Protein 9LUM (pdb70)

Nearest PDB structures (foldseek):
  6kpb-assembly1_C-2  TM=9.045E-01  e=3.341E-33  Arabidopsis thaliana
  6kpd-assembly1_C-2  TM=9.188E-01  e=3.804E-31  Arabidopsis thaliana
  5hyz-assembly1_A-2  TM=9.069E-01  e=1.230E-26  Oryza sativa Japonica Group
  5b3h-assembly2_E  TM=8.720E-01  e=4.475E-26  Arabidopsis thaliana
  5b3h-assembly1_B  TM=8.671E-01  e=2.476E-26  Arabidopsis thaliana

Foldseek 3Di:
DFDPVLVVVQAGHRPVCPVVLVVLVVVLVVLCVPQDCVLVVCCVPVDWAFDVRYSVVRSVSSVVSSCVPADFDDDDADVLLVVLVVLLLVLVVCVQVVVLPVNVVSLVVSLVSLVPGDALSSLLSVLSSVLSVLQSVVVCLVLVLVVLCVQQPCQVVLQLLLLLVVVLVLCPPHAAEEEEEAPPRLPPRPLVSLVVQLVDPPHHHAYEYEEEEEQDPVRDDSQVVSQVVSVVSCVVSDHHYHYYYYYDNALQVDAPVVVPDDDCVRYAYEYEEEAHLLLQVLPPCRNLSNLVRVVVNQHSKYKYKFWAFQQADPRLSVNVVRVSSQVSQVSNLSRPTDDDPSSVSNSVVVSVLSSLSNRDDGSSRRSRGHHPVVVVVVNVVSAKDFDADIVVSVVVSVVVCCPSPVPFQWDWDGDPRKIFIDGNPGTTMIMTMIHGHD/DLQPVQDDPVVVVVLVVVLVVVVVQDDPVLDGDVVVQVVPFAFDDFAQFDDPQKGKDKDQLDDVVRKIKMKIAGFDPVDPDGDDPVGPLAADDAQDAAEEEEEEDDLQAHDFCGGPLNVVVLNVLCVQQVHMYMYIGWDGWDVDAPP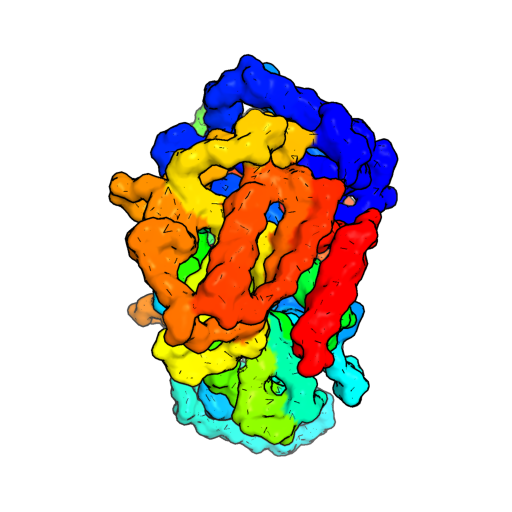RRLVSSLSVVVVQFPRQSQAHPNPSGHAYEYEYEACSLLSSQSNQQVCLVDVHDHAEYEYENYAADADDADPLLVVLAPPFSHHPVVNVSSVCGHDDPPDHQLPCSHQCPHPPHDQCAPTDGHEYEYEAEQNESCSVSSVVVQVSCVVSPHHYHYHYHNSDGPPPCSDPPDPVNVVVSVVVSVVSVD

Sequence (772 aa):
MDDELLAVLGYKVRSSEMAEVALKLEQLETMMSNVQEDGLSHLATDTVHYNPSELYSWLDNMLSELNSTRSVILVDSQENGVRLVHALMACAEAIQQNNLTLAEALVKQIGCLAVSQAGAMRKVATYFAEALARRIYRLSLSDTLQMHFYETCPYLKFAHFTANQAILEAFEGKKRVHVIDFSMNQGLQWPALMQALALREGGPPTFRLTGIGPPAPDNSDHLHEVGCKLAQLAEAIHVEFEYRGFVANSLADLDASMLELRPSDTEAVAVNSVFELHKLLGRPGGIEKVLGVVKQIKPVIFTVVEQESNHNGPVFLDRFTESLHYYSTLFDSLEGVPNSQDKVMSEVYLGKQICNLVACEGPDRVERHETLSQWGNRFGSSGLAPAHLGSNAFKQASMLLSVFNSGQGYRVEESNGCLMLGWHTRPLITTSAWKLSTIESRTVVPLNTWVLISNFKVAYNILRRPDGTFNRHLAEYLDRKVTANANPVDGVFSFDVLIDRRINLLSRVYRPAYADQEQPPSILDLEKPVDGDIVPVILFFHGGSFAHSSANSAIYDTLCRRLVGLCKCVVVSVNYRRAPENPYPCAYDDGWIALNWVNSRSWLKSKKDSKVHIFLAGDSSGGNIAHNVALRAGESGIDVLGNILLNPMFGGNERTESEKSLDGKYFVTVRDRDWYWKAFLPEGEDREHPACNPFSPRGKSLEGVSFPKSLVVVAGLDLIRDWQLAYAEGLKKAGQEVKLMHLEKATVGFYLLPNNNHFHNVMDEISAFVNA

B-factor: mean 26.76, std 17.23, range [0.35, 97.67]

Secondary structure (DSSP, 8-state):
-B-HHHHHTT-B-BGGGHHHHHHHHHHHHHHHHHHHHHHHHHHHHT---B-TTBHHHHHHHHHHHT------EE----HHHHHHHHHHHHHHHHHHTT--SHHHHHHHHHHHHHHT--SHHHHHHHHHHHHHHHHHHHH--HHHHHHHHHHH-SHHHHHHHHHHHHHHHHTTT-SEEEEEES--TT--SHHHHHHHHHT-SS---EEEEEEEE---TT---HHHHHHHHHHHHHHHTT--EEEEEEE-S-GGG--TTTT----TTT-EEEEEEES-GGGGGSSTTHHHHHHHHHHHH--SEEEEEEEBS----SSHHHHHHHHHHHHHHHHHHHTTSPP-HHHHHHHHHHHHHHHHHHH--GGG-----B-HHHHHHHHHHHTEEE---BHHHHHHHHHHHHHHTTTS-EEEEEETTEEEEEETTEEEEEEEEEEE--/--GGGSS-HHHHHHHHHHHHHHHHHEETTTEE-HHHHHHH--B-----S-BTTEEEEEEEEETTTTEEEEEEEEPPSS--SPP-TTTTTPPP-SS--EEEEEE--STTTS--TTBHHHHHHHHHHHHHHTSEEEEEE---TTTS-TTHHHHHHHHHHHHHHT-STT--TTTS--EEEEEEETHHHHHHHHHHHHHHHTT----EEEEES-----SSPPHHHHHSTTTSS--HHHHHHHHHHHSPTT--TTSTTT-TTSTTSPP-TT----EEEEEEETT-TTHHHHHHHHHHHHHTT--EEEEEETT--TTTTSSS-SHHHHHHHHHHHHHHT-

Organism: Arabidopsis thaliana (NCBI:txid3702)

InterPro domains:
  IPR005202 Transcription factor GRAS [PF03514] (221-581)
  IPR005202 Transcription factor GRAS [PS50985] (212-581)
  IPR005202 Transcription factor GRAS [PTHR31636] (173-576)
  IPR021914 Transcriptional factor DELLA, N-terminal [PF12041] (44-111)
  IPR038088 DELLA, N-terminal domain superfamily [G3DSA:1.10.10.1290] (42-107)

Solvent-accessible surface area: 32504 Å² total; per-residue (Å²): 198,46,21,126,50,0,46,84,2,23,17,79,4,79,65,98,46,20,64,79,0,1,94,32,0,73,90,0,50,85,40,22,84,117,50,141,35,116,6,18,42,63,0,12,106,92,16,46,3,81,26,6,8,39,4,67,72,9,0,56,57,0,25,75,76,14,155,128,86,32,16,8,14,29,38,125,66,123,144,34,3,65,148,0,19,94,6,0,49,41,0,0,85,4,6,67,106,124,77,53,110,97,0,70,53,20,18,144,89,0,30,97,18,6,125,77,35,86,40,9,36,100,52,0,0,49,52,1,14,94,0,0,26,125,21,3,142,107,84,107,157,78,73,75,7,32,63,42,21,29,104,22,7,14,10,13,42,2,0,27,81,2,0,16,27,8,0,56,73,29,0,133,63,83,161,81,0,0,0,0,2,8,14,4,70,36,7,68,9,1,44,62,2,0,65,40,2,20,137,55,174,92,32,58,7,30,2,11,0,3,0,4,8,94,48,24,138,109,126,56,90,56,13,112,97,8,3,61,118,4,32,134,58,0,111,69,42,162,9,118,32,75,50,62,30,56,81,13,124,20,18,10,68,4,48,26,96,64,3,99,60,91,80,70,140,59,5,8,13,0,0,0,1,10,33,27,1,4,86,6,23,11,111,142,48,2,8,112,93,2,10,30,8,1,78,113,6,115,13,53,11,3,1,4,1,11,26,32,10,55,1,43,21,138,68,24,40,75,16,3,24,37,1,8,14,6,2,26,11,16,5,27,3,6,71,50,24,103,131,51,115,41,25,54,46,0,19,58,64,7,6,110,24,1,24,37,4,3,5,36,67,30,96,105,14,48,19,30,2,5,32,28,83,66,10,22,110,74,2,45,100,29,23,16,24,68,17,80,10,2,13,36,3,6,86,61,2,17,76,32,15,73,105,126,20,87,59,46,4,10,113,16,48,7,29,95,3,9,0,15,0,6,8,22,28,22,22,0,3,6,2,7,5,17,102,58,59,180,173,88,14,60,113,45,27,54,63,24,8,16,0,3,18,1,12,39,51,0,10,52,43,0,4,37,28,94,115,42,64,19,41,47,57,13,9,34,1,19,32,21,49,62,50,2,20,0,33,49,78,147,36,7,0,1,0,4,9,8,29,14,100,218,54,52,2,8,0,2,1,0,6,57,37,31,94,135,56,144,147,59,2,40,49,69,39,1,70,48,87,17,123,29,96,98,22,6,1,1,0,4,1,1,1,16,13,6,1,9,9,11,3,21,1,8,15,16,12,17,5,1,49,48,10,4,48,81,0,134,2,4,0,1,1,0,44,10,71,44,2,38,91,52,53,70,62,25,4,25,56,1,0,39,53,0,0,58,34,0,55,66,67,86,25,2,63,0,129,136,72,76,108,11,24,1,12,0,7,1,0,28,0,0,0,1,0,0,7,30,3,1,45,104,0,28,130,51,79,25,98,18,77,0,0,2,0,14,12,0,5,6,4,3,66,113,86,16,123,2,12,122,68,21,70,37,100,24,21,21,39,26,188,16,41,47,40,5,12,163,14,4,10,45,167,86,67,68,46,43,18,51,6,0,23,20,78,9,126,125,23,140,91,12,118,81,64,82,26,15,61,2,1,0,0,0,0,3,17,6,5,18,66,42,27,1,54,56,3,7,100,15,0,138,168,12,67,29,129,35,105,82,27,66,20,114,132,2,6,37,9,13,21,18,3,41,55,29,113,49,8,93,72,3,11,100,50,5,23,71,24,9,76,114

Structure (mmCIF, N/CA/C/O backbone):
data_9LUM
#
_entry.id   9LUM
#
_cell.length_a   1.00
_cell.length_b   1.00
_cell.length_c   1.00
_cell.angle_alpha   90.00
_cell.angle_beta   90.00
_cell.angle_gamma   90.00
#
_symmetry.space_group_name_H-M   'P 1'
#
loop_
_entity.id
_entity.type
_entity.pdbx_description
1 polymer 'DELLA protein RGA'
2 polymer 'Gibberellin receptor GID1A'
3 non-polymer 'GIBBERELLIN A3'
4 water water
#
loop_
_atom_site.group_PDB
_atom_site.id
_atom_site.type_symbol
_atom_site.label_atom_id
_atom_site.label_alt_id
_atom_site.label_comp_id
_atom_site.label_asym_id
_atom_site.label_entity_id
_atom_site.label_seq_id
_atom_site.pdbx_PDB_ins_code
_atom_site.Cartn_x
_atom_site.Cartn_y
_atom_site.Cartn_z
_atom_site.occupancy
_atom_site.B_iso_or_equiv
_atom_site.auth_seq_id
_atom_site.auth_comp_id
_atom_site.auth_asym_id
_atom_site.auth_atom_id
_atom_site.pdbx_PDB_model_num
ATOM 1 N N . MET A 1 43 ? 124.922 161.996 146.422 1.00 46.51 42 MET A N 1
ATOM 2 C CA . MET A 1 43 ? 125.146 160.945 145.437 1.00 42.97 42 MET A CA 1
ATOM 3 C C . MET A 1 43 ? 126.386 161.231 144.597 1.00 36.31 42 MET A C 1
ATOM 4 O O . MET A 1 43 ? 126.522 162.308 144.021 1.00 36.23 42 MET A O 1
ATOM 9 N N . ASP A 1 44 ? 127.286 160.254 144.532 1.00 30.41 43 ASP A N 1
ATOM 10 C CA . ASP A 1 44 ? 128.521 160.387 143.779 1.00 29.44 43 ASP A CA 1
ATOM 11 C C . ASP A 1 44 ? 128.338 159.846 142.362 1.00 38.91 43 ASP A C 1
ATOM 12 O O . ASP A 1 44 ? 127.258 159.401 141.970 1.00 44.11 43 ASP A O 1
ATOM 17 N N . ASP A 1 45 ? 129.414 159.891 141.580 1.00 35.51 44 ASP A N 1
ATOM 18 C CA . ASP A 1 45 ? 129.439 159.288 140.252 1.00 31.42 44 ASP A CA 1
ATOM 19 C C . ASP A 1 45 ? 129.930 157.853 140.397 1.00 26.12 44 ASP A C 1
ATOM 20 O O . ASP A 1 45 ? 131.087 157.620 140.759 1.00 30.96 44 ASP A O 1
ATOM 25 N N . GLU A 1 46 ? 129.049 156.892 140.109 1.00 23.09 45 GLU A N 1
ATOM 26 C CA . GLU A 1 46 ? 129.376 155.487 140.335 1.00 29.23 45 GLU A CA 1
ATOM 27 C C . GLU A 1 46 ? 130.557 155.046 139.479 1.00 31.22 45 GLU A C 1
ATOM 28 O O . GLU A 1 46 ? 131.463 154.355 139.964 1.00 32.33 45 GLU A O 1
ATOM 34 N N . LEU A 1 47 ? 130.568 155.445 138.206 1.00 26.18 46 LEU A N 1
ATOM 35 C CA . LEU A 1 47 ? 131.656 155.058 137.315 1.00 22.19 46 LEU A CA 1
ATOM 36 C C . LEU A 1 47 ? 132.986 155.634 137.785 1.00 23.57 46 LEU A C 1
ATOM 37 O O . LEU A 1 47 ? 134.022 154.964 137.711 1.00 22.19 46 LEU A O 1
ATOM 42 N N . LEU A 1 48 ? 132.979 156.879 138.267 1.00 21.74 47 LEU A N 1
ATOM 43 C CA . LEU A 1 48 ? 134.192 157.465 138.822 1.00 17.59 47 LEU A CA 1
ATOM 44 C C . LEU A 1 48 ? 134.498 156.936 140.218 1.00 14.05 47 LEU A C 1
ATOM 45 O O . LEU A 1 48 ? 135.672 156.823 140.586 1.00 18.52 47 LEU A O 1
ATOM 50 N N . ALA A 1 49 ? 133.466 156.613 141.003 1.00 18.92 48 ALA A N 1
ATOM 51 C CA . ALA A 1 49 ? 133.692 156.079 142.343 1.00 10.83 48 ALA A CA 1
ATOM 52 C C . ALA A 1 49 ? 134.385 154.725 142.290 1.00 10.70 48 ALA A C 1
ATOM 53 O O . ALA A 1 49 ? 135.217 154.414 143.150 1.00 18.59 48 ALA A O 1
ATOM 55 N N . VAL A 1 50 ? 134.048 153.902 141.294 1.00 18.73 49 VAL A N 1
ATOM 56 C CA . VAL A 1 50 ? 134.732 152.622 141.130 1.00 14.06 49 VAL A CA 1
ATOM 57 C C . VAL A 1 50 ? 136.214 152.834 140.847 1.00 16.50 49 VAL A C 1
ATOM 58 O O . VAL A 1 50 ? 137.057 152.028 141.261 1.00 12.80 49 VAL A O 1
ATOM 62 N N . LEU A 1 51 ? 136.561 153.926 140.166 1.00 16.45 50 LEU A N 1
ATOM 63 C CA . LEU A 1 51 ? 137.946 154.199 139.805 1.00 5.95 50 LEU A CA 1
ATOM 64 C C . LEU A 1 51 ? 138.750 154.838 140.931 1.00 18.12 50 LEU A C 1
ATOM 65 O O . LEU A 1 51 ? 139.960 155.025 140.772 1.00 16.83 50 LEU A O 1
ATOM 70 N N . GLY A 1 52 ? 138.122 155.176 142.047 1.00 17.74 51 GLY A N 1
ATOM 71 C CA . GLY A 1 52 ? 138.814 155.725 143.188 1.00 7.44 51 GLY A CA 1
ATOM 72 C C . GLY A 1 52 ? 138.683 157.223 143.407 1.00 16.82 51 GLY A C 1
ATOM 73 O O . GLY A 1 52 ? 139.469 157.782 144.180 1.00 20.49 51 GLY A O 1
ATOM 74 N N . TYR A 1 53 ? 137.727 157.883 142.759 1.00 11.39 52 TYR A N 1
ATOM 75 C CA . TYR A 1 53 ? 137.550 159.322 142.873 1.00 10.39 52 TYR A CA 1
ATOM 76 C C . TYR A 1 53 ? 136.132 159.632 143.330 1.00 15.33 52 TYR A C 1
ATOM 77 O O . TYR A 1 53 ? 135.168 159.031 142.848 1.00 19.62 52 TYR A O 1
ATOM 86 N N . LYS A 1 54 ? 136.013 160.574 144.263 1.00 22.32 53 LYS A N 1
ATOM 87 C CA . LYS A 1 54 ? 134.737 160.938 144.869 1.00 19.37 53 LYS A CA 1
ATOM 88 C C . LYS A 1 54 ? 134.305 162.293 144.322 1.00 17.37 53 LYS A C 1
ATOM 89 O O . LYS A 1 54 ? 134.852 163.330 144.712 1.00 24.21 53 LYS A O 1
ATOM 95 N N . VAL A 1 55 ? 133.327 162.280 143.420 1.00 17.69 54 VAL A N 1
ATOM 96 C CA . VAL A 1 55 ? 132.782 163.490 142.817 1.00 21.29 54 VAL A CA 1
ATOM 97 C C . VAL A 1 55 ? 131.266 163.439 142.929 1.00 14.14 54 VAL A C 1
ATOM 98 O O . VAL A 1 55 ? 130.643 162.455 142.517 1.00 25.06 54 VAL A O 1
ATOM 102 N N . ARG A 1 56 ? 130.676 164.495 143.482 1.00 26.27 55 ARG A N 1
ATOM 103 C CA . ARG A 1 56 ? 129.226 164.599 143.531 1.00 27.52 55 ARG A CA 1
ATOM 104 C C . ARG A 1 56 ? 128.657 164.737 142.123 1.00 27.79 55 ARG A C 1
ATOM 105 O O . ARG A 1 56 ? 129.279 165.320 141.231 1.00 31.58 55 ARG A O 1
ATOM 113 N N . SER A 1 57 ? 127.459 164.183 141.927 1.00 26.86 56 SER A N 1
ATOM 114 C CA . SER A 1 57 ? 126.835 164.222 140.607 1.00 33.72 56 SER A CA 1
ATOM 115 C C . SER A 1 57 ? 126.518 165.651 140.185 1.00 34.63 56 SER A C 1
ATOM 116 O O . SER A 1 57 ? 126.647 166.001 139.006 1.00 31.48 56 SER A O 1
ATOM 119 N N . SER A 1 58 ? 126.102 166.491 141.132 1.00 34.01 57 SER A N 1
ATOM 120 C CA . SER A 1 58 ? 125.744 167.870 140.827 1.00 29.49 57 SER A CA 1
ATOM 121 C C . SER A 1 58 ? 126.952 168.787 140.691 1.00 32.79 57 SER A C 1
ATOM 122 O O . SER A 1 58 ? 126.802 169.908 140.193 1.00 37.69 57 SER A O 1
ATOM 125 N N . GLU A 1 59 ? 128.137 168.348 141.112 1.00 33.28 58 GLU A N 1
ATOM 126 C CA . GLU A 1 59 ? 129.347 169.153 141.025 1.00 28.15 58 GLU A CA 1
ATOM 127 C C . GLU A 1 59 ? 130.242 168.738 139.864 1.00 27.07 58 GLU A C 1
ATOM 128 O O . GLU A 1 59 ? 131.440 169.036 139.879 1.00 35.40 58 GLU A O 1
ATOM 134 N N . MET A 1 60 ? 129.689 168.051 138.864 1.00 31.07 59 MET A N 1
ATOM 135 C CA . MET A 1 60 ? 130.494 167.617 137.728 1.00 29.06 59 MET A CA 1
ATOM 136 C C . MET A 1 60 ? 131.009 168.811 136.935 1.00 28.00 59 MET A C 1
ATOM 137 O O . MET A 1 60 ? 132.220 169.056 136.867 1.00 28.10 59 MET A O 1
ATOM 142 N N . ALA A 1 61 ? 130.089 169.590 136.358 1.00 27.90 60 ALA A N 1
ATOM 143 C CA . ALA A 1 61 ? 130.479 170.704 135.499 1.00 26.34 60 ALA A CA 1
ATOM 144 C C . ALA A 1 61 ? 131.384 171.676 136.241 1.00 34.01 60 ALA A C 1
ATOM 145 O O . ALA A 1 61 ? 132.421 172.100 135.714 1.00 35.36 60 ALA A O 1
ATOM 147 N N . GLU A 1 62 ? 131.023 172.014 137.483 1.00 29.65 61 GLU A N 1
ATOM 148 C CA . GLU A 1 62 ? 131.869 172.876 138.300 1.00 24.89 61 GLU A CA 1
ATOM 149 C C . GLU A 1 62 ? 133.297 172.350 138.339 1.00 21.82 61 GLU A C 1
ATOM 150 O O . GLU A 1 62 ? 134.248 173.081 138.036 1.00 28.47 61 GLU A O 1
ATOM 156 N N . VAL A 1 63 ? 133.457 171.062 138.653 1.00 17.49 62 VAL A N 1
ATOM 157 C CA . VAL A 1 63 ? 134.792 170.471 138.689 1.00 15.85 62 VAL A CA 1
ATOM 158 C C . VAL A 1 63 ? 135.477 170.659 137.345 1.00 15.61 62 VAL A C 1
ATOM 159 O O . VAL A 1 63 ? 136.624 171.121 137.270 1.00 18.29 62 VAL A O 1
ATOM 163 N N . ALA A 1 64 ? 134.754 170.368 136.259 1.00 19.26 63 ALA A N 1
ATOM 164 C CA . ALA A 1 64 ? 135.309 170.552 134.925 1.00 17.13 63 ALA A CA 1
ATOM 165 C C . ALA A 1 64 ? 135.808 171.977 134.749 1.00 16.27 63 ALA A C 1
ATOM 166 O O . ALA A 1 64 ? 136.942 172.201 134.305 1.00 22.34 63 ALA A O 1
ATOM 168 N N . LEU A 1 65 ? 134.994 172.952 135.161 1.00 15.59 64 LEU A N 1
ATOM 169 C CA . LEU A 1 65 ? 135.389 174.347 135.021 1.00 12.19 64 LEU A CA 1
ATOM 170 C C . LEU A 1 65 ? 136.707 174.597 135.738 1.00 19.02 64 LEU A C 1
ATOM 171 O O . LEU A 1 65 ? 137.631 175.197 135.173 1.00 28.50 64 LEU A O 1
ATOM 176 N N . LYS A 1 66 ? 136.835 174.078 136.964 1.00 24.52 65 LYS A N 1
ATOM 177 C CA . LYS A 1 66 ? 138.073 174.266 137.710 1.00 11.67 65 LYS A CA 1
ATOM 178 C C . LYS A 1 66 ? 139.259 173.730 136.927 1.00 16.93 65 LYS A C 1
ATOM 179 O O . LYS A 1 66 ? 140.293 174.402 136.816 1.00 16.05 65 LYS A O 1
ATOM 185 N N . LEU A 1 67 ? 139.104 172.548 136.322 1.00 23.73 66 LEU A N 1
ATOM 186 C CA . LEU A 1 67 ? 140.197 171.981 135.543 1.00 13.50 66 LEU A CA 1
ATOM 187 C C . LEU A 1 67 ? 140.607 172.932 134.430 1.00 15.82 66 LEU A C 1
ATOM 188 O O . LEU A 1 67 ? 141.802 173.186 134.230 1.00 23.55 66 LEU A O 1
ATOM 193 N N . GLU A 1 68 ? 139.623 173.520 133.741 1.00 19.12 67 GLU A N 1
ATOM 194 C CA . GLU A 1 68 ? 139.930 174.527 132.732 1.00 21.25 67 GLU A CA 1
ATOM 195 C C . GLU A 1 68 ? 140.804 175.619 133.326 1.00 25.16 67 GLU A C 1
ATOM 196 O O . GLU A 1 68 ? 141.906 175.894 132.832 1.00 23.56 67 GLU A O 1
ATOM 202 N N . GLN A 1 69 ? 140.356 176.195 134.447 1.00 22.36 68 GLN A N 1
ATOM 203 C CA . GLN A 1 69 ? 141.081 177.307 135.044 1.00 12.79 68 GLN A CA 1
ATOM 204 C C . GLN A 1 69 ? 142.481 176.896 135.465 1.00 17.90 68 GLN A C 1
ATOM 205 O O . GLN A 1 69 ? 143.377 177.744 135.544 1.00 21.61 68 GLN A O 1
ATOM 211 N N . LEU A 1 70 ? 142.696 175.607 135.735 1.00 22.79 69 LEU A N 1
ATOM 212 C CA . LEU A 1 70 ? 144.041 175.169 136.079 1.00 15.39 69 LEU A CA 1
ATOM 213 C C . LEU A 1 70 ? 144.940 175.186 134.852 1.00 22.53 69 LEU A C 1
ATOM 214 O O . LEU A 1 70 ? 146.050 175.732 134.891 1.00 27.47 69 LEU A O 1
ATOM 219 N N . GLU A 1 71 ? 144.452 174.639 133.733 1.00 31.13 70 GLU A N 1
ATOM 220 C CA . GLU A 1 71 ? 145.298 174.505 132.551 1.00 24.82 70 GLU A CA 1
ATOM 221 C C . GLU A 1 71 ? 145.798 175.865 132.086 1.00 29.41 70 GLU A C 1
ATOM 222 O O . GLU A 1 71 ? 147.008 176.081 131.947 1.00 33.82 70 GLU A O 1
ATOM 228 N N . THR A 1 72 ? 144.875 176.811 131.894 1.00 23.34 71 THR A N 1
ATOM 229 C CA . THR A 1 72 ? 145.253 178.176 131.547 1.00 22.68 71 THR A CA 1
ATOM 230 C C . THR A 1 72 ? 146.288 178.715 132.523 1.00 27.39 71 THR A C 1
ATOM 231 O O . THR A 1 72 ? 147.302 179.296 132.116 1.00 34.55 71 THR A O 1
ATOM 235 N N . MET A 1 73 ? 146.065 178.496 133.822 1.00 33.49 72 MET A N 1
ATOM 236 C CA . MET A 1 73 ? 147.023 178.956 134.819 1.00 31.56 72 MET A CA 1
ATOM 237 C C . MET A 1 73 ? 148.397 178.358 134.557 1.00 31.35 72 MET A C 1
ATOM 238 O O . MET A 1 73 ? 149.400 179.079 134.485 1.00 40.15 72 MET A O 1
ATOM 243 N N . MET A 1 74 ? 148.453 177.040 134.353 1.00 33.53 73 MET A N 1
ATOM 244 C CA . MET A 1 74 ? 149.735 176.391 134.124 1.00 35.48 73 MET A CA 1
ATOM 245 C C . MET A 1 74 ? 150.355 176.808 132.800 1.00 38.11 73 MET A C 1
ATOM 246 O O . MET A 1 74 ? 151.546 176.559 132.583 1.00 43.10 73 MET A O 1
ATOM 251 N N . SER A 1 75 ? 149.580 177.439 131.915 1.00 34.43 74 SER A N 1
ATOM 252 C CA . SER A 1 75 ? 150.141 177.922 130.661 1.00 35.57 74 SER A CA 1
ATOM 253 C C . SER A 1 75 ? 150.718 179.325 130.795 1.00 34.88 74 SER A C 1
ATOM 254 O O . SER A 1 75 ? 151.450 179.774 129.907 1.00 38.96 74 SER A O 1
ATOM 257 N N . ASN A 1 76 ? 150.411 180.029 131.885 1.00 40.74 75 ASN A N 1
ATOM 258 C CA . ASN A 1 76 ? 150.869 181.399 132.076 1.00 38.27 75 ASN A CA 1
ATOM 259 C C . ASN A 1 76 ? 151.826 181.548 133.250 1.00 38.21 75 ASN A C 1
ATOM 260 O O . ASN A 1 76 ? 152.175 182.676 133.610 1.00 42.12 75 ASN A O 1
ATOM 265 N N . VAL A 1 77 ? 152.261 180.443 133.852 1.00 49.60 76 VAL A N 1
ATOM 266 C CA . VAL A 1 77 ? 153.085 180.498 135.054 1.00 52.16 76 VAL A CA 1
ATOM 267 C C . VAL A 1 77 ? 154.410 179.798 134.770 1.00 50.81 76 VAL A C 1
ATOM 268 O O . VAL A 1 77 ? 155.421 180.061 135.433 1.00 51.90 76 VAL A O 1
ATOM 272 N N . GLN A 1 78 ? 154.411 178.923 133.762 1.00 50.47 77 GLN A N 1
ATOM 273 C CA . GLN A 1 78 ? 155.598 178.201 133.306 1.00 55.24 77 GLN A CA 1
ATOM 274 C C . GLN A 1 78 ? 156.060 177.220 134.382 1.00 55.58 77 GLN A C 1
ATOM 275 O O . GLN A 1 78 ? 155.237 176.503 134.959 1.00 55.39 77 GLN A O 1
ATOM 281 N N . GLU A 1 79 ? 157.363 177.175 134.664 1.00 54.33 78 GLU A N 1
ATOM 282 C CA . GLU A 1 79 ? 157.928 176.155 135.538 1.00 54.41 78 GLU A CA 1
ATOM 283 C C . GLU A 1 79 ? 158.116 176.612 136.979 1.00 53.78 78 GLU A C 1
ATOM 284 O O . GLU A 1 79 ? 158.330 175.764 137.850 1.00 51.24 78 GLU A O 1
ATOM 290 N N . ASP A 1 80 ? 158.050 177.915 137.255 1.00 51.39 79 ASP A N 1
ATOM 291 C CA . ASP A 1 80 ? 158.169 178.378 138.635 1.00 50.43 79 ASP A CA 1
ATOM 292 C C . ASP A 1 80 ? 157.025 177.842 139.488 1.00 51.26 79 ASP A C 1
ATOM 293 O O . ASP A 1 80 ? 157.248 177.250 140.552 1.00 51.32 79 ASP A O 1
ATOM 298 N N . GLY A 1 81 ? 155.789 178.023 139.022 1.00 47.57 80 GLY A N 1
ATOM 299 C CA . GLY A 1 81 ? 154.648 177.507 139.759 1.00 48.42 80 GLY A CA 1
ATOM 300 C C . GLY A 1 81 ? 154.600 175.993 139.790 1.00 48.49 80 GLY A C 1
ATOM 301 O O . GLY A 1 81 ? 154.174 175.400 140.783 1.00 48.80 80 GLY A O 1
ATOM 302 N N . LEU A 1 82 ? 155.022 175.345 138.702 1.00 43.88 81 LEU A N 1
ATOM 303 C CA . LEU A 1 82 ? 155.060 173.886 138.686 1.00 46.63 81 LEU A CA 1
ATOM 304 C C . LEU A 1 82 ? 156.041 173.351 139.723 1.00 47.84 81 LEU A C 1
ATOM 305 O O . LEU A 1 82 ? 155.732 172.399 140.450 1.00 47.26 81 LEU A O 1
ATOM 310 N N . SER A 1 83 ? 157.226 173.960 139.815 1.00 44.52 82 SER A N 1
ATOM 311 C CA . SER A 1 83 ? 158.196 173.549 140.824 1.00 42.11 82 SER A CA 1
ATOM 312 C C . SER A 1 83 ? 157.694 173.858 142.229 1.00 45.32 82 SER A C 1
ATOM 313 O O . SER A 1 83 ? 157.927 173.079 143.160 1.00 50.31 82 SER A O 1
ATOM 316 N N . HIS A 1 84 ? 157.007 174.990 142.402 1.00 40.78 83 HIS A N 1
ATOM 317 C CA . HIS A 1 84 ? 156.422 175.304 143.701 1.00 40.80 83 HIS A CA 1
ATOM 318 C C . HIS A 1 84 ? 155.391 174.258 144.110 1.00 43.23 83 HIS A C 1
ATOM 319 O O . HIS A 1 84 ? 155.362 173.821 145.266 1.00 39.31 83 HIS A O 1
ATOM 326 N N . LEU A 1 85 ? 154.538 173.843 143.171 1.00 40.39 84 LEU A N 1
ATOM 327 C CA . LEU A 1 85 ? 153.529 172.831 143.467 1.00 38.76 84 LEU A CA 1
ATOM 328 C C . LEU A 1 85 ? 154.157 171.470 143.733 1.00 36.78 84 LEU A C 1
ATOM 329 O O . LEU A 1 85 ? 153.652 170.708 144.566 1.00 34.30 84 LEU A O 1
ATOM 334 N N . ALA A 1 86 ? 155.244 171.141 143.036 1.00 39.62 85 ALA A N 1
ATOM 335 C CA . ALA A 1 86 ? 155.888 169.849 143.223 1.00 37.67 85 ALA A CA 1
ATOM 336 C C . ALA A 1 86 ? 156.801 169.803 144.442 1.00 40.49 85 ALA A C 1
ATOM 337 O O . ALA A 1 86 ? 157.159 168.706 144.884 1.00 45.18 85 ALA A O 1
ATOM 339 N N . THR A 1 87 ? 157.187 170.952 144.995 1.00 48.51 86 THR A N 1
ATOM 340 C CA . THR A 1 87 ? 158.142 170.984 146.097 1.00 46.13 86 THR A CA 1
ATOM 341 C C . THR A 1 87 ? 157.567 171.566 147.379 1.00 47.67 86 THR A C 1
ATOM 342 O O . THR A 1 87 ? 157.641 170.921 148.432 1.00 47.28 86 THR A O 1
ATOM 346 N N . ASP A 1 88 ? 156.991 172.766 147.327 1.00 44.82 87 ASP A N 1
ATOM 347 C CA . ASP A 1 88 ? 156.623 173.481 148.544 1.00 45.04 87 ASP A CA 1
ATOM 348 C C . ASP A 1 88 ? 155.192 173.220 148.994 1.00 47.41 87 ASP A C 1
ATOM 349 O O . ASP A 1 88 ? 154.902 173.327 150.191 1.00 48.80 87 ASP A O 1
ATOM 354 N N . THR A 1 89 ? 154.293 172.888 148.074 1.00 39.89 88 THR A N 1
ATOM 355 C CA . THR A 1 89 ? 152.898 172.664 148.423 1.00 33.43 88 THR A CA 1
ATOM 356 C C . THR A 1 89 ? 152.717 171.314 149.109 1.00 32.73 88 THR A C 1
ATOM 357 O O . THR A 1 89 ? 153.416 170.341 148.812 1.00 41.29 88 THR A O 1
ATOM 361 N N . VAL A 1 90 ? 151.769 171.267 150.044 1.00 26.07 89 VAL A N 1
ATOM 362 C CA . VAL A 1 90 ? 151.378 170.040 150.730 1.00 28.27 89 VAL A CA 1
ATOM 363 C C . VAL A 1 90 ? 149.967 169.680 150.286 1.00 18.05 89 VAL A C 1
ATOM 364 O O . VAL A 1 90 ? 149.062 170.522 150.330 1.00 19.85 89 VAL A O 1
ATOM 368 N N . HIS A 1 91 ? 149.782 168.434 149.861 1.00 16.99 90 HIS A N 1
ATOM 369 C CA . HIS A 1 91 ? 148.517 167.957 149.322 1.00 13.02 90 HIS A CA 1
ATOM 370 C C . HIS A 1 91 ? 147.808 167.072 150.340 1.00 19.58 90 HIS A C 1
ATOM 371 O O . HIS A 1 91 ? 148.445 166.356 151.116 1.00 21.03 90 HIS A O 1
ATOM 378 N N . TYR A 1 92 ? 146.477 167.129 150.328 1.00 17.64 91 TYR A N 1
ATOM 379 C CA . TYR A 1 92 ? 145.652 166.350 151.240 1.00 16.02 91 TYR A CA 1
ATOM 380 C C . TYR A 1 92 ? 144.502 165.708 150.479 1.00 18.38 91 TYR A C 1
ATOM 381 O O . TYR A 1 92 ? 143.890 166.345 149.617 1.00 20.25 91 TYR A O 1
ATOM 390 N N . ASN A 1 93 ? 144.212 164.445 150.813 1.00 18.19 92 ASN A N 1
ATOM 391 C CA . ASN A 1 93 ? 143.031 163.720 150.349 1.00 13.40 92 ASN A CA 1
ATOM 392 C C . ASN A 1 93 ? 142.882 163.766 148.831 1.00 28.14 92 ASN A C 1
ATOM 393 O O . ASN A 1 93 ? 142.004 164.471 148.316 1.00 21.08 92 ASN A O 1
ATOM 398 N N . PRO A 1 94 ? 143.717 163.038 148.083 1.00 24.96 93 PRO A N 1
ATOM 399 C CA . PRO A 1 94 ? 143.628 163.098 146.613 1.00 16.47 93 PRO A CA 1
ATOM 400 C C . PRO A 1 94 ? 142.324 162.556 146.048 1.00 13.39 93 PRO A C 1
ATOM 401 O O . PRO A 1 94 ? 141.998 162.870 144.897 1.00 10.88 93 PRO A O 1
ATOM 405 N N . SER A 1 95 ? 141.576 161.754 146.809 1.00 19.95 94 SER A N 1
ATOM 406 C CA . SER A 1 95 ? 140.357 161.149 146.280 1.00 9.93 94 SER A CA 1
ATOM 407 C C . SER A 1 95 ? 139.304 162.200 145.950 1.00 17.79 94 SER A C 1
ATOM 408 O O . SER A 1 95 ? 138.606 162.087 144.935 1.00 12.67 94 SER A O 1
ATOM 411 N N . GLU A 1 96 ? 139.168 163.223 146.791 1.00 23.15 95 GLU A N 1
ATOM 412 C CA . GLU A 1 96 ? 138.183 164.284 146.580 1.00 23.42 95 GLU A CA 1
ATOM 413 C C . GLU A 1 96 ? 138.804 165.340 145.672 1.00 26.72 95 GLU A C 1
ATOM 414 O O . GLU A 1 96 ? 139.657 166.121 146.098 1.00 26.38 95 GLU A O 1
ATOM 420 N N . LEU A 1 97 ? 138.364 165.366 144.411 1.00 19.34 96 LEU A N 1
ATOM 421 C CA . LEU A 1 97 ? 138.994 166.231 143.419 1.00 15.18 96 LEU A CA 1
ATOM 422 C C . LEU A 1 97 ? 138.615 167.696 143.602 1.00 15.82 96 LEU A C 1
ATOM 423 O O . LEU A 1 97 ? 139.393 168.580 143.235 1.00 24.22 96 LEU A O 1
ATOM 428 N N . TYR A 1 98 ? 137.433 167.972 144.153 1.00 15.39 97 TYR A N 1
ATOM 429 C CA . TYR A 1 98 ? 136.963 169.350 144.276 1.00 13.71 97 TYR A CA 1
ATOM 430 C C . TYR A 1 98 ? 137.886 170.173 145.173 1.00 19.65 97 TYR A C 1
ATOM 431 O O . TYR A 1 98 ? 138.388 171.234 144.771 1.00 20.50 97 TYR A O 1
ATOM 440 N N . SER A 1 99 ? 138.143 169.681 146.387 1.00 28.02 98 SER A N 1
ATOM 441 C CA . SER A 1 99 ? 138.993 170.408 147.323 1.00 21.26 98 SER A CA 1
ATOM 442 C C . SER A 1 99 ? 140.436 170.446 146.842 1.00 20.29 98 SER A C 1
ATOM 443 O O . SER A 1 99 ? 141.138 171.443 147.043 1.00 34.55 98 SER A O 1
ATOM 446 N N . TRP A 1 100 ? 140.897 169.366 146.210 1.00 8.78 99 TRP A N 1
ATOM 447 C CA . TRP A 1 100 ? 142.257 169.333 145.684 1.00 16.49 99 TRP A CA 1
ATOM 448 C C . TRP A 1 100 ? 142.453 170.382 144.594 1.00 20.08 99 TRP A C 1
ATOM 449 O O . TRP A 1 100 ? 143.474 171.082 144.567 1.00 20.70 99 TRP A O 1
ATOM 460 N N . LEU A 1 101 ? 141.478 170.513 143.691 1.00 18.20 100 LEU A N 1
ATOM 461 C CA . LEU A 1 101 ? 141.555 171.531 142.650 1.00 16.45 100 LEU A CA 1
ATOM 462 C C . LEU A 1 101 ? 141.483 172.932 143.241 1.00 13.44 100 LEU A C 1
ATOM 463 O O . LEU A 1 101 ? 142.190 173.841 142.786 1.00 25.36 100 LEU A O 1
ATOM 468 N N . ASP A 1 102 ? 140.633 173.130 144.255 1.00 16.73 101 ASP A N 1
ATOM 469 C CA . ASP A 1 102 ? 140.598 174.422 144.935 1.00 19.31 101 ASP A CA 1
ATOM 470 C C . ASP A 1 102 ? 141.957 174.763 145.535 1.00 21.68 101 ASP A C 1
ATOM 471 O O . ASP A 1 102 ? 142.431 175.901 145.417 1.00 26.26 101 ASP A O 1
ATOM 476 N N . ASN A 1 103 ? 142.597 173.784 146.176 1.00 19.67 102 ASN A N 1
ATOM 477 C CA . ASN A 1 103 ? 143.909 174.007 146.773 1.00 16.33 102 ASN A CA 1
ATOM 478 C C . ASN A 1 103 ? 144.950 174.354 145.717 1.00 24.18 102 ASN A C 1
ATOM 479 O O . ASN A 1 103 ? 145.759 175.269 145.911 1.00 26.65 102 ASN A O 1
ATOM 484 N N . MET A 1 104 ? 144.952 173.628 144.596 1.00 32.77 103 MET A N 1
ATOM 485 C CA . MET A 1 104 ? 145.917 173.920 143.539 1.00 25.17 103 MET A CA 1
ATOM 486 C C . MET A 1 104 ? 145.712 175.320 142.974 1.00 23.54 103 MET A C 1
ATOM 487 O O . MET A 1 104 ? 146.681 176.060 142.760 1.00 31.86 103 MET A O 1
ATOM 492 N N . LEU A 1 105 ? 144.454 175.704 142.737 1.00 23.59 104 LEU A N 1
ATOM 493 C CA . LEU A 1 105 ? 144.179 177.041 142.222 1.00 27.15 104 LEU A CA 1
ATOM 494 C C . LEU A 1 105 ? 144.626 178.113 143.207 1.00 30.73 104 LEU A C 1
ATOM 495 O O . LEU A 1 105 ? 145.194 179.136 142.805 1.00 32.50 104 LEU A O 1
ATOM 500 N N . SER A 1 106 ? 144.376 177.901 144.502 1.00 36.28 105 SER A N 1
ATOM 501 C CA . SER A 1 106 ? 144.800 178.878 145.500 1.00 26.13 105 SER A CA 1
ATOM 502 C C . SER A 1 106 ? 146.319 178.998 145.556 1.00 30.23 105 SER A C 1
ATOM 503 O O . SER A 1 106 ? 146.854 180.110 145.639 1.00 34.25 105 SER A O 1
ATOM 506 N N . GLU A 1 107 ? 147.033 177.872 145.509 1.00 39.09 106 GLU A N 1
ATOM 507 C CA . GLU A 1 107 ? 148.484 177.915 145.658 1.00 32.67 106 GLU A CA 1
ATOM 508 C C . GLU A 1 107 ? 149.215 178.337 144.390 1.00 40.70 106 GLU A C 1
ATOM 509 O O . GLU A 1 107 ? 150.382 178.734 144.475 1.00 42.33 106 GLU A O 1
ATOM 515 N N . LEU A 1 108 ? 148.576 178.266 143.225 1.00 49.47 107 LEU A N 1
ATOM 516 C CA . LEU A 1 108 ? 149.223 178.707 141.995 1.00 38.56 107 LEU A CA 1
ATOM 517 C C . LEU A 1 108 ? 149.017 180.190 141.711 1.00 37.49 107 LEU A C 1
ATOM 518 O O . LEU A 1 108 ? 149.574 180.701 140.734 1.00 41.30 107 LEU A O 1
ATOM 523 N N . ASN A 1 109 ? 148.249 180.892 142.536 1.00 49.10 108 ASN A N 1
ATOM 524 C CA . ASN A 1 109 ? 147.983 182.308 142.309 1.00 52.38 108 ASN A CA 1
ATOM 525 C C . ASN A 1 109 ? 148.875 183.189 143.177 1.00 49.92 108 ASN A C 1
ATOM 526 O O . ASN A 1 109 ? 149.850 182.719 143.763 1.00 53.04 108 ASN A O 1
ATOM 531 N N . SER A 1 206 ? 133.811 142.758 154.289 1.00 38.55 205 SER A N 1
ATOM 532 C CA . SER A 1 206 ? 134.892 141.858 154.669 1.00 44.04 205 SER A CA 1
ATOM 533 C C . SER A 1 206 ? 135.814 141.575 153.488 1.00 42.07 205 SER A C 1
ATOM 534 O O . SER A 1 206 ? 135.458 140.835 152.572 1.00 38.43 205 SER A O 1
ATOM 537 N N . THR A 1 207 ? 137.003 142.170 153.517 1.00 37.33 206 THR A N 1
ATOM 538 C CA . THR A 1 207 ? 138.002 142.003 152.471 1.00 33.22 206 THR A CA 1
ATOM 539 C C . THR A 1 207 ? 139.113 141.096 152.980 1.00 34.36 206 THR A C 1
ATOM 540 O O . THR A 1 207 ? 139.656 141.323 154.066 1.00 40.12 206 THR A O 1
ATOM 544 N N . ARG A 1 208 ? 139.445 140.073 152.197 1.00 25.27 207 ARG A N 1
ATOM 545 C CA . ARG A 1 208 ? 140.481 139.109 152.548 1.00 24.43 207 ARG A CA 1
ATOM 546 C C . ARG A 1 208 ? 141.646 139.285 151.582 1.00 27.66 207 ARG A C 1
ATOM 547 O O . ARG A 1 208 ? 141.540 138.933 150.403 1.00 35.30 207 ARG A O 1
ATOM 555 N N . SER A 1 209 ? 142.753 139.824 152.084 1.00 22.47 208 SER A N 1
ATOM 556 C CA . SER A 1 209 ? 143.945 140.067 151.283 1.00 22.42 208 SER A CA 1
ATOM 557 C C . SER A 1 209 ? 144.980 138.987 151.568 1.00 19.69 208 SER A C 1
ATOM 558 O O . SER A 1 209 ? 145.354 138.770 152.725 1.00 31.88 208 SER A O 1
ATOM 561 N N . VAL A 1 210 ? 145.433 138.312 150.514 1.00 23.17 209 VAL A N 1
ATOM 562 C CA . VAL A 1 210 ? 146.397 137.223 150.621 1.00 24.29 209 VAL A CA 1
ATOM 563 C C . VAL A 1 210 ? 147.491 137.433 149.585 1.00 12.92 209 VAL A C 1
ATOM 564 O O . VAL A 1 210 ? 147.210 137.788 148.435 1.00 21.60 209 VAL A O 1
ATOM 568 N N . ILE A 1 211 ? 148.739 137.223 149.994 1.00 14.32 210 ILE A N 1
ATOM 569 C CA . ILE A 1 211 ? 149.877 137.173 149.084 1.00 15.18 210 ILE A CA 1
ATOM 570 C C . ILE A 1 211 ? 150.569 135.831 149.274 1.00 17.50 210 ILE A C 1
ATOM 571 O O . ILE A 1 211 ? 150.869 135.436 150.407 1.00 21.90 210 ILE A O 1
ATOM 576 N N . LEU A 1 212 ? 150.809 135.128 148.172 1.00 15.21 211 LEU A N 1
ATOM 577 C CA . LEU A 1 212 ? 151.386 133.792 148.204 1.00 19.17 211 LEU A CA 1
ATOM 578 C C . LEU A 1 212 ? 152.866 133.850 147.856 1.00 21.95 211 LEU A C 1
ATOM 579 O O . LEU A 1 212 ? 153.256 134.490 146.874 1.00 28.04 211 LEU A O 1
ATOM 584 N N . VAL A 1 213 ? 153.682 133.183 148.663 1.00 36.19 212 VAL A N 1
ATOM 585 C CA . VAL A 1 213 ? 155.106 133.026 148.403 1.00 36.55 212 VAL A CA 1
ATOM 586 C C . VAL A 1 213 ? 155.360 131.561 148.079 1.00 42.41 212 VAL A C 1
ATOM 587 O O . VAL A 1 213 ? 154.636 130.671 148.539 1.00 46.27 212 VAL A O 1
ATOM 591 N N . ASP A 1 214 ? 156.387 131.313 147.269 1.00 55.29 213 ASP A N 1
ATOM 592 C CA . ASP A 1 214 ? 156.674 129.959 146.813 1.00 58.95 213 ASP A CA 1
ATOM 593 C C . ASP A 1 214 ? 157.028 129.056 147.988 1.00 61.96 213 ASP A C 1
ATOM 594 O O . ASP A 1 214 ? 158.001 129.304 148.707 1.00 60.23 213 ASP A O 1
ATOM 599 N N . SER A 1 215 ? 156.235 128.009 148.176 1.00 68.49 214 SER A N 1
ATOM 600 C CA . SER A 1 215 ? 156.464 126.993 149.194 1.00 68.93 214 SER A CA 1
ATOM 601 C C . SER A 1 215 ? 156.577 125.629 148.514 1.00 71.50 214 SER A C 1
ATOM 602 O O . SER A 1 215 ? 156.609 125.523 147.285 1.00 72.42 214 SER A O 1
ATOM 605 N N . GLN A 1 216 ? 156.637 124.580 149.324 1.00 75.35 215 GLN A N 1
ATOM 606 C CA . GLN A 1 216 ? 156.738 123.212 148.838 1.00 76.51 215 GLN A CA 1
ATOM 607 C C . GLN A 1 216 ? 155.498 122.426 149.256 1.00 75.48 215 GLN A C 1
ATOM 608 O O . GLN A 1 216 ? 154.568 122.962 149.865 1.00 74.43 215 GLN A O 1
ATOM 614 N N . GLU A 1 217 ? 155.493 121.135 148.914 1.00 70.07 216 GLU A N 1
ATOM 615 C CA . GLU A 1 217 ? 154.397 120.255 149.301 1.00 71.79 216 GLU A CA 1
ATOM 616 C C . GLU A 1 217 ? 154.273 120.119 150.813 1.00 74.16 216 GLU A C 1
ATOM 617 O O . GLU A 1 217 ? 153.158 119.943 151.323 1.00 71.79 216 GLU A O 1
ATOM 623 N N . ASN A 1 218 ? 155.392 120.202 151.537 1.00 72.38 217 ASN A N 1
ATOM 624 C CA . ASN A 1 218 ? 155.339 120.125 152.992 1.00 71.51 217 ASN A CA 1
ATOM 625 C C . ASN A 1 218 ? 154.547 121.289 153.574 1.00 68.43 217 ASN A C 1
ATOM 626 O O . ASN A 1 218 ? 153.822 121.116 154.556 1.00 67.51 217 ASN A O 1
ATOM 631 N N . GLY A 1 219 ? 154.669 122.478 152.981 1.00 63.93 218 GLY A N 1
ATOM 632 C CA . GLY A 1 219 ? 153.861 123.601 153.432 1.00 67.07 218 GLY A CA 1
ATOM 633 C C . GLY A 1 219 ? 152.378 123.387 153.194 1.00 66.76 218 GLY A C 1
ATOM 634 O O . GLY A 1 219 ? 151.544 123.742 154.034 1.00 66.02 218 GLY A O 1
ATOM 635 N N . VAL A 1 220 ? 152.028 122.805 152.044 1.00 60.33 219 VAL A N 1
ATOM 636 C CA . VAL A 1 220 ? 150.630 122.496 151.754 1.00 62.19 219 VAL A CA 1
ATOM 637 C C . VAL A 1 220 ? 150.081 121.520 152.787 1.00 62.63 219 VAL A C 1
ATOM 638 O O . VAL A 1 220 ? 148.986 121.711 153.332 1.00 60.60 219 VAL A O 1
ATOM 642 N N . ARG A 1 221 ? 150.845 120.466 153.083 1.00 62.48 220 ARG A N 1
ATOM 643 C CA . ARG A 1 221 ? 150.400 119.495 154.079 1.00 59.79 220 ARG A CA 1
ATOM 644 C C . ARG A 1 221 ? 150.333 120.118 155.470 1.00 62.63 220 ARG A C 1
ATOM 645 O O . ARG A 1 221 ? 149.454 119.771 156.268 1.00 64.94 220 ARG A O 1
ATOM 653 N N . LEU A 1 222 ? 151.250 121.037 155.777 1.00 54.66 221 LEU A N 1
ATOM 654 C CA . LEU A 1 222 ? 151.240 121.701 157.075 1.00 53.00 221 LEU A CA 1
ATOM 655 C C . LEU A 1 222 ? 149.988 122.550 157.245 1.00 55.66 221 LEU A C 1
ATOM 656 O O . LEU A 1 222 ? 149.353 122.534 158.305 1.00 56.71 221 LEU A O 1
ATOM 661 N N . VAL A 1 223 ? 149.624 123.309 156.209 1.00 54.99 222 VAL A N 1
ATOM 662 C CA . VAL A 1 223 ? 148.395 124.098 156.270 1.00 52.05 222 VAL A CA 1
ATOM 663 C C . VAL A 1 223 ? 147.185 123.180 156.388 1.00 51.42 222 VAL A C 1
ATOM 664 O O . VAL A 1 223 ? 146.257 123.445 157.167 1.00 54.64 222 VAL A O 1
ATOM 668 N N . HIS A 1 224 ? 147.177 122.088 155.616 1.00 53.35 223 HIS A N 1
ATOM 669 C CA . HIS A 1 224 ? 146.102 121.104 155.714 1.00 53.93 223 HIS A CA 1
ATOM 670 C C . HIS A 1 224 ? 145.925 120.624 157.149 1.00 55.84 223 HIS A C 1
ATOM 671 O O . HIS A 1 224 ? 144.816 120.643 157.693 1.00 50.47 223 HIS A O 1
ATOM 678 N N . ALA A 1 225 ? 147.022 120.201 157.781 1.00 48.49 224 ALA A N 1
ATOM 679 C CA . ALA A 1 225 ? 146.966 119.680 159.141 1.00 46.38 224 ALA A CA 1
ATOM 680 C C . ALA A 1 225 ? 146.580 120.747 160.158 1.00 50.21 224 ALA A C 1
ATOM 681 O O . ALA A 1 225 ? 145.837 120.453 161.100 1.00 51.69 224 ALA A O 1
ATOM 683 N N . LEU A 1 226 ? 147.074 121.977 159.996 1.00 48.43 225 LEU A N 1
ATOM 684 C CA . LEU A 1 226 ? 146.725 123.043 160.930 1.00 41.20 225 LEU A CA 1
ATOM 685 C C . LEU A 1 226 ? 145.231 123.340 160.887 1.00 41.73 225 LEU A C 1
ATOM 686 O O . LEU A 1 226 ? 144.570 123.427 161.931 1.00 45.18 225 LEU A O 1
ATOM 691 N N . MET A 1 227 ? 144.674 123.482 159.680 1.00 46.91 226 MET A N 1
ATOM 692 C CA . MET A 1 227 ? 143.238 123.723 159.575 1.00 45.86 226 MET A CA 1
ATOM 693 C C . MET A 1 227 ? 142.427 122.514 160.025 1.00 48.74 226 MET A C 1
ATOM 694 O O . MET A 1 227 ? 141.343 122.679 160.596 1.00 45.65 226 MET A O 1
ATOM 699 N N . ALA A 1 228 ? 142.930 121.298 159.791 1.00 56.26 227 ALA A N 1
ATOM 700 C CA . ALA A 1 228 ? 142.238 120.109 160.274 1.00 48.88 227 ALA A CA 1
ATOM 701 C C . ALA A 1 228 ? 142.179 120.085 161.795 1.00 44.96 227 ALA A C 1
ATOM 702 O O . ALA A 1 228 ? 141.140 119.754 162.378 1.00 46.62 227 ALA A O 1
ATOM 704 N N . CYS A 1 229 ? 143.285 120.432 162.456 1.00 45.29 228 CYS A N 1
ATOM 705 C CA . CYS A 1 229 ? 143.288 120.489 1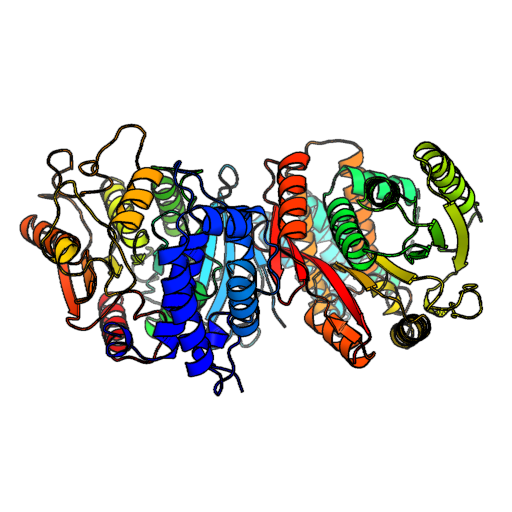63.915 1.00 45.58 228 CYS A CA 1
ATOM 706 C C . CYS A 1 229 ? 142.353 121.577 164.426 1.00 48.25 228 CYS A C 1
ATOM 707 O O . CYS A 1 229 ? 141.640 121.378 165.417 1.00 47.74 228 CYS A O 1
ATOM 710 N N . ALA A 1 230 ? 142.345 122.738 163.765 1.00 51.53 229 ALA A N 1
ATOM 711 C CA . ALA A 1 230 ? 141.431 123.802 164.170 1.00 46.94 229 ALA A CA 1
ATOM 712 C C . ALA A 1 230 ? 139.977 123.357 164.049 1.00 51.69 229 ALA A C 1
ATOM 713 O O . ALA A 1 230 ? 139.163 123.603 164.951 1.00 52.77 229 ALA A O 1
ATOM 715 N N . GLU A 1 231 ? 139.633 122.691 162.944 1.00 53.75 230 GLU A N 1
ATOM 716 C CA . GLU A 1 231 ? 138.272 122.194 162.772 1.00 50.55 230 GLU A CA 1
ATOM 717 C C . GLU A 1 231 ? 137.937 121.127 163.807 1.00 53.28 230 GLU A C 1
ATOM 718 O O . GLU A 1 231 ? 136.818 121.094 164.328 1.00 54.56 230 GLU A O 1
ATOM 724 N N . ALA A 1 232 ? 138.891 120.248 164.119 1.00 52.74 231 ALA A N 1
ATOM 725 C CA . ALA A 1 232 ? 138.650 119.230 165.137 1.00 51.08 231 ALA A CA 1
ATOM 726 C C . ALA A 1 232 ? 138.378 119.864 166.494 1.00 51.36 231 ALA A C 1
ATOM 727 O O . ALA A 1 232 ? 137.506 119.403 167.239 1.00 50.00 231 ALA A O 1
ATOM 729 N N . ILE A 1 233 ? 139.119 120.920 166.835 1.00 56.02 232 ILE A N 1
ATOM 730 C CA . ILE A 1 233 ? 138.857 121.638 168.080 1.00 52.58 232 ILE A CA 1
ATOM 731 C C . ILE A 1 233 ? 137.470 122.269 168.053 1.00 54.18 232 ILE A C 1
ATOM 732 O O . ILE A 1 233 ? 136.730 122.217 169.042 1.00 47.44 232 ILE A O 1
ATOM 737 N N . GLN A 1 234 ? 137.100 122.883 166.924 1.00 54.59 233 GLN A N 1
ATOM 738 C CA . GLN A 1 234 ? 135.798 123.542 166.842 1.00 51.68 233 GLN A CA 1
ATOM 739 C C . GLN A 1 234 ? 134.653 122.544 166.987 1.00 55.62 233 GLN A C 1
ATOM 740 O O . GLN A 1 234 ? 133.661 122.825 167.669 1.00 54.36 233 GLN A O 1
ATOM 746 N N . GLN A 1 235 ? 134.769 121.378 166.353 1.00 59.00 234 GLN A N 1
ATOM 747 C CA . GLN A 1 235 ? 133.754 120.333 166.439 1.00 57.10 234 GLN A CA 1
ATOM 748 C C . GLN A 1 235 ? 133.792 119.558 167.755 1.00 54.81 234 GLN A C 1
ATOM 749 O O . GLN A 1 235 ? 133.110 118.534 167.867 1.00 55.74 234 GLN A O 1
ATOM 755 N N . ASN A 1 236 ? 134.566 120.021 168.738 1.00 56.25 235 ASN A N 1
ATOM 756 C CA . ASN A 1 236 ? 134.605 119.431 170.078 1.00 59.94 235 ASN A CA 1
ATOM 757 C C . ASN A 1 236 ? 134.991 117.954 170.050 1.00 61.14 235 ASN A C 1
ATOM 758 O O . ASN A 1 236 ? 134.449 117.148 170.810 1.00 62.78 235 ASN A O 1
ATOM 763 N N . ASN A 1 237 ? 135.929 117.584 169.178 1.00 60.80 236 ASN A N 1
ATOM 764 C CA . ASN A 1 237 ? 136.423 116.210 169.167 1.00 55.25 236 ASN A CA 1
ATOM 765 C C . ASN A 1 237 ? 137.289 115.937 170.390 1.00 55.94 236 ASN A C 1
ATOM 766 O O . ASN A 1 237 ? 136.979 115.059 171.204 1.00 58.21 236 ASN A O 1
ATOM 771 N N . LEU A 1 238 ? 138.392 116.674 170.525 1.00 60.77 237 LEU A N 1
ATOM 772 C CA . LEU A 1 238 ? 139.324 116.651 171.650 1.00 62.96 237 LEU A CA 1
ATOM 773 C C . LEU A 1 238 ? 140.102 115.344 171.755 1.00 61.87 237 LEU A C 1
ATOM 774 O O . LEU A 1 238 ? 140.981 115.232 172.618 1.00 59.08 237 LEU A O 1
ATOM 779 N N . THR A 1 239 ? 139.819 114.358 170.909 1.00 62.04 238 THR A N 1
ATOM 780 C CA . THR A 1 239 ? 140.602 113.133 170.820 1.00 64.27 238 THR A CA 1
ATOM 781 C C . THR A 1 239 ? 141.383 113.039 169.523 1.00 63.29 238 THR A C 1
ATOM 782 O O . THR A 1 239 ? 142.532 112.592 169.525 1.00 65.65 238 THR A O 1
ATOM 786 N N . LEU A 1 240 ? 140.777 113.457 168.411 1.00 56.98 239 LEU A N 1
ATOM 787 C CA . LEU A 1 240 ? 141.513 113.633 167.169 1.00 55.01 239 LEU A CA 1
ATOM 788 C C . LEU A 1 240 ? 142.455 114.828 167.237 1.00 61.35 239 LEU A C 1
ATOM 789 O O . LEU A 1 240 ? 143.436 114.875 166.487 1.00 61.90 239 LEU A O 1
ATOM 794 N N . ALA A 1 241 ? 142.182 115.785 168.129 1.00 60.89 240 ALA A N 1
ATOM 795 C CA . ALA A 1 241 ? 142.987 117.000 168.202 1.00 55.69 240 ALA A CA 1
ATOM 796 C C . ALA A 1 241 ? 144.408 116.711 168.674 1.00 57.14 240 ALA A C 1
ATOM 797 O O . ALA A 1 241 ? 145.366 117.293 168.154 1.00 56.33 240 ALA A O 1
ATOM 799 N N . GLU A 1 242 ? 144.567 115.831 169.665 1.00 56.69 241 GLU A N 1
ATOM 800 C CA . GLU A 1 242 ? 145.902 115.523 170.175 1.00 55.61 241 GLU A CA 1
ATOM 801 C C . GLU A 1 242 ? 146.753 114.836 169.112 1.00 54.06 241 GLU A C 1
ATOM 802 O O . GLU A 1 242 ? 147.916 115.206 168.890 1.00 56.37 241 GLU A O 1
ATOM 808 N N . ALA A 1 243 ? 146.184 113.833 168.440 1.00 54.21 242 ALA A N 1
ATOM 809 C CA . ALA A 1 243 ? 146.900 113.170 167.357 1.00 57.37 242 ALA A CA 1
ATOM 810 C C . ALA A 1 243 ? 147.213 114.148 166.234 1.00 55.50 242 ALA A C 1
ATOM 811 O O . ALA A 1 243 ? 148.301 114.105 165.648 1.00 54.28 242 ALA A O 1
ATOM 813 N N . LEU A 1 244 ? 146.274 115.045 165.929 1.00 55.34 243 LEU A N 1
ATOM 814 C CA . LEU A 1 244 ? 146.500 116.022 164.869 1.00 57.60 243 LEU A CA 1
ATOM 815 C C . LEU A 1 244 ? 147.628 116.983 165.227 1.00 56.63 243 LEU A C 1
ATOM 816 O O . LEU A 1 244 ? 148.434 117.345 164.366 1.00 55.14 243 LEU A O 1
ATOM 821 N N . VAL A 1 245 ? 147.706 117.410 166.489 1.00 55.18 244 VAL A N 1
ATOM 822 C CA . VAL A 1 245 ? 148.764 118.337 166.883 1.00 52.75 244 VAL A CA 1
ATOM 823 C C . VAL A 1 245 ? 150.122 117.635 166.887 1.00 52.41 244 VAL A C 1
ATOM 824 O O . VAL A 1 245 ? 151.143 118.225 166.501 1.00 55.45 244 VAL A O 1
ATOM 828 N N . LYS A 1 246 ? 150.158 116.361 167.294 1.00 55.78 245 LYS A N 1
ATOM 829 C CA . LYS A 1 246 ? 151.409 115.610 167.204 1.00 53.62 245 LYS A CA 1
ATOM 830 C C . LYS A 1 246 ? 151.835 115.432 165.749 1.00 57.75 245 LYS A C 1
ATOM 831 O O . LYS A 1 246 ? 153.025 115.534 165.421 1.00 53.41 245 LYS A O 1
ATOM 837 N N . GLN A 1 247 ? 150.870 115.184 164.861 1.00 59.58 246 GLN A N 1
ATOM 838 C CA . GLN A 1 247 ? 151.165 115.100 163.434 1.00 56.68 246 GLN A CA 1
ATOM 839 C C . GLN A 1 247 ? 151.661 116.436 162.893 1.00 57.69 246 GLN A C 1
ATOM 840 O O . GLN A 1 247 ? 152.537 116.476 162.022 1.00 59.77 246 GLN A O 1
ATOM 846 N N . ILE A 1 248 ? 151.099 117.541 163.389 1.00 51.87 247 ILE A N 1
ATOM 847 C CA . ILE A 1 248 ? 151.551 118.869 162.981 1.00 53.69 247 ILE A CA 1
ATOM 848 C C . ILE A 1 248 ? 153.012 119.068 163.359 1.00 55.42 247 ILE A C 1
ATOM 849 O O . ILE A 1 248 ? 153.817 119.565 162.564 1.00 54.26 247 ILE A O 1
ATOM 854 N N . GLY A 1 249 ? 153.372 118.690 164.588 1.00 58.36 248 GLY A N 1
ATOM 855 C CA . GLY A 1 249 ? 154.767 118.778 164.992 1.00 55.51 248 GLY A CA 1
ATOM 856 C C . GLY A 1 249 ? 155.676 117.912 164.138 1.00 56.48 248 GLY A C 1
ATOM 857 O O . GLY A 1 249 ? 156.756 118.346 163.717 1.00 57.71 248 GLY A O 1
ATOM 858 N N . CYS A 1 250 ? 155.240 116.681 163.854 1.00 62.68 249 CYS A N 1
ATOM 859 C CA . CYS A 1 250 ? 156.036 115.782 163.023 1.00 61.74 249 CYS A CA 1
ATOM 860 C C . CYS A 1 250 ? 156.253 116.361 161.629 1.00 62.97 249 CYS A C 1
ATOM 861 O O . CYS A 1 250 ? 157.358 116.279 161.080 1.00 60.68 249 CYS A O 1
ATOM 864 N N . LEU A 1 251 ? 155.207 116.942 161.038 1.00 64.07 250 LEU A N 1
ATOM 865 C CA . LEU A 1 251 ? 155.341 117.557 159.721 1.00 59.67 250 LEU A CA 1
ATOM 866 C C . LEU A 1 251 ? 156.254 118.775 159.765 1.00 60.96 250 LEU A C 1
ATOM 867 O O . LEU A 1 251 ? 157.114 118.946 158.892 1.00 63.40 250 LEU A O 1
ATOM 872 N N . ALA A 1 252 ? 156.085 119.635 160.774 1.00 63.25 251 ALA A N 1
ATOM 873 C CA . ALA A 1 252 ? 156.884 120.850 160.871 1.00 61.99 251 ALA A CA 1
ATOM 874 C C . ALA A 1 252 ? 158.350 120.561 161.155 1.00 64.10 251 ALA A C 1
ATOM 875 O O . ALA A 1 252 ? 159.193 121.435 160.923 1.00 63.04 251 ALA A O 1
ATOM 877 N N . VAL A 1 253 ? 158.668 119.368 161.661 1.00 68.49 252 VAL A N 1
ATOM 878 C CA . VAL A 1 253 ? 160.070 119.012 161.882 1.00 67.53 252 VAL A CA 1
ATOM 879 C C . VAL A 1 253 ? 160.866 119.100 160.582 1.00 67.24 252 VAL A C 1
ATOM 880 O O . VAL A 1 253 ? 162.005 119.584 160.567 1.00 69.00 252 VAL A O 1
ATOM 884 N N . SER A 1 254 ? 160.279 118.658 159.471 1.00 64.93 253 SER A N 1
ATOM 885 C CA . SER A 1 254 ? 160.994 118.508 158.203 1.00 65.96 253 SER A CA 1
ATOM 886 C C . SER A 1 254 ? 160.748 119.665 157.240 1.00 64.98 253 SER A C 1
ATOM 887 O O . SER A 1 254 ? 160.653 119.454 156.027 1.00 65.20 253 SER A O 1
ATOM 890 N N . GLN A 1 255 ? 160.644 120.895 157.735 1.00 65.28 254 GLN A N 1
ATOM 891 C CA . GLN A 1 255 ? 160.401 122.055 156.888 1.00 67.28 254 GLN A CA 1
ATOM 892 C C . GLN A 1 255 ? 161.518 123.078 157.055 1.00 65.18 254 GLN A C 1
ATOM 893 O O . GLN A 1 255 ? 162.431 122.916 157.868 1.00 66.42 254 GLN A O 1
ATOM 899 N N . ALA A 1 256 ? 161.434 124.147 156.263 1.00 59.07 255 ALA A N 1
ATOM 900 C CA . ALA A 1 256 ? 162.421 125.216 156.298 1.00 61.41 255 ALA A CA 1
ATOM 901 C C . ALA A 1 256 ? 161.765 126.525 155.882 1.00 61.57 255 ALA A C 1
ATOM 902 O O . ALA A 1 256 ? 160.921 126.546 154.983 1.00 58.14 255 ALA A O 1
ATOM 904 N N . GLY A 1 257 ? 162.163 127.608 156.535 1.00 55.23 256 GLY A N 1
ATOM 905 C CA . GLY A 1 257 ? 161.648 128.928 156.249 1.00 54.53 256 GLY A CA 1
ATOM 906 C C . GLY A 1 257 ? 160.816 129.486 157.388 1.00 56.61 256 GLY A C 1
ATOM 907 O O . GLY A 1 257 ? 160.962 129.111 158.554 1.00 53.61 256 GLY A O 1
ATOM 908 N N . ALA A 1 258 ? 159.923 130.414 157.031 1.00 49.74 257 ALA A N 1
ATOM 909 C CA . ALA A 1 258 ? 159.016 130.981 158.023 1.00 45.85 257 ALA A CA 1
ATOM 910 C C . ALA A 1 258 ? 157.912 130.005 158.396 1.00 47.75 257 ALA A C 1
ATOM 911 O O . ALA A 1 258 ? 157.343 130.105 159.490 1.00 58.60 257 ALA A O 1
ATOM 913 N N . MET A 1 259 ? 157.590 129.069 157.500 1.00 43.83 258 MET A N 1
ATOM 914 C CA . MET A 1 259 ? 156.525 128.113 157.778 1.00 46.44 258 MET A CA 1
ATOM 915 C C . MET A 1 259 ? 156.859 127.243 158.980 1.00 43.23 258 MET A C 1
ATOM 916 O O . MET A 1 259 ? 155.966 126.898 159.758 1.00 41.88 258 MET A O 1
ATOM 921 N N . ARG A 1 260 ? 158.135 126.894 159.156 1.00 40.74 259 ARG A N 1
ATOM 922 C CA . ARG A 1 260 ? 158.546 126.109 160.317 1.00 41.66 259 ARG A CA 1
ATOM 923 C C . ARG A 1 260 ? 158.196 126.822 161.619 1.00 39.65 259 ARG A C 1
ATOM 924 O O . ARG A 1 260 ? 157.537 126.252 162.497 1.00 42.22 259 ARG A O 1
ATOM 932 N N . LYS A 1 261 ? 158.615 128.083 161.751 1.00 43.13 260 LYS A N 1
ATOM 933 C CA . LYS A 1 261 ? 158.358 128.835 162.977 1.00 39.90 260 LYS A CA 1
ATOM 934 C C . LYS A 1 261 ? 156.870 129.103 163.167 1.00 32.70 260 LYS A C 1
ATOM 935 O O . LYS A 1 261 ? 156.354 129.010 164.290 1.00 36.42 260 LYS A O 1
ATOM 941 N N . VAL A 1 262 ? 156.166 129.441 162.084 1.00 23.38 261 VAL A N 1
ATOM 942 C CA . VAL A 1 262 ? 154.733 129.707 162.176 1.00 32.81 261 VAL A CA 1
ATOM 943 C C . VAL A 1 262 ? 153.995 128.465 162.662 1.00 32.66 261 VAL A C 1
ATOM 944 O O . VAL A 1 262 ? 153.170 128.529 163.583 1.00 29.17 261 VAL A O 1
ATOM 948 N N . ALA A 1 263 ? 154.294 127.313 162.056 1.00 36.52 262 ALA A N 1
ATOM 949 C CA . ALA A 1 263 ? 153.652 126.069 162.456 1.00 29.22 262 ALA A CA 1
ATOM 950 C C . ALA A 1 263 ? 153.997 125.709 163.891 1.00 28.61 262 ALA A C 1
ATOM 951 O O . ALA A 1 263 ? 153.134 125.246 164.641 1.00 38.52 262 ALA A O 1
ATOM 953 N N . THR A 1 264 ? 155.252 125.921 164.296 1.00 32.38 263 THR A N 1
ATOM 954 C CA . THR A 1 264 ? 155.643 125.622 165.669 1.00 27.56 263 THR A CA 1
ATOM 955 C C . THR A 1 264 ? 154.830 126.442 166.665 1.00 30.38 263 THR A C 1
ATOM 956 O O . THR A 1 264 ? 154.245 125.894 167.609 1.00 29.44 263 THR A O 1
ATOM 960 N N . TYR A 1 265 ? 154.771 127.761 166.460 1.00 26.10 264 TYR A N 1
ATOM 961 C CA . TYR A 1 265 ? 154.057 128.618 167.404 1.00 23.38 264 TYR A CA 1
ATOM 962 C C . TYR A 1 265 ? 152.564 128.306 167.423 1.00 26.59 264 TYR A C 1
ATOM 963 O O . TYR A 1 265 ? 151.954 128.218 168.499 1.00 30.88 264 TYR A O 1
ATOM 972 N N . PHE A 1 266 ? 151.959 128.118 166.246 1.00 25.74 265 PHE A N 1
ATOM 973 C CA . PHE A 1 266 ? 150.539 127.791 166.209 1.00 20.00 265 PHE A CA 1
ATOM 974 C C . PHE A 1 266 ? 150.259 126.429 166.832 1.00 29.46 265 PHE A C 1
ATOM 975 O O . PHE A 1 266 ? 149.201 126.237 167.438 1.00 28.61 265 PHE A O 1
ATOM 983 N N . ALA A 1 267 ? 151.198 125.484 166.724 1.00 27.76 266 ALA A N 1
ATOM 984 C CA . ALA A 1 267 ? 151.008 124.177 167.342 1.00 22.12 266 ALA A CA 1
ATOM 985 C C . ALA A 1 267 ? 151.074 124.266 168.861 1.00 33.80 266 ALA A C 1
ATOM 986 O O . ALA A 1 267 ? 150.282 123.618 169.557 1.00 30.20 266 ALA A O 1
ATOM 988 N N . GLU A 1 268 ? 152.013 125.053 169.399 1.00 37.65 267 GLU A N 1
ATOM 989 C CA . GLU A 1 268 ? 152.024 125.262 170.847 1.00 27.69 267 GLU A CA 1
ATOM 990 C C . GLU A 1 268 ? 150.728 125.914 171.312 1.00 34.59 267 GLU A C 1
ATOM 991 O O . GLU A 1 268 ? 150.165 125.530 172.346 1.00 43.87 267 GLU A O 1
ATOM 997 N N . ALA A 1 269 ? 150.234 126.896 170.554 1.00 32.05 268 ALA A N 1
ATOM 998 C CA . ALA A 1 269 ? 148.978 127.542 170.923 1.00 28.94 268 ALA A CA 1
ATOM 999 C C . ALA A 1 269 ? 147.812 126.556 170.900 1.00 34.25 268 ALA A C 1
ATOM 1000 O O . ALA A 1 269 ? 146.967 126.557 171.806 1.00 35.79 268 ALA A O 1
ATOM 1002 N N . LEU A 1 270 ? 147.749 125.704 169.871 1.00 38.58 269 LEU A N 1
ATOM 1003 C CA . LEU A 1 270 ? 146.671 124.723 169.779 1.00 34.31 269 LEU A CA 1
ATOM 1004 C C . LEU A 1 270 ? 146.740 123.716 170.920 1.00 35.08 269 LEU A C 1
ATOM 1005 O O . LEU A 1 270 ? 145.708 123.345 171.495 1.00 38.57 269 LEU A O 1
ATOM 1010 N N . ALA A 1 271 ? 147.947 123.252 171.253 1.00 39.82 270 ALA A N 1
ATOM 1011 C CA . ALA A 1 271 ? 148.098 122.330 172.373 1.00 37.07 270 ALA A CA 1
ATOM 1012 C C . ALA A 1 271 ? 147.646 122.976 173.674 1.00 37.54 270 ALA A C 1
ATOM 1013 O O . ALA A 1 271 ? 146.961 122.341 174.487 1.00 38.49 270 ALA A O 1
ATOM 1015 N N . ARG A 1 272 ? 148.010 124.244 173.884 1.00 40.29 271 ARG A N 1
ATOM 1016 C CA . ARG A 1 272 ? 147.560 124.955 175.076 1.00 37.54 271 ARG A CA 1
ATOM 1017 C C . ARG A 1 272 ? 146.040 125.037 175.126 1.00 40.60 271 ARG A C 1
ATOM 1018 O O . ARG A 1 272 ? 145.432 124.815 176.180 1.00 40.85 271 ARG A O 1
ATOM 1026 N N . ARG A 1 273 ? 145.406 125.342 173.991 1.00 43.78 272 ARG A N 1
ATOM 1027 C CA . ARG A 1 273 ? 143.950 125.450 173.971 1.00 38.61 272 ARG A CA 1
ATOM 1028 C C . ARG A 1 273 ? 143.286 124.117 174.298 1.00 46.09 272 ARG A C 1
ATOM 1029 O O . ARG A 1 273 ? 142.362 124.057 175.118 1.00 46.17 272 ARG A O 1
ATOM 1037 N N . ILE A 1 274 ? 143.740 123.030 173.665 1.00 48.66 273 ILE A N 1
ATOM 1038 C CA . ILE A 1 274 ? 143.089 121.743 173.913 1.00 45.27 273 ILE A CA 1
ATOM 1039 C C . ILE A 1 274 ? 143.345 121.259 175.336 1.00 49.65 273 ILE A C 1
ATOM 1040 O O . ILE A 1 274 ? 142.468 120.637 175.947 1.00 51.00 273 ILE A O 1
ATOM 1045 N N . TYR A 1 275 ? 144.526 121.527 175.897 1.00 54.93 274 TYR A N 1
ATOM 1046 C CA . TYR A 1 275 ? 144.787 121.088 177.261 1.00 56.80 274 TYR A CA 1
ATOM 1047 C C . TYR A 1 275 ? 144.165 122.003 178.306 1.00 57.32 274 TYR A C 1
ATOM 1048 O O . TYR A 1 275 ? 144.080 121.610 179.474 1.00 59.91 274 TYR A O 1
ATOM 1057 N N . ARG A 1 276 ? 143.734 123.205 177.924 1.00 54.18 275 ARG A N 1
ATOM 1058 C CA . ARG A 1 276 ? 142.905 124.008 178.813 1.00 53.01 275 ARG A CA 1
ATOM 1059 C C . ARG A 1 276 ? 141.427 123.655 178.701 1.00 56.28 275 ARG A C 1
ATOM 1060 O O . ARG A 1 276 ? 140.684 123.823 179.675 1.00 56.18 275 ARG A O 1
ATOM 1068 N N . LEU A 1 277 ? 140.983 123.171 177.536 1.00 57.27 276 LEU A N 1
ATOM 1069 C CA . LEU A 1 277 ? 139.589 122.759 177.392 1.00 57.31 276 LEU A CA 1
ATOM 1070 C C . LEU A 1 277 ? 139.283 121.533 178.243 1.00 58.61 276 LEU A C 1
ATOM 1071 O O . LEU A 1 277 ? 138.216 121.451 178.862 1.00 60.42 276 LEU A O 1
ATOM 1076 N N . SER A 1 278 ? 140.201 120.573 178.285 1.00 61.70 277 SER A N 1
ATOM 1077 C CA . SER A 1 278 ? 140.001 119.356 179.062 1.00 62.49 277 SER A CA 1
ATOM 1078 C C . SER A 1 278 ? 140.428 119.556 180.512 1.00 60.84 277 SER A C 1
ATOM 1079 O O . SER A 1 278 ? 140.053 118.780 181.391 1.00 61.59 277 SER A O 1
ATOM 1082 N N . LEU A 1 288 ? 161.486 141.895 181.412 1.00 65.67 287 LEU A N 1
ATOM 1083 C CA . LEU A 1 288 ? 161.504 140.910 180.337 1.00 65.30 287 LEU A CA 1
ATOM 1084 C C . LEU A 1 288 ? 160.750 141.418 179.113 1.00 65.30 287 LEU A C 1
ATOM 1085 O O . LEU A 1 288 ? 161.255 141.358 177.992 1.00 63.30 287 LEU A O 1
ATOM 1090 N N . SER A 1 289 ? 159.532 141.917 179.339 1.00 68.18 288 SER A N 1
ATOM 1091 C CA . SER A 1 289 ? 158.733 142.449 178.240 1.00 64.23 288 SER A CA 1
ATOM 1092 C C . SER A 1 289 ? 159.379 143.689 177.635 1.00 62.97 288 SER A C 1
ATOM 1093 O O . SER A 1 289 ? 159.312 143.903 176.419 1.00 61.85 288 SER A O 1
ATOM 1096 N N . ASP A 1 290 ? 160.000 144.524 178.473 1.00 61.69 289 ASP A N 1
ATOM 1097 C CA . ASP A 1 290 ? 160.636 145.740 177.974 1.00 63.55 289 ASP A CA 1
ATOM 1098 C C . ASP A 1 290 ? 161.772 145.417 177.012 1.00 63.81 289 ASP A C 1
ATOM 1099 O O . ASP A 1 290 ? 161.911 146.061 175.967 1.00 64.59 289 ASP A O 1
ATOM 1104 N N . THR A 1 291 ? 162.593 144.419 177.346 1.00 57.12 290 THR A N 1
ATOM 1105 C CA . THR A 1 291 ? 163.685 144.030 176.459 1.00 55.01 290 THR A CA 1
ATOM 1106 C C . THR A 1 291 ? 163.158 143.440 175.155 1.00 52.95 290 THR A C 1
ATOM 1107 O O . THR A 1 291 ? 163.715 143.697 174.080 1.00 56.67 290 THR A O 1
ATOM 1111 N N . LEU A 1 292 ? 162.091 142.641 175.232 1.00 46.92 291 LEU A N 1
ATOM 1112 C CA . LEU A 1 292 ? 161.488 142.093 174.021 1.00 47.00 291 LEU A CA 1
ATOM 1113 C C . LEU A 1 292 ? 160.965 143.202 173.117 1.00 47.75 291 LEU A C 1
ATOM 1114 O O . LEU A 1 292 ? 161.158 143.164 171.895 1.00 45.44 291 LEU A O 1
ATOM 1119 N N . GLN A 1 293 ? 160.304 144.203 173.702 1.00 43.29 292 GLN A N 1
ATOM 1120 C CA . GLN A 1 293 ? 159.812 145.324 172.910 1.00 44.15 292 GLN A CA 1
ATOM 1121 C C . GLN A 1 293 ? 160.957 146.153 172.342 1.00 43.95 292 GLN A C 1
ATOM 1122 O O . GLN A 1 293 ? 160.849 146.667 171.224 1.00 44.04 292 GLN A O 1
ATOM 1128 N N . MET A 1 294 ? 162.056 146.293 173.088 1.00 36.56 293 MET A N 1
ATOM 1129 C CA . MET A 1 294 ? 163.227 146.985 172.558 1.00 34.95 293 MET A CA 1
ATOM 1130 C C . MET A 1 294 ? 163.796 146.254 171.348 1.00 38.90 293 MET A C 1
ATOM 1131 O O . MET A 1 294 ? 164.149 146.880 170.340 1.00 42.09 293 MET A O 1
ATOM 1136 N N . HIS A 1 295 ? 163.894 144.926 171.433 1.00 41.63 294 HIS A N 1
ATOM 1137 C CA . HIS A 1 295 ? 164.380 144.144 170.300 1.00 37.15 294 HIS A CA 1
ATOM 1138 C C . HIS A 1 295 ? 163.440 144.257 169.105 1.00 36.95 294 HIS A C 1
ATOM 1139 O O . HIS A 1 295 ? 163.891 144.363 167.958 1.00 38.20 294 HIS A O 1
ATOM 1146 N N . PHE A 1 296 ? 162.128 144.231 169.355 1.00 37.62 295 PHE A N 1
ATOM 1147 C CA . PHE A 1 296 ? 161.163 144.402 168.272 1.00 26.81 295 PHE A CA 1
ATOM 1148 C C . PHE A 1 296 ? 161.304 145.772 167.620 1.00 30.59 295 PHE A C 1
ATOM 1149 O O . PHE A 1 296 ? 161.221 145.897 166.393 1.00 32.05 295 PHE A O 1
ATOM 1157 N N . TYR A 1 297 ? 161.513 146.812 168.431 1.00 36.84 296 TYR A N 1
ATOM 1158 C CA . TYR A 1 297 ? 161.757 148.150 167.903 1.00 29.66 296 TYR A CA 1
ATOM 1159 C C . TYR A 1 297 ? 163.014 148.181 167.045 1.00 29.50 296 TYR A C 1
ATOM 1160 O O . TYR A 1 297 ? 163.047 148.835 165.996 1.00 32.59 296 TYR A O 1
ATOM 1169 N N . GLU A 1 298 ? 164.063 147.480 167.478 1.00 34.05 297 GLU A N 1
ATOM 1170 C CA . GLU A 1 298 ? 165.316 147.483 166.731 1.00 35.71 297 GLU A CA 1
ATOM 1171 C C . GLU A 1 298 ? 165.209 146.719 165.415 1.00 37.40 297 GLU A C 1
ATOM 1172 O O . GLU A 1 298 ? 165.822 147.121 164.420 1.00 40.88 297 GLU A O 1
ATOM 1178 N N . THR A 1 299 ? 164.448 145.625 165.383 1.00 38.95 298 THR A N 1
ATOM 1179 C CA . THR A 1 299 ? 164.429 144.741 164.222 1.00 35.73 298 THR A CA 1
ATOM 1180 C C . THR A 1 299 ? 163.337 145.075 163.213 1.00 36.52 298 THR A C 1
ATOM 1181 O O . THR A 1 299 ? 163.582 145.014 162.005 1.00 28.22 298 THR A O 1
ATOM 1185 N N . CYS A 1 300 ? 162.139 145.429 163.671 1.00 36.02 299 CYS A N 1
ATOM 1186 C CA . CYS A 1 300 ? 161.032 145.634 162.751 1.00 25.82 299 CYS A CA 1
ATOM 1187 C C . CYS A 1 300 ? 160.709 147.120 162.599 1.00 32.24 299 CYS A C 1
ATOM 1188 O O . CYS A 1 300 ? 160.909 147.904 163.532 1.00 34.46 299 CYS A O 1
ATOM 1191 N N . PRO A 1 301 ? 160.209 147.537 161.437 1.00 26.86 300 PRO A N 1
ATOM 1192 C CA . PRO A 1 301 ? 160.001 148.969 161.167 1.00 25.79 300 PRO A CA 1
ATOM 1193 C C . PRO A 1 301 ? 158.660 149.539 161.608 1.00 17.16 300 PRO A C 1
ATOM 1194 O O . PRO A 1 301 ? 158.379 150.697 161.287 1.00 16.51 300 PRO A O 1
ATOM 1198 N N . TYR A 1 302 ? 157.827 148.781 162.323 1.00 16.68 301 TYR A N 1
ATOM 1199 C CA . TYR A 1 302 ? 156.471 149.240 162.607 1.00 18.05 301 TYR A CA 1
ATOM 1200 C C . TYR A 1 302 ? 156.438 150.334 163.673 1.00 21.58 301 TYR A C 1
ATOM 1201 O O . TYR A 1 302 ? 155.714 151.327 163.524 1.00 26.34 301 TYR A O 1
ATOM 1210 N N . LEU A 1 303 ? 157.212 150.173 164.749 1.00 22.32 302 LEU A N 1
ATOM 1211 C CA . LEU A 1 303 ? 157.185 151.150 165.834 1.00 18.30 302 LEU A CA 1
ATOM 1212 C C . LEU A 1 303 ? 157.742 152.498 165.389 1.00 12.61 302 LEU A C 1
ATOM 1213 O O . LEU A 1 303 ? 157.197 153.549 165.746 1.00 18.36 302 LEU A O 1
ATOM 1218 N N . LYS A 1 304 ? 158.830 152.487 164.614 1.00 18.45 303 LYS A N 1
ATOM 1219 C CA . LYS A 1 304 ? 159.390 153.735 164.103 1.00 18.35 303 LYS A CA 1
ATOM 1220 C C . LYS A 1 304 ? 158.405 154.444 163.182 1.00 17.15 303 LYS A C 1
ATOM 1221 O O . LYS A 1 304 ? 158.254 155.670 163.248 1.00 24.94 303 LYS A O 1
ATOM 1227 N N . PHE A 1 305 ? 157.730 153.688 162.315 1.00 13.25 304 PHE A N 1
ATOM 1228 C CA . PHE A 1 305 ? 156.721 154.266 161.433 1.00 18.22 304 PHE A CA 1
ATOM 1229 C C . PHE A 1 305 ? 155.599 154.909 162.239 1.00 14.41 304 PHE A C 1
ATOM 1230 O O . PHE A 1 305 ? 155.178 156.040 161.955 1.00 14.64 304 PHE A O 1
ATOM 1238 N N . ALA A 1 306 ? 155.113 154.199 163.260 1.00 12.01 305 ALA A N 1
ATOM 1239 C CA . ALA A 1 306 ? 154.051 154.733 164.106 1.00 9.47 305 ALA A CA 1
ATOM 1240 C C . ALA A 1 306 ? 154.482 156.031 164.775 1.00 14.01 305 ALA A C 1
ATOM 1241 O O . ALA A 1 306 ? 153.762 157.039 164.731 1.00 21.83 305 ALA A O 1
ATOM 1243 N N . HIS A 1 307 ? 155.666 156.022 165.395 1.00 23.40 306 HIS A N 1
ATOM 1244 C CA . HIS A 1 307 ? 156.147 157.206 166.098 1.00 15.47 306 HIS A CA 1
ATOM 1245 C C . HIS A 1 307 ? 156.317 158.382 165.148 1.00 14.99 306 HIS A C 1
ATOM 1246 O O . HIS A 1 307 ? 155.902 159.503 165.460 1.00 20.21 306 HIS A O 1
ATOM 1253 N N . PHE A 1 308 ? 156.902 158.141 163.972 1.00 17.78 307 PHE A N 1
ATOM 1254 C CA . PHE A 1 308 ? 157.149 159.227 163.030 1.00 11.80 307 PHE A CA 1
ATOM 1255 C C . PHE A 1 308 ? 155.846 159.844 162.538 1.00 14.25 307 PHE A C 1
ATOM 1256 O O . PHE A 1 308 ? 155.692 161.073 162.527 1.00 19.12 307 PHE A O 1
ATOM 1264 N N . THR A 1 309 ? 154.889 159.006 162.126 1.00 16.39 308 THR A N 1
ATOM 1265 C CA . THR A 1 309 ? 153.633 159.539 161.604 1.00 17.92 308 THR A CA 1
ATOM 1266 C C . THR A 1 309 ? 152.850 160.282 162.683 1.00 10.97 308 THR A C 1
ATOM 1267 O O . THR A 1 309 ? 152.324 161.381 162.437 1.00 19.19 308 THR A O 1
ATOM 1271 N N . ALA A 1 310 ? 152.776 159.710 163.890 1.00 9.81 309 ALA A N 1
ATOM 1272 C CA . ALA A 1 310 ? 152.065 160.378 164.974 1.00 19.95 309 ALA A CA 1
ATOM 1273 C C . ALA A 1 310 ? 152.722 161.705 165.332 1.00 21.06 309 ALA A C 1
ATOM 1274 O O . ALA A 1 310 ? 152.031 162.705 165.564 1.00 25.12 309 ALA A O 1
ATOM 1276 N N . ASN A 1 311 ? 154.058 161.738 165.374 1.00 21.54 310 ASN A N 1
ATOM 1277 C CA . ASN A 1 311 ? 154.764 162.969 165.707 1.00 17.75 310 ASN A CA 1
ATOM 1278 C C . ASN A 1 311 ? 154.551 164.038 164.645 1.00 21.17 310 ASN A C 1
ATOM 1279 O O . ASN A 1 311 ? 154.404 165.220 164.973 1.00 30.63 310 ASN A O 1
ATOM 1284 N N . GLN A 1 312 ? 154.540 163.651 163.367 1.00 28.64 311 GLN A N 1
ATOM 1285 C CA . GLN A 1 312 ? 154.274 164.626 162.313 1.00 19.35 311 GLN A CA 1
ATOM 1286 C C . GLN A 1 312 ? 152.873 165.213 162.449 1.00 20.21 311 GLN A C 1
ATOM 1287 O O . GLN A 1 312 ? 152.681 166.433 162.330 1.00 35.21 311 GLN A O 1
ATOM 1293 N N . ALA A 1 313 ? 151.878 164.358 162.709 1.00 22.03 312 ALA A N 1
ATOM 1294 C CA . ALA A 1 313 ? 150.518 164.863 162.886 1.00 22.47 312 ALA A CA 1
ATOM 1295 C C . ALA A 1 313 ? 150.428 165.806 164.083 1.00 25.08 312 ALA A C 1
ATOM 1296 O O . ALA A 1 313 ? 149.797 166.869 164.003 1.00 17.17 312 ALA A O 1
ATOM 1298 N N . ILE A 1 314 ? 151.068 165.439 165.197 1.00 23.05 313 ILE A N 1
ATOM 1299 C CA . ILE A 1 314 ? 151.036 166.282 166.390 1.00 20.85 313 ILE A CA 1
ATOM 1300 C C . ILE A 1 314 ? 151.706 167.622 166.117 1.00 29.98 313 ILE A C 1
ATOM 1301 O O . ILE A 1 314 ? 151.201 168.678 166.519 1.00 25.71 313 ILE A O 1
ATOM 1306 N N . LEU A 1 315 ? 152.849 167.604 165.426 1.00 36.32 314 LEU A N 1
ATOM 1307 C CA . LEU A 1 315 ? 153.544 168.846 165.103 1.00 24.95 314 LEU A CA 1
ATOM 1308 C C . LEU A 1 315 ? 152.680 169.752 164.239 1.00 27.58 314 LEU A C 1
ATOM 1309 O O . LEU A 1 315 ? 152.639 170.969 164.453 1.00 31.31 314 LEU A O 1
ATOM 1314 N N . GLU A 1 316 ? 151.983 169.181 163.253 1.00 35.25 315 GLU A N 1
ATOM 1315 C CA . GLU A 1 316 ? 151.085 170.002 162.444 1.00 28.57 315 GLU A CA 1
ATOM 1316 C C . GLU A 1 316 ? 149.945 170.575 163.281 1.00 23.69 315 GLU A C 1
ATOM 1317 O O . GLU A 1 316 ? 149.541 171.726 163.080 1.00 28.08 315 GLU A O 1
ATOM 1323 N N . ALA A 1 317 ? 149.412 169.794 164.224 1.00 28.86 316 ALA A N 1
ATOM 1324 C CA . ALA A 1 317 ? 148.296 170.275 165.032 1.00 28.13 316 ALA A CA 1
ATOM 1325 C C . ALA A 1 317 ? 148.706 171.301 166.085 1.00 34.53 316 ALA A C 1
ATOM 1326 O O . ALA A 1 317 ? 147.844 172.039 166.575 1.00 27.11 316 ALA A O 1
ATOM 1328 N N . PHE A 1 318 ? 149.989 171.370 166.441 1.00 33.63 317 PHE A N 1
ATOM 1329 C CA . PHE A 1 318 ? 150.469 172.257 167.493 1.00 25.43 317 PHE A CA 1
ATOM 1330 C C . PHE A 1 318 ? 151.043 173.563 166.957 1.00 34.54 317 PHE A C 1
ATOM 1331 O O . PHE A 1 318 ? 151.640 174.325 167.724 1.00 35.64 317 PHE A O 1
ATOM 1339 N N . GLU A 1 319 ? 150.881 173.838 165.665 1.00 44.29 318 GLU A N 1
ATOM 1340 C CA . GLU A 1 319 ? 151.465 175.032 165.070 1.00 45.86 318 GLU A CA 1
ATOM 1341 C C . GLU A 1 319 ? 150.810 176.295 165.621 1.00 48.08 318 GLU A C 1
ATOM 1342 O O . GLU A 1 319 ? 149.591 176.356 165.799 1.00 46.86 318 GLU A O 1
ATOM 1348 N N . GLY A 1 320 ? 151.632 177.306 165.882 1.00 42.77 319 GLY A N 1
ATOM 1349 C CA . GLY A 1 320 ? 151.146 178.576 166.396 1.00 40.40 319 GLY A CA 1
ATOM 1350 C C . GLY A 1 320 ? 150.576 178.522 167.797 1.00 44.63 319 GLY A C 1
ATOM 1351 O O . GLY A 1 320 ? 149.563 179.175 168.075 1.00 47.46 319 GLY A O 1
ATOM 1352 N N . LYS A 1 321 ? 151.205 177.762 168.691 1.00 41.83 320 LYS A N 1
ATOM 1353 C CA . LYS A 1 321 ? 150.755 177.633 170.068 1.00 37.98 320 LYS A CA 1
ATOM 1354 C C . LYS A 1 321 ? 151.911 177.930 171.011 1.00 38.89 320 LYS A C 1
ATOM 1355 O O . LYS A 1 321 ? 153.084 177.814 170.647 1.00 44.46 320 LYS A O 1
ATOM 1361 N N . LYS A 1 322 ? 151.564 178.321 172.238 1.00 40.07 321 LYS A N 1
ATOM 1362 C CA . LYS A 1 322 ? 152.551 178.675 173.246 1.00 40.33 321 LYS A CA 1
ATOM 1363 C C . LYS A 1 322 ? 152.555 177.765 174.464 1.00 38.93 321 LYS A C 1
ATOM 1364 O O . LYS A 1 322 ? 153.553 177.754 175.192 1.00 38.68 321 LYS A O 1
ATOM 1370 N N . ARG A 1 323 ? 151.485 177.012 174.710 1.00 46.37 322 ARG A N 1
ATOM 1371 C CA . ARG A 1 323 ? 151.426 176.077 175.830 1.00 42.97 322 ARG A CA 1
ATOM 1372 C C . ARG A 1 323 ? 150.715 174.815 175.367 1.00 35.76 322 ARG A C 1
ATOM 1373 O O . ARG A 1 323 ? 149.545 174.868 174.974 1.00 38.50 322 ARG A O 1
ATOM 1381 N N . VAL A 1 324 ? 151.422 173.684 175.413 1.00 33.44 323 VAL A N 1
ATOM 1382 C CA . VAL A 1 324 ? 150.921 172.421 174.891 1.00 28.86 323 VAL A CA 1
ATOM 1383 C C . VAL A 1 324 ? 151.060 171.335 175.951 1.00 25.80 323 VAL A C 1
ATOM 1384 O O . VAL A 1 324 ? 151.851 171.441 176.891 1.00 32.85 323 VAL A O 1
ATOM 1388 N N . HIS A 1 325 ? 150.265 170.281 175.780 1.00 20.90 324 HIS A N 1
ATOM 1389 C CA . HIS A 1 325 ? 150.209 169.153 176.695 1.00 22.91 324 HIS A CA 1
ATOM 1390 C C . HIS A 1 325 ? 149.969 167.892 175.877 1.00 24.43 324 HIS A C 1
ATOM 1391 O O . HIS A 1 325 ? 149.164 167.896 174.942 1.00 22.76 324 HIS A O 1
ATOM 1398 N N . VAL A 1 326 ? 150.683 166.824 176.220 1.00 23.71 325 VAL A N 1
ATOM 1399 C CA . VAL A 1 326 ? 150.586 165.549 175.522 1.00 22.26 325 VAL A CA 1
ATOM 1400 C C . VAL A 1 326 ? 150.160 164.485 176.522 1.00 25.19 325 VAL A C 1
ATOM 1401 O O . VAL A 1 326 ? 150.781 164.339 177.581 1.00 29.97 325 VAL A O 1
ATOM 1405 N N . ILE A 1 327 ? 149.102 163.750 176.190 1.00 24.68 326 ILE A N 1
ATOM 1406 C CA . ILE A 1 327 ? 148.625 162.637 177.002 1.00 18.73 326 ILE A CA 1
ATOM 1407 C C . ILE A 1 327 ? 148.856 161.352 176.218 1.00 25.71 326 ILE A C 1
ATOM 1408 O O . ILE A 1 327 ? 148.261 161.148 175.150 1.00 32.37 326 ILE A O 1
ATOM 1413 N N . ASP A 1 328 ? 149.710 160.485 176.755 1.00 17.51 327 ASP A N 1
ATOM 1414 C CA . ASP A 1 328 ? 150.111 159.246 176.102 1.00 15.90 327 ASP A CA 1
ATOM 1415 C C . ASP A 1 328 ? 149.491 158.063 176.832 1.00 22.77 327 ASP A C 1
ATOM 1416 O O . ASP A 1 328 ? 149.677 157.910 178.044 1.00 23.54 327 ASP A O 1
ATOM 1421 N N . PHE A 1 329 ? 148.759 157.232 176.093 1.00 28.59 328 PHE A N 1
ATOM 1422 C CA . PHE A 1 329 ? 148.224 155.985 176.620 1.00 19.36 328 PHE A CA 1
ATOM 1423 C C . PHE A 1 329 ? 149.212 154.831 176.510 1.00 18.49 328 PHE A C 1
ATOM 1424 O O . PHE A 1 329 ? 148.981 153.776 177.109 1.00 28.53 328 PHE A O 1
ATOM 1432 N N . SER A 1 330 ? 150.301 155.012 175.769 1.00 23.51 329 SER A N 1
ATOM 1433 C CA . SER A 1 330 ? 151.290 153.978 175.482 1.00 23.93 329 SER A CA 1
ATOM 1434 C C . SER A 1 330 ? 152.686 154.468 175.836 1.00 26.78 329 SER A C 1
ATOM 1435 O O . SER A 1 330 ? 153.617 154.401 175.032 1.00 39.04 329 SER A O 1
ATOM 1438 N N . MET A 1 331 ? 152.835 154.990 177.057 1.00 30.41 330 MET A N 1
ATOM 1439 C CA . MET A 1 331 ? 154.078 155.643 177.459 1.00 29.24 330 MET A CA 1
ATOM 1440 C C . MET A 1 331 ? 155.288 154.739 177.241 1.00 36.32 330 MET A C 1
ATOM 1441 O O . MET A 1 331 ? 156.262 155.135 176.590 1.00 28.07 330 MET A O 1
ATOM 1446 N N . ASN A 1 332 ? 155.234 153.517 177.768 1.00 40.14 331 ASN A N 1
ATOM 1447 C CA . ASN A 1 332 ? 156.287 152.502 177.595 1.00 32.61 331 ASN A CA 1
ATOM 1448 C C . ASN A 1 332 ? 157.609 153.102 178.072 1.00 37.16 331 ASN A C 1
ATOM 1449 O O . ASN A 1 332 ? 157.685 153.561 179.223 1.00 38.60 331 ASN A O 1
ATOM 1454 N N . GLN A 1 333 ? 158.657 153.120 177.249 1.00 47.78 332 GLN A N 1
ATOM 1455 C CA . GLN A 1 333 ? 159.967 153.619 177.641 1.00 44.76 332 GLN A CA 1
ATOM 1456 C C . GLN A 1 333 ? 160.231 155.041 177.158 1.00 43.96 332 GLN A C 1
ATOM 1457 O O . GLN A 1 333 ? 161.352 155.537 177.313 1.00 42.83 332 GLN A O 1
ATOM 1463 N N . GLY A 1 334 ? 159.233 155.707 176.589 1.00 40.96 333 GLY A N 1
ATOM 1464 C CA . GLY A 1 334 ? 159.411 157.070 176.115 1.00 37.66 333 GLY A CA 1
ATOM 1465 C C . GLY A 1 334 ? 160.353 157.224 174.941 1.00 42.17 333 GLY A C 1
ATOM 1466 O O . GLY A 1 334 ? 161.197 158.129 174.944 1.00 49.00 333 GLY A O 1
ATOM 1467 N N . LEU A 1 335 ? 160.230 156.363 173.934 1.00 33.85 334 LEU A N 1
ATOM 1468 C CA . LEU A 1 335 ? 161.095 156.391 172.762 1.00 27.87 334 LEU A CA 1
ATOM 1469 C C . LEU A 1 335 ? 160.584 157.310 171.661 1.00 30.79 334 LEU A C 1
ATOM 1470 O O . LEU A 1 335 ? 161.244 157.440 170.626 1.00 36.92 334 LEU A O 1
ATOM 1475 N N . GLN A 1 336 ? 159.431 157.947 171.857 1.00 25.65 335 GLN A N 1
ATOM 1476 C CA . GLN A 1 336 ? 158.772 158.723 170.814 1.00 18.79 335 GLN A CA 1
ATOM 1477 C C . GLN A 1 336 ? 159.002 160.223 170.930 1.00 26.06 335 GLN A C 1
ATOM 1478 O O . GLN A 1 336 ? 159.055 160.915 169.908 1.00 24.60 335 GLN A O 1
ATOM 1484 N N . TRP A 1 337 ? 159.152 160.731 172.144 1.00 30.97 336 TRP A N 1
ATOM 1485 C CA . TRP A 1 337 ? 159.068 162.152 172.463 1.00 26.99 336 TRP A CA 1
ATOM 1486 C C . TRP A 1 337 ? 160.296 163.008 172.150 1.00 29.50 336 TRP A C 1
ATOM 1487 O O . TRP A 1 337 ? 160.122 164.186 171.814 1.00 31.13 336 TRP A O 1
ATOM 1498 N N . PRO A 1 338 ? 161.535 162.508 172.284 1.00 35.79 337 PRO A N 1
ATOM 1499 C CA . PRO A 1 338 ? 162.689 163.382 171.994 1.00 34.94 337 PRO A CA 1
ATOM 1500 C C . PRO A 1 338 ? 162.669 164.011 170.608 1.00 34.46 337 PRO A C 1
ATOM 1501 O O . PRO A 1 338 ? 163.029 165.187 170.467 1.00 40.42 337 PRO A O 1
ATOM 1505 N N . ALA A 1 339 ? 162.247 163.271 169.580 1.00 30.00 338 ALA A N 1
ATOM 1506 C CA . ALA A 1 339 ? 162.233 163.827 168.229 1.00 34.65 338 ALA A CA 1
ATOM 1507 C C . ALA A 1 339 ? 161.191 164.932 168.091 1.00 36.84 338 ALA A C 1
ATOM 1508 O O . ALA A 1 339 ? 161.466 165.984 167.497 1.00 43.30 338 ALA A O 1
ATOM 1510 N N . LEU A 1 340 ? 159.991 164.713 168.633 1.00 32.06 339 LEU A N 1
ATOM 1511 C CA . LEU A 1 340 ? 158.968 165.752 168.614 1.00 33.41 339 LEU A CA 1
ATOM 1512 C C . LEU A 1 340 ? 159.429 166.987 169.376 1.00 38.24 339 LEU A C 1
ATOM 1513 O O . LEU A 1 340 ? 159.176 168.120 168.953 1.00 37.47 339 LEU A O 1
ATOM 1518 N N . MET A 1 341 ? 160.097 166.782 170.511 1.00 42.02 340 MET A N 1
ATOM 1519 C CA . MET A 1 341 ? 160.573 167.902 171.314 1.00 42.60 340 MET A CA 1
ATOM 1520 C C . MET A 1 341 ? 161.639 168.700 170.572 1.00 42.55 340 MET A C 1
ATOM 1521 O O . MET A 1 341 ? 161.640 169.937 170.607 1.00 42.83 340 MET A O 1
ATOM 1526 N N . GLN A 1 342 ? 162.552 168.006 169.887 1.00 42.70 341 GLN A N 1
ATOM 1527 C CA . GLN A 1 342 ? 163.538 168.693 169.059 1.00 40.87 341 GLN A CA 1
ATOM 1528 C C . GLN A 1 342 ? 162.864 169.485 167.944 1.00 40.61 341 GLN A C 1
ATOM 1529 O O . GLN A 1 342 ? 163.242 170.632 167.669 1.00 46.48 341 GLN A O 1
ATOM 1535 N N . ALA A 1 343 ? 161.858 168.890 167.297 1.00 42.75 342 ALA A N 1
ATOM 1536 C CA . ALA A 1 343 ? 161.145 169.593 166.234 1.00 43.28 342 ALA A CA 1
ATOM 1537 C C . ALA A 1 343 ? 160.449 170.840 166.766 1.00 40.48 342 ALA A C 1
ATOM 1538 O O . ALA A 1 343 ? 160.430 171.882 166.101 1.00 33.40 342 ALA A O 1
ATOM 1540 N N . LEU A 1 344 ? 159.861 170.747 167.961 1.00 47.94 343 LEU A N 1
ATOM 1541 C CA . LEU A 1 344 ? 159.252 171.918 168.586 1.00 42.41 343 LEU A CA 1
ATOM 1542 C C . LEU A 1 344 ? 160.294 172.991 168.873 1.00 45.02 343 LEU A C 1
ATOM 1543 O O . LEU A 1 344 ? 160.048 174.182 168.649 1.00 42.27 343 LEU A O 1
ATOM 1548 N N . ALA A 1 345 ? 161.464 172.587 169.376 1.00 49.18 344 ALA A N 1
ATOM 1549 C CA . ALA A 1 345 ? 162.526 173.544 169.662 1.00 39.42 344 ALA A CA 1
ATOM 1550 C C . ALA A 1 345 ? 163.092 174.183 168.400 1.00 41.23 344 ALA A C 1
ATOM 1551 O O . ALA A 1 345 ? 163.656 175.280 168.478 1.00 42.85 344 ALA A O 1
ATOM 1553 N N . LEU A 1 346 ? 162.956 173.531 167.248 1.00 48.13 345 LEU A N 1
ATOM 1554 C CA . LEU A 1 346 ? 163.464 174.057 165.980 1.00 47.25 345 LEU A CA 1
ATOM 1555 C C . LEU A 1 346 ? 162.356 174.658 165.123 1.00 54.04 345 LEU A C 1
ATOM 1556 O O . LEU A 1 346 ? 162.365 174.521 163.897 1.00 55.47 345 LEU A O 1
ATOM 1561 N N . ARG A 1 347 ? 161.392 175.329 165.742 1.00 52.91 346 ARG A N 1
ATOM 1562 C CA . ARG A 1 347 ? 160.245 175.891 165.044 1.00 49.10 346 ARG A CA 1
ATOM 1563 C C . ARG A 1 347 ? 160.463 177.370 164.738 1.00 54.76 346 ARG A C 1
ATOM 1564 O O . ARG A 1 347 ? 161.277 178.050 165.369 1.00 53.09 346 ARG A O 1
ATOM 1572 N N . GLU A 1 348 ? 159.718 177.862 163.750 1.00 62.47 347 GLU A N 1
ATOM 1573 C CA . GLU A 1 348 ? 159.736 179.279 163.412 1.00 62.13 347 GLU A CA 1
ATOM 1574 C C . GLU A 1 348 ? 158.745 180.033 164.290 1.00 62.56 347 GLU A C 1
ATOM 1575 O O . GLU A 1 348 ? 157.566 179.672 164.364 1.00 62.10 347 GLU A O 1
ATOM 1581 N N . GLY A 1 349 ? 159.224 181.086 164.950 1.00 62.10 348 GLY A N 1
ATOM 1582 C CA . GLY A 1 349 ? 158.409 181.902 165.819 1.00 58.28 348 GLY A CA 1
ATOM 1583 C C . GLY A 1 349 ? 158.603 181.643 167.299 1.00 57.93 348 GLY A C 1
ATOM 1584 O O . GLY A 1 349 ? 158.204 182.481 168.115 1.00 56.88 348 GLY A O 1
ATOM 1585 N N . GLY A 1 350 ? 159.203 180.514 167.666 1.00 55.11 349 GLY A N 1
ATOM 1586 C CA . GLY A 1 350 ? 159.462 180.208 169.052 1.00 56.38 349 GLY A CA 1
ATOM 1587 C C . GLY A 1 350 ? 158.789 178.931 169.512 1.00 59.14 349 GLY A C 1
ATOM 1588 O O . GLY A 1 350 ? 157.608 178.690 169.242 1.00 57.58 349 GLY A O 1
ATOM 1589 N N . PRO A 1 351 ? 159.540 178.080 170.215 1.00 57.35 350 PRO A N 1
ATOM 1590 C CA . PRO A 1 351 ? 158.953 176.846 170.732 1.00 50.92 350 PRO A CA 1
ATOM 1591 C C . PRO A 1 351 ? 157.927 177.140 171.810 1.00 49.63 350 PRO A C 1
ATOM 1592 O O . PRO A 1 351 ? 158.016 178.162 172.511 1.00 52.63 350 PRO A O 1
ATOM 1596 N N . PRO A 1 352 ? 156.922 176.274 171.973 1.00 44.43 351 PRO A N 1
ATOM 1597 C CA . PRO A 1 352 ? 155.968 176.442 173.078 1.00 46.60 351 PRO A CA 1
ATOM 1598 C C . PRO A 1 352 ? 156.456 175.828 174.383 1.00 41.06 351 PRO A C 1
ATOM 1599 O O . PRO A 1 352 ? 157.597 175.368 174.476 1.00 39.36 351 PRO A O 1
ATOM 1603 N N . THR A 1 353 ? 155.593 175.825 175.395 1.00 38.25 352 THR A N 1
ATOM 1604 C CA . THR A 1 353 ? 155.870 175.196 176.680 1.00 35.74 352 THR A CA 1
ATOM 1605 C C . THR A 1 353 ? 155.266 173.797 176.706 1.00 39.38 352 THR A C 1
ATOM 1606 O O . THR A 1 353 ? 154.115 173.601 176.306 1.00 42.40 352 THR A O 1
ATOM 1610 N N . PHE A 1 354 ? 156.043 172.830 177.189 1.00 37.80 353 PHE A N 1
ATOM 1611 C CA . PHE A 1 354 ? 155.739 171.412 177.035 1.00 34.70 353 PHE A CA 1
ATOM 1612 C C . PHE A 1 354 ? 155.323 170.791 178.364 1.00 35.97 353 PHE A C 1
ATOM 1613 O O . PHE A 1 354 ? 156.019 170.946 179.374 1.00 40.44 353 PHE A O 1
ATOM 1621 N N . ARG A 1 355 ? 154.195 170.081 178.354 1.00 28.26 354 ARG A N 1
ATOM 1622 C CA . ARG A 1 355 ? 153.752 169.265 179.477 1.00 24.65 354 ARG A CA 1
ATOM 1623 C C . ARG A 1 355 ? 153.459 167.858 178.971 1.00 34.15 354 ARG A C 1
ATOM 1624 O O . ARG A 1 355 ? 152.912 167.685 177.879 1.00 36.09 354 ARG A O 1
ATOM 1632 N N . LEU A 1 356 ? 153.832 166.853 179.764 1.00 30.11 355 LEU A N 1
ATOM 1633 C CA . LEU A 1 356 ? 153.749 165.463 179.340 1.00 23.58 355 LEU A CA 1
ATOM 1634 C C . LEU A 1 356 ? 153.083 164.616 180.414 1.00 27.59 355 LEU A C 1
ATOM 1635 O O . LEU A 1 356 ? 153.415 164.719 181.599 1.00 31.10 355 LEU A O 1
ATOM 1640 N N . THR A 1 357 ? 152.150 163.769 179.982 1.00 35.13 356 THR A N 1
ATOM 1641 C CA . THR A 1 357 ? 151.437 162.844 180.852 1.00 34.22 356 THR A CA 1
ATOM 1642 C C . THR A 1 357 ? 151.654 161.428 180.341 1.00 36.70 356 THR A C 1
ATOM 1643 O O . THR A 1 357 ? 151.426 161.151 179.159 1.00 38.61 356 THR A O 1
ATOM 1647 N N . GLY A 1 358 ? 152.095 160.538 181.226 1.00 36.06 357 GLY A N 1
ATOM 1648 C CA . GLY A 1 358 ? 152.361 159.165 180.827 1.00 31.49 357 GLY A CA 1
ATOM 1649 C C . GLY A 1 358 ? 151.669 158.111 181.670 1.00 36.21 357 GLY A C 1
ATOM 1650 O O . GLY A 1 358 ? 151.921 158.024 182.871 1.00 46.08 357 GLY A O 1
ATOM 1651 N N . ILE A 1 359 ? 150.812 157.291 181.059 1.00 32.02 358 ILE A N 1
ATOM 1652 C CA . ILE A 1 359 ? 150.011 156.296 181.769 1.00 37.72 358 ILE A CA 1
ATOM 1653 C C . ILE A 1 359 ? 150.579 154.909 181.493 1.00 40.12 358 ILE A C 1
ATOM 1654 O O . ILE A 1 359 ? 150.823 154.554 180.333 1.00 35.29 358 ILE A O 1
ATOM 1659 N N . GLY A 1 360 ? 150.804 154.123 182.550 1.00 55.48 359 GLY A N 1
ATOM 1660 C CA . GLY A 1 360 ? 151.311 152.779 182.383 1.00 48.71 359 GLY A CA 1
ATOM 1661 C C . GLY A 1 360 ? 150.613 151.727 183.227 1.00 51.08 359 GLY A C 1
ATOM 1662 O O . GLY A 1 360 ? 150.033 152.012 184.282 1.00 49.13 359 GLY A O 1
ATOM 1663 N N . PRO A 1 361 ? 150.656 150.485 182.769 1.00 63.23 360 PRO A N 1
ATOM 1664 C CA . PRO A 1 361 ? 150.129 149.371 183.523 1.00 62.44 360 PRO A CA 1
ATOM 1665 C C . PRO A 1 361 ? 150.785 149.256 184.889 1.00 64.26 360 PRO A C 1
ATOM 1666 O O . PRO A 1 361 ? 151.876 149.797 185.107 1.00 67.11 360 PRO A O 1
ATOM 1670 N N . PRO A 1 362 ? 150.149 148.569 185.847 1.00 72.92 361 PRO A N 1
ATOM 1671 C CA . PRO A 1 362 ? 150.795 148.239 187.154 1.00 71.04 361 PRO A CA 1
ATOM 1672 C C . PRO A 1 362 ? 151.722 147.027 187.087 1.00 73.17 361 PRO A C 1
ATOM 1673 O O . PRO A 1 362 ? 151.296 145.894 186.831 1.00 72.77 361 PRO A O 1
ATOM 1677 N N . ALA A 1 363 ? 153.011 147.277 187.286 1.00 82.38 362 ALA A N 1
ATOM 1678 C CA . ALA A 1 363 ? 153.996 146.208 187.213 1.00 85.49 362 ALA A CA 1
ATOM 1679 C C . ALA A 1 363 ? 153.858 145.260 188.406 1.00 88.97 362 ALA A C 1
ATOM 1680 O O . ALA A 1 363 ? 153.518 145.696 189.511 1.00 86.73 362 ALA A O 1
ATOM 1682 N N . PRO A 1 364 ? 154.104 143.959 188.213 1.00 97.67 363 PRO A N 1
ATOM 1683 C CA . PRO A 1 364 ? 154.037 143.023 189.349 1.00 97.41 363 PRO A CA 1
ATOM 1684 C C . PRO A 1 364 ? 155.034 143.340 190.450 1.00 95.59 363 PRO A C 1
ATOM 1685 O O . PRO A 1 364 ? 154.740 143.101 191.628 1.00 95.25 363 PRO A O 1
ATOM 1689 N N . ASP A 1 365 ? 156.205 143.867 190.103 1.00 93.49 364 ASP A N 1
ATOM 1690 C CA . ASP A 1 365 ? 157.187 144.298 191.086 1.00 94.95 364 ASP A CA 1
ATOM 1691 C C . ASP A 1 365 ? 157.017 145.759 191.483 1.00 95.88 364 ASP A C 1
ATOM 1692 O O . ASP A 1 365 ? 157.750 146.237 192.355 1.00 94.33 364 ASP A O 1
ATOM 1697 N N . ASN A 1 366 ? 156.066 146.466 190.866 1.00 96.32 365 ASN A N 1
ATOM 1698 C CA . ASN A 1 366 ? 155.771 147.865 191.180 1.00 96.13 365 ASN A CA 1
ATOM 1699 C C . ASN A 1 366 ? 157.011 148.747 191.027 1.00 95.12 365 ASN A C 1
ATOM 1700 O O . ASN A 1 366 ? 157.337 149.561 191.894 1.00 95.89 365 ASN A O 1
ATOM 1705 N N . SER A 1 367 ? 157.709 148.575 189.908 1.00 88.76 366 SER A N 1
ATOM 1706 C CA . SER A 1 367 ? 158.882 149.385 189.615 1.00 89.06 366 SER A CA 1
ATOM 1707 C C . SER A 1 367 ? 158.473 150.767 189.119 1.00 88.23 366 SER A C 1
ATOM 1708 O O . SER A 1 367 ? 157.444 150.938 188.459 1.00 86.64 366 SER A O 1
ATOM 1711 N N . ASP A 1 368 ? 159.296 151.760 189.445 1.00 81.31 367 ASP A N 1
ATOM 1712 C CA . ASP A 1 368 ? 159.026 153.152 189.080 1.00 83.35 367 ASP A CA 1
ATOM 1713 C C . ASP A 1 368 ? 159.794 153.543 187.818 1.00 82.05 367 ASP A C 1
ATOM 1714 O O . ASP A 1 368 ? 160.669 154.409 187.829 1.00 79.33 367 ASP A O 1
ATOM 1719 N N . HIS A 1 369 ? 159.442 152.891 186.707 1.00 78.62 368 HIS A N 1
ATOM 1720 C CA . HIS A 1 369 ? 160.097 153.186 185.436 1.00 78.55 368 HIS A CA 1
ATOM 1721 C C . HIS A 1 369 ? 159.662 154.534 184.872 1.00 78.52 368 HIS A C 1
ATOM 1722 O O . HIS A 1 369 ? 160.440 155.194 184.167 1.00 79.84 368 HIS A O 1
ATOM 1729 N N . LEU A 1 370 ? 158.433 154.958 185.175 1.00 70.91 369 LEU A N 1
ATOM 1730 C CA . LEU A 1 370 ? 157.919 156.210 184.631 1.00 72.90 369 LEU A CA 1
ATOM 1731 C C . LEU A 1 370 ? 158.743 157.401 185.104 1.00 72.45 369 LEU A C 1
ATOM 1732 O O . LEU A 1 370 ? 159.005 158.330 184.332 1.00 71.36 369 LEU A O 1
ATOM 1737 N N . HIS A 1 371 ? 159.159 157.393 186.373 1.00 70.48 370 HIS A N 1
ATOM 1738 C CA . HIS A 1 371 ? 159.985 158.478 186.893 1.00 69.53 370 HIS A CA 1
ATOM 1739 C C . HIS A 1 371 ? 161.323 158.554 186.167 1.00 70.15 370 HIS A C 1
ATOM 1740 O O . HIS A 1 371 ? 161.798 159.649 185.833 1.00 71.83 370 HIS A O 1
ATOM 1747 N N . GLU A 1 372 ? 161.951 157.400 185.922 1.00 68.39 371 GLU A N 1
ATOM 1748 C CA . GLU A 1 372 ? 163.215 157.383 185.192 1.00 69.11 371 GLU A CA 1
ATOM 1749 C C . GLU A 1 372 ? 163.037 157.921 183.779 1.00 69.10 371 GLU A C 1
ATOM 1750 O O . GLU A 1 372 ? 163.849 158.729 183.305 1.00 67.11 371 GLU A O 1
ATOM 1756 N N . VAL A 1 373 ? 161.973 157.493 183.094 1.00 65.87 372 VAL A N 1
ATOM 1757 C CA . VAL A 1 373 ? 161.715 157.993 181.746 1.00 64.87 372 VAL A CA 1
ATOM 1758 C C . VAL A 1 373 ? 161.515 159.503 181.769 1.00 65.42 372 VAL A C 1
ATOM 1759 O O . VAL A 1 373 ? 162.044 160.229 180.917 1.00 63.99 372 VAL A O 1
ATOM 1763 N N . GLY A 1 374 ? 160.761 160.000 182.751 1.00 60.91 373 GLY A N 1
ATOM 1764 C CA . GLY A 1 374 ? 160.496 161.427 182.819 1.00 59.06 373 GLY A CA 1
ATOM 1765 C C . GLY A 1 374 ? 161.741 162.254 183.070 1.00 62.15 373 GLY A C 1
ATOM 1766 O O . GLY A 1 374 ? 161.940 163.296 182.441 1.00 64.92 373 GLY A O 1
ATOM 1767 N N . CYS A 1 375 ? 162.596 161.810 183.996 1.00 63.86 374 CYS A N 1
ATOM 1768 C CA . CYS A 1 375 ? 163.828 162.552 184.259 1.00 63.72 374 CYS A CA 1
ATOM 1769 C C . CYS A 1 375 ? 164.762 162.518 183.053 1.00 62.14 374 CYS A C 1
ATOM 1770 O O . CYS A 1 375 ? 165.394 163.533 182.714 1.00 59.84 374 CYS A O 1
ATOM 1773 N N . LYS A 1 376 ? 164.860 161.361 182.390 1.00 58.20 375 LYS A N 1
ATOM 1774 C CA . LYS A 1 376 ? 165.691 161.264 181.195 1.00 61.66 375 LYS A CA 1
ATOM 1775 C C . LYS A 1 376 ? 165.179 162.189 180.097 1.00 63.16 375 LYS A C 1
ATOM 1776 O O . LYS A 1 376 ? 165.972 162.796 179.366 1.00 60.55 375 LYS A O 1
ATOM 1782 N N . LEU A 1 377 ? 163.856 162.313 179.968 1.00 55.71 376 LEU A N 1
ATOM 1783 C CA . LEU A 1 377 ? 163.292 163.268 179.018 1.00 54.38 376 LEU A CA 1
ATOM 1784 C C . LEU A 1 377 ? 163.592 164.704 179.430 1.00 53.30 376 LEU A C 1
ATOM 1785 O O . LEU A 1 377 ? 163.879 165.554 178.577 1.00 51.61 376 LEU A O 1
ATOM 1790 N N . ALA A 1 378 ? 163.523 164.993 180.732 1.00 62.41 377 ALA A N 1
ATOM 1791 C CA . ALA A 1 378 ? 163.730 166.356 181.212 1.00 63.02 377 ALA A CA 1
ATOM 1792 C C . ALA A 1 378 ? 165.151 166.831 180.945 1.00 60.87 377 ALA A C 1
ATOM 1793 O O . ALA A 1 378 ? 165.380 168.023 180.698 1.00 61.69 377 ALA A O 1
ATOM 1795 N N . GLN A 1 379 ? 166.124 165.919 181.012 1.00 61.12 378 GLN A N 1
ATOM 1796 C CA . GLN A 1 379 ? 167.499 166.306 180.698 1.00 59.86 378 GLN A CA 1
ATOM 1797 C C . GLN A 1 379 ? 167.598 166.892 179.290 1.00 59.04 378 GLN A C 1
ATOM 1798 O O . GLN A 1 379 ? 168.073 168.021 179.101 1.00 58.96 378 GLN A O 1
ATOM 1804 N N . LEU A 1 380 ? 167.119 166.148 178.289 1.00 57.09 379 LEU A N 1
ATOM 1805 C CA . LEU A 1 380 ? 167.150 166.646 176.918 1.00 59.63 379 LEU A CA 1
ATOM 1806 C C . LEU A 1 380 ? 166.250 167.861 176.748 1.00 57.98 379 LEU A C 1
ATOM 1807 O O . LEU A 1 380 ? 166.534 168.732 175.917 1.00 55.76 379 LEU A O 1
ATOM 1812 N N . ALA A 1 381 ? 165.167 167.937 177.524 1.00 60.97 380 ALA A N 1
ATOM 1813 C CA . ALA A 1 381 ? 164.288 169.099 177.468 1.00 58.45 380 ALA A CA 1
ATOM 1814 C C . ALA A 1 381 ? 165.038 170.372 177.825 1.00 58.71 380 ALA A C 1
ATOM 1815 O O . ALA A 1 381 ? 164.979 171.370 177.098 1.00 60.80 380 ALA A O 1
ATOM 1817 N N . GLU A 1 382 ? 165.753 170.352 178.948 1.00 63.83 381 GLU A N 1
ATOM 1818 C CA . GLU A 1 382 ? 166.546 171.509 179.340 1.00 64.42 381 GLU A CA 1
ATOM 1819 C C . GLU A 1 382 ? 167.771 171.693 178.456 1.00 63.23 381 GLU A C 1
ATOM 1820 O O . GLU A 1 382 ? 168.345 172.788 178.436 1.00 64.12 381 GLU A O 1
ATOM 1826 N N . ALA A 1 383 ? 168.184 170.653 177.725 1.00 66.14 382 ALA A N 1
ATOM 1827 C CA . ALA A 1 383 ? 169.339 170.787 176.842 1.00 63.49 382 ALA A CA 1
ATOM 1828 C C . ALA A 1 383 ? 169.085 171.792 175.721 1.00 64.08 382 ALA A C 1
ATOM 1829 O O . ALA A 1 383 ? 169.979 172.567 175.362 1.00 62.11 382 ALA A O 1
ATOM 1831 N N . ILE A 1 384 ? 167.881 171.795 175.153 1.00 64.55 383 ILE A N 1
ATOM 1832 C CA . ILE A 1 384 ? 167.580 172.603 173.975 1.00 60.96 383 ILE A CA 1
ATOM 1833 C C . ILE A 1 384 ? 166.646 173.768 174.309 1.00 59.62 383 ILE A C 1
ATOM 1834 O O . ILE A 1 384 ? 165.961 174.280 173.425 1.00 57.19 383 ILE A O 1
ATOM 1839 N N . HIS A 1 385 ? 166.615 174.196 175.573 1.00 64.12 384 HIS A N 1
ATOM 1840 C CA . HIS A 1 385 ? 165.861 175.374 176.010 1.00 61.86 384 HIS A CA 1
ATOM 1841 C C . HIS A 1 385 ? 164.368 175.234 175.704 1.00 63.26 384 HIS A C 1
ATOM 1842 O O . HIS A 1 385 ? 163.787 175.995 174.927 1.00 65.25 384 HIS A O 1
ATOM 1849 N N . VAL A 1 386 ? 163.750 174.238 176.333 1.00 54.22 385 VAL A N 1
ATOM 1850 C CA . VAL A 1 386 ? 162.307 174.037 176.271 1.00 56.42 385 VAL A CA 1
ATOM 1851 C C . VAL A 1 386 ? 161.786 173.902 177.694 1.00 57.96 385 VAL A C 1
ATOM 1852 O O . VAL A 1 386 ? 162.331 173.126 178.487 1.00 59.36 385 VAL A O 1
ATOM 1856 N N . GLU A 1 387 ? 160.739 174.658 178.020 1.00 49.09 386 GLU A N 1
ATOM 1857 C CA . GLU A 1 387 ? 160.129 174.585 179.342 1.00 52.72 386 GLU A CA 1
ATOM 1858 C C . GLU A 1 387 ? 159.325 173.295 179.449 1.00 50.96 386 GLU A C 1
ATOM 1859 O O . GLU A 1 387 ? 158.331 173.115 178.736 1.00 46.56 386 GLU A O 1
ATOM 1865 N N . PHE A 1 388 ? 159.749 172.403 180.341 1.00 48.12 387 PHE A N 1
ATOM 1866 C CA . PHE A 1 388 ? 159.266 171.029 180.379 1.00 44.14 387 PHE A CA 1
ATOM 1867 C C . PHE A 1 388 ? 158.663 170.700 181.736 1.00 41.02 387 PHE A C 1
ATOM 1868 O O . PHE A 1 388 ? 159.233 171.044 182.776 1.00 45.80 387 PHE A O 1
ATOM 1876 N N . GLU A 1 389 ? 157.512 170.032 181.712 1.00 41.55 388 GLU A N 1
ATOM 1877 C CA . GLU A 1 389 ? 156.887 169.462 182.896 1.00 43.95 388 GLU A CA 1
ATOM 1878 C C . GLU A 1 389 ? 156.439 168.044 182.566 1.00 41.10 388 GLU A C 1
ATOM 1879 O O . GLU A 1 389 ? 155.906 167.800 181.483 1.00 39.73 388 GLU A O 1
ATOM 1885 N N . TYR A 1 390 ? 156.668 167.108 183.487 1.00 38.18 389 TYR A N 1
ATOM 1886 C CA . TYR A 1 390 ? 156.348 165.704 183.262 1.00 39.85 389 TYR A CA 1
ATOM 1887 C C . TYR A 1 390 ? 155.550 165.153 184.436 1.00 34.66 389 TYR A C 1
ATOM 1888 O O . TYR A 1 390 ? 155.693 165.620 185.569 1.00 37.77 389 TYR A O 1
ATOM 1897 N N . ARG A 1 391 ? 154.710 164.148 184.161 1.00 44.41 390 ARG A N 1
ATOM 1898 C CA . ARG A 1 391 ? 153.850 163.603 185.202 1.00 43.28 390 ARG A CA 1
ATOM 1899 C C . ARG A 1 391 ? 153.341 162.236 184.740 1.00 42.43 390 ARG A C 1
ATOM 1900 O O . ARG A 1 391 ? 153.034 162.055 183.558 1.00 40.42 390 ARG A O 1
ATOM 1908 N N . GLY A 1 392 ? 153.266 161.270 185.661 1.00 39.06 391 GLY A N 1
ATOM 1909 C CA . GLY A 1 392 ? 152.874 159.920 185.280 1.00 42.68 391 GLY A CA 1
ATOM 1910 C C . GLY A 1 392 ? 151.848 159.231 186.165 1.00 43.32 391 GLY A C 1
ATOM 1911 O O . GLY A 1 392 ? 151.702 159.574 187.340 1.00 47.92 391 GLY A O 1
ATOM 1912 N N . PHE A 1 393 ? 151.145 158.242 185.609 1.00 45.36 392 PHE A N 1
ATOM 1913 C CA . PHE A 1 393 ? 150.168 157.436 186.335 1.00 49.58 392 PHE A CA 1
ATOM 1914 C C . PHE A 1 393 ? 150.383 155.949 186.093 1.00 53.54 392 PHE A C 1
ATOM 1915 O O . PHE A 1 393 ? 150.974 155.537 185.090 1.00 52.79 392 PHE A O 1
ATOM 1923 N N . VAL A 1 394 ? 149.851 155.148 187.016 1.00 56.35 393 VAL A N 1
ATOM 1924 C CA . VAL A 1 394 ? 149.743 153.703 186.861 1.00 57.63 393 VAL A CA 1
ATOM 1925 C C . VAL A 1 394 ? 148.265 153.332 186.906 1.00 57.43 393 VAL A C 1
ATOM 1926 O O . VAL A 1 394 ? 147.553 153.713 187.840 1.00 54.90 393 VAL A O 1
ATOM 1930 N N . ALA A 1 395 ? 147.804 152.604 185.890 1.00 59.80 394 ALA A N 1
ATOM 1931 C CA . ALA A 1 395 ? 146.421 152.154 185.833 1.00 57.56 394 ALA A CA 1
ATOM 1932 C C . ALA A 1 395 ? 146.378 150.779 185.185 1.00 57.02 394 ALA A C 1
ATOM 1933 O O . ALA A 1 395 ? 147.117 150.513 184.234 1.00 60.03 394 ALA A O 1
ATOM 1935 N N . ASN A 1 396 ? 145.511 149.910 185.707 1.00 56.68 395 ASN A N 1
ATOM 1936 C CA . ASN A 1 396 ? 145.385 148.562 185.169 1.00 58.77 395 ASN A CA 1
ATOM 1937 C C . ASN A 1 396 ? 144.611 148.521 183.860 1.00 58.40 395 ASN A C 1
ATOM 1938 O O . ASN A 1 396 ? 144.723 147.539 183.119 1.00 55.62 395 ASN A O 1
ATOM 1943 N N . SER A 1 397 ? 143.832 149.557 183.562 1.00 51.01 396 SER A N 1
ATOM 1944 C CA . SER A 1 397 ? 143.063 149.612 182.329 1.00 47.66 396 SER A CA 1
ATOM 1945 C C . SER A 1 397 ? 142.759 151.066 182.010 1.00 45.60 396 SER A C 1
ATOM 1946 O O . SER A 1 397 ? 142.560 151.884 182.912 1.00 50.96 396 SER A O 1
ATOM 1949 N N . LEU A 1 398 ? 142.725 151.380 180.714 1.00 33.44 397 LEU A N 1
ATOM 1950 C CA . LEU A 1 398 ? 142.374 152.726 180.282 1.00 32.78 397 LEU A CA 1
ATOM 1951 C C . LEU A 1 398 ? 140.920 153.070 180.572 1.00 37.47 397 LEU A C 1
ATOM 1952 O O . LEU A 1 398 ? 140.550 154.245 180.479 1.00 44.75 397 LEU A O 1
ATOM 1957 N N . ALA A 1 399 ? 140.095 152.083 180.920 1.00 36.23 398 ALA A N 1
ATOM 1958 C CA . ALA A 1 399 ? 138.719 152.330 181.329 1.00 42.09 398 ALA A CA 1
ATOM 1959 C C . ALA A 1 399 ? 138.605 152.739 182.792 1.00 44.70 398 ALA A C 1
ATOM 1960 O O . ALA A 1 399 ? 137.499 153.046 183.249 1.00 42.39 398 ALA A O 1
ATOM 1962 N N . ASP A 1 400 ? 139.710 152.741 183.532 1.00 44.96 399 ASP A N 1
ATOM 1963 C CA . ASP A 1 400 ? 139.738 153.232 184.902 1.00 38.69 399 ASP A CA 1
ATOM 1964 C C . ASP A 1 400 ? 140.109 154.705 184.986 1.00 42.60 399 ASP A C 1
ATOM 1965 O O . ASP A 1 400 ? 140.220 155.241 186.093 1.00 44.59 399 ASP A O 1
ATOM 1970 N N . LEU A 1 401 ? 140.303 155.364 183.850 1.00 42.79 400 LEU A N 1
ATOM 1971 C CA . LEU A 1 401 ? 140.723 156.755 183.803 1.00 38.89 400 LEU A CA 1
ATOM 1972 C C . LEU A 1 401 ? 139.519 157.689 183.760 1.00 35.61 400 LEU A C 1
ATOM 1973 O O . LEU A 1 401 ? 138.428 157.325 183.316 1.00 37.76 400 LEU A O 1
ATOM 1978 N N . ASP A 1 402 ? 139.737 158.912 184.236 1.00 36.68 401 ASP A N 1
ATOM 1979 C CA . ASP A 1 402 ? 138.767 159.986 184.092 1.00 37.71 401 ASP A CA 1
ATOM 1980 C C . ASP A 1 402 ? 139.522 161.300 183.970 1.00 38.96 401 ASP A C 1
ATOM 1981 O O . ASP A 1 402 ? 140.687 161.407 184.360 1.00 39.93 401 ASP A O 1
ATOM 1986 N N . ALA A 1 403 ? 138.844 162.304 183.412 1.00 40.27 402 ALA A N 1
ATOM 1987 C CA . ALA A 1 403 ? 139.474 163.599 183.190 1.00 42.96 402 ALA A CA 1
ATOM 1988 C C . ALA A 1 403 ? 139.706 164.376 184.478 1.00 45.63 402 ALA A C 1
ATOM 1989 O O . ALA A 1 403 ? 140.423 165.382 184.451 1.00 45.39 402 ALA A O 1
ATOM 1991 N N . SER A 1 404 ? 139.121 163.943 185.597 1.00 43.79 403 SER A N 1
ATOM 1992 C CA . SER A 1 404 ? 139.317 164.656 186.855 1.00 39.79 403 SER A CA 1
ATOM 1993 C C . SER A 1 404 ? 140.720 164.435 187.407 1.00 42.80 403 SER A C 1
ATOM 1994 O O . SER A 1 404 ? 141.318 165.354 187.979 1.00 43.17 403 SER A O 1
ATOM 1997 N N . MET A 1 405 ? 141.263 163.229 187.251 1.00 45.03 404 MET A N 1
ATOM 1998 C CA . MET A 1 405 ? 142.596 162.919 187.749 1.00 46.17 404 MET A CA 1
ATOM 1999 C C . MET A 1 405 ? 143.699 163.290 186.768 1.00 50.14 404 MET A C 1
ATOM 2000 O O . MET A 1 405 ? 144.878 163.102 187.085 1.00 50.03 404 MET A O 1
ATOM 2005 N N . LEU A 1 406 ? 143.351 163.806 185.590 1.00 46.31 405 LEU A N 1
ATOM 2006 C CA . LEU A 1 406 ? 144.355 164.203 184.612 1.00 39.21 405 LEU A CA 1
ATOM 2007 C C . LEU A 1 406 ? 144.932 165.586 184.886 1.00 41.22 405 LEU A C 1
ATOM 2008 O O . LEU A 1 406 ? 145.935 165.951 184.262 1.00 41.09 405 LEU A O 1
ATOM 2013 N N . GLU A 1 407 ? 144.329 166.346 185.799 1.00 46.31 406 GLU A N 1
ATOM 2014 C CA . GLU A 1 407 ? 144.781 167.685 186.181 1.00 41.26 406 GLU A CA 1
ATOM 2015 C C . GLU A 1 407 ? 144.952 168.579 184.953 1.00 41.88 406 GLU A C 1
ATOM 2016 O O . GLU A 1 407 ? 146.052 169.014 184.606 1.00 43.91 406 GLU A O 1
ATOM 2022 N N . LEU A 1 408 ? 143.831 168.841 184.293 1.00 36.68 407 LEU A N 1
ATOM 2023 C CA . LEU A 1 408 ? 143.818 169.631 183.074 1.00 38.96 407 LEU A CA 1
ATOM 2024 C C . LEU A 1 408 ? 143.681 171.118 183.387 1.00 42.07 407 LEU A C 1
ATOM 2025 O O . LEU A 1 408 ? 143.203 171.519 184.450 1.00 41.54 407 LEU A O 1
ATOM 2030 N N . ARG A 1 409 ? 144.114 171.931 182.437 1.00 45.84 408 ARG A N 1
ATOM 2031 C CA . ARG A 1 409 ? 144.036 173.379 182.472 1.00 44.03 408 ARG A CA 1
ATOM 2032 C C . ARG A 1 409 ? 143.072 173.876 181.399 1.00 43.56 408 ARG A C 1
ATOM 2033 O O . ARG A 1 409 ? 142.634 173.105 180.538 1.00 44.30 408 ARG A O 1
ATOM 2041 N N . PRO A 1 410 ? 142.692 175.157 181.434 1.00 46.92 409 PRO A N 1
ATOM 2042 C CA . PRO A 1 410 ? 141.747 175.665 180.430 1.00 45.24 409 PRO A CA 1
ATOM 2043 C C . PRO A 1 410 ? 142.250 175.454 179.008 1.00 42.05 409 PRO A C 1
ATOM 2044 O O . PRO A 1 410 ? 143.444 175.575 178.724 1.00 45.92 409 PRO A O 1
ATOM 2048 N N . SER A 1 411 ? 141.314 175.125 178.113 1.00 39.63 410 SER A N 1
ATOM 2049 C CA . SER A 1 411 ? 141.671 174.849 176.724 1.00 42.41 410 SER A CA 1
ATOM 2050 C C . SER A 1 411 ? 142.232 176.087 176.038 1.00 46.08 410 SER A C 1
ATOM 2051 O O . SER A 1 411 ? 143.176 175.991 175.244 1.00 50.34 410 SER A O 1
ATOM 2054 N N . ASP A 1 412 ? 141.660 177.259 176.323 1.00 51.78 411 ASP A N 1
ATOM 2055 C CA . ASP A 1 412 ? 142.188 178.499 175.767 1.00 49.69 411 ASP A CA 1
ATOM 2056 C C . ASP A 1 412 ? 143.599 178.792 176.257 1.00 50.07 411 ASP A C 1
ATOM 2057 O O . ASP A 1 412 ? 144.315 179.575 175.624 1.00 50.30 411 ASP A O 1
ATOM 2062 N N . THR A 1 413 ? 144.014 178.179 177.365 1.00 43.95 412 THR A N 1
ATOM 2063 C CA . THR A 1 413 ? 145.351 178.372 177.911 1.00 45.08 412 THR A CA 1
ATOM 2064 C C . THR A 1 413 ? 146.337 177.326 177.401 1.00 45.00 412 THR A C 1
ATOM 2065 O O . THR A 1 413 ? 147.470 177.666 177.043 1.00 49.09 412 THR A O 1
ATOM 2069 N N . GLU A 1 414 ? 145.925 176.061 177.344 1.00 37.47 413 GLU A N 1
ATOM 2070 C CA . GLU A 1 414 ? 146.806 174.962 176.971 1.00 31.81 413 GLU A CA 1
ATOM 2071 C C . GLU A 1 414 ? 146.126 174.081 175.935 1.00 33.09 413 GLU A C 1
ATOM 2072 O O . GLU A 1 414 ? 144.969 173.687 176.115 1.00 41.61 413 GLU A O 1
ATOM 2078 N N . ALA A 1 415 ? 146.841 173.775 174.855 1.00 26.51 414 ALA A N 1
ATOM 2079 C CA . ALA A 1 415 ? 146.372 172.793 173.888 1.00 25.98 414 ALA A CA 1
ATOM 2080 C C . ALA A 1 415 ? 146.717 171.389 174.370 1.00 18.95 414 ALA A C 1
ATOM 2081 O O . ALA A 1 415 ? 147.654 171.196 175.143 1.00 33.23 414 ALA A O 1
ATOM 2083 N N . VAL A 1 416 ? 145.942 170.403 173.920 1.00 9.77 415 VAL A N 1
ATOM 2084 C CA . VAL A 1 416 ? 146.102 169.021 174.361 1.00 13.58 415 VAL A CA 1
ATOM 2085 C C . VAL A 1 416 ? 146.089 168.099 173.150 1.00 15.61 415 VAL A C 1
ATOM 2086 O O . VAL A 1 416 ? 145.253 168.248 172.252 1.00 18.05 415 VAL A O 1
ATOM 2090 N N . ALA A 1 417 ? 147.019 167.144 173.125 1.00 22.65 416 ALA A N 1
ATOM 2091 C CA . ALA A 1 417 ? 147.081 166.122 172.087 1.00 12.62 416 ALA A CA 1
ATOM 2092 C C . ALA A 1 417 ? 147.111 164.747 172.736 1.00 18.11 416 ALA A C 1
ATOM 2093 O O . ALA A 1 417 ? 147.894 164.517 173.663 1.00 22.23 416 ALA A O 1
ATOM 2095 N N . VAL A 1 418 ? 146.280 163.831 172.237 1.00 19.90 417 VAL A N 1
ATOM 2096 C CA . VAL A 1 418 ? 146.177 162.480 172.779 1.00 15.46 417 VAL A CA 1
ATOM 2097 C C . VAL A 1 418 ? 146.824 161.505 171.804 1.00 6.90 417 VAL A C 1
ATOM 2098 O O . VAL A 1 418 ? 146.620 161.601 170.588 1.00 10.75 417 VAL A O 1
ATOM 2102 N N . ASN A 1 419 ? 147.612 160.571 172.338 1.00 11.22 418 ASN A N 1
ATOM 2103 C CA . ASN A 1 419 ? 148.358 159.618 171.525 1.00 17.32 418 ASN A CA 1
ATOM 2104 C C . ASN A 1 419 ? 148.035 158.190 171.946 1.00 14.87 418 ASN A C 1
ATOM 2105 O O . ASN A 1 419 ? 147.814 157.911 173.127 1.00 11.42 418 ASN A O 1
ATOM 2110 N N . SER A 1 420 ? 148.015 157.283 170.967 1.00 12.69 419 SER A N 1
ATOM 2111 C CA . SER A 1 420 ? 147.779 155.867 171.242 1.00 11.92 419 SER A CA 1
ATOM 2112 C C . SER A 1 420 ? 148.417 155.024 170.147 1.00 13.83 419 SER A C 1
ATOM 2113 O O . SER A 1 420 ? 148.070 155.164 168.969 1.00 22.83 419 SER A O 1
ATOM 2116 N N . VAL A 1 421 ? 149.339 154.146 170.538 1.00 13.55 420 VAL A N 1
ATOM 2117 C CA . VAL A 1 421 ? 150.038 153.256 169.616 1.00 15.86 420 VAL A CA 1
ATOM 2118 C C . VAL A 1 421 ? 149.869 151.829 170.125 1.00 15.86 420 VAL A C 1
ATOM 2119 O O . VAL A 1 421 ? 150.456 151.459 171.149 1.00 18.15 420 VAL A O 1
ATOM 2123 N N . PHE A 1 422 ? 149.074 151.030 169.408 1.00 22.36 421 PHE A N 1
ATOM 2124 C CA . PHE A 1 422 ? 148.854 149.614 169.719 1.00 18.85 421 PHE A CA 1
ATOM 2125 C C . PHE A 1 422 ? 148.325 149.421 171.142 1.00 25.80 421 PHE A C 1
ATOM 2126 O O . PHE A 1 422 ? 148.830 148.599 171.909 1.00 27.73 421 PHE A O 1
ATOM 2134 N N . GLU A 1 423 ? 147.292 150.185 171.495 1.00 18.71 422 GLU A N 1
ATOM 2135 C CA . GLU A 1 423 ? 146.731 150.125 172.840 1.00 19.83 422 GLU A CA 1
ATOM 2136 C C . GLU A 1 423 ? 145.213 150.038 172.901 1.00 28.20 422 GLU A C 1
ATOM 2137 O O . GLU A 1 423 ? 144.690 149.562 173.916 1.00 28.09 422 GLU A O 1
ATOM 2143 N N . LEU A 1 424 ? 144.488 150.475 171.871 1.00 25.90 423 LEU A N 1
ATOM 2144 C CA . LEU A 1 424 ? 143.032 150.502 171.954 1.00 16.11 423 LEU A CA 1
ATOM 2145 C C . LEU A 1 424 ? 142.416 149.114 171.835 1.00 18.72 423 LEU A C 1
ATOM 2146 O O . LEU A 1 424 ? 141.398 148.838 172.480 1.00 27.53 423 LEU A O 1
ATOM 2151 N N . HIS A 1 425 ? 143.013 148.230 171.032 1.00 27.22 424 HIS A N 1
ATOM 2152 C CA . HIS A 1 425 ? 142.435 146.908 170.815 1.00 21.89 424 HIS A CA 1
ATOM 2153 C C . HIS A 1 425 ? 142.414 146.062 172.082 1.00 25.98 424 HIS A C 1
ATOM 2154 O O . HIS A 1 425 ? 141.676 145.074 172.137 1.00 31.21 424 HIS A O 1
ATOM 2161 N N . LYS A 1 426 ? 143.204 146.421 173.094 1.00 19.39 425 LYS A N 1
ATOM 2162 C CA . LYS A 1 426 ? 143.165 145.720 174.369 1.00 18.63 425 LYS A CA 1
ATOM 2163 C C . LYS A 1 426 ? 141.941 146.076 175.202 1.00 27.41 425 LYS A C 1
ATOM 2164 O O . LYS A 1 426 ? 141.670 145.394 176.195 1.00 25.37 425 LYS A O 1
ATOM 2170 N N . LEU A 1 427 ? 141.204 147.118 174.827 1.00 27.58 426 LEU A N 1
ATOM 2171 C CA . LEU A 1 427 ? 139.982 147.496 175.522 1.00 24.24 426 LEU A CA 1
ATOM 2172 C C . LEU A 1 427 ? 138.759 146.746 175.012 1.00 30.17 426 LEU A C 1
ATOM 2173 O O . LEU A 1 427 ? 137.673 146.900 175.580 1.00 28.04 426 LEU A O 1
ATOM 2178 N N . LEU A 1 428 ? 138.908 145.942 173.960 1.00 29.15 427 LEU A N 1
ATOM 2179 C CA . LEU A 1 428 ? 137.790 145.191 173.408 1.00 29.88 427 LEU A CA 1
ATOM 2180 C C . LEU A 1 428 ? 137.455 143.945 174.218 1.00 32.08 427 LEU A C 1
ATOM 2181 O O . LEU A 1 428 ? 136.372 143.380 174.032 1.00 25.31 427 LEU A O 1
ATOM 2186 N N . GLY A 1 429 ? 138.354 143.501 175.098 1.00 37.26 428 GLY A N 1
ATOM 2187 C CA . GLY A 1 429 ? 138.014 142.412 175.998 1.00 29.96 428 GLY A CA 1
ATOM 2188 C C . GLY A 1 429 ? 136.951 142.804 177.006 1.00 34.28 428 GLY A C 1
ATOM 2189 O O . GLY A 1 429 ? 136.045 142.021 177.304 1.00 35.23 428 GLY A O 1
ATOM 2190 N N . ARG A 1 430 ? 137.049 144.015 177.548 1.00 42.85 429 ARG A N 1
ATOM 2191 C CA . ARG A 1 430 ? 136.036 144.501 178.471 1.00 42.28 429 ARG A CA 1
ATOM 2192 C C . ARG A 1 430 ? 134.742 144.796 177.715 1.00 43.65 429 ARG A C 1
ATOM 2193 O O . ARG A 1 430 ? 134.776 145.394 176.636 1.00 46.61 429 ARG A O 1
ATOM 2201 N N . PRO A 1 431 ? 133.590 144.379 178.248 1.00 45.94 430 PRO A N 1
ATOM 2202 C CA . PRO A 1 431 ? 132.331 144.555 177.504 1.00 45.00 430 PRO A CA 1
ATOM 2203 C C . PRO A 1 431 ? 131.990 146.003 177.187 1.00 48.58 430 PRO A C 1
ATOM 2204 O O . PRO A 1 431 ? 131.412 146.271 176.126 1.00 48.27 430 PRO A O 1
ATOM 2208 N N . GLY A 1 432 ? 132.322 146.943 178.068 1.00 47.71 431 GLY A N 1
ATOM 2209 C CA . GLY A 1 432 ? 131.974 148.334 177.843 1.00 42.44 431 GLY A CA 1
ATOM 2210 C C . GLY A 1 432 ? 133.125 149.299 178.039 1.00 42.06 431 GLY A C 1
ATOM 2211 O O . GLY A 1 432 ? 132.934 150.397 178.568 1.00 45.56 431 GLY A O 1
ATOM 2212 N N . GLY A 1 433 ? 134.323 148.903 177.617 1.00 33.39 432 GLY A N 1
ATOM 2213 C CA . GLY A 1 433 ? 135.511 149.692 177.876 1.00 32.64 432 GLY A CA 1
ATOM 2214 C C . GLY A 1 433 ? 135.808 150.778 176.862 1.00 33.56 432 GLY A C 1
ATOM 2215 O O . GLY A 1 433 ? 136.208 151.883 177.238 1.00 40.39 432 GLY A O 1
ATOM 2216 N N . ILE A 1 434 ? 135.623 150.480 175.574 1.00 31.54 433 ILE A N 1
ATOM 2217 C CA . ILE A 1 434 ? 136.002 151.432 174.533 1.00 26.93 433 ILE A CA 1
ATOM 2218 C C . ILE A 1 434 ? 135.119 152.675 174.585 1.00 29.06 433 ILE A C 1
ATOM 2219 O O . ILE A 1 434 ? 135.588 153.796 174.350 1.00 31.32 433 ILE A O 1
ATOM 2224 N N . GLU A 1 435 ? 133.833 152.502 174.900 1.00 34.04 434 GLU A N 1
ATOM 2225 C CA . GLU A 1 435 ? 132.928 153.645 174.975 1.00 31.91 434 GLU A CA 1
ATOM 2226 C C . GLU A 1 435 ? 133.337 154.604 176.086 1.00 38.26 434 GLU A C 1
ATOM 2227 O O . GLU A 1 435 ? 133.322 155.825 175.898 1.00 39.55 434 GLU A O 1
ATOM 2233 N N . LYS A 1 436 ? 133.707 154.069 177.252 1.00 25.94 435 LYS A N 1
ATOM 2234 C CA . LYS A 1 436 ? 134.131 154.916 178.362 1.00 29.96 435 LYS A CA 1
ATOM 2235 C C . LYS A 1 436 ? 135.402 155.688 178.020 1.00 30.50 435 LYS A C 1
ATOM 2236 O O . LYS A 1 436 ? 135.512 156.886 178.314 1.00 34.16 435 LYS A O 1
ATOM 2242 N N . VAL A 1 437 ? 136.371 155.018 177.394 1.00 24.51 436 VAL A N 1
ATOM 2243 C CA . VAL A 1 437 ? 137.624 155.675 177.036 1.00 29.42 436 VAL A CA 1
ATOM 2244 C C . VAL A 1 437 ? 137.384 156.761 175.995 1.00 29.30 436 VAL A C 1
ATOM 2245 O O . VAL A 1 437 ? 137.958 157.854 176.074 1.00 28.58 436 VAL A O 1
ATOM 2249 N N . LEU A 1 438 ? 136.537 156.482 175.001 1.00 23.83 437 LEU A N 1
ATOM 2250 C CA . LEU A 1 438 ? 136.237 157.493 173.994 1.00 20.39 437 LEU A CA 1
ATOM 2251 C C . LEU A 1 438 ? 135.459 158.663 174.587 1.00 19.93 437 LEU A C 1
ATOM 2252 O O . LEU A 1 438 ? 135.655 159.810 174.170 1.00 25.06 437 LEU A O 1
ATOM 2257 N N . GLY A 1 439 ? 134.589 158.401 175.564 1.00 22.48 438 GLY A N 1
ATOM 2258 C CA . GLY A 1 439 ? 133.924 159.491 176.257 1.00 20.84 438 GLY A CA 1
ATOM 2259 C C . GLY A 1 439 ? 134.894 160.361 177.032 1.00 28.59 438 GLY A C 1
ATOM 2260 O O . GLY A 1 439 ? 134.769 161.587 177.047 1.00 35.75 438 GLY A O 1
ATOM 2261 N N . VAL A 1 440 ? 135.878 159.738 177.684 1.00 33.56 439 VAL A N 1
ATOM 2262 C CA . VAL A 1 440 ? 136.915 160.506 178.373 1.00 29.63 439 VAL A CA 1
ATOM 2263 C C . VAL A 1 440 ? 137.706 161.346 177.376 1.00 25.23 439 VAL A C 1
ATOM 2264 O O . VAL A 1 440 ? 138.005 162.523 177.628 1.00 31.10 439 VAL A O 1
ATOM 2268 N N . VAL A 1 441 ? 138.050 160.758 176.228 1.00 22.98 440 VAL A N 1
ATOM 2269 C CA . VAL A 1 441 ? 138.778 161.489 175.192 1.00 21.98 440 VAL A CA 1
ATOM 2270 C C . VAL A 1 441 ? 137.972 162.695 174.724 1.00 24.96 440 VAL A C 1
ATOM 2271 O O . VAL A 1 441 ? 138.516 163.791 174.539 1.00 27.99 440 VAL A O 1
ATOM 2275 N N . LYS A 1 442 ? 136.665 162.514 174.527 1.00 23.06 441 LYS A N 1
ATOM 2276 C CA . LYS A 1 442 ? 135.811 163.632 174.137 1.00 20.01 441 LYS A CA 1
ATOM 2277 C C . LYS A 1 442 ? 135.755 164.696 175.228 1.00 22.69 441 LYS A C 1
ATOM 2278 O O . LYS A 1 442 ? 135.747 165.897 174.933 1.00 26.39 441 LYS A O 1
ATOM 2284 N N . GLN A 1 443 ? 135.705 164.274 176.495 1.00 30.03 442 GLN A N 1
ATOM 2285 C CA . GLN A 1 443 ? 135.687 165.231 177.599 1.00 24.94 442 GLN A CA 1
ATOM 2286 C C . GLN A 1 443 ? 136.975 166.039 177.670 1.00 28.06 442 GLN A C 1
ATOM 2287 O O . GLN A 1 443 ? 136.951 167.203 178.085 1.00 31.57 442 GLN A O 1
ATOM 2293 N N . ILE A 1 444 ? 138.105 165.440 177.289 1.00 29.65 443 ILE A N 1
ATOM 2294 C CA . ILE A 1 444 ? 139.373 166.167 177.307 1.00 20.44 443 ILE A CA 1
ATOM 2295 C C . ILE A 1 444 ? 139.333 167.338 176.331 1.00 25.81 443 ILE A C 1
ATOM 2296 O O . ILE A 1 444 ? 139.900 168.406 176.595 1.00 27.68 443 ILE A O 1
ATOM 2301 N N . LYS A 1 445 ? 138.649 167.161 175.197 1.00 31.48 444 LYS A N 1
ATOM 2302 C CA . LYS A 1 445 ? 138.575 168.127 174.104 1.00 26.24 444 LYS A CA 1
ATOM 2303 C C . LYS A 1 445 ? 139.965 168.442 173.564 1.00 25.71 444 LYS A C 1
ATOM 2304 O O . LYS A 1 445 ? 140.416 169.591 173.654 1.00 25.32 444 LYS A O 1
ATOM 2310 N N . PRO A 1 446 ? 140.669 167.470 172.995 1.00 26.52 445 PRO A N 1
ATOM 2311 C CA . PRO A 1 446 ? 142.008 167.737 172.468 1.00 21.04 445 PRO A CA 1
ATOM 2312 C C . PRO A 1 446 ? 141.935 168.400 171.099 1.00 27.27 445 PRO A C 1
ATOM 2313 O O . PRO A 1 446 ? 140.871 168.539 170.494 1.00 27.37 445 PRO A O 1
ATOM 2317 N N . VAL A 1 447 ? 143.105 168.820 170.616 1.00 19.09 446 VAL A N 1
ATOM 2318 C CA . VAL A 1 447 ? 143.201 169.320 169.250 1.00 15.99 446 VAL A CA 1
ATOM 2319 C C . VAL A 1 447 ? 143.483 168.203 168.252 1.00 12.96 446 VAL A C 1
ATOM 2320 O O . VAL A 1 447 ? 143.152 168.348 167.067 1.00 15.38 446 VAL A O 1
ATOM 2324 N N . ILE A 1 448 ? 144.076 167.095 168.692 1.00 15.16 447 ILE A N 1
ATOM 2325 C CA . ILE A 1 448 ? 144.345 165.964 167.812 1.00 10.14 447 ILE A CA 1
ATOM 2326 C C . ILE A 1 448 ? 144.395 164.689 168.645 1.00 14.71 447 ILE A C 1
ATOM 2327 O O . ILE A 1 448 ? 144.847 164.692 169.797 1.00 18.96 447 ILE A O 1
ATOM 2332 N N . PHE A 1 449 ? 143.899 163.602 168.054 1.00 15.60 448 PHE A N 1
ATOM 2333 C CA . PHE A 1 449 ? 143.926 162.270 168.649 1.00 9.13 448 PHE A CA 1
ATOM 2334 C C . PHE A 1 449 ? 144.556 161.340 167.621 1.00 6.33 448 PHE A C 1
ATOM 2335 O O . PHE A 1 449 ? 143.969 161.096 166.563 1.00 15.12 448 PHE A O 1
ATOM 2343 N N . THR A 1 450 ? 145.747 160.832 167.921 1.00 8.13 449 THR A N 1
ATOM 2344 C CA . THR A 1 450 ? 146.518 160.022 166.986 1.00 15.12 449 THR A CA 1
ATOM 2345 C C . THR A 1 450 ? 146.437 158.557 167.389 1.00 14.80 449 THR A C 1
ATOM 2346 O O . THR A 1 450 ? 146.673 158.216 168.554 1.00 13.97 449 THR A O 1
ATOM 2350 N N . VAL A 1 451 ? 146.092 157.696 166.430 1.00 13.91 450 VAL A N 1
ATOM 2351 C CA . VAL A 1 451 ? 145.888 156.273 166.677 1.00 7.08 450 VAL A CA 1
ATOM 2352 C C . VAL A 1 451 ? 146.699 155.473 165.667 1.00 10.34 450 VAL A C 1
ATOM 2353 O O . VAL A 1 451 ? 146.609 155.715 164.457 1.00 24.42 450 VAL A O 1
ATOM 2357 N N . VAL A 1 452 ? 147.481 154.516 166.161 1.00 10.42 451 VAL A N 1
ATOM 2358 C CA . VAL A 1 452 ? 148.170 153.545 165.317 1.00 14.20 451 VAL A CA 1
ATOM 2359 C C . VAL A 1 452 ? 147.677 152.155 165.692 1.00 10.10 451 VAL A C 1
ATOM 2360 O O . VAL A 1 452 ? 147.671 151.794 166.874 1.00 19.05 451 VAL A O 1
ATOM 2364 N N . GLU A 1 453 ? 147.267 151.378 164.690 1.00 15.02 452 GLU A N 1
ATOM 2365 C CA . GLU A 1 453 ? 146.685 150.065 164.931 1.00 7.83 452 GLU A CA 1
ATOM 2366 C C . GLU A 1 453 ? 147.163 149.072 163.881 1.00 6.58 452 GLU A C 1
ATOM 2367 O O . GLU A 1 453 ? 147.818 149.430 162.900 1.00 15.11 452 GLU A O 1
ATOM 2373 N N . GLN A 1 454 ? 146.820 147.805 164.105 1.00 21.96 453 GLN A N 1
ATOM 2374 C CA . GLN A 1 454 ? 147.102 146.722 163.175 1.00 16.83 453 GLN A CA 1
ATOM 2375 C C . GLN A 1 454 ? 145.876 146.463 162.309 1.00 24.62 453 GLN A C 1
ATOM 2376 O O . GLN A 1 454 ? 144.748 146.433 162.809 1.00 24.47 453 GLN A O 1
ATOM 2382 N N . GLU A 1 455 ? 146.102 146.274 161.011 1.00 20.52 454 GLU A N 1
ATOM 2383 C CA . GLU A 1 455 ? 145.020 146.144 160.034 1.00 18.70 454 GLU A CA 1
ATOM 2384 C C . GLU A 1 455 ? 144.793 144.661 159.750 1.00 21.39 454 GLU A C 1
ATOM 2385 O O . GLU A 1 455 ? 145.438 144.068 158.884 1.00 31.93 454 GLU A O 1
ATOM 2391 N N . SER A 1 456 ? 143.862 144.063 160.492 1.00 20.79 455 SER A N 1
ATOM 2392 C CA . SER A 1 456 ? 143.485 142.666 160.323 1.00 20.58 455 SER A CA 1
ATOM 2393 C C . SER A 1 456 ? 142.248 142.388 161.163 1.00 19.88 455 SER A C 1
ATOM 2394 O O . SER A 1 456 ? 142.133 142.894 162.281 1.00 27.26 455 SER A O 1
ATOM 2397 N N . ASN A 1 457 ? 141.338 141.577 160.626 1.00 18.72 456 ASN A N 1
ATOM 2398 C CA . ASN A 1 457 ? 140.095 141.226 161.315 1.00 21.28 456 ASN A CA 1
ATOM 2399 C C . ASN A 1 457 ? 140.347 139.986 162.162 1.00 26.86 456 ASN A C 1
ATOM 2400 O O . ASN A 1 457 ? 140.266 138.853 161.686 1.00 29.72 456 ASN A O 1
ATOM 2405 N N . HIS A 1 458 ? 140.653 140.203 163.440 1.00 28.10 457 HIS A N 1
ATOM 2406 C CA . HIS A 1 458 ? 140.945 139.125 164.378 1.00 20.99 457 HIS A CA 1
ATOM 2407 C C . HIS A 1 458 ? 139.988 139.142 165.565 1.00 18.20 457 HIS A C 1
ATOM 2408 O O . HIS A 1 458 ? 140.326 138.665 166.650 1.00 19.80 457 HIS A O 1
ATOM 2415 N N . ASN A 1 459 ? 138.790 139.686 165.375 1.00 27.52 458 ASN A N 1
ATOM 2416 C CA . ASN A 1 459 ? 137.803 139.821 166.440 1.00 29.64 458 ASN A CA 1
ATOM 2417 C C . ASN A 1 459 ? 136.444 139.306 165.980 1.00 37.99 458 ASN A C 1
ATOM 2418 O O . ASN A 1 459 ? 135.401 139.894 166.279 1.00 40.53 458 ASN A O 1
ATOM 2423 N N . GLY A 1 460 ? 136.4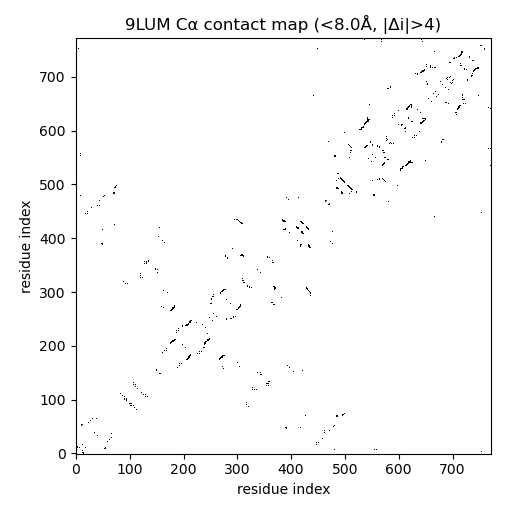38 138.201 165.242 1.00 34.34 459 GLY A N 1
ATOM 2424 C CA . GLY A 1 460 ? 135.206 137.610 164.770 1.00 27.42 459 GLY A CA 1
ATOM 2425 C C . GLY A 1 460 ? 134.528 136.778 165.834 1.00 35.58 459 GLY A C 1
ATOM 2426 O O . GLY A 1 460 ? 135.104 136.429 166.875 1.00 38.05 459 GLY A O 1
ATOM 2427 N N . PRO A 1 461 ? 133.257 136.446 165.584 1.00 44.49 460 PRO A N 1
ATOM 2428 C CA . PRO A 1 461 ? 132.506 135.624 166.544 1.00 37.73 460 PRO A CA 1
ATOM 2429 C C . PRO A 1 461 ? 132.752 134.128 166.420 1.00 39.64 460 PRO A C 1
ATOM 2430 O O . PRO A 1 461 ? 132.369 133.383 167.332 1.00 42.39 460 PRO A O 1
ATOM 2434 N N . VAL A 1 462 ? 133.374 133.665 165.338 1.00 41.93 461 VAL A N 1
ATOM 2435 C CA . VAL A 1 462 ? 133.627 132.246 165.107 1.00 41.94 461 VAL A CA 1
ATOM 2436 C C . VAL A 1 462 ? 135.123 131.996 165.243 1.00 43.29 461 VAL A C 1
ATOM 2437 O O . VAL A 1 462 ? 135.936 132.721 164.657 1.00 35.01 461 VAL A O 1
ATOM 2441 N N . PHE A 1 463 ? 135.483 130.970 166.019 1.00 41.91 462 PHE A N 1
ATOM 2442 C CA . PHE A 1 463 ? 136.889 130.707 166.316 1.00 33.77 462 PHE A CA 1
ATOM 2443 C C . PHE A 1 463 ? 137.670 130.316 165.065 1.00 36.61 462 PHE A C 1
ATOM 2444 O O . PHE A 1 463 ? 138.823 130.728 164.894 1.00 42.21 462 PHE A O 1
ATOM 2452 N N . LEU A 1 464 ? 137.068 129.511 164.186 1.00 33.26 463 LEU A N 1
ATOM 2453 C CA . LEU A 1 464 ? 137.786 129.020 163.011 1.00 35.78 463 LEU A CA 1
ATOM 2454 C C . LEU A 1 464 ? 138.153 130.154 162.058 1.00 39.98 463 LEU A C 1
ATOM 2455 O O . LEU A 1 464 ? 139.252 130.164 161.486 1.00 40.58 463 LEU A O 1
ATOM 2460 N N . ASP A 1 465 ? 137.238 131.107 161.859 1.00 39.06 464 ASP A N 1
ATOM 2461 C CA . ASP A 1 465 ? 137.522 132.238 160.983 1.00 36.69 464 ASP A CA 1
ATOM 2462 C C . ASP A 1 465 ? 138.650 133.099 161.541 1.00 36.83 464 ASP A C 1
ATOM 2463 O O . ASP A 1 465 ? 139.541 133.529 160.795 1.00 35.96 464 ASP A O 1
ATOM 2468 N N . ARG A 1 466 ? 138.633 133.350 162.852 1.00 29.75 465 ARG A N 1
ATOM 2469 C CA . ARG A 1 466 ? 139.742 134.057 163.481 1.00 30.08 465 ARG A CA 1
ATOM 2470 C C . ARG A 1 466 ? 141.044 133.294 163.297 1.00 34.98 465 ARG A C 1
ATOM 2471 O O . ARG A 1 466 ? 142.090 133.892 163.019 1.00 30.93 465 ARG A O 1
ATOM 2479 N N . PHE A 1 467 ? 140.994 131.967 163.441 1.00 34.56 466 PHE A N 1
ATOM 2480 C CA . PHE A 1 467 ? 142.191 131.148 163.292 1.00 28.39 466 PHE A CA 1
ATOM 2481 C C . PHE A 1 467 ? 142.789 131.296 161.900 1.00 26.22 466 PHE A C 1
ATOM 2482 O O . PHE A 1 467 ? 143.994 131.532 161.753 1.00 26.30 466 PHE A O 1
ATOM 2490 N N . THR A 1 468 ? 141.959 131.177 160.860 1.00 24.81 467 THR A N 1
ATOM 2491 C CA . THR A 1 468 ? 142.501 131.236 159.503 1.00 26.84 467 THR A CA 1
ATOM 2492 C C . THR A 1 468 ? 142.977 132.644 159.149 1.00 26.52 467 THR A C 1
ATOM 2493 O O . THR A 1 468 ? 144.022 132.807 158.501 1.00 25.39 467 THR A O 1
ATOM 2497 N N . GLU A 1 469 ? 142.246 133.678 159.583 1.00 30.91 468 GLU A N 1
ATOM 2498 C CA . GLU A 1 469 ? 142.683 135.046 159.313 1.00 27.18 468 GLU A CA 1
ATOM 2499 C C . GLU A 1 469 ? 144.015 135.342 159.995 1.00 21.25 468 GLU A C 1
ATOM 2500 O O . GLU A 1 469 ? 144.925 135.925 159.388 1.00 28.64 468 GLU A O 1
ATOM 2506 N N . SER A 1 470 ? 144.153 134.937 161.261 1.00 17.26 469 SER A N 1
ATOM 2507 C CA . SER A 1 470 ? 145.400 135.165 161.981 1.00 14.96 469 SER A CA 1
ATOM 2508 C C . SER A 1 470 ? 146.540 134.354 161.383 1.00 19.79 469 SER A C 1
ATOM 2509 O O . SER A 1 470 ? 147.687 134.813 161.361 1.00 21.44 469 SER A O 1
ATOM 2512 N N . LEU A 1 471 ? 146.248 133.143 160.899 1.00 25.59 470 LEU A N 1
ATOM 2513 C CA . LEU A 1 471 ? 147.273 132.360 160.221 1.00 19.56 470 LEU A CA 1
ATOM 2514 C C . LEU A 1 471 ? 147.786 133.089 158.988 1.00 18.78 470 LEU A C 1
ATOM 2515 O O . LEU A 1 471 ? 149.001 133.189 158.779 1.00 21.44 470 LEU A O 1
ATOM 2520 N N . HIS A 1 472 ? 146.873 133.632 158.177 1.00 21.53 471 HIS A N 1
ATOM 2521 C CA . HIS A 1 472 ? 147.284 134.426 157.020 1.00 22.72 471 HIS A CA 1
ATOM 2522 C C . HIS A 1 472 ? 148.169 135.593 157.446 1.00 28.60 471 HIS A C 1
ATOM 2523 O O . HIS A 1 472 ? 149.266 135.800 156.903 1.00 24.46 471 HIS A O 1
ATOM 2530 N N . TYR A 1 473 ? 147.701 136.363 158.433 1.00 23.61 472 TYR A N 1
ATOM 2531 C CA . TYR A 1 473 ? 148.397 137.581 158.840 1.00 11.29 472 TYR A CA 1
ATOM 2532 C C . TYR A 1 473 ? 149.798 137.280 159.364 1.00 12.72 472 TYR A C 1
ATOM 2533 O O . TYR A 1 473 ? 150.776 137.933 158.977 1.00 13.33 472 TYR A O 1
ATOM 2542 N N . TYR A 1 474 ? 149.920 136.285 160.241 1.00 16.06 473 TYR A N 1
ATOM 2543 C CA . TYR A 1 474 ? 151.219 136.008 160.840 1.00 14.89 473 TYR A CA 1
ATOM 2544 C C . TYR A 1 474 ? 152.149 135.272 159.885 1.00 18.91 473 TYR A C 1
ATOM 2545 O O . TYR A 1 474 ? 153.372 135.421 159.991 1.00 11.34 473 TYR A O 1
ATOM 2554 N N . SER A 1 475 ? 151.608 134.506 158.932 1.00 17.45 474 SER A N 1
ATOM 2555 C CA . SER A 1 475 ? 152.450 133.987 157.862 1.00 10.17 474 SER A CA 1
ATOM 2556 C C . SER A 1 475 ? 153.047 135.126 157.049 1.00 23.12 474 SER A C 1
ATOM 2557 O O . SER A 1 475 ? 154.236 135.097 156.706 1.00 13.96 474 SER A O 1
ATOM 2560 N N . THR A 1 476 ? 152.241 136.149 156.745 1.00 22.07 475 THR A N 1
ATOM 2561 C CA . THR A 1 476 ? 152.777 137.321 156.056 1.00 17.59 475 THR A CA 1
ATOM 2562 C C . THR A 1 476 ? 153.846 138.016 156.892 1.00 22.87 475 THR A C 1
ATOM 2563 O O . THR A 1 476 ? 154.888 138.431 156.366 1.00 28.66 475 THR A O 1
ATOM 2567 N N . LEU A 1 477 ? 153.604 138.153 158.199 1.00 24.63 476 LEU A N 1
ATOM 2568 C CA . LEU A 1 477 ? 154.573 138.810 159.074 1.00 11.23 476 LEU A CA 1
ATOM 2569 C C . LEU A 1 477 ? 155.908 138.070 159.084 1.00 25.31 476 LEU A C 1
ATOM 2570 O O . LEU A 1 477 ? 156.974 138.684 158.959 1.00 31.31 476 LEU A O 1
ATOM 2575 N N . PHE A 1 478 ? 155.870 136.744 159.229 1.00 24.48 477 PHE A N 1
ATOM 2576 C CA . PHE A 1 478 ? 157.114 135.979 159.258 1.00 16.85 477 PHE A CA 1
ATOM 2577 C C . PHE A 1 478 ? 157.796 135.953 157.893 1.00 25.55 477 PHE A C 1
ATOM 2578 O O . PHE A 1 478 ? 159.033 135.957 157.818 1.00 25.34 477 PHE A O 1
ATOM 2586 N N . ASP A 1 479 ? 157.020 135.948 156.805 1.00 31.68 478 ASP A N 1
ATOM 2587 C CA . ASP A 1 479 ? 157.619 136.051 155.478 1.00 28.97 478 ASP A CA 1
ATOM 2588 C C . ASP A 1 479 ? 158.357 137.372 155.313 1.00 33.37 478 ASP A C 1
ATOM 2589 O O . ASP A 1 479 ? 159.456 137.412 154.748 1.00 30.73 478 ASP A O 1
ATOM 2594 N N . SER A 1 480 ? 157.765 138.466 155.798 1.00 18.97 479 SER A N 1
ATOM 2595 C CA . SER A 1 480 ? 158.453 139.752 155.760 1.00 13.53 479 SER A CA 1
ATOM 2596 C C . SER A 1 480 ? 159.701 139.736 156.635 1.00 23.30 479 SER A C 1
ATOM 2597 O O . SER A 1 480 ? 160.734 140.308 156.267 1.00 29.49 479 SER A O 1
ATOM 2600 N N . LEU A 1 481 ? 159.625 139.087 157.799 1.00 37.65 480 LEU A N 1
ATOM 2601 C CA . LEU A 1 481 ? 160.767 139.038 158.708 1.00 38.77 480 LEU A CA 1
ATOM 2602 C C . LEU A 1 481 ? 161.884 138.130 158.204 1.00 33.69 480 LEU A C 1
ATOM 2603 O O . LEU A 1 481 ? 163.002 138.201 158.727 1.00 28.09 480 LEU A O 1
ATOM 2608 N N . GLU A 1 482 ? 161.604 137.272 157.218 1.00 41.76 481 GLU A N 1
ATOM 2609 C CA . GLU A 1 482 ? 162.648 136.412 156.655 1.00 40.65 481 GLU A CA 1
ATOM 2610 C C . GLU A 1 482 ? 163.891 137.193 156.235 1.00 48.44 481 GLU A C 1
ATOM 2611 O O . GLU A 1 482 ? 165.019 136.727 156.434 1.00 50.35 481 GLU A O 1
ATOM 2617 N N . GLY A 1 483 ? 163.709 138.373 155.645 1.00 51.79 482 GLY A N 1
ATOM 2618 C CA . GLY A 1 483 ? 164.821 139.076 155.027 1.00 48.01 482 GLY A CA 1
ATOM 2619 C C . GLY A 1 483 ? 165.826 139.701 155.973 1.00 51.18 482 GLY A C 1
ATOM 2620 O O . GLY A 1 483 ? 166.901 140.109 155.523 1.00 48.91 482 GLY A O 1
ATOM 2621 N N . VAL A 1 484 ? 165.512 139.788 157.259 1.00 48.13 483 VAL A N 1
ATOM 2622 C CA . VAL A 1 484 ? 166.408 140.467 158.204 1.00 46.50 483 VAL A CA 1
ATOM 2623 C C . VAL A 1 484 ? 167.612 139.578 158.494 1.00 46.32 483 VAL A C 1
ATOM 2624 O O . VAL A 1 484 ? 167.450 138.354 158.647 1.00 48.05 483 VAL A O 1
ATOM 2628 N N . PRO A 1 485 ? 168.825 140.131 158.563 1.00 51.53 484 PRO A N 1
ATOM 2629 C CA . PRO A 1 485 ? 169.987 139.321 158.950 1.00 50.09 484 PRO A CA 1
ATOM 2630 C C . PRO A 1 485 ? 169.845 138.772 160.363 1.00 48.59 484 PRO A C 1
ATOM 2631 O O . PRO A 1 485 ? 169.172 139.353 161.217 1.00 47.23 484 PRO A O 1
ATOM 2635 N N . ASN A 1 486 ? 170.494 137.634 160.599 1.00 56.88 485 ASN A N 1
ATOM 2636 C CA . ASN A 1 486 ? 170.389 136.949 161.881 1.00 56.93 485 ASN A CA 1
ATOM 2637 C C . ASN A 1 486 ? 171.053 137.750 162.996 1.00 56.58 485 ASN A C 1
ATOM 2638 O O . ASN A 1 486 ? 172.151 138.288 162.829 1.00 58.45 485 ASN A O 1
ATOM 2643 N N . SER A 1 487 ? 170.379 137.813 164.143 1.00 51.63 486 SER A N 1
ATOM 2644 C CA . SER A 1 487 ? 170.887 138.486 165.333 1.00 52.87 486 SER A CA 1
ATOM 2645 C C . SER A 1 487 ? 170.015 138.081 166.515 1.00 51.17 486 SER A C 1
ATOM 2646 O O . SER A 1 487 ? 168.977 137.435 166.353 1.00 50.85 486 SER A O 1
ATOM 2649 N N . GLN A 1 488 ? 170.457 138.468 167.715 1.00 50.00 487 GLN A N 1
ATOM 2650 C CA . GLN A 1 488 ? 169.689 138.180 168.924 1.00 48.60 487 GLN A CA 1
ATOM 2651 C C . GLN A 1 488 ? 168.362 138.932 168.931 1.00 48.85 487 GLN A C 1
ATOM 2652 O O . GLN A 1 488 ? 167.336 138.397 169.374 1.00 54.01 487 GLN A O 1
ATOM 2658 N N . ASP A 1 489 ? 168.368 140.178 168.450 1.00 41.01 488 ASP A N 1
ATOM 2659 C CA . ASP A 1 489 ? 167.138 140.958 168.394 1.00 36.74 488 ASP A CA 1
ATOM 2660 C C . ASP A 1 489 ? 166.087 140.280 167.526 1.00 45.02 488 ASP A C 1
ATOM 2661 O O . ASP A 1 489 ? 164.891 140.350 167.831 1.00 40.89 488 ASP A O 1
ATOM 2666 N N . LYS A 1 490 ? 166.513 139.610 166.453 1.00 44.72 489 LYS A N 1
ATOM 2667 C CA . LYS A 1 490 ? 165.571 138.916 165.579 1.00 40.38 489 LYS A CA 1
ATOM 2668 C C . LYS A 1 490 ? 164.873 137.773 166.311 1.00 39.21 489 LYS A C 1
ATOM 2669 O O . LYS A 1 490 ? 163.650 137.615 166.216 1.00 38.35 489 LYS A O 1
ATOM 2675 N N . VAL A 1 491 ? 165.635 136.967 167.056 1.00 36.12 490 VAL A N 1
ATOM 2676 C CA . VAL A 1 491 ? 165.024 135.855 167.778 1.00 35.58 490 VAL A CA 1
ATOM 2677 C C . VAL A 1 491 ? 164.136 136.369 168.906 1.00 35.05 490 VAL A C 1
ATOM 2678 O O . VAL A 1 491 ? 163.092 135.772 169.205 1.00 37.76 490 VAL A O 1
ATOM 2682 N N . MET A 1 492 ? 164.508 137.486 169.536 1.00 33.79 491 MET A N 1
ATOM 2683 C CA . MET A 1 492 ? 163.645 138.052 170.568 1.00 36.64 491 MET A CA 1
ATOM 2684 C C . MET A 1 492 ? 162.342 138.579 169.972 1.00 36.00 491 MET A C 1
ATOM 2685 O O . MET A 1 492 ? 161.270 138.428 170.574 1.00 33.85 491 MET A O 1
ATOM 2690 N N . SER A 1 493 ? 162.410 139.187 168.785 1.00 37.69 492 SER A N 1
ATOM 2691 C CA . SER A 1 493 ? 161.195 139.611 168.095 1.00 33.12 492 SER A CA 1
ATOM 2692 C C . SER A 1 493 ? 160.324 138.415 167.730 1.00 32.25 492 SER A C 1
ATOM 2693 O O . SER A 1 493 ? 159.090 138.484 167.810 1.00 35.16 492 SER A O 1
ATOM 2696 N N . GLU A 1 494 ? 160.951 137.312 167.314 1.00 33.01 493 GLU A N 1
ATOM 2697 C CA . GLU A 1 494 ? 160.195 136.097 167.025 1.00 28.91 493 GLU A CA 1
ATOM 2698 C C . GLU A 1 494 ? 159.488 135.578 168.272 1.00 22.86 493 GLU A C 1
ATOM 2699 O O . GLU A 1 494 ? 158.335 135.141 168.203 1.00 29.16 493 GLU A O 1
ATOM 2705 N N . VAL A 1 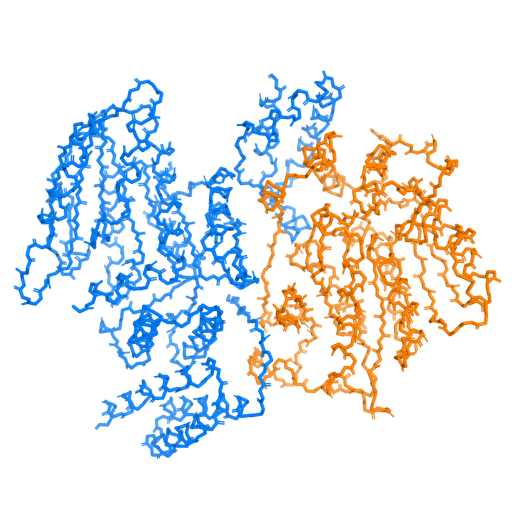495 ? 160.167 135.616 169.421 1.00 24.70 494 VAL A N 1
ATOM 2706 C CA . VAL A 1 495 ? 159.540 135.199 170.676 1.00 24.12 494 VAL A CA 1
ATOM 2707 C C . VAL A 1 495 ? 158.359 136.104 171.012 1.00 22.00 494 VAL A C 1
ATOM 2708 O O . VAL A 1 495 ? 157.303 135.638 171.464 1.00 29.20 494 VAL A O 1
ATOM 2712 N N . TYR A 1 496 ? 158.523 137.412 170.805 1.00 19.84 495 TYR A N 1
ATOM 2713 C CA . TYR A 1 496 ? 157.441 138.367 171.040 1.00 18.97 495 TYR A CA 1
ATOM 2714 C C . TYR A 1 496 ? 156.218 138.043 170.181 1.00 25.91 495 TYR A C 1
ATOM 2715 O O . TYR A 1 496 ? 155.080 137.985 170.675 1.00 29.86 495 TYR A O 1
ATOM 2724 N N . LEU A 1 497 ? 156.444 137.798 168.888 1.00 29.96 496 LEU A N 1
ATOM 2725 C CA . LEU A 1 497 ? 155.342 137.459 167.991 1.00 21.68 496 LEU A CA 1
ATOM 2726 C C . LEU A 1 497 ? 154.703 136.127 168.373 1.00 22.95 496 LEU A C 1
ATOM 2727 O O . LEU A 1 497 ? 153.482 135.960 168.262 1.00 23.57 496 LEU A O 1
ATOM 2732 N N . GLY A 1 498 ? 155.515 135.162 168.811 1.00 13.13 497 GLY A N 1
ATOM 2733 C CA . GLY A 1 498 ? 154.967 133.893 169.259 1.00 10.39 497 GLY A CA 1
ATOM 2734 C C . GLY A 1 498 ? 154.079 134.037 170.479 1.00 18.66 497 GLY A C 1
ATOM 2735 O O . GLY A 1 498 ? 153.050 133.367 170.592 1.00 30.44 497 GLY A O 1
ATOM 2736 N N . LYS A 1 499 ? 154.468 134.908 171.413 1.00 23.02 498 LYS A N 1
ATOM 2737 C CA . LYS A 1 499 ? 153.604 135.195 172.556 1.00 18.26 498 LYS A CA 1
ATOM 2738 C C . LYS A 1 499 ? 152.288 135.814 172.102 1.00 18.26 498 LYS A C 1
ATOM 2739 O O . LYS A 1 499 ? 151.214 135.472 172.623 1.00 20.69 498 LYS A O 1
ATOM 2745 N N . GLN A 1 500 ? 152.353 136.729 171.130 1.00 22.82 499 GLN A N 1
ATOM 2746 C CA . GLN A 1 500 ? 151.126 137.305 170.580 1.00 18.52 499 GLN A CA 1
ATOM 2747 C C . GLN A 1 500 ? 150.219 136.222 169.999 1.00 21.85 499 GLN A C 1
ATOM 2748 O O . GLN A 1 500 ? 149.006 136.211 170.243 1.00 18.66 499 GLN A O 1
ATOM 2754 N N . ILE A 1 501 ? 150.801 135.300 169.228 1.00 22.00 500 ILE A N 1
ATOM 2755 C CA . ILE A 1 501 ? 150.023 134.224 168.614 1.00 13.63 500 ILE A CA 1
ATOM 2756 C C . ILE A 1 501 ? 149.400 133.334 169.683 1.00 17.25 500 ILE A C 1
ATOM 2757 O O . ILE A 1 501 ? 148.236 132.921 169.573 1.00 23.74 500 ILE A O 1
ATOM 2762 N N . CYS A 1 502 ? 150.173 133.004 170.720 1.00 9.76 501 CYS A N 1
ATOM 2763 C CA . CYS A 1 502 ? 149.664 132.149 171.787 1.00 14.24 501 CYS A CA 1
ATOM 2764 C C . CYS A 1 502 ? 148.467 132.790 172.477 1.00 2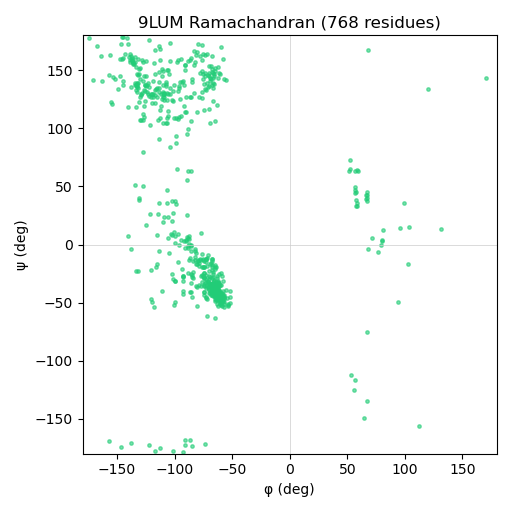3.95 501 CYS A C 1
ATOM 2765 O O . CYS A 1 502 ? 147.449 132.130 172.720 1.00 26.33 501 CYS A O 1
ATOM 2768 N N . ASN A 1 503 ? 148.568 134.086 172.790 1.00 28.32 502 ASN A N 1
ATOM 2769 C CA . ASN A 1 503 ? 147.432 134.770 173.400 1.00 15.19 502 ASN A CA 1
ATOM 2770 C C . ASN A 1 503 ? 146.233 134.803 172.460 1.00 17.76 502 ASN A C 1
ATOM 2771 O O . ASN A 1 503 ? 145.091 134.619 172.894 1.00 15.00 502 ASN A O 1
ATOM 2776 N N . LEU A 1 504 ? 146.472 135.040 171.166 1.00 25.99 503 LEU A N 1
ATOM 2777 C CA . LEU A 1 504 ? 145.365 135.115 170.217 1.00 20.24 503 LEU A CA 1
ATOM 2778 C C . LEU A 1 504 ? 144.614 133.791 170.127 1.00 35.72 503 LEU A C 1
ATOM 2779 O O . LEU A 1 504 ? 143.378 133.773 170.089 1.00 29.66 503 LEU A O 1
ATOM 2784 N N . VAL A 1 505 ? 145.341 132.674 170.096 1.00 37.39 504 VAL A N 1
ATOM 2785 C CA . VAL A 1 505 ? 144.699 131.390 169.823 1.00 28.60 504 VAL A CA 1
ATOM 2786 C C . VAL A 1 505 ? 144.127 130.772 171.095 1.00 29.84 504 VAL A C 1
ATOM 2787 O O . VAL A 1 505 ? 142.990 130.285 171.105 1.00 28.67 504 VAL A O 1
ATOM 2791 N N . ALA A 1 506 ? 144.892 130.783 172.190 1.00 37.34 505 ALA A N 1
ATOM 2792 C CA . ALA A 1 506 ? 144.515 130.000 173.364 1.00 29.90 505 ALA A CA 1
ATOM 2793 C C . ALA A 1 506 ? 143.451 130.691 174.214 1.00 35.27 505 ALA A C 1
ATOM 2794 O O . ALA A 1 506 ? 142.415 130.097 174.529 1.00 37.30 505 ALA A O 1
ATOM 2796 N N . CYS A 1 507 ? 143.688 131.941 174.598 1.00 43.48 506 CYS A N 1
ATOM 2797 C CA . CYS A 1 507 ? 142.880 132.562 175.639 1.00 38.91 506 CYS A CA 1
ATOM 2798 C C . CYS A 1 507 ? 141.485 132.917 175.124 1.00 38.31 506 CYS A C 1
ATOM 2799 O O . CYS A 1 507 ? 141.229 132.962 173.919 1.00 28.86 506 CYS A O 1
ATOM 2802 N N . GLU A 1 508 ? 140.574 133.165 176.062 1.00 41.80 507 GLU A N 1
ATOM 2803 C CA . GLU A 1 508 ? 139.203 133.535 175.743 1.00 40.87 507 GLU A CA 1
ATOM 2804 C C . GLU A 1 508 ? 138.699 134.555 176.749 1.00 44.65 507 GLU A C 1
ATOM 2805 O O . GLU A 1 508 ? 139.277 134.730 177.820 1.00 46.69 507 GLU A O 1
ATOM 2811 N N . GLY A 1 509 ? 137.604 135.228 176.397 1.00 36.04 508 GLY A N 1
ATOM 2812 C CA . GLY A 1 509 ? 137.013 136.220 177.268 1.00 35.78 508 GLY A CA 1
ATOM 2813 C C . GLY A 1 509 ? 137.911 137.417 177.501 1.00 41.72 508 GLY A C 1
ATOM 2814 O O . GLY A 1 509 ? 138.677 137.831 176.622 1.00 43.53 508 GLY A O 1
ATOM 2815 N N . PRO A 1 510 ? 137.795 138.027 178.691 1.00 47.54 509 PRO A N 1
ATOM 2816 C CA . PRO A 1 510 ? 138.658 139.188 179.027 1.00 45.92 509 PRO A CA 1
ATOM 2817 C C . PRO A 1 510 ? 140.145 138.905 179.014 1.00 43.47 509 PRO A C 1
ATOM 2818 O O . PRO A 1 510 ? 140.953 139.819 178.847 1.00 42.93 509 PRO A O 1
ATOM 2822 N N . ASP A 1 511 ? 140.508 137.628 179.206 1.00 44.06 510 ASP A N 1
ATOM 2823 C CA . ASP A 1 511 ? 141.905 137.215 179.157 1.00 44.23 510 ASP A CA 1
ATOM 2824 C C . ASP A 1 511 ? 142.490 137.341 177.762 1.00 41.85 510 ASP A C 1
ATOM 2825 O O . ASP A 1 511 ? 143.716 137.340 177.615 1.00 37.68 510 ASP A O 1
ATOM 2830 N N . ARG A 1 512 ? 141.649 137.438 176.736 1.00 33.80 511 ARG A N 1
ATOM 2831 C CA . ARG A 1 512 ? 142.117 137.643 175.370 1.00 33.53 511 ARG A CA 1
ATOM 2832 C C . ARG A 1 512 ? 142.152 139.138 175.083 1.00 35.09 511 ARG A C 1
ATOM 2833 O O . ARG A 1 512 ? 141.117 139.812 175.139 1.00 30.26 511 ARG A O 1
ATOM 2841 N N . VAL A 1 513 ? 143.340 139.652 174.774 1.00 30.29 512 VAL A N 1
ATOM 2842 C CA . VAL A 1 513 ? 143.525 141.077 174.539 1.00 22.04 512 VAL A CA 1
ATOM 2843 C C . VAL A 1 513 ? 143.945 141.395 173.109 1.00 22.05 512 VAL A C 1
ATOM 2844 O O . VAL A 1 513 ? 143.830 142.559 172.697 1.00 21.31 512 VAL A O 1
ATOM 2848 N N . GLU A 1 514 ? 144.418 140.415 172.342 1.00 27.48 513 GLU A N 1
ATOM 2849 C CA . GLU A 1 514 ? 144.871 140.654 170.970 1.00 26.44 513 GLU A CA 1
ATOM 2850 C C . GLU A 1 514 ? 143.693 140.594 169.995 1.00 23.86 513 GLU A C 1
ATOM 2851 O O . GLU A 1 514 ? 143.621 139.755 169.099 1.00 23.75 513 GLU A O 1
ATOM 2857 N N . ARG A 1 515 ? 142.756 141.524 170.186 1.00 21.62 514 ARG A N 1
ATOM 2858 C CA . ARG A 1 515 ? 141.539 141.590 169.379 1.00 16.17 514 ARG A CA 1
ATOM 2859 C C . ARG A 1 515 ? 141.680 142.729 168.372 1.00 16.70 514 ARG A C 1
ATOM 2860 O O . ARG A 1 515 ? 141.213 143.847 168.581 1.00 35.00 514 ARG A O 1
ATOM 2868 N N . HIS A 1 516 ? 142.332 142.424 167.255 1.00 14.63 515 HIS A N 1
ATOM 2869 C CA . HIS A 1 516 ? 142.592 143.425 166.232 1.00 12.84 515 HIS A CA 1
ATOM 2870 C C . HIS A 1 516 ? 141.366 143.626 165.344 1.00 15.11 515 HIS A C 1
ATOM 2871 O O . HIS A 1 516 ? 140.448 142.803 165.306 1.00 20.86 515 HIS A O 1
ATOM 2878 N N . GLU A 1 517 ? 141.363 144.746 164.624 1.00 24.53 516 GLU A N 1
ATOM 2879 C CA . GLU A 1 517 ? 140.258 145.104 163.746 1.00 23.35 516 GLU A CA 1
ATOM 2880 C C . GLU A 1 517 ? 140.818 145.804 162.515 1.00 16.40 516 GLU A C 1
ATOM 2881 O O . GLU A 1 517 ? 142.027 146.011 162.389 1.00 23.32 516 GLU A O 1
ATOM 2887 N N . THR A 1 518 ? 139.925 146.169 161.601 1.00 21.97 517 THR A N 1
ATOM 2888 C CA . THR A 1 518 ? 140.289 146.859 160.373 1.00 29.55 517 THR A CA 1
ATOM 2889 C C . THR A 1 518 ? 139.922 148.335 160.470 1.00 28.75 517 THR A C 1
ATOM 2890 O O . THR A 1 518 ? 139.291 148.785 161.430 1.00 24.25 517 THR A O 1
ATOM 2894 N N . LEU A 1 519 ? 140.334 149.091 159.449 1.00 28.34 518 LEU A N 1
ATOM 2895 C CA . LEU A 1 519 ? 140.115 150.533 159.454 1.00 22.40 518 LEU A CA 1
ATOM 2896 C C . LEU A 1 519 ? 138.636 150.889 159.388 1.00 27.58 518 LEU A C 1
ATOM 2897 O O . LEU A 1 519 ? 138.219 151.892 159.974 1.00 29.68 518 LEU A O 1
ATOM 2902 N N . SER A 1 520 ? 137.830 150.092 158.681 1.00 29.57 519 SER A N 1
ATOM 2903 C CA . SER A 1 520 ? 136.404 150.390 158.580 1.00 23.16 519 SER A CA 1
ATOM 2904 C C . SER A 1 520 ? 135.715 150.287 159.936 1.00 25.60 519 SER A C 1
ATOM 2905 O O . SER A 1 520 ? 134.913 151.155 160.301 1.00 30.04 519 SER A O 1
ATOM 2908 N N . GLN A 1 521 ? 136.025 149.240 160.703 1.00 26.51 520 GLN A N 1
ATOM 2909 C CA . GLN A 1 521 ? 135.387 149.055 162.003 1.00 28.91 520 GLN A CA 1
ATOM 2910 C C . GLN A 1 521 ? 135.839 150.117 163.002 1.00 26.02 520 GLN A C 1
ATOM 2911 O O . GLN A 1 521 ? 135.022 150.656 163.762 1.00 31.58 520 GLN A O 1
ATOM 2917 N N . TRP A 1 522 ? 137.137 150.435 163.006 1.00 19.94 521 TRP A N 1
ATOM 2918 C CA . TRP A 1 522 ? 137.637 151.499 163.870 1.00 22.76 521 TRP A CA 1
ATOM 2919 C C . TRP A 1 522 ? 137.013 152.838 163.503 1.00 22.62 521 TRP A C 1
ATOM 2920 O O . TRP A 1 522 ? 136.652 153.627 164.384 1.00 23.77 521 TRP A O 1
ATOM 2931 N N . GLY A 1 523 ? 136.884 153.113 162.204 1.00 18.27 522 GLY A N 1
ATOM 2932 C CA . GLY A 1 523 ? 136.241 154.343 161.774 1.00 15.96 522 GLY A CA 1
ATOM 2933 C C . GLY A 1 523 ? 134.782 154.410 162.176 1.00 20.53 522 GLY A C 1
ATOM 2934 O O . GLY A 1 523 ? 134.285 155.470 162.556 1.00 30.97 522 GLY A O 1
ATOM 2935 N N . ASN A 1 524 ? 134.074 153.281 162.091 1.00 20.62 523 ASN A N 1
ATOM 2936 C CA . ASN A 1 524 ? 132.688 153.243 162.548 1.00 18.66 523 ASN A CA 1
ATOM 2937 C C . ASN A 1 524 ? 132.596 153.553 164.037 1.00 22.80 523 ASN A C 1
ATOM 2938 O O . ASN A 1 524 ? 131.748 154.346 164.467 1.00 29.06 523 ASN A O 1
ATOM 2943 N N . ARG A 1 525 ? 133.473 152.943 164.839 1.00 27.28 524 ARG A N 1
ATOM 2944 C CA . ARG A 1 525 ? 133.473 153.212 166.275 1.00 23.77 524 ARG A CA 1
ATOM 2945 C C . ARG A 1 525 ? 133.757 154.684 166.560 1.00 27.33 524 ARG A C 1
ATOM 2946 O O . ARG A 1 525 ? 133.064 155.322 167.364 1.00 23.17 524 ARG A O 1
ATOM 2954 N N . PHE A 1 526 ? 134.775 155.242 165.899 1.00 26.47 525 PHE A N 1
ATOM 2955 C CA . PHE A 1 526 ? 135.148 156.633 166.140 1.00 22.62 525 PHE A CA 1
ATOM 2956 C C . PHE A 1 526 ? 134.041 157.588 165.712 1.00 23.73 525 PHE A C 1
ATOM 2957 O O . PHE A 1 526 ? 133.751 158.565 166.413 1.00 26.61 525 PHE A O 1
ATOM 2965 N N . GLY A 1 527 ? 133.411 157.326 164.565 1.00 25.08 526 GLY A N 1
ATOM 2966 C CA . GLY A 1 527 ? 132.306 158.163 164.131 1.00 25.99 526 GLY A CA 1
ATOM 2967 C C . GLY A 1 527 ? 131.115 158.082 165.065 1.00 28.88 526 GLY A C 1
ATOM 2968 O O . GLY A 1 527 ? 130.430 159.081 165.300 1.00 27.96 526 GLY A O 1
ATOM 2969 N N . SER A 1 528 ? 130.846 156.892 165.607 1.00 29.49 527 SER A N 1
ATOM 2970 C CA . SER A 1 528 ? 129.789 156.769 166.603 1.00 27.57 527 SER A CA 1
ATOM 2971 C C . SER A 1 528 ? 130.145 157.503 167.890 1.00 29.19 527 SER A C 1
ATOM 2972 O O . SER A 1 528 ? 129.249 157.956 168.611 1.00 24.09 527 SER A O 1
ATOM 2975 N N . SER A 1 529 ? 131.437 157.629 168.195 1.00 35.92 528 SER A N 1
ATOM 2976 C CA . SER A 1 529 ? 131.863 158.349 169.389 1.00 28.92 528 SER A CA 1
ATOM 2977 C C . SER A 1 529 ? 131.745 159.862 169.253 1.00 32.16 528 SER A C 1
ATOM 2978 O O . SER A 1 529 ? 131.817 160.563 170.267 1.00 31.22 528 SER A O 1
ATOM 2981 N N . GLY A 1 530 ? 131.572 160.380 168.043 1.00 37.91 529 GLY A N 1
ATOM 2982 C CA . GLY A 1 530 ? 131.460 161.802 167.823 1.00 30.11 529 GLY A CA 1
ATOM 2983 C C . GLY A 1 530 ? 132.719 162.496 167.355 1.00 31.85 529 GLY A C 1
ATOM 2984 O O . GLY A 1 530 ? 132.949 163.647 167.743 1.00 37.06 529 GLY A O 1
ATOM 2985 N N . LEU A 1 531 ? 133.537 161.844 166.536 1.00 22.46 530 LEU A N 1
ATOM 2986 C CA . LEU A 1 531 ? 134.786 162.407 166.046 1.00 27.40 530 LEU A CA 1
ATOM 2987 C C . LEU A 1 531 ? 134.732 162.556 164.531 1.00 30.41 530 LEU A C 1
ATOM 2988 O O . LEU A 1 531 ? 133.844 162.025 163.858 1.00 28.76 530 LEU A O 1
ATOM 2993 N N . ALA A 1 532 ? 135.700 163.293 163.997 1.00 31.79 531 ALA A N 1
ATOM 2994 C CA . ALA A 1 532 ? 135.823 163.539 162.572 1.00 21.92 531 ALA A CA 1
ATOM 2995 C C . ALA A 1 532 ? 137.256 163.294 162.126 1.00 18.52 531 ALA A C 1
ATOM 2996 O O . ALA A 1 532 ? 138.200 163.555 162.879 1.00 21.34 531 ALA A O 1
ATOM 2998 N N . PRO A 1 533 ? 137.447 162.787 160.911 1.00 17.94 532 PRO A N 1
ATOM 2999 C CA . PRO A 1 533 ? 138.807 162.514 160.435 1.00 15.98 532 PRO A CA 1
ATOM 3000 C C . PRO A 1 533 ? 139.607 163.790 160.227 1.00 24.15 532 PRO A C 1
ATOM 3001 O O . PRO A 1 533 ? 139.070 164.847 159.886 1.00 31.34 532 PRO A O 1
ATOM 3005 N N . ALA A 1 534 ? 140.915 163.674 160.439 1.00 22.59 533 ALA A N 1
ATOM 3006 C CA . ALA A 1 534 ? 141.876 164.735 160.151 1.00 10.27 533 ALA A CA 1
ATOM 3007 C C . ALA A 1 534 ? 142.876 164.158 159.154 1.00 23.33 533 ALA A C 1
ATOM 3008 O O . ALA A 1 534 ? 143.762 163.385 159.530 1.00 25.49 533 ALA A O 1
ATOM 3010 N N . HIS A 1 535 ? 142.730 164.535 157.887 1.00 20.21 534 HIS A N 1
ATOM 3011 C CA . HIS A 1 535 ? 143.493 163.905 156.818 1.00 17.30 534 HIS A CA 1
ATOM 3012 C C . HIS A 1 535 ? 144.975 164.248 156.920 1.00 15.04 534 HIS A C 1
ATOM 3013 O O . HIS A 1 535 ? 145.350 165.367 157.277 1.00 16.02 534 HIS A O 1
ATOM 3020 N N . LEU A 1 536 ? 145.817 163.270 156.601 1.00 12.81 535 LEU A N 1
ATOM 3021 C CA . LEU A 1 536 ? 147.260 163.450 156.596 1.00 16.03 535 LEU A CA 1
ATOM 3022 C C . LEU A 1 536 ? 147.730 163.894 155.216 1.00 20.50 535 LEU A C 1
ATOM 3023 O O . LEU A 1 536 ? 147.082 163.627 154.201 1.00 28.73 535 LEU A O 1
ATOM 3028 N N . GLY A 1 537 ? 148.874 164.581 155.188 1.00 13.24 536 GLY A N 1
ATOM 3029 C CA . GLY A 1 537 ? 149.375 165.193 153.980 1.00 11.47 536 GLY A CA 1
ATOM 3030 C C . GLY A 1 537 ? 150.491 164.401 153.315 1.00 10.95 536 GLY A C 1
ATOM 3031 O O . GLY A 1 537 ? 150.893 163.326 153.752 1.00 17.36 536 GLY A O 1
ATOM 3032 N N . SER A 1 538 ? 150.993 164.973 152.220 1.00 9.37 537 SER A N 1
ATOM 3033 C CA . SER A 1 538 ? 152.057 164.345 151.449 1.00 9.52 537 SER A CA 1
ATOM 3034 C C . SER A 1 538 ? 153.414 164.430 152.135 1.00 16.07 537 SER A C 1
ATOM 3035 O O . SER A 1 538 ? 154.286 163.599 151.856 1.00 25.92 537 SER A O 1
ATOM 3038 N N . ASN A 1 539 ? 153.615 165.412 153.019 1.00 12.54 538 ASN A N 1
ATOM 3039 C CA . ASN A 1 539 ? 154.889 165.521 153.722 1.00 14.47 538 ASN A CA 1
ATOM 3040 C C . ASN A 1 539 ? 155.113 164.340 154.660 1.00 20.52 538 ASN A C 1
ATOM 3041 O O . ASN A 1 539 ? 156.218 163.791 154.721 1.00 17.59 538 ASN A O 1
ATOM 3046 N N . ALA A 1 540 ? 154.079 163.930 155.398 1.00 16.65 539 ALA A N 1
ATOM 3047 C CA . ALA A 1 540 ? 154.208 162.759 156.260 1.00 10.95 539 ALA A CA 1
ATOM 3048 C C . ALA A 1 540 ? 154.499 161.510 155.437 1.00 16.61 539 ALA A C 1
ATOM 3049 O O . ALA A 1 540 ? 155.312 160.662 155.828 1.00 23.02 539 ALA A O 1
ATOM 3051 N N . PHE A 1 541 ? 153.837 161.388 154.285 1.00 13.63 540 PHE A N 1
ATOM 3052 C CA . PHE A 1 541 ? 154.078 160.271 153.379 1.00 11.01 540 PHE A CA 1
ATOM 3053 C C . PHE A 1 541 ? 155.532 160.241 152.923 1.00 11.30 540 PHE A C 1
ATOM 3054 O O . PHE A 1 541 ? 156.175 159.182 152.933 1.00 6.24 540 PHE A O 1
ATOM 3062 N N . LYS A 1 542 ? 156.071 161.399 152.532 1.00 15.55 541 LYS A N 1
ATOM 3063 C CA . LYS A 1 542 ? 157.454 161.464 152.068 1.00 13.34 541 LYS A CA 1
ATOM 3064 C C . LYS A 1 542 ? 158.436 161.138 153.188 1.00 21.35 541 LYS A C 1
ATOM 3065 O O . LYS A 1 542 ? 159.415 160.413 152.970 1.00 19.48 541 LYS A O 1
ATOM 3071 N N . GLN A 1 543 ? 158.192 161.663 154.393 1.00 19.99 542 GLN A N 1
ATOM 3072 C CA . GLN A 1 543 ? 159.046 161.337 155.534 1.00 20.28 542 GLN A CA 1
ATOM 3073 C C . GLN A 1 543 ? 159.047 159.841 155.831 1.00 20.37 542 GLN A C 1
ATOM 3074 O O . GLN A 1 543 ? 160.113 159.248 156.045 1.00 27.74 542 GLN A O 1
ATOM 3080 N N . ALA A 1 544 ? 157.869 159.211 155.842 1.00 14.52 543 ALA A N 1
ATOM 3081 C CA . ALA A 1 544 ? 157.807 157.777 156.110 1.00 13.14 543 ALA A CA 1
ATOM 3082 C C . ALA A 1 544 ? 158.515 156.976 155.022 1.00 15.98 543 ALA A C 1
ATOM 3083 O O . ALA A 1 544 ? 159.231 156.008 155.319 1.00 15.02 543 ALA A O 1
ATOM 3085 N N . SER A 1 545 ? 158.329 157.365 153.757 1.00 20.91 544 SER A N 1
ATOM 3086 C CA . SER A 1 545 ? 158.985 156.657 152.663 1.00 15.04 544 SER A CA 1
ATOM 3087 C C . SER A 1 545 ? 160.501 156.770 152.757 1.00 23.45 544 SER A C 1
ATOM 3088 O O . SER A 1 545 ? 161.220 155.789 152.527 1.00 25.29 544 SER A O 1
ATOM 3091 N N . MET A 1 546 ? 161.010 157.959 153.093 1.00 25.32 545 MET A N 1
ATOM 3092 C CA . MET A 1 546 ? 162.455 158.122 153.219 1.00 20.35 545 MET A CA 1
ATOM 3093 C C . MET A 1 546 ? 163.000 157.362 154.422 1.00 25.99 545 MET A C 1
ATOM 3094 O O . MET A 1 546 ? 164.127 156.858 154.381 1.00 27.75 545 MET A O 1
ATOM 3099 N N . LEU A 1 547 ? 162.222 157.274 155.504 1.00 31.63 546 LEU A N 1
ATOM 3100 C CA . LEU A 1 547 ? 162.639 156.451 156.637 1.00 22.41 546 LEU A CA 1
ATOM 3101 C C . LEU A 1 547 ? 162.753 154.984 156.236 1.00 28.14 546 LEU A C 1
ATOM 3102 O O . LEU A 1 547 ? 163.736 154.307 156.578 1.00 29.63 546 LEU A O 1
ATOM 3107 N N . LEU A 1 548 ? 161.756 154.478 155.504 1.00 35.01 547 LEU A N 1
ATOM 3108 C CA . LEU A 1 548 ? 161.800 153.093 155.043 1.00 25.93 547 LEU A CA 1
ATOM 3109 C C . LEU A 1 548 ? 162.969 152.843 154.102 1.00 24.59 547 LEU A C 1
ATOM 3110 O O . LEU A 1 548 ? 163.654 151.822 154.227 1.00 28.02 547 LEU A O 1
ATOM 3115 N N . SER A 1 549 ? 163.214 153.753 153.162 1.00 37.67 548 SER A N 1
ATOM 3116 C CA . SER A 1 549 ? 164.286 153.583 152.189 1.00 37.19 548 SER A CA 1
ATOM 3117 C C . SER A 1 549 ? 165.672 153.654 152.817 1.00 32.45 548 SER A C 1
ATOM 3118 O O . SER A 1 549 ? 166.654 153.301 152.156 1.00 36.61 548 SER A O 1
ATOM 3121 N N . VAL A 1 550 ? 165.775 154.097 154.071 1.00 37.03 549 VAL A N 1
ATOM 3122 C CA . VAL A 1 550 ? 167.044 154.169 154.778 1.00 41.25 549 VAL A CA 1
ATOM 3123 C C . VAL A 1 550 ? 167.238 152.988 155.720 1.00 43.50 549 VAL A C 1
ATOM 3124 O O . VAL A 1 550 ? 168.290 152.340 155.697 1.00 42.99 549 VAL A O 1
ATOM 3128 N N . PHE A 1 551 ? 166.240 152.681 156.552 1.00 40.74 550 PHE A N 1
ATOM 3129 C CA . PHE A 1 551 ? 166.421 151.655 157.573 1.00 37.91 550 PHE A CA 1
ATOM 3130 C C . PHE A 1 551 ? 166.184 150.230 157.081 1.00 38.60 550 PHE A C 1
ATOM 3131 O O . PHE A 1 551 ? 166.569 149.286 157.779 1.00 35.34 550 PHE A O 1
ATOM 3139 N N . ASN A 1 552 ? 165.568 150.041 155.913 1.00 38.93 551 ASN A N 1
ATOM 3140 C CA . ASN A 1 552 ? 165.323 148.701 155.388 1.00 35.90 551 ASN A CA 1
ATOM 3141 C C . ASN A 1 552 ? 165.975 148.482 154.029 1.00 36.34 551 ASN A C 1
ATOM 3142 O O . ASN A 1 552 ? 166.597 147.436 153.815 1.00 46.40 551 ASN A O 1
ATOM 3147 N N . SER A 1 553 ? 165.825 149.425 153.097 1.00 39.34 552 SER A N 1
ATOM 3148 C CA . SER A 1 553 ? 166.502 149.412 151.801 1.00 39.60 552 SER A CA 1
ATOM 3149 C C . SER A 1 553 ? 166.036 148.271 150.902 1.00 40.64 552 SER A C 1
ATOM 3150 O O . SER A 1 553 ? 165.280 148.496 149.951 1.00 38.05 552 SER A O 1
ATOM 3153 N N . GLY A 1 554 ? 166.482 147.050 151.184 1.00 35.85 553 GLY A N 1
ATOM 3154 C CA . GLY A 1 554 ? 166.204 145.928 150.306 1.00 35.05 553 GLY A CA 1
ATOM 3155 C C . GLY A 1 554 ? 164.840 145.297 150.494 1.00 41.00 553 GLY A C 1
ATOM 3156 O O . GLY A 1 554 ? 164.213 144.858 149.525 1.00 41.68 553 GLY A O 1
ATOM 3157 N N . GLN A 1 555 ? 164.374 145.244 151.739 1.00 41.29 554 GLN A N 1
ATOM 3158 C CA . GLN A 1 555 ? 163.091 144.626 152.042 1.00 31.72 554 GLN A CA 1
ATOM 3159 C C . GLN A 1 555 ? 161.951 145.425 151.421 1.00 34.94 554 GLN A C 1
ATOM 3160 O O . GLN A 1 555 ? 162.000 146.655 151.334 1.00 45.36 554 GLN A O 1
ATOM 3166 N N . GLY A 1 556 ? 160.916 144.712 150.982 1.00 13.03 555 GLY A N 1
ATOM 3167 C CA . GLY A 1 556 ? 159.849 145.323 150.212 1.00 8.44 555 GLY A CA 1
ATOM 3168 C C . GLY A 1 556 ? 158.705 145.906 151.016 1.00 13.41 555 GLY A C 1
ATOM 3169 O O . GLY A 1 556 ? 157.564 145.452 150.894 1.00 18.42 555 GLY A O 1
ATOM 3170 N N . TYR A 1 557 ? 158.991 146.916 151.831 1.00 24.72 556 TYR A N 1
ATOM 3171 C CA . TYR A 1 557 ? 157.961 147.617 152.587 1.00 17.07 556 TYR A CA 1
ATOM 3172 C C . TYR A 1 557 ? 157.466 148.825 151.801 1.00 16.46 556 TYR A C 1
ATOM 3173 O O . TYR A 1 557 ? 158.252 149.527 151.160 1.00 14.32 556 TYR A O 1
ATOM 3182 N N . ARG A 1 558 ? 156.156 149.060 151.854 1.00 11.59 557 ARG A N 1
ATOM 3183 C CA . ARG A 1 558 ? 155.516 150.112 151.078 1.00 12.46 557 ARG A CA 1
ATOM 3184 C C . ARG A 1 558 ? 154.566 150.923 151.949 1.00 23.06 557 ARG A C 1
ATOM 3185 O O . ARG A 1 558 ? 154.017 150.427 152.941 1.00 31.35 557 ARG A O 1
ATOM 3193 N N . VAL A 1 559 ? 154.376 152.182 151.551 1.00 23.89 558 VAL A N 1
ATOM 3194 C CA . VAL A 1 559 ? 153.464 153.116 152.201 1.00 15.50 558 VAL A CA 1
ATOM 3195 C C . VAL A 1 559 ? 152.329 153.428 151.236 1.00 14.82 558 VAL A C 1
ATOM 3196 O O . VAL A 1 559 ? 152.551 153.586 150.030 1.00 22.65 558 VAL A O 1
ATOM 3200 N N . GLU A 1 560 ? 151.113 153.512 151.768 1.00 19.85 559 GLU A N 1
ATOM 3201 C CA . GLU A 1 560 ? 149.929 153.779 150.968 1.00 14.56 559 GLU A CA 1
ATOM 3202 C C . GLU A 1 560 ? 149.062 154.807 151.682 1.00 16.06 559 GLU A C 1
ATOM 3203 O O . GLU A 1 560 ? 149.129 154.961 152.902 1.00 27.18 559 GLU A O 1
ATOM 3209 N N . GLU A 1 561 ? 148.250 155.519 150.906 1.00 17.11 560 GLU A N 1
ATOM 3210 C CA . GLU A 1 561 ? 147.313 156.501 151.436 1.00 19.76 560 GLU A CA 1
ATOM 3211 C C . GLU A 1 561 ? 145.893 156.063 151.115 1.00 17.69 560 GLU A C 1
ATOM 3212 O O . GLU A 1 561 ? 145.599 155.694 149.974 1.00 26.42 560 GLU A O 1
ATOM 3218 N N . SER A 1 562 ? 145.014 156.107 152.115 1.00 23.40 561 SER A N 1
ATOM 3219 C CA . SER A 1 562 ? 143.633 155.675 151.911 1.00 22.32 561 SER A CA 1
ATOM 3220 C C . SER A 1 562 ? 142.737 156.367 152.924 1.00 19.71 561 SER A C 1
ATOM 3221 O O . SER A 1 562 ? 142.959 156.237 154.132 1.00 29.59 561 SER A O 1
ATOM 3224 N N . ASN A 1 563 ? 141.731 157.093 152.433 1.00 18.40 562 ASN A N 1
ATOM 3225 C CA . ASN A 1 563 ? 140.712 157.729 153.271 1.00 20.19 562 ASN A CA 1
ATOM 3226 C C . ASN A 1 563 ? 141.317 158.702 154.278 1.00 25.34 562 ASN A C 1
ATOM 3227 O O . ASN A 1 563 ? 140.807 158.857 155.390 1.00 32.59 562 ASN A O 1
ATOM 3232 N N . GLY A 1 564 ? 142.405 159.369 153.900 1.00 23.73 563 GLY A N 1
ATOM 3233 C CA . GLY A 1 564 ? 143.079 160.284 154.794 1.00 17.85 563 GLY A CA 1
ATOM 3234 C C . GLY A 1 564 ? 143.997 159.634 155.803 1.00 16.81 563 GLY A C 1
ATOM 3235 O O . GLY A 1 564 ? 144.568 160.342 156.642 1.00 21.02 563 GLY A O 1
ATOM 3236 N N . CYS A 1 565 ? 144.158 158.316 155.753 1.00 17.17 564 CYS A N 1
ATOM 3237 C CA . CYS A 1 565 ? 144.998 157.574 156.678 1.00 15.67 564 CYS A CA 1
ATOM 3238 C C . CYS A 1 565 ? 146.194 156.993 155.937 1.00 19.85 564 CYS A C 1
ATOM 3239 O O . CYS A 1 565 ? 146.174 156.827 154.713 1.00 23.45 564 CYS A O 1
ATOM 3242 N N . LEU A 1 566 ? 147.244 156.681 156.694 1.00 16.96 565 LEU A N 1
ATOM 3243 C CA . LEU A 1 566 ? 148.463 156.119 156.130 1.00 10.16 565 LEU A CA 1
ATOM 3244 C C . LEU A 1 566 ? 148.564 154.645 156.493 1.00 15.13 565 LEU A C 1
ATOM 3245 O O . LEU A 1 566 ? 148.227 154.247 157.610 1.00 23.70 565 LEU A O 1
ATOM 3250 N N . MET A 1 567 ? 149.011 153.832 155.542 1.00 16.93 566 MET A N 1
ATOM 3251 C CA . MET A 1 567 ? 149.137 152.396 155.732 1.00 13.37 566 MET A CA 1
ATOM 3252 C C . MET A 1 567 ? 150.559 151.953 155.431 1.00 12.48 566 MET A C 1
ATOM 3253 O O . MET A 1 567 ? 151.156 152.379 154.438 1.00 18.79 566 MET A O 1
ATOM 3258 N N . LEU A 1 568 ? 151.092 151.093 156.291 1.00 2.32 567 LEU A N 1
ATOM 3259 C CA . LEU A 1 568 ? 152.367 150.430 156.070 1.00 9.71 567 LEU A CA 1
ATOM 3260 C C . LEU A 1 568 ? 152.111 148.957 155.789 1.00 18.57 567 LEU A C 1
ATOM 3261 O O . LEU A 1 568 ? 151.383 148.297 156.541 1.00 16.49 567 LEU A O 1
ATOM 3266 N N . GLY A 1 569 ? 152.710 148.446 154.711 1.00 24.88 568 GLY A N 1
ATOM 3267 C CA . GLY A 1 569 ? 152.499 147.064 154.333 1.00 19.34 568 GLY A CA 1
ATOM 3268 C C . GLY A 1 569 ? 153.734 146.458 153.707 1.00 9.55 568 GLY A C 1
ATOM 3269 O O . GLY A 1 569 ? 154.726 147.139 153.445 1.00 13.11 568 GLY A O 1
ATOM 3270 N N . TRP A 1 570 ? 153.664 145.150 153.479 1.00 13.85 569 TRP A N 1
ATOM 3271 C CA . TRP A 1 570 ? 154.719 144.402 152.807 1.00 12.99 569 TRP A CA 1
ATOM 3272 C C . TRP A 1 570 ? 154.246 144.078 151.397 1.00 11.76 569 TRP A C 1
ATOM 3273 O O . TRP A 1 570 ? 153.276 143.332 151.223 1.00 22.17 569 TRP A O 1
ATOM 3284 N N . HIS A 1 571 ? 154.932 144.638 150.399 1.00 4.49 570 HIS A N 1
ATOM 3285 C CA . HIS A 1 571 ? 154.523 144.572 148.992 1.00 16.41 570 HIS A CA 1
ATOM 3286 C C . HIS A 1 571 ? 153.116 145.151 148.898 1.00 18.15 570 HIS A C 1
ATOM 3287 O O . HIS A 1 571 ? 152.943 146.347 149.190 1.00 13.56 570 HIS A O 1
ATOM 3294 N N . THR A 1 572 ? 152.101 144.379 148.515 1.00 26.75 571 THR A N 1
ATOM 3295 C CA . THR A 1 572 ? 150.747 144.887 148.351 1.00 22.15 571 THR A CA 1
ATOM 3296 C C . THR A 1 572 ? 149.827 144.518 149.509 1.00 17.57 571 THR A C 1
ATOM 3297 O O . THR A 1 572 ? 148.616 144.741 149.419 1.00 29.89 571 THR A O 1
ATOM 3301 N N . ARG A 1 573 ? 150.368 143.963 150.590 1.00 17.75 572 ARG A N 1
ATOM 3302 C CA . ARG A 1 573 ? 149.556 143.531 151.723 1.00 24.71 572 ARG A CA 1
ATOM 3303 C C . ARG A 1 573 ? 149.720 144.501 152.884 1.00 24.10 572 ARG A C 1
ATOM 3304 O O . ARG A 1 573 ? 150.799 144.549 153.494 1.00 14.47 572 ARG A O 1
ATOM 3312 N N . PRO A 1 574 ? 148.698 145.283 153.229 1.00 28.35 573 PRO A N 1
ATOM 3313 C CA . PRO A 1 574 ? 148.832 146.225 154.347 1.00 24.64 573 PRO A CA 1
ATOM 3314 C C . PRO A 1 574 ? 148.983 145.506 155.678 1.00 23.30 573 PRO A C 1
ATOM 3315 O O . PRO A 1 574 ? 148.426 144.428 155.899 1.00 24.40 573 PRO A O 1
ATOM 3319 N N . LEU A 1 575 ? 149.747 146.125 156.577 1.00 24.50 574 LEU A N 1
ATOM 3320 C CA . LEU A 1 575 ? 149.999 145.557 157.896 1.00 15.20 574 LEU A CA 1
ATOM 3321 C C . LEU A 1 575 ? 149.526 146.450 159.031 1.00 17.80 574 LEU A C 1
ATOM 3322 O O . LEU A 1 575 ? 148.824 145.974 159.931 1.00 23.22 574 LEU A O 1
ATOM 3327 N N . ILE A 1 576 ? 149.885 147.736 159.024 1.00 12.24 575 ILE A N 1
ATOM 3328 C CA . ILE A 1 576 ? 149.498 148.643 160.099 1.00 13.41 575 ILE A CA 1
ATOM 3329 C C . ILE A 1 576 ? 148.981 149.948 159.508 1.00 11.83 575 ILE A C 1
ATOM 3330 O O . ILE A 1 576 ? 149.231 150.276 158.348 1.00 24.76 575 ILE A O 1
ATOM 3335 N N . THR A 1 577 ? 148.250 150.698 160.334 1.00 17.07 576 THR A N 1
ATOM 3336 C CA . THR A 1 577 ? 147.568 151.909 159.893 1.00 14.97 576 THR A CA 1
ATOM 3337 C C . THR A 1 577 ? 147.715 153.012 160.933 1.00 15.16 576 THR A C 1
ATOM 3338 O O . THR A 1 577 ? 147.542 152.771 162.132 1.00 16.12 576 THR A O 1
ATOM 3342 N N . THR A 1 578 ? 148.023 154.220 160.462 1.00 14.31 577 THR A N 1
ATOM 3343 C CA . THR A 1 578 ? 148.072 155.425 161.279 1.00 11.84 577 THR A CA 1
ATOM 3344 C C . THR A 1 578 ? 146.963 156.373 160.842 1.00 6.78 577 THR A C 1
ATOM 3345 O O . THR A 1 578 ? 146.757 156.585 159.638 1.00 18.89 577 THR A O 1
ATOM 3349 N N . SER A 1 579 ? 146.254 156.940 161.819 1.00 7.23 578 SER A N 1
ATOM 3350 C CA . SER A 1 579 ? 145.173 157.876 161.552 1.00 10.65 578 SER A CA 1
ATOM 3351 C C . SER A 1 579 ? 145.134 158.940 162.642 1.00 13.09 578 SER A C 1
ATOM 3352 O O . SER A 1 579 ? 145.663 158.758 163.743 1.00 14.84 578 SER A O 1
ATOM 3355 N N . ALA A 1 580 ? 144.504 160.067 162.313 1.00 18.17 579 ALA A N 1
ATOM 3356 C CA . ALA A 1 580 ? 144.340 161.183 163.230 1.00 11.83 579 ALA A CA 1
ATOM 3357 C C . ALA A 1 580 ? 142.892 161.651 163.203 1.00 10.98 579 ALA A C 1
ATOM 3358 O O . ALA A 1 580 ? 142.224 161.591 162.168 1.00 7.91 579 ALA A O 1
ATOM 3360 N N . TRP A 1 581 ? 142.413 162.117 164.355 1.00 8.61 580 TRP A N 1
ATOM 3361 C CA . TRP A 1 581 ? 141.014 162.481 164.519 1.00 12.33 580 TRP A CA 1
ATOM 3362 C C . TRP A 1 581 ? 140.908 163.769 165.324 1.00 12.65 580 TRP A C 1
ATOM 3363 O O . TRP A 1 581 ? 141.813 164.133 166.080 1.00 21.93 580 TRP A O 1
ATOM 3374 N N . LYS A 1 582 ? 139.779 164.457 165.149 1.00 15.53 581 LYS A N 1
ATOM 3375 C CA . LYS A 1 582 ? 139.490 165.695 165.859 1.00 17.28 581 LYS A CA 1
ATOM 3376 C C . LYS A 1 582 ? 138.014 165.707 166.234 1.00 18.01 581 LYS A C 1
ATOM 3377 O O . LYS A 1 582 ? 137.261 164.785 165.910 1.00 17.45 581 LYS A O 1
ATOM 3383 N N . LEU A 1 583 ? 137.598 166.759 166.934 1.00 27.16 582 LEU A N 1
ATOM 3384 C CA . LEU A 1 583 ? 136.214 166.858 167.379 1.00 27.03 582 LEU A CA 1
ATOM 3385 C C . LEU A 1 583 ? 135.297 167.176 166.205 1.00 33.21 582 LEU A C 1
ATOM 3386 O O . LEU A 1 583 ? 135.587 168.063 165.397 1.00 39.03 582 LEU A O 1
ATOM 3391 N N . SER A 1 584 ? 134.187 166.449 166.114 1.00 41.27 583 SER A N 1
ATOM 3392 C CA . SER A 1 584 ? 133.203 166.709 165.074 1.00 36.64 583 SER A CA 1
ATOM 3393 C C . SER A 1 584 ? 132.498 168.035 165.329 1.00 41.17 583 SER A C 1
ATOM 3394 O O . SER A 1 584 ? 132.191 168.385 166.472 1.00 41.96 583 SER A O 1
ATOM 3397 N N . THR A 1 585 ? 132.240 168.773 164.254 1.00 51.10 584 THR A N 1
ATOM 3398 C CA . THR A 1 585 ? 131.577 170.069 164.358 1.00 52.28 584 THR A CA 1
ATOM 3399 C C . THR A 1 585 ? 130.091 169.905 164.666 1.00 48.61 584 THR A C 1
ATOM 3400 O O . THR A 1 585 ? 129.410 169.072 164.067 1.00 50.07 584 THR A O 1
ATOM 3404 N N . ILE B 2 12 ? 137.833 173.115 124.331 1.00 24.54 10 ILE B N 1
ATOM 3405 C CA . ILE B 2 12 ? 136.428 173.006 123.964 1.00 27.07 10 ILE B CA 1
ATOM 3406 C C . ILE B 2 12 ? 136.258 171.991 122.836 1.00 29.01 10 ILE B C 1
ATOM 3407 O O . ILE B 2 12 ? 135.165 171.473 122.615 1.00 25.52 10 ILE B O 1
ATOM 3412 N N . GLU B 2 13 ? 137.350 171.706 122.124 1.00 31.00 11 GLU B N 1
ATOM 3413 C CA . GLU B 2 13 ? 137.294 170.716 121.053 1.00 26.84 11 GLU B CA 1
ATOM 3414 C C . GLU B 2 13 ? 137.179 169.305 121.616 1.00 25.12 11 GLU B C 1
ATOM 3415 O O . GLU B 2 13 ? 136.374 168.497 121.138 1.00 25.72 11 GLU B O 1
ATOM 3421 N N . SER B 2 14 ? 137.977 168.989 122.638 1.00 18.10 12 SER B N 1
ATOM 3422 C CA . SER B 2 14 ? 137.902 167.684 123.280 1.00 15.37 12 SER B CA 1
ATOM 3423 C C . SER B 2 14 ? 136.653 167.523 124.135 1.00 15.87 12 SER B C 1
ATOM 3424 O O . SER B 2 14 ? 136.347 166.401 124.548 1.00 17.49 12 SER B O 1
ATOM 3427 N N . ARG B 2 15 ? 135.932 168.609 124.406 1.00 23.67 13 ARG B N 1
ATOM 3428 C CA . ARG B 2 15 ? 134.724 168.549 125.216 1.00 21.53 13 ARG B CA 1
ATOM 3429 C C . ARG B 2 15 ? 133.533 167.966 124.466 1.00 15.55 13 ARG B C 1
ATOM 3430 O O . ARG B 2 15 ? 132.568 167.532 125.104 1.00 20.64 13 ARG B O 1
ATOM 3438 N N . THR B 2 16 ? 133.575 167.943 123.136 1.00 15.48 14 THR B N 1
ATOM 3439 C CA . THR B 2 16 ? 132.452 167.491 122.327 1.00 18.42 14 THR B CA 1
ATOM 3440 C C . THR B 2 16 ? 132.598 166.057 121.835 1.00 17.74 14 THR B C 1
ATOM 3441 O O . THR B 2 16 ? 131.711 165.569 121.128 1.00 18.37 14 THR B O 1
ATOM 3445 N N . VAL B 2 17 ? 133.682 165.368 122.190 1.00 20.65 15 VAL B N 1
ATOM 3446 C CA . VAL B 2 17 ? 133.945 164.020 121.696 1.00 12.97 15 VAL B CA 1
ATOM 3447 C C . VAL B 2 17 ? 133.894 162.973 122.794 1.00 13.61 15 VAL B C 1
ATOM 3448 O O . VAL B 2 17 ? 133.994 161.775 122.492 1.00 14.71 15 VAL B O 1
ATOM 3452 N N . VAL B 2 18 ? 133.745 163.374 124.052 1.00 15.20 16 VAL B N 1
ATOM 3453 C CA . VAL B 2 18 ? 133.712 162.431 125.170 1.00 14.24 16 VAL B CA 1
ATOM 3454 C C . VAL B 2 18 ? 132.608 162.835 126.132 1.00 15.66 16 VAL B C 1
ATOM 3455 O O . VAL B 2 18 ? 132.159 163.989 126.144 1.00 17.77 16 VAL B O 1
ATOM 3459 N N . PRO B 2 19 ? 132.137 161.892 126.946 1.00 18.28 17 PRO B N 1
ATOM 3460 C CA . PRO B 2 19 ? 131.247 162.255 128.053 1.00 13.66 17 PRO B CA 1
ATOM 3461 C C . PRO B 2 19 ? 131.988 163.061 129.110 1.00 14.68 17 PRO B C 1
ATOM 3462 O O . PRO B 2 19 ? 133.219 163.076 129.176 1.00 18.01 17 PRO B O 1
ATOM 3466 N N . LEU B 2 20 ? 131.206 163.745 129.948 1.00 14.59 18 LEU B N 1
ATOM 3467 C CA . LEU B 2 20 ? 131.776 164.709 130.888 1.00 11.03 18 LEU B CA 1
ATOM 3468 C C . LEU B 2 20 ? 132.680 164.038 131.919 1.00 12.84 18 LEU B C 1
ATOM 3469 O O . LEU B 2 20 ? 133.759 164.556 132.233 1.00 14.92 18 LEU B O 1
ATOM 3474 N N . ASN B 2 21 ? 132.260 162.892 132.462 1.00 14.84 19 ASN B N 1
ATOM 3475 C CA . ASN B 2 21 ? 133.065 162.217 133.480 1.00 11.28 19 ASN B CA 1
ATOM 3476 C C . ASN B 2 21 ? 134.377 161.691 132.902 1.00 12.47 19 ASN B C 1
ATOM 3477 O O . ASN B 2 21 ? 135.424 161.757 133.561 1.00 16.35 19 ASN B O 1
ATOM 3482 N N . THR B 2 22 ? 134.340 161.168 131.675 1.00 11.11 20 THR B N 1
ATOM 3483 C CA . THR B 2 22 ? 135.571 160.747 131.013 1.00 12.95 20 THR B CA 1
ATOM 3484 C C . THR B 2 22 ? 136.516 161.926 130.823 1.00 12.66 20 THR B C 1
ATOM 3485 O O . THR B 2 22 ? 137.727 161.813 131.062 1.00 15.32 20 THR B O 1
ATOM 3489 N N . TRP B 2 23 ? 135.973 163.069 130.397 1.00 12.21 21 TRP B N 1
ATOM 3490 C CA . TRP B 2 23 ? 136.776 164.274 130.240 1.00 10.41 21 TRP B CA 1
ATOM 3491 C C . TRP B 2 23 ? 137.416 164.680 131.560 1.00 7.88 21 TRP B C 1
ATOM 3492 O O . TRP B 2 23 ? 138.601 165.034 131.602 1.00 10.52 21 TRP B O 1
ATOM 3503 N N . VAL B 2 24 ? 136.648 164.622 132.650 1.00 7.46 22 VAL B N 1
ATOM 3504 C CA . VAL B 2 24 ? 137.176 164.980 133.965 1.00 9.08 22 VAL B CA 1
ATOM 3505 C C . VAL B 2 24 ? 138.329 164.059 134.344 1.00 8.80 22 VAL B C 1
ATOM 3506 O O . VAL B 2 24 ? 139.381 164.510 134.815 1.00 14.71 22 VAL B O 1
ATOM 3510 N N . LEU B 2 25 ? 138.149 162.752 134.134 1.00 6.17 23 LEU B N 1
ATOM 3511 C CA . LEU B 2 25 ? 139.187 161.786 134.488 1.00 7.80 23 LEU B CA 1
ATOM 3512 C C . LEU B 2 25 ? 140.480 162.054 133.721 1.00 5.21 23 LEU B C 1
ATOM 3513 O O . LEU B 2 25 ? 141.570 162.137 134.314 1.00 11.27 23 LEU B O 1
ATOM 3518 N N . ILE B 2 26 ? 140.378 162.211 132.398 1.00 6.39 24 ILE B N 1
ATOM 3519 C CA . ILE B 2 26 ? 141.586 162.395 131.597 1.00 10.52 24 ILE B CA 1
ATOM 3520 C C . ILE B 2 26 ? 142.254 163.728 131.919 1.00 8.91 24 ILE B C 1
ATOM 3521 O O . ILE B 2 26 ? 143.485 163.816 131.985 1.00 9.70 24 ILE B O 1
ATOM 3526 N N . SER B 2 27 ? 141.463 164.785 132.131 1.00 9.64 25 SER B N 1
ATOM 3527 C CA . SER B 2 27 ? 142.042 166.087 132.452 1.00 8.61 25 SER B CA 1
ATOM 3528 C C . SER B 2 27 ? 142.760 166.064 133.797 1.00 11.92 25 SER B C 1
ATOM 3529 O O . SER B 2 27 ? 143.828 166.674 133.951 1.00 17.47 25 SER B O 1
ATOM 3532 N N . ASN B 2 28 ? 142.182 165.380 134.789 1.00 7.20 26 ASN B N 1
ATOM 3533 C CA . ASN B 2 28 ? 142.836 165.269 136.089 1.00 8.73 26 ASN B CA 1
ATOM 3534 C C . ASN B 2 28 ? 144.163 164.529 135.971 1.00 8.70 26 ASN B C 1
ATOM 3535 O O . ASN B 2 28 ? 145.181 164.953 136.541 1.00 14.43 26 ASN B O 1
ATOM 3540 N N . PHE B 2 29 ? 144.174 163.420 135.224 1.00 8.03 27 PHE B N 1
ATOM 3541 C CA . PHE B 2 29 ? 145.435 162.717 134.998 1.00 6.86 27 PHE B CA 1
ATOM 3542 C C . PHE B 2 29 ? 146.451 163.626 134.316 1.00 8.48 27 PHE B C 1
ATOM 3543 O O . PHE B 2 29 ? 147.634 163.641 134.685 1.00 7.45 27 PHE B O 1
ATOM 3551 N N . LYS B 2 30 ? 145.997 164.403 133.330 1.00 11.52 28 LYS B N 1
ATOM 3552 C CA . LYS B 2 30 ? 146.886 165.285 132.583 1.00 6.42 28 LYS B CA 1
ATOM 3553 C C . LYS B 2 30 ? 147.536 166.325 133.491 1.00 11.28 28 LYS B C 1
ATOM 3554 O O . LYS B 2 30 ? 148.752 166.538 133.436 1.00 15.27 28 LYS B O 1
ATOM 3560 N N . VAL B 2 31 ? 146.743 166.974 134.349 1.00 10.34 29 VAL B N 1
ATOM 3561 C CA . VAL B 2 31 ? 147.303 168.031 135.192 1.00 4.52 29 VAL B CA 1
ATOM 3562 C C . VAL B 2 31 ? 148.226 167.446 136.261 1.00 9.75 29 VAL B C 1
ATOM 3563 O O . VAL B 2 31 ? 149.284 168.018 136.568 1.00 13.06 29 VAL B O 1
ATOM 3567 N N . ALA B 2 32 ? 147.856 166.298 136.843 1.00 12.07 30 ALA B N 1
ATOM 3568 C CA . ALA B 2 32 ? 148.741 165.677 137.825 1.00 7.44 30 ALA B CA 1
ATOM 3569 C C . ALA B 2 32 ? 150.080 165.299 137.199 1.00 11.10 30 ALA B C 1
ATOM 3570 O O . ALA B 2 32 ? 151.146 165.549 137.783 1.00 9.17 30 ALA B O 1
ATOM 3572 N N . TYR B 2 33 ? 150.049 164.715 135.998 1.00 10.72 31 TYR B N 1
ATOM 3573 C CA . TYR B 2 33 ? 151.296 164.333 135.344 1.00 6.12 31 TYR B CA 1
ATOM 3574 C C . TYR B 2 33 ? 152.089 165.556 134.900 1.00 9.32 31 TYR B C 1
ATOM 3575 O O . TYR B 2 33 ? 153.322 165.498 134.824 1.00 8.32 31 TYR B O 1
ATOM 3584 N N . ASN B 2 34 ? 151.405 166.665 134.607 1.00 13.33 32 ASN B N 1
ATOM 3585 C CA . ASN B 2 34 ? 152.100 167.930 134.389 1.00 9.51 32 ASN B CA 1
ATOM 3586 C C . ASN B 2 34 ? 152.878 168.343 135.628 1.00 15.01 32 ASN B C 1
ATOM 3587 O O . ASN B 2 34 ? 154.024 168.799 135.530 1.00 16.32 32 ASN B O 1
ATOM 3592 N N . ILE B 2 35 ? 152.265 168.198 136.804 1.00 16.83 33 ILE B N 1
ATOM 3593 C CA . ILE B 2 35 ? 152.964 168.535 138.043 1.00 9.78 33 ILE B CA 1
ATOM 3594 C C . ILE B 2 35 ? 154.178 167.633 138.244 1.00 13.97 33 ILE B C 1
ATOM 3595 O O . ILE B 2 35 ? 155.258 168.098 138.628 1.00 10.99 33 ILE B O 1
ATOM 3600 N N . LEU B 2 36 ? 154.030 166.333 137.976 1.00 16.88 34 LEU B N 1
ATOM 3601 C CA . LEU B 2 36 ? 155.040 165.369 138.406 1.00 10.55 34 LEU B CA 1
ATOM 3602 C C . LEU B 2 36 ? 156.321 165.359 137.571 1.00 8.96 34 LEU B C 1
ATOM 3603 O O . LEU B 2 36 ? 157.275 164.677 137.961 1.00 11.48 34 LEU B O 1
ATOM 3608 N N . ARG B 2 37 ? 156.388 166.076 136.453 1.00 12.09 35 ARG B N 1
ATOM 3609 C CA . ARG B 2 37 ? 157.547 166.014 135.568 1.00 10.61 35 ARG B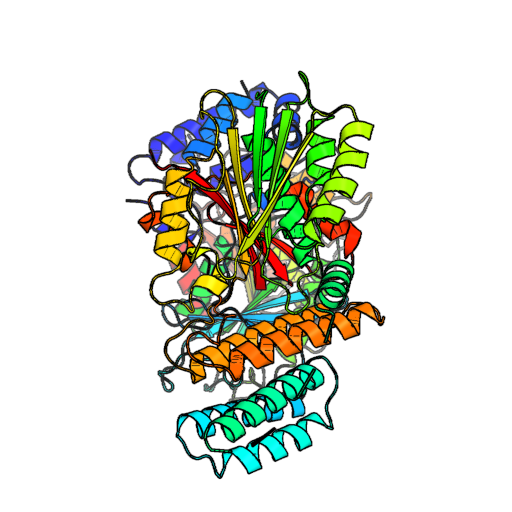 CA 1
ATOM 3610 C C . ARG B 2 37 ? 158.468 167.211 135.776 1.00 13.12 35 ARG B C 1
ATOM 3611 O O . ARG B 2 37 ? 158.006 168.350 135.892 1.00 12.21 35 ARG B O 1
ATOM 3619 N N . ARG B 2 38 ? 159.790 166.945 135.809 1.00 15.57 36 ARG B N 1
ATOM 3620 C CA . ARG B 2 38 ? 160.809 167.977 135.971 1.00 15.23 36 ARG B CA 1
ATOM 3621 C C . ARG B 2 38 ? 161.613 168.158 134.683 1.00 15.39 36 ARG B C 1
ATOM 3622 O O . ARG B 2 38 ? 161.860 167.193 133.954 1.00 18.74 36 ARG B O 1
ATOM 3630 N N . PRO B 2 39 ? 162.035 169.390 134.381 1.00 19.76 37 PRO B N 1
ATOM 3631 C CA . PRO B 2 39 ? 162.716 169.645 133.098 1.00 13.70 37 PRO B CA 1
ATOM 3632 C C . PRO B 2 39 ? 164.034 168.909 132.919 1.00 15.48 37 PRO B C 1
ATOM 3633 O O . PRO B 2 39 ? 164.424 168.639 131.776 1.00 19.38 37 PRO B O 1
ATOM 3637 N N . ASP B 2 40 ? 164.740 168.581 134.002 1.00 16.53 38 ASP B N 1
ATOM 3638 C CA . ASP B 2 40 ? 166.068 167.987 133.912 1.00 17.42 38 ASP B CA 1
ATOM 3639 C C . ASP B 2 40 ? 166.037 166.463 133.849 1.00 23.37 38 ASP B C 1
ATOM 3640 O O . ASP B 2 40 ? 167.021 165.819 134.230 1.00 23.23 38 ASP B O 1
ATOM 3645 N N . GLY B 2 41 ? 164.945 165.877 133.372 1.00 13.11 39 GLY B N 1
ATOM 3646 C CA . GLY B 2 41 ? 164.830 164.429 133.335 1.00 13.28 39 GLY B CA 1
ATOM 3647 C C . GLY B 2 41 ? 164.765 163.784 134.702 1.00 21.38 39 GLY B C 1
ATOM 3648 O O . GLY B 2 41 ? 165.408 162.750 134.928 1.00 19.83 39 GLY B O 1
ATOM 3649 N N . THR B 2 42 ? 163.999 164.367 135.619 1.00 21.86 40 THR B N 1
ATOM 3650 C CA . THR B 2 42 ? 163.871 163.876 136.981 1.00 13.47 40 THR B CA 1
ATOM 3651 C C . THR B 2 42 ? 162.392 163.691 137.295 1.00 11.44 40 THR B C 1
ATOM 3652 O O . THR B 2 42 ? 161.543 164.437 136.802 1.00 17.31 40 THR B O 1
ATOM 3656 N N . PHE B 2 43 ? 162.084 162.672 138.093 1.00 8.15 41 PHE B N 1
ATOM 3657 C CA . PHE B 2 43 ? 160.712 162.335 138.441 1.00 6.50 41 PHE B CA 1
ATOM 3658 C C . PHE B 2 43 ? 160.495 162.495 139.939 1.00 11.56 41 PHE B C 1
ATOM 3659 O O . PHE B 2 43 ? 161.406 162.255 140.738 1.00 15.24 41 PHE B O 1
ATOM 3667 N N . ASN B 2 44 ? 159.285 162.904 140.315 1.00 7.90 42 ASN B N 1
ATOM 3668 C CA . ASN B 2 44 ? 158.899 163.037 141.719 1.00 6.25 42 ASN B CA 1
ATOM 3669 C C . ASN B 2 44 ? 158.106 161.796 142.110 1.00 5.92 42 ASN B C 1
ATOM 3670 O O . ASN B 2 44 ? 156.876 161.782 142.037 1.00 11.90 42 ASN B O 1
ATOM 3675 N N . ARG B 2 45 ? 158.817 160.750 142.536 1.00 6.33 43 ARG B N 1
ATOM 3676 C CA . ARG B 2 45 ? 158.183 159.459 142.783 1.00 7.76 43 ARG B CA 1
ATOM 3677 C C . ARG B 2 45 ? 157.318 159.469 144.039 1.00 10.46 43 ARG B C 1
ATOM 3678 O O . ARG B 2 45 ? 156.271 158.814 144.074 1.00 11.90 43 ARG B O 1
ATOM 3686 N N . HIS B 2 46 ? 157.734 160.197 145.079 1.00 14.38 44 HIS B N 1
ATOM 3687 C CA . HIS B 2 46 ? 156.981 160.194 146.330 1.00 6.40 44 HIS B CA 1
ATOM 3688 C C . HIS B 2 46 ? 155.595 160.803 146.144 1.00 8.92 44 HIS B C 1
ATOM 3689 O O . HIS B 2 46 ? 154.586 160.219 146.557 1.00 12.16 44 HIS B O 1
ATOM 3696 N N . LEU B 2 47 ? 155.526 161.977 145.514 1.00 8.82 45 LEU B N 1
ATOM 3697 C CA . LEU B 2 47 ? 154.231 162.604 145.270 1.00 1.84 45 LEU B CA 1
ATOM 3698 C C . LEU B 2 47 ? 153.405 161.792 144.279 1.00 7.63 45 LEU B C 1
ATOM 3699 O O . LEU B 2 47 ? 152.177 161.717 144.399 1.00 7.03 45 LEU B O 1
ATOM 3704 N N . ALA B 2 48 ? 154.064 161.176 143.294 1.00 10.43 46 ALA B N 1
ATOM 3705 C CA . ALA B 2 48 ? 153.354 160.332 142.338 1.00 4.12 46 ALA B CA 1
ATOM 3706 C C . ALA B 2 48 ? 152.689 159.151 143.031 1.00 7.25 46 ALA B C 1
ATOM 3707 O O . ALA B 2 48 ? 151.541 158.808 142.726 1.00 14.23 46 ALA B O 1
ATOM 3709 N N . GLU B 2 49 ? 153.395 158.513 143.968 1.00 5.83 47 GLU B N 1
ATOM 3710 C CA . GLU B 2 49 ? 152.812 157.394 144.698 1.00 1.42 47 GLU B CA 1
ATOM 3711 C C . GLU B 2 49 ? 151.756 157.859 145.692 1.00 6.49 47 GLU B C 1
ATOM 3712 O O . GLU B 2 49 ? 150.793 157.129 145.956 1.00 15.95 47 GLU B O 1
ATOM 3718 N N . TYR B 2 50 ? 151.918 159.056 146.258 1.00 5.77 48 TYR B N 1
ATOM 3719 C CA . TYR B 2 50 ? 150.885 159.597 147.136 1.00 2.31 48 TYR B CA 1
ATOM 3720 C C . TYR B 2 50 ? 149.591 159.866 146.375 1.00 8.21 48 TYR B C 1
ATOM 3721 O O . TYR B 2 50 ? 148.497 159.590 146.881 1.00 6.80 48 TYR B O 1
ATOM 3730 N N . LEU B 2 51 ? 149.694 160.407 145.159 1.00 7.39 49 LEU B N 1
ATOM 3731 C CA . LEU B 2 51 ? 148.504 160.778 144.400 1.00 3.88 49 LEU B CA 1
ATOM 3732 C C . LEU B 2 51 ? 147.798 159.574 143.787 1.00 8.19 49 LEU B C 1
ATOM 3733 O O . LEU B 2 51 ? 146.587 159.633 143.545 1.00 5.99 49 LEU B O 1
ATOM 3738 N N . ASP B 2 52 ? 148.525 158.490 143.526 1.00 10.95 50 ASP B N 1
ATOM 3739 C CA . ASP B 2 52 ? 147.950 157.334 142.849 1.00 5.30 50 ASP B CA 1
ATOM 3740 C C . ASP B 2 52 ? 146.896 156.657 143.720 1.00 5.82 50 ASP B C 1
ATOM 3741 O O . ASP B 2 52 ? 147.109 156.437 144.916 1.00 5.19 50 ASP B O 1
ATOM 3746 N N . ARG B 2 53 ? 145.758 156.322 143.114 1.00 6.35 51 ARG B N 1
ATOM 3747 C CA . ARG B 2 53 ? 144.696 155.597 143.797 1.00 4.24 51 ARG B CA 1
ATOM 3748 C C . ARG B 2 53 ? 144.882 154.100 143.591 1.00 10.08 51 ARG B C 1
ATOM 3749 O O . ARG B 2 53 ? 145.188 153.647 142.485 1.00 6.76 51 ARG B O 1
ATOM 3757 N N . LYS B 2 54 ? 144.695 153.333 144.664 1.00 12.27 52 LYS B N 1
ATOM 3758 C CA . LYS B 2 54 ? 145.023 151.916 144.652 1.00 10.19 52 LYS B CA 1
ATOM 3759 C C . LYS B 2 54 ? 143.948 151.122 145.380 1.00 5.64 52 LYS B C 1
ATOM 3760 O O . LYS B 2 54 ? 143.130 151.673 146.120 1.00 10.03 52 LYS B O 1
ATOM 3766 N N . VAL B 2 55 ? 143.960 149.808 145.149 1.00 12.59 53 VAL B N 1
ATOM 3767 C CA . VAL B 2 55 ? 142.987 148.887 145.720 1.00 9.68 53 VAL B CA 1
ATOM 3768 C C . VAL B 2 55 ? 143.713 147.616 146.147 1.00 8.74 53 VAL B C 1
ATOM 3769 O O . VAL B 2 55 ? 144.831 147.335 145.711 1.00 13.00 53 VAL B O 1
ATOM 3773 N N . THR B 2 56 ? 143.067 146.850 147.022 1.00 10.82 54 THR B N 1
ATOM 3774 C CA . THR B 2 56 ? 143.631 145.615 147.549 1.00 14.82 54 THR B CA 1
ATOM 3775 C C . THR B 2 56 ? 142.982 144.395 146.903 1.00 12.59 54 THR B C 1
ATOM 3776 O O . THR B 2 56 ? 141.873 144.458 146.367 1.00 14.99 54 THR B O 1
ATOM 3780 N N . ALA B 2 57 ? 143.701 143.276 146.960 1.00 11.06 55 ALA B N 1
ATOM 3781 C CA . ALA B 2 57 ? 143.165 142.007 146.492 1.00 8.79 55 ALA B CA 1
ATOM 3782 C C . ALA B 2 57 ? 142.131 141.467 147.473 1.00 8.64 55 ALA B C 1
ATOM 3783 O O . ALA B 2 57 ? 142.247 141.636 148.690 1.00 13.51 55 ALA B O 1
ATOM 3785 N N . ASN B 2 58 ? 141.106 140.812 146.931 1.00 8.38 56 ASN B N 1
ATOM 3786 C CA . ASN B 2 58 ? 140.019 140.270 147.738 1.00 8.46 56 ASN B CA 1
ATOM 3787 C C . ASN B 2 58 ? 139.737 138.844 147.295 1.00 14.08 56 ASN B C 1
ATOM 3788 O O . ASN B 2 58 ? 139.359 138.617 146.142 1.00 15.76 56 ASN B O 1
ATOM 3793 N N . ALA B 2 59 ? 139.916 137.889 148.209 1.00 8.61 57 ALA B N 1
ATOM 3794 C CA . ALA B 2 59 ? 139.630 136.491 147.917 1.00 8.33 57 ALA B CA 1
ATOM 3795 C C . ALA B 2 59 ? 138.144 136.167 147.969 1.00 13.21 57 ALA B C 1
ATOM 3796 O O . ALA B 2 59 ? 137.748 135.082 147.530 1.00 19.83 57 ALA B O 1
ATOM 3798 N N . ASN B 2 60 ? 137.322 137.064 148.493 1.00 13.13 58 ASN B N 1
ATOM 3799 C CA . ASN B 2 60 ? 135.877 136.877 148.444 1.00 14.24 58 ASN B CA 1
ATOM 3800 C C . ASN B 2 60 ? 135.361 137.247 147.058 1.00 15.82 58 ASN B C 1
ATOM 3801 O O . ASN B 2 60 ? 135.653 138.343 146.568 1.00 14.95 58 ASN B O 1
ATOM 3806 N N . PRO B 2 61 ? 134.609 136.367 146.395 1.00 23.12 59 PRO B N 1
ATOM 3807 C CA . PRO B 2 61 ? 134.144 136.661 145.030 1.00 16.78 59 PRO B CA 1
ATOM 3808 C C . PRO B 2 61 ? 133.156 137.819 145.024 1.00 16.06 59 PRO B C 1
ATOM 3809 O O . PRO B 2 61 ? 132.130 137.782 145.706 1.00 18.75 59 PRO B O 1
ATOM 3813 N N . VAL B 2 62 ? 133.476 138.852 144.250 1.00 17.21 60 VAL B N 1
ATOM 3814 C CA . VAL B 2 62 ? 132.590 139.990 144.028 1.00 18.05 60 VAL B CA 1
ATOM 3815 C C . VAL B 2 62 ? 132.253 140.023 142.545 1.00 18.99 60 VAL B C 1
ATOM 3816 O O . VAL B 2 62 ? 133.154 140.112 141.702 1.00 19.35 60 VAL B O 1
ATOM 3820 N N . ASP B 2 63 ? 130.958 139.947 142.231 1.00 17.34 61 ASP B N 1
ATOM 3821 C CA . ASP B 2 63 ? 130.473 139.885 140.851 1.00 20.04 61 ASP B CA 1
ATOM 3822 C C . ASP B 2 63 ? 131.067 138.701 140.092 1.00 21.43 61 ASP B C 1
ATOM 3823 O O . ASP B 2 63 ? 131.296 138.777 138.883 1.00 25.89 61 ASP B O 1
ATOM 3828 N N . GLY B 2 64 ? 131.315 137.598 140.794 1.00 18.76 62 GLY B N 1
ATOM 3829 C CA . GLY B 2 64 ? 131.845 136.405 140.169 1.00 15.53 62 GLY B CA 1
ATOM 3830 C C . GLY B 2 64 ? 133.337 136.398 139.933 1.00 14.98 62 GLY B C 1
ATOM 3831 O O . GLY B 2 64 ? 133.823 135.529 139.200 1.00 23.12 62 GLY B O 1
ATOM 3832 N N . VAL B 2 65 ? 134.081 137.334 140.518 1.00 6.01 63 VAL B N 1
ATOM 3833 C CA . VAL B 2 65 ? 135.525 137.428 140.342 1.00 7.95 63 VAL B CA 1
ATOM 3834 C C . VAL B 2 65 ? 136.177 137.598 141.708 1.00 10.53 63 VAL B C 1
ATOM 3835 O O . VAL B 2 65 ? 135.673 138.342 142.557 1.00 18.97 63 VAL B O 1
ATOM 3839 N N . PHE B 2 66 ? 137.292 136.901 141.923 1.00 9.83 64 PHE B N 1
ATOM 3840 C CA . PHE B 2 66 ? 138.120 137.089 143.106 1.00 10.04 64 PHE B CA 1
ATOM 3841 C C . PHE B 2 66 ? 139.581 137.122 142.679 1.00 10.25 64 PHE B C 1
ATOM 3842 O O . PHE B 2 66 ? 139.951 136.596 141.627 1.00 9.62 64 PHE B O 1
ATOM 3850 N N . SER B 2 67 ? 140.415 137.755 143.504 1.00 7.70 65 SER B N 1
ATOM 3851 C CA . SER B 2 67 ? 141.809 137.981 143.148 1.00 7.49 65 SER B CA 1
ATOM 3852 C C . SER B 2 67 ? 142.721 137.699 144.334 1.00 4.38 65 SER B C 1
ATOM 3853 O O . SER B 2 67 ? 142.297 137.706 145.491 1.00 7.94 65 SER B O 1
ATOM 3856 N N . PHE B 2 68 ? 143.990 137.443 144.019 1.00 5.47 66 PHE B N 1
ATOM 3857 C CA . PHE B 2 68 ? 145.037 137.275 145.018 1.00 5.98 66 PHE B CA 1
ATOM 3858 C C . PHE B 2 68 ? 146.377 137.588 144.365 1.00 5.61 66 PHE B C 1
ATOM 3859 O O . PHE B 2 68 ? 146.496 137.612 143.138 1.00 7.22 66 PHE B O 1
ATOM 3867 N N . ASP B 2 69 ? 147.385 137.826 145.201 1.00 8.25 67 ASP B N 1
ATOM 3868 C CA . ASP B 2 69 ? 148.703 138.244 144.745 1.00 6.68 67 ASP B CA 1
ATOM 3869 C C . ASP B 2 69 ? 149.730 137.139 144.953 1.00 9.67 67 ASP B C 1
ATOM 3870 O O . ASP B 2 69 ? 149.627 136.336 145.884 1.00 14.82 67 ASP B O 1
ATOM 3875 N N . VAL B 2 70 ? 150.725 137.107 144.068 1.00 10.21 68 VAL B N 1
ATOM 3876 C CA . VAL B 2 70 ? 151.790 136.110 144.099 1.00 8.36 68 VAL B CA 1
ATOM 3877 C C . VAL B 2 70 ? 153.124 136.821 143.914 1.00 10.18 68 VAL B C 1
ATOM 3878 O O . VAL B 2 70 ? 153.266 137.660 143.017 1.00 7.25 68 VAL B O 1
ATOM 3882 N N . LEU B 2 71 ? 154.100 136.490 144.757 1.00 11.35 69 LEU B N 1
ATOM 3883 C CA . LEU B 2 71 ? 155.456 137.019 144.630 1.00 13.37 69 LEU B CA 1
ATOM 3884 C C . LEU B 2 71 ? 156.239 136.087 143.713 1.00 15.14 69 LEU B C 1
ATOM 3885 O O . LEU B 2 71 ? 156.710 135.030 144.138 1.00 18.60 69 LEU B O 1
ATOM 3890 N N . ILE B 2 72 ? 156.371 136.478 142.445 1.00 17.06 70 ILE B N 1
ATOM 3891 C CA . ILE B 2 72 ? 157.027 135.620 141.464 1.00 13.47 70 ILE B CA 1
ATOM 3892 C C . ILE B 2 72 ? 158.532 135.581 141.702 1.00 18.02 70 ILE B C 1
ATOM 3893 O O . ILE B 2 72 ? 159.150 134.510 141.695 1.00 22.43 70 ILE B O 1
ATOM 3898 N N . ASP B 2 73 ? 159.147 136.743 141.918 1.00 20.20 71 ASP B N 1
ATOM 3899 C CA . ASP B 2 73 ? 160.592 136.830 142.082 1.00 19.24 71 ASP B CA 1
ATOM 3900 C C . ASP B 2 73 ? 160.920 137.685 143.295 1.00 21.98 71 ASP B C 1
ATOM 3901 O O . ASP B 2 73 ? 160.292 138.722 143.523 1.00 24.96 71 ASP B O 1
ATOM 3906 N N . ARG B 2 74 ? 161.912 137.247 144.070 1.00 25.88 72 ARG B N 1
ATOM 3907 C CA . ARG B 2 74 ? 162.304 137.945 145.288 1.00 27.62 72 ARG B CA 1
ATOM 3908 C C . ARG B 2 74 ? 163.552 138.800 145.123 1.00 25.27 72 ARG B C 1
ATOM 3909 O O . ARG B 2 74 ? 163.692 139.807 145.824 1.00 21.09 72 ARG B O 1
ATOM 3917 N N . ARG B 2 75 ? 164.464 138.424 144.223 1.00 28.02 73 ARG B N 1
ATOM 3918 C CA . ARG B 2 75 ? 165.650 139.243 143.992 1.00 27.44 73 ARG B CA 1
ATOM 3919 C C . ARG B 2 75 ? 165.291 140.604 143.409 1.00 30.04 73 ARG B C 1
ATOM 3920 O O . ARG B 2 75 ? 165.878 141.618 143.804 1.00 28.18 73 ARG B O 1
ATOM 3928 N N . ILE B 2 76 ? 164.343 140.649 142.475 1.00 27.13 74 ILE B N 1
ATOM 3929 C CA . ILE B 2 76 ? 163.925 141.890 141.833 1.00 21.29 74 ILE B CA 1
ATOM 3930 C C . ILE B 2 76 ? 162.577 142.377 142.330 1.00 22.10 74 ILE B C 1
ATOM 3931 O O . ILE B 2 76 ? 162.057 143.368 141.796 1.00 22.64 74 ILE B O 1
ATOM 3936 N N . ASN B 2 77 ? 161.993 141.717 143.334 1.00 17.96 75 ASN B N 1
ATOM 3937 C CA . ASN B 2 77 ? 160.697 142.098 143.899 1.00 18.55 75 ASN B CA 1
ATOM 3938 C C . ASN B 2 77 ? 159.606 142.122 142.829 1.00 19.48 75 ASN B C 1
ATOM 3939 O O . ASN B 2 77 ? 158.795 143.047 142.755 1.00 19.73 75 ASN B O 1
ATOM 3944 N N . LEU B 2 78 ? 159.586 141.084 141.996 1.00 15.13 76 LEU B N 1
ATOM 3945 C CA . LEU B 2 78 ? 158.622 140.980 140.907 1.00 8.35 76 LEU B CA 1
ATOM 3946 C C . LEU B 2 78 ? 157.372 140.261 141.399 1.00 13.92 76 LEU B C 1
ATOM 3947 O O . LEU B 2 78 ? 157.456 139.142 141.919 1.00 17.60 76 LEU B O 1
ATOM 3952 N N . LEU B 2 79 ? 156.216 140.893 141.199 1.00 11.70 77 LEU B N 1
ATOM 3953 C CA . LEU B 2 79 ? 154.948 140.424 141.733 1.00 9.22 77 LEU B CA 1
ATOM 3954 C C . LEU B 2 79 ? 153.864 140.532 140.664 1.00 11.16 77 LEU B C 1
ATOM 3955 O O . LEU B 2 79 ? 153.978 141.295 139.698 1.00 16.05 77 LEU B O 1
ATOM 3960 N N . SER B 2 80 ? 152.815 139.728 140.836 1.00 8.74 78 SER B N 1
ATOM 3961 C CA . SER B 2 80 ? 151.688 139.702 139.918 1.00 8.82 78 SER B CA 1
ATOM 3962 C C . SER B 2 80 ? 150.404 139.457 140.699 1.00 6.17 78 SER B C 1
ATOM 3963 O O . SER B 2 80 ? 150.421 138.971 141.831 1.00 9.60 78 SER B O 1
ATOM 3966 N N . ARG B 2 81 ? 149.285 139.808 140.072 1.00 5.53 79 ARG B N 1
ATOM 3967 C CA . ARG B 2 81 ? 147.956 139.585 140.623 1.00 6.83 79 ARG B CA 1
ATOM 3968 C C . ARG B 2 81 ? 147.170 138.666 139.698 1.00 5.54 79 ARG B C 1
ATOM 3969 O O . ARG B 2 81 ? 147.267 138.774 138.473 1.00 12.47 79 ARG B O 1
ATOM 3977 N N . VAL B 2 82 ? 146.392 137.760 140.287 1.00 9.09 80 VAL B N 1
ATOM 3978 C CA . VAL B 2 82 ? 145.663 136.736 139.549 1.00 6.18 80 VAL B CA 1
ATOM 3979 C C . VAL B 2 82 ? 144.171 136.958 139.751 1.00 6.64 80 VAL B C 1
ATOM 3980 O O . VAL B 2 82 ? 143.707 137.080 140.888 1.00 7.76 80 VAL B O 1
ATOM 3984 N N . TYR B 2 83 ? 143.427 137.011 138.647 1.00 6.04 81 TYR B N 1
ATOM 3985 C CA . TYR B 2 83 ? 141.976 137.139 138.650 1.00 2.43 81 TYR B CA 1
ATOM 3986 C C . TYR B 2 83 ? 141.371 135.879 138.048 1.00 9.22 81 TYR B C 1
ATOM 3987 O O . TYR B 2 83 ? 141.730 135.488 136.929 1.00 10.57 81 TYR B O 1
ATOM 3996 N N . ARG B 2 84 ? 140.447 135.264 138.785 1.00 16.59 82 ARG B N 1
ATOM 3997 C CA . ARG B 2 84 ? 139.797 134.007 138.448 1.00 10.78 82 ARG B CA 1
ATOM 3998 C C . ARG B 2 84 ? 138.289 134.129 138.603 1.00 9.20 82 ARG B C 1
ATOM 3999 O O . ARG B 2 84 ? 137.804 134.918 139.420 1.00 4.05 82 ARG B O 1
ATOM 4007 N N . PRO B 2 85 ? 137.523 133.363 137.827 1.00 14.91 83 PRO B N 1
ATOM 4008 C CA . PRO B 2 85 ? 136.069 133.330 138.026 1.00 10.95 83 PRO B CA 1
ATOM 4009 C C . PRO B 2 85 ? 135.689 132.632 139.325 1.00 18.87 83 PRO B C 1
ATOM 4010 O O . PRO B 2 85 ? 136.408 131.767 139.830 1.00 23.34 83 PRO B O 1
ATOM 4014 N N . ALA B 2 86 ? 134.531 133.018 139.858 1.00 18.35 84 ALA B N 1
ATOM 4015 C CA . ALA B 2 86 ? 134.049 132.454 141.113 1.00 19.85 84 ALA B CA 1
ATOM 4016 C C . ALA B 2 86 ? 133.626 131.000 140.938 1.00 24.27 84 ALA B C 1
ATOM 4017 O O . ALA B 2 86 ? 133.140 130.599 139.877 1.00 22.64 84 ALA B O 1
ATOM 4019 N N . TYR B 2 87 ? 133.810 130.210 141.995 1.00 30.70 85 TYR B N 1
ATOM 4020 C CA . TYR B 2 87 ? 133.455 128.796 141.958 1.00 32.39 85 TYR B CA 1
ATOM 4021 C C . TYR B 2 87 ? 131.945 128.631 142.077 1.00 35.71 85 TYR B C 1
ATOM 4022 O O . TYR B 2 87 ? 131.329 129.137 143.021 1.00 35.03 85 TYR B O 1
ATOM 4031 N N . ALA B 2 88 ? 131.347 127.920 141.119 1.00 45.80 86 ALA B N 1
ATOM 4032 C CA . ALA B 2 88 ? 129.921 127.626 141.191 1.00 45.68 86 ALA B CA 1
ATOM 4033 C C . ALA B 2 88 ? 129.621 126.458 142.121 1.00 46.64 86 ALA B C 1
ATOM 4034 O O . ALA B 2 88 ? 128.602 126.474 142.820 1.00 48.52 86 ALA B O 1
ATOM 4036 N N . ASP B 2 89 ? 130.488 125.443 142.145 1.00 51.64 87 ASP B N 1
ATOM 4037 C CA . ASP B 2 89 ? 130.232 124.258 142.957 1.00 53.09 87 ASP B CA 1
ATOM 4038 C C . ASP B 2 89 ? 130.465 124.523 144.440 1.00 53.78 87 ASP B C 1
ATOM 4039 O O . ASP B 2 89 ? 129.756 123.970 145.288 1.00 53.87 87 ASP B O 1
ATOM 4044 N N . GLN B 2 90 ? 131.451 125.352 144.773 1.00 51.15 88 GLN B N 1
ATOM 4045 C CA . GLN B 2 90 ? 131.781 125.667 146.159 1.00 52.44 88 GLN B CA 1
ATOM 4046 C C . GLN B 2 90 ? 131.177 127.022 146.507 1.00 52.94 88 GLN B C 1
ATOM 4047 O O . GLN B 2 90 ? 131.647 128.060 146.029 1.00 51.14 88 GLN B O 1
ATOM 4053 N N . GLU B 2 91 ? 130.137 127.010 147.343 1.00 56.95 89 GLU B N 1
ATOM 4054 C CA . GLU B 2 91 ? 129.499 128.261 147.742 1.00 56.78 89 GLU B CA 1
ATOM 4055 C C . GLU B 2 91 ? 130.349 129.028 148.745 1.00 57.13 89 GLU B C 1
ATOM 4056 O O . GLU B 2 91 ? 130.282 130.261 148.797 1.00 56.69 89 GLU B O 1
ATOM 4062 N N . GLN B 2 92 ? 131.140 128.324 149.548 1.00 53.82 90 GLN B N 1
ATOM 4063 C CA . GLN B 2 92 ? 132.038 128.989 150.479 1.00 52.86 90 GLN B CA 1
ATOM 4064 C C . GLN B 2 92 ? 133.108 129.759 149.706 1.00 55.62 90 GLN B C 1
ATOM 4065 O O . GLN B 2 92 ? 133.628 129.260 148.703 1.00 55.72 90 GLN B O 1
ATOM 4071 N N . PRO B 2 93 ? 133.445 130.979 150.133 1.00 49.56 91 PRO B N 1
ATOM 4072 C CA . PRO B 2 93 ? 134.455 131.750 149.409 1.00 45.18 91 PRO B CA 1
ATOM 4073 C C . PRO B 2 93 ? 135.811 131.072 149.476 1.00 45.53 91 PRO B C 1
ATOM 4074 O O . PRO B 2 93 ? 136.129 130.381 150.459 1.00 43.86 91 PRO B O 1
ATOM 4078 N N . PRO B 2 94 ? 136.644 131.235 148.449 1.00 41.75 92 PRO B N 1
ATOM 4079 C CA . PRO B 2 94 ? 137.937 130.543 148.427 1.00 41.91 92 PRO B CA 1
ATOM 4080 C C . PRO B 2 94 ? 138.894 131.073 149.483 1.00 39.68 92 PRO B C 1
ATOM 4081 O O . PRO B 2 94 ? 138.811 132.226 149.915 1.00 34.70 92 PRO B O 1
ATOM 4085 N N . SER B 2 95 ? 139.813 130.205 149.896 1.00 43.39 93 SER B N 1
ATOM 4086 C CA . SER B 2 95 ? 140.898 130.553 150.800 1.00 42.42 93 SER B CA 1
ATOM 4087 C C . SER B 2 95 ? 142.174 129.885 150.309 1.00 42.09 93 SER B C 1
ATOM 4088 O O . SER B 2 95 ? 142.222 129.322 149.213 1.00 44.56 93 SER B O 1
ATOM 4091 N N . ILE B 2 96 ? 143.223 129.954 151.132 1.00 39.52 94 ILE B N 1
ATOM 4092 C CA . ILE B 2 96 ? 144.437 129.203 150.838 1.00 41.41 94 ILE B CA 1
ATOM 4093 C C . ILE B 2 96 ? 144.098 127.721 150.818 1.00 43.54 94 ILE B C 1
ATOM 4094 O O . ILE B 2 96 ? 143.189 127.275 151.527 1.00 42.15 94 ILE B O 1
ATOM 4099 N N . LEU B 2 97 ? 144.811 126.965 149.972 1.00 46.13 95 LEU B N 1
ATOM 4100 C CA . LEU B 2 97 ? 144.553 125.565 149.636 1.00 42.41 95 LEU B CA 1
ATOM 4101 C C . LEU B 2 97 ? 143.416 125.481 148.627 1.00 42.21 95 LEU B C 1
ATOM 4102 O O . LEU B 2 97 ? 143.041 124.386 148.194 1.00 45.14 95 LEU B O 1
ATOM 4107 N N . ASP B 2 98 ? 142.862 126.632 148.244 1.00 35.33 96 ASP B N 1
ATOM 4108 C CA . ASP B 2 98 ? 141.771 126.691 147.280 1.00 33.12 96 ASP B CA 1
ATOM 4109 C C . ASP B 2 98 ? 141.931 127.824 146.273 1.00 33.02 96 ASP B C 1
ATOM 4110 O O . ASP B 2 98 ? 141.109 127.944 145.357 1.00 34.18 96 ASP B O 1
ATOM 4115 N N . LEU B 2 99 ? 142.962 128.660 146.415 1.00 26.84 97 LEU B N 1
ATOM 4116 C CA . LEU B 2 99 ? 143.190 129.732 145.452 1.00 19.85 97 LEU B CA 1
ATOM 4117 C C . LEU B 2 99 ? 143.804 129.206 144.161 1.00 22.08 97 LEU B C 1
ATOM 4118 O O . LEU B 2 99 ? 143.492 129.704 143.074 1.00 23.80 97 LEU B O 1
ATOM 4123 N N . GLU B 2 100 ? 144.672 128.203 144.258 1.00 24.40 98 GLU B N 1
ATOM 4124 C CA . GLU B 2 100 ? 145.357 127.623 143.108 1.00 14.15 98 GLU B CA 1
ATOM 4125 C C . GLU B 2 100 ? 144.797 126.245 142.765 1.00 20.53 98 GLU B C 1
ATOM 4126 O O . GLU B 2 100 ? 145.529 125.341 142.358 1.00 18.92 98 GLU B O 1
ATOM 4132 N N . LYS B 2 101 ? 143.490 126.074 142.936 1.00 22.26 99 LYS B N 1
ATOM 4133 C CA . LYS B 2 101 ? 142.848 124.820 142.576 1.00 18.41 99 LYS B CA 1
ATOM 4134 C C . LYS B 2 101 ? 142.842 124.652 141.057 1.00 21.96 99 LYS B C 1
ATOM 4135 O O . LYS B 2 101 ? 142.693 125.635 140.325 1.00 25.73 99 LYS B O 1
ATOM 4141 N N . PRO B 2 102 ? 143.021 123.428 140.555 1.00 22.72 100 PRO B N 1
ATOM 4142 C CA . PRO B 2 102 ? 143.086 123.227 139.102 1.00 23.07 100 PRO B CA 1
ATOM 4143 C C . PRO B 2 102 ? 141.804 1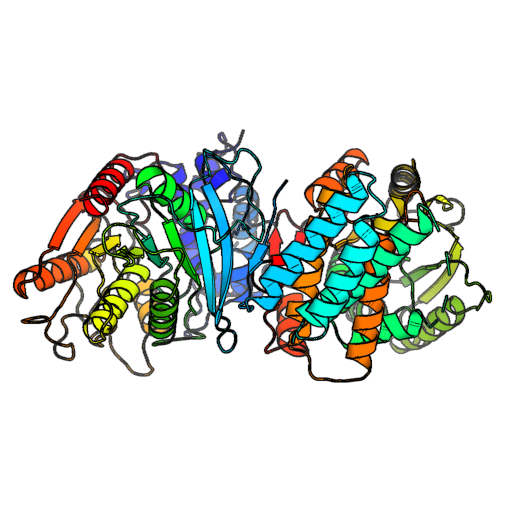23.654 138.402 1.00 20.70 100 PRO B C 1
ATOM 4144 O O . PRO B 2 102 ? 140.702 123.533 138.940 1.00 27.11 100 PRO B O 1
ATOM 4148 N N . VAL B 2 103 ? 141.966 124.159 137.182 1.00 23.56 101 VAL B N 1
ATOM 4149 C CA . VAL B 2 103 ? 140.843 124.650 136.392 1.00 24.30 101 VAL B CA 1
ATOM 4150 C C . VAL B 2 103 ? 140.053 123.473 135.839 1.00 25.59 101 VAL B C 1
ATOM 4151 O O . VAL B 2 103 ? 140.620 122.439 135.464 1.00 29.25 101 VAL B O 1
ATOM 4155 N N . ASP B 2 104 ? 138.731 123.622 135.798 1.00 33.36 102 ASP B N 1
ATOM 4156 C CA . ASP B 2 104 ? 137.830 122.608 135.255 1.00 34.95 102 ASP B CA 1
ATOM 4157 C C . ASP B 2 104 ? 137.307 123.119 133.915 1.00 33.00 102 ASP B C 1
ATOM 4158 O O . ASP B 2 104 ? 136.442 123.998 133.868 1.00 32.82 102 ASP B O 1
ATOM 4163 N N . GLY B 2 105 ? 137.840 122.567 132.829 1.00 31.73 103 GLY B N 1
ATOM 4164 C CA . GLY B 2 105 ? 137.441 122.977 131.498 1.00 27.07 103 GLY B CA 1
ATOM 4165 C C . GLY B 2 105 ? 138.325 122.390 130.419 1.00 27.34 103 GLY B C 1
ATOM 4166 O O . GLY B 2 105 ? 139.535 122.242 130.613 1.00 27.07 103 GLY B O 1
ATOM 4167 N N . ASP B 2 106 ? 137.728 122.040 129.278 1.00 23.22 104 ASP B N 1
ATOM 4168 C CA . ASP B 2 106 ? 138.505 121.484 128.175 1.00 24.40 104 ASP B CA 1
ATOM 4169 C C . ASP B 2 106 ? 139.489 122.509 127.625 1.00 26.49 104 ASP B C 1
ATOM 4170 O O . ASP B 2 106 ? 140.650 122.185 127.350 1.00 26.81 104 ASP B O 1
ATOM 4175 N N . ILE B 2 107 ? 139.044 123.752 127.459 1.00 22.94 105 ILE B N 1
ATOM 4176 C CA . ILE B 2 107 ? 139.893 124.847 127.002 1.00 20.47 105 ILE B CA 1
ATOM 4177 C C . ILE B 2 107 ? 139.690 126.023 127.946 1.00 15.96 105 ILE B C 1
ATOM 4178 O O . ILE B 2 107 ? 138.559 126.491 128.128 1.00 21.05 105 ILE B O 1
ATOM 4183 N N . VAL B 2 108 ? 140.778 126.494 128.546 1.00 17.54 106 VAL B N 1
ATOM 4184 C CA . VAL B 2 108 ? 140.741 127.658 129.428 1.00 18.63 106 VAL B CA 1
ATOM 4185 C C . VAL B 2 108 ? 141.825 128.638 128.993 1.00 11.22 106 VAL B C 1
ATOM 4186 O O . VAL B 2 108 ? 143.017 128.371 129.200 1.00 14.52 106 VAL B O 1
ATOM 4190 N N . PRO B 2 109 ? 141.469 129.767 128.382 1.00 12.13 107 PRO B N 1
ATOM 4191 C CA . PRO B 2 109 ? 142.491 130.754 128.015 1.00 10.89 107 PRO B CA 1
ATOM 4192 C C . PRO B 2 109 ? 142.967 131.543 129.226 1.00 5.60 107 PRO B C 1
ATOM 4193 O O . PRO B 2 109 ? 142.214 131.779 130.173 1.00 9.25 107 PRO B O 1
ATOM 4197 N N . VAL B 2 110 ? 144.233 131.954 129.186 1.00 9.47 108 VAL B N 1
ATOM 4198 C CA . VAL B 2 110 ? 144.852 132.751 130.237 1.00 9.12 108 VAL B CA 1
ATOM 4199 C C . VAL B 2 110 ? 145.509 133.958 129.585 1.00 6.01 108 VAL B C 1
ATOM 4200 O O . VAL B 2 110 ? 146.286 133.810 128.635 1.00 3.91 108 VAL B O 1
ATOM 4204 N N . ILE B 2 111 ? 145.207 135.146 130.102 1.00 11.18 109 ILE B N 1
ATOM 4205 C CA . ILE B 2 111 ? 145.693 136.403 129.546 1.00 1.88 109 ILE B CA 1
ATOM 4206 C C . ILE B 2 111 ? 146.762 136.971 130.469 1.00 1.72 109 ILE B C 1
ATOM 4207 O O . ILE B 2 111 ? 146.519 137.173 131.665 1.00 4.79 109 ILE B O 1
ATOM 4212 N N . LEU B 2 112 ? 147.944 137.221 129.911 1.00 5.86 110 LEU B N 1
ATOM 4213 C CA . LEU B 2 112 ? 149.011 137.951 130.586 1.00 4.47 110 LEU B CA 1
ATOM 4214 C C . LEU B 2 112 ? 148.901 139.413 130.166 1.00 4.88 110 LEU B C 1
ATOM 4215 O O . LEU B 2 112 ? 149.157 139.753 129.007 1.00 5.28 110 LEU B O 1
ATOM 4220 N N . PHE B 2 113 ? 148.514 140.272 131.105 1.00 2.36 111 PHE B N 1
ATOM 4221 C CA . PHE B 2 113 ? 148.162 141.655 130.817 1.00 4.58 111 PHE B CA 1
ATOM 4222 C C . PHE B 2 113 ? 149.242 142.606 131.314 1.00 7.15 111 PHE B C 1
ATOM 4223 O O . PHE B 2 113 ? 149.786 142.427 132.408 1.00 7.96 111 PHE B O 1
ATOM 4231 N N . PHE B 2 114 ? 149.548 143.616 130.501 1.00 8.56 112 PHE B N 1
ATOM 4232 C CA . PHE B 2 114 ? 150.482 144.674 130.863 1.00 4.52 112 PHE B CA 1
ATOM 4233 C C . PHE B 2 114 ? 149.776 146.023 130.803 1.00 4.51 112 PHE B C 1
ATOM 4234 O O . PHE B 2 114 ? 149.127 146.350 129.799 1.00 8.90 112 PHE B O 1
ATOM 4242 N N . HIS B 2 115 ? 149.904 146.795 131.880 1.00 2.39 113 HIS B N 1
ATOM 4243 C CA . HIS B 2 115 ? 149.238 148.080 132.015 1.00 5.48 113 HIS B CA 1
ATOM 4244 C C . HIS B 2 115 ? 150.061 149.194 131.370 1.00 8.05 113 HIS B C 1
ATOM 4245 O O . HIS B 2 115 ? 151.266 149.063 131.138 1.00 9.81 113 HIS B O 1
ATOM 4252 N N . GLY B 2 116 ? 149.385 150.305 131.084 1.00 9.75 114 GLY B N 1
ATOM 4253 C CA . GLY B 2 116 ? 150.011 151.458 130.474 1.00 2.46 114 GLY B CA 1
ATOM 4254 C C . GLY B 2 116 ? 150.540 152.446 131.497 1.00 6.69 114 GLY B C 1
ATOM 4255 O O . GLY B 2 116 ? 150.625 152.171 132.695 1.00 14.17 114 GLY B O 1
ATOM 4256 N N . GLY B 2 117 ? 150.896 153.627 131.000 1.00 12.08 115 GLY B N 1
ATOM 4257 C CA . GLY B 2 117 ? 151.469 154.658 131.842 1.00 3.50 115 GLY B CA 1
ATOM 4258 C C . GLY B 2 117 ? 152.729 155.274 131.270 1.00 4.64 115 GLY B C 1
ATOM 4259 O O . GLY B 2 117 ? 153.462 155.968 131.981 1.00 4.31 115 GLY B O 1
ATOM 4260 N N . SER B 2 118 ? 152.991 155.016 129.987 1.00 12.18 116 SER B N 1
ATOM 4261 C CA . SER B 2 118 ? 154.141 155.577 129.274 1.00 6.48 116 SER B CA 1
ATOM 4262 C C . SER B 2 118 ? 155.463 155.204 129.936 1.00 2.98 116 SER B C 1
ATOM 4263 O O . SER B 2 118 ? 156.402 156.003 129.956 1.00 7.45 116 SER B O 1
ATOM 4266 N N . PHE B 2 119 ? 155.534 153.991 130.488 1.00 9.52 117 PHE B N 1
ATOM 4267 C CA . PHE B 2 119 ? 156.709 153.384 131.120 1.00 4.97 117 PHE B CA 1
ATOM 4268 C C . PHE B 2 119 ? 157.065 154.015 132.461 1.00 4.98 117 PHE B C 1
ATOM 4269 O O . PHE B 2 119 ? 158.098 153.652 133.036 1.00 7.09 117 PHE B O 1
ATOM 4277 N N . ALA B 2 120 ? 156.254 154.935 132.987 1.00 15.08 118 ALA B N 1
ATOM 4278 C CA . ALA B 2 120 ? 156.611 155.655 134.204 1.00 2.39 118 ALA B CA 1
ATOM 4279 C C . ALA B 2 120 ? 155.517 155.722 135.259 1.00 4.95 118 ALA B C 1
ATOM 4280 O O . ALA B 2 120 ? 155.846 155.918 136.435 1.00 9.22 118 ALA B O 1
ATOM 4282 N N . HIS B 2 121 ? 154.248 155.569 134.902 1.00 6.62 119 HIS B N 1
ATOM 4283 C CA . HIS B 2 121 ? 153.152 155.737 135.845 1.00 3.53 119 HIS B CA 1
ATOM 4284 C C . HIS B 2 121 ? 152.429 154.417 136.084 1.00 5.81 119 HIS B C 1
ATOM 4285 O O . HIS B 2 121 ? 152.673 153.411 135.413 1.00 18.90 119 HIS B O 1
ATOM 4292 N N . SER B 2 122 ? 151.542 154.443 137.083 1.00 10.26 120 SER B N 1
ATOM 4293 C CA . SER B 2 122 ? 150.584 153.378 137.373 1.00 8.88 120 SER B CA 1
ATOM 4294 C C . SER B 2 122 ? 151.238 152.094 137.873 1.00 8.92 120 SER B C 1
ATOM 4295 O O . SER B 2 122 ? 152.459 151.930 137.798 1.00 8.46 120 SER B O 1
ATOM 4298 N N . SER B 2 123 ? 150.418 151.183 138.396 1.00 5.72 121 SER B N 1
ATOM 4299 C CA . SER B 2 123 ? 150.870 149.906 138.927 1.00 6.21 121 SER B CA 1
ATOM 4300 C C . SER B 2 123 ? 149.801 148.858 138.649 1.00 4.21 121 SER B C 1
ATOM 4301 O O . SER B 2 123 ? 148.745 149.152 138.080 1.00 9.61 121 SER B O 1
ATOM 4304 N N . ALA B 2 124 ? 150.078 147.619 139.060 1.00 6.71 122 ALA B N 1
ATOM 4305 C CA . ALA B 2 124 ? 149.109 146.544 138.884 1.00 12.45 122 ALA B CA 1
ATOM 4306 C C . ALA B 2 124 ? 147.953 146.635 139.873 1.00 10.70 122 ALA B C 1
ATOM 4307 O O . ALA B 2 124 ? 146.898 146.040 139.628 1.00 8.72 122 ALA B O 1
ATOM 4309 N N . ASN B 2 125 ? 148.124 147.358 140.979 1.00 10.77 123 ASN B N 1
ATOM 4310 C CA . ASN B 2 125 ? 147.067 147.542 141.962 1.00 10.05 123 ASN B CA 1
ATOM 4311 C C . ASN B 2 125 ? 146.374 148.894 141.836 1.00 9.28 123 ASN B C 1
ATOM 4312 O O . ASN B 2 125 ? 145.606 149.269 142.727 1.00 5.84 123 ASN B O 1
ATOM 4317 N N . SER B 2 126 ? 146.629 149.631 140.758 1.00 7.63 124 SER B N 1
ATOM 4318 C CA . SER B 2 126 ? 145.906 150.870 140.509 1.00 8.17 124 SER B CA 1
ATOM 4319 C C . SER B 2 126 ? 144.437 150.575 140.235 1.00 8.80 124 SER B C 1
ATOM 4320 O O . SER B 2 126 ? 144.095 149.578 139.595 1.00 12.01 124 SER B O 1
ATOM 4323 N N . ALA B 2 127 ? 143.564 151.456 140.724 1.00 11.20 125 ALA B N 1
ATOM 4324 C CA . ALA B 2 127 ? 142.128 151.215 140.656 1.00 10.92 125 ALA B CA 1
ATOM 4325 C C . ALA B 2 127 ? 141.571 151.267 139.238 1.00 10.66 125 ALA B C 1
ATOM 4326 O O . ALA B 2 127 ? 140.452 150.792 139.019 1.00 8.14 125 ALA B O 1
ATOM 4328 N N . ILE B 2 128 ? 142.308 151.823 138.275 1.00 11.84 126 ILE B N 1
ATOM 4329 C CA . ILE B 2 128 ? 141.794 151.870 136.909 1.00 8.61 126 ILE B CA 1
ATOM 4330 C C . ILE B 2 128 ? 142.064 150.563 136.171 1.00 7.29 126 ILE B C 1
ATOM 4331 O O . ILE B 2 128 ? 141.308 150.193 135.267 1.00 15.10 126 ILE B O 1
ATOM 4336 N N . TYR B 2 129 ? 143.129 149.848 136.532 1.00 7.09 127 TYR B N 1
ATOM 4337 C CA . TYR B 2 129 ? 143.469 148.600 135.860 1.00 8.86 127 TYR B CA 1
ATOM 4338 C C . TYR B 2 129 ? 142.875 147.376 136.544 1.00 7.60 127 TYR B C 1
ATOM 4339 O O . TYR B 2 129 ? 142.628 146.364 135.878 1.00 12.70 127 TYR B O 1
ATOM 4348 N N . ASP B 2 130 ? 142.634 147.448 137.855 1.00 8.63 128 ASP B N 1
ATOM 4349 C CA . ASP B 2 130 ? 141.929 146.370 138.542 1.00 7.36 128 ASP B CA 1
ATOM 4350 C C . ASP B 2 130 ? 140.525 146.189 137.977 1.00 4.82 128 ASP B C 1
ATOM 4351 O O . ASP B 2 130 ? 140.084 145.058 137.725 1.00 13.97 128 ASP B O 1
ATOM 4356 N N . THR B 2 131 ? 139.817 147.299 137.754 1.00 8.62 129 THR B N 1
ATOM 4357 C CA . THR B 2 131 ? 138.488 147.238 137.158 1.00 7.41 129 THR B CA 1
ATOM 4358 C C . THR B 2 131 ? 138.540 146.659 135.751 1.00 11.32 129 THR B C 1
ATOM 4359 O O . THR B 2 131 ? 137.678 145.860 135.366 1.00 16.83 129 THR B O 1
ATOM 4363 N N . LEU B 2 132 ? 139.547 147.053 134.967 1.00 4.48 130 LEU B N 1
ATOM 4364 C CA . LEU B 2 132 ? 139.680 146.539 133.609 1.00 5.41 130 LEU B CA 1
ATOM 4365 C C . LEU B 2 132 ? 139.938 145.037 133.606 1.00 8.99 130 LEU B C 1
ATOM 4366 O O . LEU B 2 132 ? 139.363 144.303 132.793 1.00 12.16 130 LEU B O 1
ATOM 4371 N N . CYS B 2 133 ? 140.802 144.560 134.504 1.00 13.30 131 CYS B N 1
ATOM 4372 C CA . CYS B 2 133 ? 141.074 143.127 134.586 1.00 5.46 131 CYS B CA 1
ATOM 4373 C C . CYS B 2 133 ? 139.837 142.349 135.019 1.00 10.16 131 CYS B C 1
ATOM 4374 O O . CYS B 2 133 ? 139.558 141.266 134.487 1.00 13.41 131 CYS B O 1
ATOM 4377 N N . ARG B 2 134 ? 139.082 142.882 135.983 1.00 10.66 132 ARG B N 1
ATOM 4378 C CA . ARG B 2 134 ? 137.856 142.211 136.404 1.00 5.65 132 ARG B CA 1
ATOM 4379 C C . ARG B 2 134 ? 136.835 142.166 135.273 1.00 9.46 132 ARG B C 1
ATOM 4380 O O . ARG B 2 134 ? 136.150 141.152 135.084 1.00 10.42 132 ARG B O 1
ATOM 4388 N N . ARG B 2 135 ? 136.726 143.251 134.502 1.00 10.81 133 ARG B N 1
ATOM 4389 C CA . ARG B 2 135 ? 135.828 143.258 133.350 1.00 10.11 133 ARG B CA 1
ATOM 4390 C C . ARG B 2 135 ? 136.274 142.254 132.294 1.00 9.89 133 ARG B C 1
ATOM 4391 O O . ARG B 2 135 ? 135.441 141.591 131.666 1.00 14.43 133 ARG B O 1
ATOM 4399 N N . LEU B 2 136 ? 137.587 142.141 132.074 1.00 12.68 134 LEU B N 1
ATOM 4400 C CA . LEU B 2 136 ? 138.096 141.148 131.134 1.00 11.92 134 LEU B CA 1
ATOM 4401 C C . LEU B 2 136 ? 137.727 139.739 131.574 1.00 13.22 134 LEU B C 1
ATOM 4402 O O . LEU B 2 136 ? 137.303 138.916 130.754 1.00 12.11 134 LEU B O 1
ATOM 4407 N N . VAL B 2 137 ? 137.878 139.445 132.867 1.00 14.34 135 VAL B N 1
ATOM 4408 C CA . VAL B 2 137 ? 137.487 138.130 133.373 1.00 15.16 135 VAL B CA 1
ATOM 4409 C C . VAL B 2 137 ? 135.996 137.902 133.163 1.00 16.36 135 VAL B C 1
ATOM 4410 O O . VAL B 2 137 ? 135.573 136.832 132.708 1.00 21.71 135 VAL B O 1
ATOM 4414 N N . GLY B 2 138 ? 135.177 138.908 133.474 1.00 13.73 136 GLY B N 1
ATOM 4415 C CA . GLY B 2 138 ? 133.739 138.733 133.386 1.00 10.54 136 GLY B CA 1
ATOM 4416 C C . GLY B 2 138 ? 133.213 138.618 131.968 1.00 15.75 136 GLY B C 1
ATOM 4417 O O . GLY B 2 138 ? 132.168 138.002 131.742 1.00 17.45 136 GLY B O 1
ATOM 4418 N N . LEU B 2 139 ? 133.917 139.202 130.996 1.00 15.80 137 LEU B N 1
ATOM 4419 C CA . LEU B 2 139 ? 133.419 139.225 129.626 1.00 16.14 137 LEU B CA 1
ATOM 4420 C C . LEU B 2 139 ? 134.076 138.202 128.707 1.00 13.24 137 LEU B C 1
ATOM 4421 O O . LEU B 2 139 ? 133.457 137.810 127.712 1.00 15.24 137 LEU B O 1
ATOM 4426 N N . CYS B 2 140 ? 135.300 137.762 128.998 1.00 20.24 138 CYS B N 1
ATOM 4427 C CA . CYS B 2 140 ? 135.977 136.786 128.156 1.00 15.44 138 CYS B CA 1
ATOM 4428 C C . CYS B 2 140 ? 136.008 135.385 128.748 1.00 15.01 138 CYS B C 1
ATOM 4429 O O . CYS B 2 140 ? 136.438 134.455 128.057 1.00 20.33 138 CYS B O 1
ATOM 4432 N N . LYS B 2 141 ? 135.568 135.210 129.996 1.00 16.49 139 LYS B N 1
ATOM 4433 C CA . LYS B 2 141 ? 135.520 133.905 130.658 1.00 18.65 139 LYS B CA 1
ATOM 4434 C C . LYS B 2 141 ? 136.903 133.248 130.669 1.00 18.68 139 LYS B C 1
ATOM 4435 O O . LYS B 2 141 ? 137.124 132.186 130.085 1.00 17.01 139 LYS B O 1
ATOM 4441 N N . CYS B 2 142 ? 137.839 133.904 131.349 1.00 19.56 140 CYS B N 1
ATOM 4442 C CA . CYS B 2 142 ? 139.231 133.477 131.323 1.00 18.55 140 CYS B CA 1
ATOM 4443 C C . CYS B 2 142 ? 139.872 133.782 132.673 1.00 14.19 140 CYS B C 1
ATOM 4444 O O . CYS B 2 142 ? 139.204 134.214 133.617 1.00 18.38 140 CYS B O 1
ATOM 4447 N N . VAL B 2 143 ? 141.178 133.546 132.756 1.00 10.80 141 VAL B N 1
ATOM 4448 C CA . VAL B 2 143 ? 141.989 133.861 133.926 1.00 9.47 141 VAL B CA 1
ATOM 4449 C C . VAL B 2 143 ? 142.997 134.926 133.519 1.00 6.34 141 VAL B C 1
ATOM 4450 O O . VAL B 2 143 ? 143.625 134.822 132.460 1.00 6.48 141 VAL B O 1
ATOM 4454 N N . VAL B 2 144 ? 143.148 135.954 134.351 1.00 6.74 142 VAL B N 1
ATOM 4455 C CA . VAL B 2 144 ? 143.999 137.096 134.024 1.00 5.54 142 VAL B CA 1
ATOM 4456 C C . VAL B 2 144 ? 145.147 137.170 135.022 1.00 5.09 142 VAL B C 1
ATOM 4457 O O . VAL B 2 144 ? 144.934 137.042 136.231 1.00 8.72 142 VAL B O 1
ATOM 4461 N N . VAL B 2 145 ? 146.361 137.362 134.515 1.00 4.60 143 VAL B N 1
ATOM 4462 C CA . VAL B 2 145 ? 147.539 137.599 135.343 1.00 4.60 143 VAL B CA 1
ATOM 4463 C C . VAL B 2 145 ? 148.104 138.964 134.971 1.00 6.30 143 VAL B C 1
ATOM 4464 O O . VAL B 2 145 ? 148.453 139.202 133.809 1.00 11.05 143 VAL B O 1
ATOM 4468 N N . SER B 2 146 ? 148.196 139.855 135.957 1.00 8.35 144 SER B N 1
ATOM 4469 C CA . SER B 2 146 ? 148.667 141.222 135.765 1.00 2.25 144 SER B CA 1
ATOM 4470 C C . SER B 2 146 ? 150.021 141.382 136.444 1.00 5.52 144 SER B C 1
ATOM 4471 O O . SER B 2 146 ? 150.149 141.117 137.642 1.00 7.27 144 SER B O 1
ATOM 4474 N N . VAL B 2 147 ? 151.018 141.827 135.683 1.00 7.27 145 VAL B N 1
ATOM 4475 C CA . VAL B 2 147 ? 152.396 141.939 136.151 1.00 9.81 145 VAL B CA 1
ATOM 4476 C C . VAL B 2 147 ? 152.626 143.329 136.730 1.00 10.53 145 VAL B C 1
ATOM 4477 O O . VAL B 2 147 ? 152.004 144.310 136.307 1.00 12.04 145 VAL B O 1
ATOM 4481 N N . ASN B 2 148 ? 153.531 143.425 137.704 1.00 9.28 146 ASN B N 1
ATOM 4482 C CA . ASN B 2 148 ? 153.936 144.700 138.294 1.00 8.35 146 ASN B CA 1
ATOM 4483 C C . ASN B 2 148 ? 155.400 144.936 137.918 1.00 11.83 146 ASN B C 1
ATOM 4484 O O . ASN B 2 148 ? 156.312 144.520 138.633 1.00 13.92 146 ASN B O 1
ATOM 4489 N N . TYR B 2 149 ? 155.620 145.605 136.790 1.00 2.50 147 TYR B N 1
ATOM 4490 C CA . TYR B 2 149 ? 156.969 145.771 136.267 1.00 7.28 147 TYR B CA 1
ATOM 4491 C C . TYR B 2 149 ? 157.583 147.096 136.715 1.00 8.34 147 TYR B C 1
ATOM 4492 O O . TYR B 2 149 ? 156.889 148.038 137.104 1.00 6.47 147 TYR B O 1
ATOM 4501 N N . ARG B 2 150 ? 158.911 147.150 136.648 1.00 9.25 148 ARG B N 1
ATOM 4502 C CA . ARG B 2 150 ? 159.676 148.309 137.082 1.00 11.19 148 ARG B CA 1
ATOM 4503 C C . ARG B 2 150 ? 159.538 149.462 136.093 1.00 7.81 148 ARG B C 1
ATOM 4504 O O . ARG B 2 150 ? 159.407 149.259 134.883 1.00 13.55 148 ARG B O 1
ATOM 4512 N N . ARG B 2 151 ? 159.585 150.684 136.622 1.00 10.43 149 ARG B N 1
ATOM 4513 C CA . ARG B 2 151 ? 159.276 151.885 135.861 1.00 7.33 149 ARG B CA 1
ATOM 4514 C C . ARG B 2 151 ? 160.483 152.812 135.772 1.00 7.64 149 ARG B C 1
ATOM 4515 O O . ARG B 2 151 ? 161.393 152.773 136.604 1.00 11.89 149 ARG B O 1
ATOM 4523 N N . ALA B 2 152 ? 160.471 153.651 134.734 1.00 7.88 150 ALA B N 1
ATOM 4524 C CA . ALA B 2 152 ? 161.466 154.658 134.401 1.00 8.75 150 ALA B CA 1
ATOM 4525 C C . ALA B 2 152 ? 161.171 155.965 135.128 1.00 9.13 150 ALA B C 1
ATOM 4526 O O . ALA B 2 152 ? 160.037 156.208 135.553 1.00 6.38 150 ALA B O 1
ATOM 4528 N N . PRO B 2 153 ? 162.175 156.848 135.294 1.00 10.63 151 PRO B N 1
ATOM 4529 C CA . PRO B 2 153 ? 163.577 156.745 134.860 1.00 10.50 151 PRO B CA 1
ATOM 4530 C C . PRO B 2 153 ? 164.474 156.046 135.875 1.00 8.61 151 PRO B C 1
ATOM 4531 O O . PRO B 2 153 ? 165.670 155.895 135.646 1.00 13.12 151 PRO B O 1
ATOM 4535 N N . GLU B 2 154 ? 163.923 155.613 137.011 1.00 10.56 152 GLU B N 1
ATOM 4536 C CA . GLU B 2 154 ? 164.733 154.909 137.999 1.00 7.09 152 GLU B CA 1
ATOM 4537 C C . GLU B 2 154 ? 165.128 153.522 137.513 1.00 10.35 152 GLU B C 1
ATOM 4538 O O . GLU B 2 154 ? 166.220 153.041 137.836 1.00 12.63 152 GLU B O 1
ATOM 4544 N N . ASN B 2 155 ? 164.261 152.870 136.740 1.00 13.61 153 ASN B N 1
ATOM 4545 C CA . ASN B 2 155 ? 164.533 151.557 136.156 1.00 7.10 153 ASN B CA 1
ATOM 4546 C C . ASN B 2 155 ? 164.274 151.647 134.659 1.00 6.82 153 ASN B C 1
ATOM 4547 O O . ASN B 2 155 ? 163.219 151.222 134.170 1.00 10.50 153 ASN B O 1
ATOM 4552 N N . PRO B 2 156 ? 165.220 152.195 133.897 1.00 6.58 154 PRO B N 1
ATOM 4553 C CA . PRO B 2 156 ? 165.007 152.353 132.452 1.00 6.89 154 PRO B CA 1
ATOM 4554 C C . PRO B 2 156 ? 165.102 151.039 131.691 1.00 13.70 154 PRO B C 1
ATOM 4555 O O . PRO B 2 156 ? 165.167 149.962 132.291 1.00 12.64 154 PRO B O 1
ATOM 4559 N N . TYR B 2 157 ? 165.090 151.131 130.366 1.00 14.89 155 TYR B N 1
ATOM 4560 C CA . TYR B 2 157 ? 165.222 149.961 129.511 1.00 10.92 155 TYR B CA 1
ATOM 4561 C C . TYR B 2 157 ? 166.497 149.197 129.867 1.00 12.06 155 TYR B C 1
ATOM 4562 O O . TYR B 2 157 ? 167.529 149.818 130.154 1.00 14.37 155 TYR B O 1
ATOM 4571 N N . PRO B 2 158 ? 166.475 147.852 129.859 1.00 14.04 156 PRO B N 1
ATOM 4572 C CA . PRO B 2 158 ? 165.365 146.946 129.531 1.00 10.23 156 PRO B CA 1
ATOM 4573 C C . PRO B 2 158 ? 164.729 146.224 130.720 1.00 9.77 156 PRO B C 1
ATOM 4574 O O . PRO B 2 158 ? 164.519 145.019 130.643 1.00 16.67 156 PRO B O 1
ATOM 4578 N N . CYS B 2 159 ? 164.415 146.905 131.825 1.00 9.87 157 CYS B N 1
ATOM 4579 C CA . CYS B 2 159 ? 163.910 146.210 133.008 1.00 9.79 157 CYS B CA 1
ATOM 4580 C C . CYS B 2 159 ? 162.528 145.606 132.771 1.00 14.25 157 CYS B C 1
ATOM 4581 O O . CYS B 2 159 ? 162.265 144.463 133.174 1.00 15.58 157 CYS B O 1
ATOM 4584 N N . ALA B 2 160 ? 161.632 146.356 132.124 1.00 12.71 158 ALA B N 1
ATOM 4585 C CA . ALA B 2 160 ? 160.256 145.898 131.950 1.00 8.91 158 ALA B CA 1
ATOM 4586 C C . ALA B 2 160 ? 160.187 144.649 131.081 1.00 8.51 158 ALA B C 1
ATOM 4587 O O . ALA B 2 160 ? 159.381 143.746 131.339 1.00 11.87 158 ALA B O 1
ATOM 4589 N N . TYR B 2 161 ? 161.014 144.585 130.036 1.00 8.53 159 TYR B N 1
ATOM 4590 C CA . TYR B 2 161 ? 161.024 143.412 129.168 1.00 10.33 159 TYR B CA 1
ATOM 4591 C C . TYR B 2 161 ? 161.457 142.166 129.934 1.00 12.95 159 TYR B C 1
ATOM 4592 O O . TYR B 2 161 ? 160.869 141.088 129.772 1.00 10.98 159 TYR B O 1
ATOM 4601 N N . ASP B 2 162 ? 162.481 142.298 130.781 1.00 12.93 160 ASP B N 1
ATOM 4602 C CA . ASP B 2 162 ? 162.927 141.175 131.600 1.00 6.33 160 ASP B CA 1
ATOM 4603 C C . ASP B 2 162 ? 161.846 140.744 132.584 1.00 7.02 160 ASP B C 1
ATOM 4604 O O . ASP B 2 162 ? 161.634 139.543 132.804 1.00 15.76 160 ASP B O 1
ATOM 4609 N N . ASP B 2 163 ? 161.154 141.714 133.189 1.00 4.50 161 ASP B N 1
ATOM 4610 C CA . ASP B 2 163 ? 160.056 141.380 134.091 1.00 7.49 161 ASP B CA 1
ATOM 4611 C C . ASP B 2 163 ? 158.968 140.599 133.364 1.00 11.27 161 ASP B C 1
ATOM 4612 O O . ASP B 2 163 ? 158.453 139.599 133.883 1.00 14.23 161 ASP B O 1
ATOM 4617 N N . GLY B 2 164 ? 158.609 141.042 132.156 1.00 12.53 162 GLY B N 1
ATOM 4618 C CA . GLY B 2 164 ? 157.605 140.330 131.383 1.00 2.60 162 GLY B CA 1
ATOM 4619 C C . GLY B 2 164 ? 158.038 138.925 131.011 1.00 5.04 162 GLY B C 1
ATOM 4620 O O . GLY B 2 164 ? 157.234 137.991 131.037 1.00 7.73 162 GLY B O 1
ATOM 4621 N N . TRP B 2 165 ? 159.315 138.757 130.659 1.00 4.97 163 TRP B N 1
ATOM 4622 C CA . TRP B 2 165 ? 159.831 137.427 130.341 1.00 4.64 163 TRP B CA 1
ATOM 4623 C C . TRP B 2 165 ? 159.736 136.489 131.542 1.00 12.33 163 TRP B C 1
ATOM 4624 O O . TRP B 2 165 ? 159.311 135.330 131.411 1.00 14.10 163 TRP B O 1
ATOM 4635 N N . ILE B 2 166 ? 160.125 136.977 132.723 1.00 11.68 164 ILE B N 1
ATOM 4636 C CA . ILE B 2 166 ? 160.063 136.146 133.925 1.00 7.65 164 ILE B CA 1
ATOM 4637 C C . ILE B 2 166 ? 158.618 135.784 134.251 1.00 6.80 164 ILE B C 1
ATOM 4638 O O . ILE B 2 166 ? 158.313 134.637 134.614 1.00 10.05 164 ILE B O 1
ATOM 4643 N N . ALA B 2 167 ? 157.704 136.749 134.117 1.00 5.58 165 ALA B N 1
ATOM 4644 C CA . ALA B 2 167 ? 156.293 136.468 134.364 1.00 5.72 165 ALA B CA 1
ATOM 4645 C C . ALA B 2 167 ? 155.749 135.437 133.381 1.00 9.73 165 ALA B C 1
ATOM 4646 O O . ALA B 2 167 ? 154.957 134.564 133.759 1.00 11.51 165 ALA B O 1
ATOM 4648 N N . LEU B 2 168 ? 156.158 135.526 132.112 1.00 8.54 166 LEU B N 1
ATOM 4649 C CA . LEU B 2 168 ? 155.711 134.555 131.119 1.00 6.31 166 LEU B CA 1
ATOM 4650 C C . LEU B 2 168 ? 156.184 133.150 131.466 1.00 9.32 166 LEU B C 1
ATOM 4651 O O . LEU B 2 168 ? 155.415 132.185 131.365 1.00 13.30 166 LEU B O 1
ATOM 4656 N N . ASN B 2 169 ? 157.450 133.014 131.871 1.00 12.33 167 ASN B N 1
ATOM 4657 C CA . ASN B 2 169 ? 157.946 131.696 132.264 1.00 6.42 167 ASN B CA 1
ATOM 4658 C C . ASN B 2 169 ? 157.186 131.158 133.472 1.00 8.96 167 ASN B C 1
ATOM 4659 O O . ASN B 2 169 ? 156.815 129.974 133.509 1.00 14.88 167 ASN B O 1
ATOM 4664 N N . TRP B 2 170 ? 156.927 132.018 134.463 1.00 6.82 168 TRP B N 1
ATOM 4665 C CA . TRP B 2 170 ? 156.178 131.579 135.637 1.00 7.48 168 TRP B CA 1
ATOM 4666 C C . TRP B 2 170 ? 154.784 131.097 135.259 1.00 6.51 168 TRP B C 1
ATOM 4667 O O . TRP B 2 170 ? 154.318 130.068 135.761 1.00 3.69 168 TRP B O 1
ATOM 4678 N N . VAL B 2 171 ? 154.099 131.831 134.380 1.00 12.74 169 VAL B N 1
ATOM 4679 C CA . VAL B 2 171 ? 152.758 131.424 133.966 1.00 11.22 169 VAL B CA 1
ATOM 4680 C C . VAL B 2 171 ? 152.809 130.100 133.216 1.00 14.29 169 VAL B C 1
ATOM 4681 O O . VAL B 2 171 ? 151.978 129.210 133.439 1.00 14.26 169 VAL B O 1
ATOM 4685 N N . ASN B 2 172 ? 153.785 129.941 132.320 1.00 10.61 170 ASN B N 1
ATOM 4686 C CA . ASN B 2 172 ? 153.875 128.710 131.546 1.00 7.84 170 ASN B CA 1
ATOM 4687 C C . ASN B 2 172 ? 154.222 127.498 132.403 1.00 12.83 170 ASN B C 1
ATOM 4688 O O . ASN B 2 172 ? 153.887 126.373 132.019 1.00 16.95 170 ASN B O 1
ATOM 4693 N N . SER B 2 173 ? 154.879 127.690 133.547 1.00 16.32 171 SER B N 1
ATOM 4694 C CA . SER B 2 173 ? 155.302 126.551 134.356 1.00 9.40 171 SER B CA 1
ATOM 4695 C C . SER B 2 173 ? 154.273 126.111 135.396 1.00 10.90 171 SER B C 1
ATOM 4696 O O . SER B 2 173 ? 154.563 125.198 136.175 1.00 10.77 171 SER B O 1
ATOM 4699 N N . ARG B 2 174 ? 153.087 126.716 135.432 1.00 14.20 172 ARG B N 1
ATOM 4700 C CA . ARG B 2 174 ? 152.083 126.347 136.425 1.00 8.35 172 ARG B CA 1
ATOM 4701 C C . ARG B 2 174 ? 151.301 125.120 135.969 1.00 16.12 172 ARG B C 1
ATOM 4702 O O . ARG B 2 174 ? 150.811 125.069 134.837 1.00 22.48 172 ARG B O 1
ATOM 4710 N N . SER B 2 175 ? 151.180 124.133 136.861 1.00 18.46 173 SER B N 1
ATOM 4711 C CA . SER B 2 175 ? 150.496 122.889 136.527 1.00 12.32 173 SER B CA 1
ATOM 4712 C C . SER B 2 175 ? 148.984 122.975 136.688 1.00 15.68 173 SER B C 1
ATOM 4713 O O . SER B 2 175 ? 148.265 122.198 136.051 1.00 18.87 173 SER B O 1
ATOM 4716 N N . TRP B 2 176 ? 148.486 123.889 137.518 1.00 14.83 174 TRP B N 1
ATOM 4717 C CA . TRP B 2 176 ? 147.052 124.041 137.724 1.00 11.70 174 TRP B CA 1
ATOM 4718 C C . TRP B 2 176 ? 146.398 124.942 136.686 1.00 15.96 174 TRP B C 1
ATOM 4719 O O . TRP B 2 176 ? 145.182 125.152 136.746 1.00 17.57 174 TRP B O 1
ATOM 4730 N N . LEU B 2 177 ? 147.170 125.481 135.744 1.00 16.53 175 LEU B N 1
ATOM 4731 C CA . LEU B 2 177 ? 146.641 126.288 134.654 1.00 10.49 175 LEU B CA 1
ATOM 4732 C C . LEU B 2 177 ? 146.566 125.519 133.340 1.00 11.26 175 LEU B C 1
ATOM 4733 O O . LEU B 2 177 ? 146.288 126.119 132.299 1.00 11.82 175 LEU B O 1
ATOM 4738 N N . LYS B 2 178 ? 146.805 124.211 133.366 1.00 17.90 176 LYS B N 1
ATOM 4739 C CA . LYS B 2 178 ? 146.848 123.405 132.154 1.00 14.59 176 LYS B CA 1
ATOM 4740 C C . LYS B 2 178 ? 145.450 122.952 131.755 1.00 15.82 176 LYS B C 1
ATOM 4741 O O . LYS B 2 178 ? 144.636 122.583 132.605 1.00 20.62 176 LYS B O 1
ATOM 4747 N N . SER B 2 179 ? 145.182 122.979 130.453 1.00 18.29 177 SER B N 1
ATOM 4748 C CA . SER B 2 179 ? 143.896 122.554 129.927 1.00 19.92 177 SER B CA 1
ATOM 4749 C C . SER B 2 179 ? 143.852 121.035 129.778 1.00 24.53 177 SER B C 1
ATOM 4750 O O . SER B 2 179 ? 144.880 120.365 129.665 1.00 27.33 177 SER B O 1
ATOM 4753 N N . LYS B 2 180 ? 142.636 120.495 129.774 1.00 28.65 178 LYS B N 1
ATOM 4754 C CA . LYS B 2 180 ? 142.427 119.054 129.733 1.00 26.33 178 LYS B CA 1
ATOM 4755 C C . LYS B 2 180 ? 142.324 118.497 128.319 1.00 24.59 178 LYS B C 1
ATOM 4756 O O . LYS B 2 180 ? 142.097 117.294 128.161 1.00 30.94 178 LYS B O 1
ATOM 4762 N N . LYS B 2 181 ? 142.482 119.330 127.292 1.00 29.51 179 LYS B N 1
ATOM 4763 C CA . LYS B 2 181 ? 142.434 118.843 125.920 1.00 27.25 179 LYS B CA 1
ATOM 4764 C C . LYS B 2 181 ? 143.807 118.486 125.371 1.00 29.53 179 LYS B C 1
ATOM 4765 O O . LYS B 2 181 ? 143.913 117.580 124.537 1.00 34.01 179 LYS B O 1
ATOM 4771 N N . ASP B 2 182 ? 144.862 119.178 125.812 1.00 30.22 180 ASP B N 1
ATOM 4772 C CA . ASP B 2 182 ? 146.212 118.857 125.365 1.00 29.07 180 ASP B CA 1
ATOM 4773 C C . ASP B 2 182 ? 147.249 118.952 126.478 1.00 28.84 180 ASP B C 1
ATOM 4774 O O . ASP B 2 182 ? 148.447 118.839 126.191 1.00 31.78 180 ASP B O 1
ATOM 4779 N N . SER B 2 183 ? 146.830 119.154 127.731 1.00 25.45 181 SER B N 1
ATOM 4780 C CA . SER B 2 183 ? 147.744 119.297 128.868 1.00 22.65 181 SER B CA 1
ATOM 4781 C C . SER B 2 183 ? 148.740 120.433 128.638 1.00 23.91 181 SER B C 1
ATOM 4782 O O . SER B 2 183 ? 149.940 120.304 128.889 1.00 24.21 181 SER B O 1
ATOM 4785 N N . LYS B 2 184 ? 148.225 121.561 128.154 1.00 22.51 182 LYS B N 1
ATOM 4786 C CA . LYS B 2 184 ? 149.039 122.731 127.864 1.00 18.89 182 LYS B CA 1
ATOM 4787 C C . LYS B 2 184 ? 148.322 123.978 128.356 1.00 15.21 182 LYS B C 1
ATOM 4788 O O . LYS B 2 184 ? 147.110 123.975 128.583 1.00 19.85 182 LYS B O 1
ATOM 4794 N N . VAL B 2 185 ? 149.090 125.049 128.523 1.00 15.33 183 VAL B N 1
ATOM 4795 C CA . VAL B 2 185 ? 148.551 126.340 128.935 1.00 17.67 183 VAL B CA 1
ATOM 4796 C C . VAL B 2 185 ? 148.302 127.185 127.693 1.00 17.82 183 VAL B C 1
ATOM 4797 O O . VAL B 2 185 ? 149.210 127.398 126.882 1.00 14.99 183 VAL B O 1
ATOM 4801 N N . HIS B 2 186 ? 147.069 127.663 127.542 1.00 15.26 184 HIS B N 1
ATOM 4802 C CA . HIS B 2 186 ? 146.691 128.523 126.424 1.00 13.23 184 HIS B CA 1
ATOM 4803 C C . HIS B 2 186 ? 146.915 129.970 126.847 1.00 12.55 184 HIS B C 1
ATOM 4804 O O . HIS B 2 186 ? 146.238 130.467 127.751 1.00 13.00 184 HIS B O 1
ATOM 4811 N N . ILE B 2 187 ? 147.860 130.646 126.195 1.00 12.90 185 ILE B N 1
ATOM 4812 C CA . ILE B 2 187 ? 148.384 131.927 126.658 1.00 10.18 185 ILE B CA 1
ATOM 4813 C C . ILE B 2 187 ? 148.128 132.994 125.602 1.00 10.24 185 ILE B C 1
ATOM 4814 O O . ILE B 2 187 ? 148.447 132.799 124.423 1.00 12.93 185 ILE B O 1
ATOM 4819 N N . PHE B 2 188 ? 147.554 134.119 126.029 1.00 10.11 186 PHE B N 1
ATOM 4820 C CA . PHE B 2 188 ? 147.376 135.301 125.194 1.00 5.12 186 PHE B CA 1
ATOM 4821 C C . PHE B 2 188 ? 148.001 136.498 125.897 1.00 1.72 186 PHE B C 1
ATOM 4822 O O . PHE B 2 188 ? 147.747 136.720 127.084 1.00 7.15 186 PHE B O 1
ATOM 4830 N N . LEU B 2 189 ? 148.796 137.277 125.168 1.00 6.94 187 LEU B N 1
ATOM 4831 C CA . LEU B 2 189 ? 149.430 138.473 125.715 1.00 7.57 187 LEU B CA 1
ATOM 4832 C C . LEU B 2 189 ? 148.601 139.699 125.354 1.00 4.83 187 LEU B C 1
ATOM 4833 O O . LEU B 2 189 ? 148.213 139.862 124.196 1.00 5.09 187 LEU B O 1
ATOM 4838 N N . ALA B 2 190 ? 148.330 140.556 126.340 1.00 2.17 188 ALA B N 1
ATOM 4839 C CA . ALA B 2 190 ? 147.545 141.764 126.126 1.00 3.28 188 ALA B CA 1
ATOM 4840 C C . ALA B 2 190 ? 148.257 142.964 126.734 1.00 3.67 188 ALA B C 1
ATOM 4841 O O . ALA B 2 190 ? 148.926 142.853 127.765 1.00 4.99 188 ALA B O 1
ATOM 4843 N N . GLY B 2 191 ? 148.100 144.115 126.096 1.00 8.66 189 GLY B N 1
ATOM 4844 C CA . GLY B 2 191 ? 148.822 145.302 126.520 1.00 7.91 189 GLY B CA 1
ATOM 4845 C C . GLY B 2 191 ? 148.049 146.583 126.301 1.00 5.22 189 GLY B C 1
ATOM 4846 O O . GLY B 2 191 ? 147.301 146.728 125.324 1.00 8.96 189 GLY B O 1
ATOM 4847 N N . ASP B 2 192 ? 148.244 147.523 127.227 1.00 7.27 190 ASP B N 1
ATOM 4848 C CA . ASP B 2 192 ? 147.734 148.887 127.124 1.00 4.83 190 ASP B CA 1
ATOM 4849 C C . ASP B 2 192 ? 148.903 149.854 126.996 1.00 8.65 190 ASP B C 1
ATOM 4850 O O . ASP B 2 192 ? 149.854 149.784 127.782 1.00 12.78 190 ASP B O 1
ATOM 4855 N N . SER B 2 193 ? 148.825 150.758 126.017 1.00 4.68 191 SER B N 1
ATOM 4856 C CA . SER B 2 193 ? 149.827 151.805 125.824 1.00 6.03 191 SER B CA 1
ATOM 4857 C C . SER B 2 193 ? 151.236 151.230 125.727 1.00 7.38 191 SER B C 1
ATOM 4858 O O . SER B 2 193 ? 151.563 150.538 124.758 1.00 8.74 191 SER B O 1
ATOM 4861 N N . SER B 2 194 ? 152.080 151.515 126.723 1.00 8.05 192 SER B N 1
ATOM 4862 C CA . SER B 2 194 ? 153.398 150.892 126.784 1.00 7.76 192 SER B CA 1
ATOM 4863 C C . SER B 2 194 ? 153.308 149.395 127.050 1.00 12.48 192 SER B C 1
ATOM 4864 O O . SER B 2 194 ? 154.253 148.658 126.737 1.00 11.36 192 SER B O 1
ATOM 4867 N N . GLY B 2 195 ? 152.189 148.934 127.613 1.00 8.03 193 GLY B N 1
ATOM 4868 C CA . GLY B 2 195 ? 151.978 147.508 127.769 1.00 1.45 193 GLY B CA 1
ATOM 4869 C C . GLY B 2 195 ? 151.926 146.772 126.446 1.00 4.55 193 GLY B C 1
ATOM 4870 O O . GLY B 2 195 ? 152.353 145.623 126.360 1.00 9.47 193 GLY B O 1
ATOM 4871 N N . GLY B 2 196 ? 151.405 147.419 125.401 1.00 2.64 194 GLY B N 1
ATOM 4872 C CA . GLY B 2 196 ? 151.446 146.816 124.077 1.00 0.00 194 GLY B CA 1
ATOM 4873 C C . GLY B 2 196 ? 152.860 146.681 123.542 1.00 8.16 194 GLY B C 1
ATOM 4874 O O . GLY B 2 196 ? 153.201 145.677 122.909 1.00 13.35 194 GLY B O 1
ATOM 4875 N N . ASN B 2 197 ? 153.698 147.690 123.786 1.00 6.95 195 ASN B N 1
ATOM 4876 C CA . ASN B 2 197 ? 155.114 147.604 123.440 1.00 5.90 195 ASN B CA 1
ATOM 4877 C C . ASN B 2 197 ? 155.775 146.427 124.152 1.00 6.21 195 ASN B C 1
ATOM 4878 O O . ASN B 2 197 ? 156.493 145.622 123.533 1.00 12.25 195 ASN B O 1
ATOM 4883 N N . ILE B 2 198 ? 155.522 146.304 125.458 1.00 2.42 196 ILE B N 1
ATOM 4884 C CA . ILE B 2 198 ? 156.079 145.196 126.228 1.00 5.96 196 ILE B CA 1
ATOM 4885 C C . ILE B 2 198 ? 155.572 143.864 125.692 1.00 7.47 196 ILE B C 1
ATOM 4886 O O . ILE B 2 198 ? 156.330 142.895 125.585 1.00 10.05 196 ILE B O 1
ATOM 4891 N N . ALA B 2 199 ? 154.280 143.789 125.360 1.00 5.02 197 ALA B N 1
ATOM 4892 C CA . ALA B 2 199 ? 153.707 142.549 124.850 1.00 4.61 197 ALA B CA 1
ATOM 4893 C C . ALA B 2 199 ? 154.341 142.147 123.526 1.00 8.62 197 ALA B C 1
ATOM 4894 O O . ALA B 2 199 ? 154.641 140.970 123.309 1.00 11.18 197 ALA B O 1
ATOM 4896 N N . HIS B 2 200 ? 154.557 143.113 122.629 1.00 8.94 198 HIS B N 1
ATOM 4897 C CA . HIS B 2 200 ? 155.204 142.811 121.355 1.00 4.57 198 HIS B CA 1
ATOM 4898 C C . HIS B 2 200 ? 156.616 142.274 121.566 1.00 1.98 198 HIS B C 1
ATOM 4899 O O . HIS B 2 200 ? 157.005 141.263 120.962 1.00 6.97 198 HIS B O 1
ATOM 4906 N N . ASN B 2 201 ? 157.391 142.919 122.441 1.00 5.82 199 ASN B N 1
ATOM 4907 C CA . ASN B 2 201 ? 158.766 142.467 122.654 1.00 8.74 199 ASN B CA 1
ATOM 4908 C C . ASN B 2 201 ? 158.814 141.105 123.349 1.00 8.35 199 ASN B C 1
ATOM 4909 O O . ASN B 2 201 ? 159.648 140.251 123.008 1.00 6.83 199 ASN B O 1
ATOM 4914 N N . VAL B 2 202 ? 157.924 140.878 124.317 1.00 9.40 200 VAL B N 1
ATOM 4915 C CA . VAL B 2 202 ? 157.882 139.594 125.007 1.00 4.05 200 VAL B CA 1
ATOM 4916 C C . VAL B 2 202 ? 157.440 138.490 124.055 1.00 3.52 200 VAL B C 1
ATOM 4917 O O . VAL B 2 202 ? 157.927 137.358 124.133 1.00 13.71 200 VAL B O 1
ATOM 4921 N N . ALA B 2 203 ? 156.513 138.796 123.143 1.00 9.31 201 ALA B N 1
ATOM 4922 C CA . ALA B 2 203 ? 156.123 137.823 122.129 1.00 5.53 201 ALA B CA 1
ATOM 4923 C C . ALA B 2 203 ? 157.294 137.481 121.219 1.00 4.27 201 ALA B C 1
ATOM 4924 O O . ALA B 2 203 ? 157.481 136.316 120.849 1.00 10.26 201 ALA B O 1
ATOM 4926 N N . LEU B 2 204 ? 158.091 138.486 120.844 1.00 11.18 202 LEU B N 1
ATOM 4927 C CA . LEU B 2 204 ? 159.301 138.216 120.070 1.00 7.77 202 LEU B CA 1
ATOM 4928 C C . LEU B 2 204 ? 160.223 137.250 120.807 1.00 11.86 202 LEU B C 1
ATOM 4929 O O . LEU B 2 204 ? 160.693 136.255 120.237 1.00 12.80 202 LEU B O 1
ATOM 4934 N N . ARG B 2 205 ? 160.492 137.529 122.085 1.00 16.76 203 ARG B N 1
ATOM 4935 C CA . ARG B 2 205 ? 161.404 136.670 122.839 1.00 8.14 203 ARG B CA 1
ATOM 4936 C C . ARG B 2 205 ? 160.834 135.265 123.019 1.00 16.66 203 ARG B C 1
ATOM 4937 O O . ARG B 2 205 ? 161.571 134.274 122.938 1.00 16.57 203 ARG B O 1
ATOM 4945 N N . ALA B 2 206 ? 159.527 135.159 123.272 1.00 17.17 204 ALA B N 1
ATOM 4946 C CA . ALA B 2 206 ? 158.897 133.852 123.429 1.00 11.52 204 ALA B CA 1
ATOM 4947 C C . ALA B 2 206 ? 158.979 133.044 122.142 1.00 14.65 204 ALA B C 1
ATOM 4948 O O . ALA B 2 206 ? 159.255 131.839 122.174 1.00 17.72 204 ALA B O 1
ATOM 4950 N N . GLY B 2 207 ? 158.735 133.687 120.999 1.00 18.35 205 GLY B N 1
ATOM 4951 C CA . GLY B 2 207 ? 158.916 133.004 119.731 1.00 19.59 205 GLY B CA 1
ATOM 4952 C C . GLY B 2 207 ? 160.350 132.563 119.516 1.00 20.13 205 GLY B C 1
ATOM 4953 O O . GLY B 2 207 ? 160.605 131.507 118.933 1.00 18.18 205 GLY B O 1
ATOM 4954 N N . GLU B 2 208 ? 161.307 133.369 119.985 1.00 23.34 206 GLU B N 1
ATOM 4955 C CA . GLU B 2 208 ? 162.706 132.957 119.923 1.00 20.92 206 GLU B CA 1
ATOM 4956 C C . GLU B 2 208 ? 162.953 131.707 120.762 1.00 25.95 206 GLU B C 1
ATOM 4957 O O . GLU B 2 208 ? 163.690 130.806 120.344 1.00 27.47 206 GLU B O 1
ATOM 4963 N N . SER B 2 209 ? 162.352 131.636 121.946 1.00 26.92 207 SER B N 1
ATOM 4964 C CA . SER B 2 209 ? 162.498 130.477 122.816 1.00 22.39 207 SER B CA 1
ATOM 4965 C C . SER B 2 209 ? 161.457 129.417 122.450 1.00 23.89 207 SER B C 1
ATOM 4966 O O . SER B 2 209 ? 160.800 129.490 121.409 1.00 24.36 207 SER B O 1
ATOM 4969 N N . GLY B 2 210 ? 161.305 128.411 123.306 1.00 24.01 208 GLY B N 1
ATOM 4970 C CA . GLY B 2 210 ? 160.403 127.307 123.060 1.00 22.81 208 GLY B CA 1
ATOM 4971 C C . GLY B 2 210 ? 158.977 127.487 123.530 1.00 24.72 208 GLY B C 1
ATOM 4972 O O . GLY B 2 210 ? 158.187 126.543 123.441 1.00 26.04 208 GLY B O 1
ATOM 4973 N N . ILE B 2 211 ? 158.618 128.665 124.030 1.00 24.60 209 ILE B N 1
ATOM 4974 C CA . ILE B 2 211 ? 157.263 128.914 124.508 1.00 19.70 209 ILE B CA 1
ATOM 4975 C C . ILE B 2 211 ? 156.380 129.315 123.334 1.00 20.73 209 ILE B C 1
ATOM 4976 O O . ILE B 2 211 ? 156.819 130.020 122.418 1.00 20.82 209 ILE B O 1
ATOM 4981 N N . ASP B 2 212 ? 155.129 128.862 123.355 1.00 23.69 210 ASP B N 1
ATOM 4982 C CA . ASP B 2 212 ? 154.173 129.124 122.285 1.00 17.57 210 ASP B CA 1
ATOM 4983 C C . ASP B 2 212 ? 153.077 130.046 122.803 1.00 17.41 210 ASP B C 1
ATOM 4984 O O . ASP B 2 212 ? 152.348 129.689 123.735 1.00 22.86 210 ASP B O 1
ATOM 4989 N N . VAL B 2 213 ? 152.959 131.222 122.192 1.00 20.96 211 VAL B N 1
ATOM 4990 C CA . VAL B 2 213 ? 151.940 132.205 122.541 1.00 14.92 211 VAL B CA 1
ATOM 4991 C C . VAL B 2 213 ? 150.861 132.170 121.469 1.00 6.55 211 VAL B C 1
ATOM 4992 O O . VAL B 2 213 ? 151.167 132.135 120.270 1.00 6.69 211 VAL B O 1
ATOM 4996 N N . LEU B 2 214 ? 149.597 132.174 121.896 1.00 5.35 212 LEU B N 1
ATOM 4997 C CA . LEU B 2 214 ? 148.497 131.975 120.960 1.00 5.01 212 LEU B CA 1
ATOM 4998 C C . LEU B 2 214 ? 148.042 133.269 120.294 1.00 9.22 212 LEU B C 1
ATOM 4999 O O . LEU B 2 214 ? 147.621 133.238 119.133 1.00 11.13 212 LEU B O 1
ATOM 5004 N N . GLY B 2 215 ? 148.112 134.402 120.985 1.00 13.29 213 GLY B N 1
ATOM 5005 C CA . GLY B 2 215 ? 147.610 135.634 120.407 1.00 4.69 213 GLY B CA 1
ATOM 5006 C C . GLY B 2 215 ? 148.107 136.860 121.138 1.00 5.81 213 GLY B C 1
ATOM 5007 O O . GLY B 2 215 ? 148.570 136.787 122.282 1.00 5.74 213 GLY B O 1
ATOM 5008 N N . ASN B 2 216 ? 147.993 137.998 120.450 1.00 9.63 214 ASN B N 1
ATOM 5009 C CA . ASN B 2 216 ? 148.391 139.302 120.960 1.00 1.68 214 ASN B CA 1
ATOM 5010 C C . ASN B 2 216 ? 147.226 140.275 120.851 1.00 4.42 214 ASN B C 1
ATOM 5011 O O . ASN B 2 216 ? 146.525 140.301 119.838 1.00 9.13 214 ASN B O 1
ATOM 5016 N N . ILE B 2 217 ? 147.023 141.070 121.898 1.00 4.43 215 ILE B N 1
ATOM 5017 C CA . ILE B 2 217 ? 146.023 142.134 121.920 1.00 8.74 215 ILE B CA 1
ATOM 5018 C C . ILE B 2 217 ? 146.736 143.426 122.294 1.00 7.65 215 ILE B C 1
ATOM 5019 O O . ILE B 2 217 ? 147.392 143.497 123.342 1.00 10.11 215 ILE B O 1
ATOM 5024 N N . LEU B 2 218 ? 146.616 144.443 121.442 1.00 12.13 216 LEU B N 1
ATOM 5025 C CA . LEU B 2 218 ? 147.333 145.703 121.616 1.00 8.11 216 LEU B CA 1
ATOM 5026 C C . LEU B 2 218 ? 146.334 146.850 121.565 1.00 2.46 216 LEU B C 1
ATOM 5027 O O . LEU B 2 218 ? 145.845 147.197 120.483 1.00 8.60 216 LEU B O 1
ATOM 5032 N N . LEU B 2 219 ? 146.048 147.459 122.720 1.00 3.62 217 LEU B N 1
ATOM 5033 C CA . LEU B 2 219 ? 145.143 148.602 122.791 1.00 6.36 217 LEU B CA 1
ATOM 5034 C C . LEU B 2 219 ? 145.975 149.878 122.846 1.00 8.54 217 LEU B C 1
ATOM 5035 O O . LEU B 2 219 ? 146.609 150.168 123.866 1.00 19.39 217 LEU B O 1
ATOM 5040 N N . ASN B 2 220 ? 145.959 150.638 121.755 1.00 11.05 218 ASN B N 1
ATOM 5041 C CA . ASN B 2 220 ? 146.730 151.869 121.621 1.00 7.58 218 ASN B CA 1
ATOM 5042 C C . ASN B 2 220 ? 148.212 151.667 121.960 1.00 10.15 218 ASN B C 1
ATOM 5043 O O . ASN B 2 220 ? 148.724 152.266 122.906 1.00 19.03 218 ASN B O 1
ATOM 5048 N N . PRO B 2 221 ? 148.926 150.836 121.196 1.00 9.43 219 PRO B N 1
ATOM 5049 C CA . PRO B 2 221 ? 150.334 150.574 121.520 1.00 9.21 219 PRO B CA 1
ATOM 5050 C C . PRO B 2 221 ? 151.189 151.826 121.378 1.00 7.97 219 PRO B C 1
ATOM 5051 O O . PRO B 2 221 ? 150.892 152.726 120.589 1.00 9.94 219 PRO B O 1
ATOM 5055 N N . MET B 2 222 ? 152.263 151.875 122.164 1.00 9.68 220 MET B N 1
ATOM 5056 C CA . MET B 2 222 ? 153.151 153.032 122.224 1.00 7.39 220 MET B CA 1
ATOM 5057 C C . MET B 2 222 ? 154.347 152.793 121.311 1.00 4.93 220 MET B C 1
ATOM 5058 O O . MET B 2 222 ? 155.225 151.984 121.625 1.00 12.33 220 MET B O 1
ATOM 5063 N N . PHE B 2 223 ? 154.384 153.505 120.187 1.00 8.56 221 PHE B N 1
ATOM 5064 C CA . PHE B 2 223 ? 155.488 153.423 119.242 1.00 13.33 221 PHE B CA 1
ATOM 5065 C C . PHE B 2 223 ? 155.818 154.825 118.750 1.00 12.11 221 PHE B C 1
ATOM 5066 O O . PHE B 2 223 ? 154.994 155.739 118.825 1.00 16.55 221 PHE B O 1
ATOM 5074 N N . GLY B 2 224 ? 157.036 154.989 118.249 1.00 9.39 222 GLY B N 1
ATOM 5075 C CA . GLY B 2 224 ? 157.476 156.296 117.817 1.00 5.93 222 GLY B CA 1
ATOM 5076 C C . GLY B 2 224 ? 158.593 156.218 116.802 1.00 5.96 222 GLY B C 1
ATOM 5077 O O . GLY B 2 224 ? 158.901 155.153 116.265 1.00 12.24 222 GLY B O 1
ATOM 5078 N N . GLY B 2 225 ? 159.193 157.373 116.544 1.00 8.05 223 GLY B N 1
ATOM 5079 C CA . GLY B 2 225 ? 160.274 157.468 115.582 1.00 8.88 223 GLY B CA 1
ATOM 5080 C C . GLY B 2 225 ? 160.857 158.863 115.593 1.00 11.26 223 GLY B C 1
ATOM 5081 O O . GLY B 2 225 ? 160.388 159.753 116.311 1.00 17.11 223 GLY B O 1
ATOM 5082 N N . ASN B 2 226 ? 161.898 159.045 114.780 1.00 12.54 224 ASN B N 1
ATOM 5083 C CA . ASN B 2 226 ? 162.589 160.330 114.743 1.00 11.91 224 ASN B CA 1
ATOM 5084 C C . ASN B 2 226 ? 161.772 161.388 114.011 1.00 16.28 224 ASN B C 1
ATOM 5085 O O . ASN B 2 226 ? 161.710 162.543 114.447 1.00 19.97 224 ASN B O 1
ATOM 5090 N N . GLU B 2 227 ? 161.140 161.017 112.901 1.00 19.62 225 GLU B N 1
ATOM 5091 C CA . GLU B 2 227 ? 160.404 161.983 112.100 1.00 17.95 225 GLU B CA 1
ATOM 5092 C C . GLU B 2 227 ? 159.081 162.352 112.768 1.00 17.80 225 GLU B C 1
ATOM 5093 O O . GLU B 2 227 ? 158.599 161.676 113.680 1.00 20.50 225 GLU B O 1
ATOM 5099 N N . ARG B 2 228 ? 158.497 163.452 112.301 1.00 20.60 226 ARG B N 1
ATOM 5100 C CA . ARG B 2 228 ? 157.206 163.928 112.780 1.00 21.03 226 ARG B CA 1
ATOM 5101 C C . ARG B 2 228 ? 156.132 163.538 111.773 1.00 22.08 226 ARG B C 1
ATOM 5102 O O . ARG B 2 228 ? 156.226 163.891 110.593 1.00 26.50 226 ARG B O 1
ATOM 5110 N N . THR B 2 229 ? 155.118 162.815 112.238 1.00 19.80 227 THR B N 1
ATOM 5111 C CA . THR B 2 229 ? 154.029 162.402 111.371 1.00 20.46 227 THR B CA 1
ATOM 5112 C C . THR B 2 229 ? 152.998 163.522 111.239 1.00 19.42 227 THR B C 1
ATOM 5113 O O . THR B 2 229 ? 153.005 164.505 111.985 1.00 26.90 227 THR B O 1
ATOM 5117 N N . GLU B 2 230 ? 152.103 163.366 110.260 1.00 22.33 228 GLU B N 1
ATOM 5118 C CA . GLU B 2 230 ? 151.090 164.388 110.011 1.00 19.61 228 GLU B CA 1
ATOM 5119 C C . GLU B 2 230 ? 150.127 164.520 111.186 1.00 22.33 228 GLU B C 1
ATOM 5120 O O . GLU B 2 230 ? 149.749 165.636 111.563 1.00 23.13 228 GLU B O 1
ATOM 5126 N N . SER B 2 231 ? 149.716 163.393 111.774 1.00 20.44 229 SER B N 1
ATOM 5127 C CA . SER B 2 231 ? 148.802 163.444 112.909 1.00 18.53 229 SER B CA 1
ATOM 5128 C C . SER B 2 231 ? 149.453 164.083 114.129 1.00 21.20 229 SER B C 1
ATOM 5129 O O . SER B 2 231 ? 148.766 164.725 114.930 1.00 18.91 229 SER B O 1
ATOM 5132 N N . GLU B 2 232 ? 150.767 163.910 114.292 1.00 20.81 230 GLU B N 1
ATOM 5133 C CA . GLU B 2 232 ? 151.467 164.564 115.393 1.00 19.17 230 GLU B CA 1
ATOM 5134 C C . GLU B 2 232 ? 151.443 166.079 115.238 1.00 22.17 230 GLU B C 1
ATOM 5135 O O . GLU B 2 232 ? 151.251 166.807 116.218 1.00 28.03 230 GLU B O 1
ATOM 5141 N N . LYS B 2 233 ? 151.639 166.572 114.014 1.00 18.84 231 LYS B N 1
ATOM 5142 C CA . LYS B 2 233 ? 151.633 168.010 113.775 1.00 17.30 231 LYS B CA 1
ATOM 5143 C C . LYS B 2 233 ? 150.226 168.593 113.789 1.00 19.79 231 LYS B C 1
ATOM 5144 O O . LYS B 2 233 ? 150.057 169.775 114.106 1.00 22.47 231 LYS B O 1
ATOM 5150 N N . SER B 2 234 ? 149.213 167.795 113.454 1.00 22.05 232 SER B N 1
ATOM 5151 C CA . SER B 2 234 ? 147.856 168.314 113.337 1.00 19.23 232 SER B CA 1
ATOM 5152 C C . SER B 2 234 ? 147.043 168.186 114.619 1.00 21.88 232 SER B C 1
ATOM 5153 O O . SER B 2 234 ? 146.133 168.992 114.845 1.00 28.13 232 SER B O 1
ATOM 5156 N N . LEU B 2 235 ? 147.339 167.197 115.463 1.00 19.66 233 LEU B N 1
ATOM 5157 C CA . LEU B 2 235 ? 146.560 166.938 116.669 1.00 18.72 233 LEU B CA 1
ATOM 5158 C C . LEU B 2 235 ? 147.319 167.289 117.944 1.00 16.47 233 LEU B C 1
ATOM 5159 O O . LEU B 2 235 ? 146.962 166.806 119.023 1.00 18.25 233 LEU B O 1
ATOM 5164 N N . ASP B 2 236 ? 148.354 168.118 117.846 1.00 14.65 234 ASP B N 1
ATOM 5165 C CA . ASP B 2 236 ? 149.210 168.396 118.993 1.00 14.76 234 ASP B CA 1
ATOM 5166 C C . ASP B 2 236 ? 148.462 169.225 120.032 1.00 15.16 234 ASP B C 1
ATOM 5167 O O . ASP B 2 236 ? 148.072 170.367 119.765 1.00 15.22 234 ASP B O 1
ATOM 5172 N N . GLY B 2 237 ? 148.265 168.649 121.217 1.00 15.64 235 GLY B N 1
ATOM 5173 C CA . GLY B 2 237 ? 147.686 169.355 122.338 1.00 10.56 235 GLY B CA 1
ATOM 5174 C C . GLY B 2 237 ? 146.181 169.487 122.329 1.00 14.86 235 GLY B C 1
ATOM 5175 O O . GLY B 2 237 ? 145.631 170.137 123.226 1.00 20.50 235 GLY B O 1
ATOM 5176 N N . LYS B 2 238 ? 145.492 168.894 121.356 1.00 14.36 236 LYS B N 1
ATOM 5177 C CA . LYS B 2 238 ? 144.051 169.067 121.234 1.00 13.72 236 LYS B CA 1
ATOM 5178 C C . LYS B 2 238 ? 143.245 167.981 121.932 1.00 14.64 236 LYS B C 1
ATOM 5179 O O . LYS B 2 238 ? 142.070 168.207 122.242 1.00 11.36 236 LYS B O 1
ATOM 5185 N N . TYR B 2 239 ? 143.839 166.817 122.186 1.00 18.97 237 TYR B N 1
ATOM 5186 C CA . TYR B 2 239 ? 143.136 165.666 122.746 1.00 11.58 237 TYR B CA 1
ATOM 5187 C C . TYR B 2 239 ? 143.945 165.037 123.874 1.00 13.06 237 TYR B C 1
ATOM 5188 O O . TYR B 2 239 ? 144.213 163.834 123.889 1.00 22.81 237 TYR B O 1
ATOM 5197 N N . PHE B 2 240 ? 144.366 165.871 124.825 1.00 11.89 238 PHE B N 1
ATOM 5198 C CA . PHE B 2 240 ? 144.999 165.550 126.101 1.00 11.90 238 PHE B CA 1
ATOM 5199 C C . PHE B 2 240 ? 146.472 165.168 125.968 1.00 14.59 238 PHE B C 1
ATOM 5200 O O . PHE B 2 240 ? 147.133 164.994 126.992 1.00 20.65 238 PHE B O 1
ATOM 5208 N N . VAL B 2 241 ? 147.018 165.033 124.762 1.00 11.27 239 VAL B N 1
ATOM 5209 C CA . VAL B 2 241 ? 148.388 164.568 124.579 1.00 13.24 239 VAL B CA 1
ATOM 5210 C C . VAL B 2 241 ? 149.153 165.582 123.742 1.00 11.61 239 VAL B C 1
ATOM 5211 O O . VAL B 2 241 ? 148.633 166.102 122.748 1.00 14.24 239 VAL B O 1
ATOM 5215 N N . THR B 2 242 ? 150.390 165.863 124.148 1.00 10.72 240 THR B N 1
ATOM 5216 C CA . THR B 2 242 ? 151.268 166.793 123.456 1.00 11.69 240 THR B CA 1
ATOM 5217 C C . THR B 2 242 ? 152.580 166.104 123.098 1.00 10.06 240 THR B C 1
ATOM 5218 O O . THR B 2 242 ? 152.963 165.098 123.698 1.00 12.88 240 THR B O 1
ATOM 5222 N N . VAL B 2 243 ? 153.263 166.664 122.097 1.00 12.82 241 VAL B N 1
ATOM 5223 C CA . VAL B 2 243 ? 154.539 166.115 121.643 1.00 13.58 2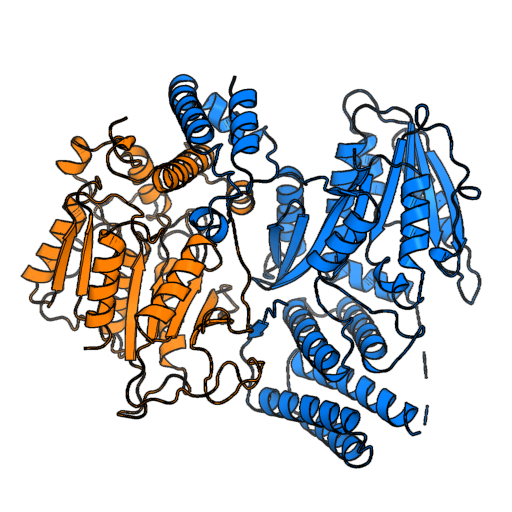41 VAL B CA 1
ATOM 5224 C C . VAL B 2 243 ? 155.604 166.235 122.729 1.00 13.43 241 VAL B C 1
ATOM 5225 O O . VAL B 2 243 ? 156.477 165.363 122.856 1.00 14.32 241 VAL B O 1
ATOM 5229 N N . ARG B 2 244 ? 155.545 167.301 123.530 1.00 14.12 242 ARG B N 1
ATOM 5230 C CA . ARG B 2 244 ? 156.561 167.554 124.548 1.00 11.34 242 ARG B CA 1
ATOM 5231 C C . ARG B 2 244 ? 156.655 166.405 125.548 1.00 9.86 242 ARG B C 1
ATOM 5232 O O . ARG B 2 244 ? 157.750 165.907 125.840 1.00 14.28 242 ARG B O 1
ATOM 5240 N N . ASP B 2 245 ? 155.513 165.961 126.080 1.00 8.69 243 ASP B N 1
ATOM 5241 C CA . ASP B 2 245 ? 155.551 164.885 127.066 1.00 7.90 243 ASP B CA 1
ATOM 5242 C C . ASP B 2 245 ? 155.920 163.549 126.431 1.00 15.93 243 ASP B C 1
ATOM 5243 O O . ASP B 2 245 ? 156.559 162.717 127.082 1.00 17.56 243 ASP B O 1
ATOM 5248 N N . ARG B 2 246 ? 155.538 163.325 125.171 1.00 7.56 244 ARG B N 1
ATOM 5249 C CA . ARG B 2 246 ? 155.978 162.119 124.476 1.00 5.09 244 ARG B CA 1
ATOM 5250 C C . ARG B 2 246 ? 157.495 162.078 124.369 1.00 8.99 244 ARG B C 1
ATOM 5251 O O . ARG B 2 246 ? 158.121 161.040 124.631 1.00 14.19 244 ARG B O 1
ATOM 5259 N N . ASP B 2 247 ? 158.103 163.206 123.992 1.00 12.81 245 ASP B N 1
ATOM 5260 C CA . ASP B 2 247 ? 159.558 163.287 123.935 1.00 5.64 245 ASP B CA 1
ATOM 5261 C C . ASP B 2 247 ? 160.173 163.053 125.308 1.00 7.72 245 ASP B C 1
ATOM 5262 O O . ASP B 2 247 ? 161.175 162.340 125.435 1.00 15.08 245 ASP B O 1
ATOM 5267 N N . TRP B 2 248 ? 159.580 163.646 126.349 1.00 9.82 246 TRP B N 1
ATOM 5268 C CA . TRP B 2 248 ? 160.109 163.472 127.698 1.00 4.09 246 TRP B CA 1
ATOM 5269 C C . TRP B 2 248 ? 160.077 162.008 128.126 1.00 6.16 246 TRP B C 1
ATOM 5270 O O . TRP B 2 248 ? 161.052 161.497 128.686 1.00 12.43 246 TRP B O 1
ATOM 5281 N N . TYR B 2 249 ? 158.965 161.317 127.867 1.00 13.85 247 TYR B N 1
ATOM 5282 C CA . TYR B 2 249 ? 158.850 159.920 128.276 1.00 6.37 247 TYR B CA 1
ATOM 5283 C C . TYR B 2 249 ? 159.795 159.025 127.481 1.00 3.68 247 TYR B C 1
ATOM 5284 O O . TYR B 2 249 ? 160.413 158.112 128.046 1.00 6.46 247 TYR B O 1
ATOM 5293 N N . TRP B 2 250 ? 159.928 159.269 126.174 1.00 2.95 248 TRP B N 1
ATOM 5294 C CA . TRP B 2 250 ? 160.874 158.484 125.387 1.00 7.67 248 TRP B CA 1
ATOM 5295 C C . TRP B 2 250 ? 162.305 158.710 125.859 1.00 5.49 248 TRP B C 1
ATOM 5296 O O . TRP B 2 250 ? 163.115 157.776 125.876 1.00 6.93 248 TRP B O 1
ATOM 5307 N N . LYS B 2 251 ? 162.638 159.944 126.245 1.00 12.91 249 LYS B N 1
ATOM 5308 C CA . LYS B 2 251 ? 163.965 160.211 126.790 1.00 9.35 249 LYS B CA 1
ATOM 5309 C C . LYS B 2 251 ? 164.160 159.522 128.136 1.00 6.66 249 LYS B C 1
ATOM 5310 O O . LYS B 2 251 ? 165.253 159.030 128.438 1.00 3.99 249 LYS B O 1
ATOM 5316 N N . ALA B 2 252 ? 163.109 159.476 128.958 1.00 10.30 250 ALA B N 1
ATOM 5317 C CA . ALA B 2 252 ? 163.217 158.847 130.270 1.00 5.99 250 ALA B CA 1
ATOM 5318 C C . ALA B 2 252 ? 163.353 157.333 130.169 1.00 10.50 250 ALA B C 1
ATOM 5319 O O . ALA B 2 252 ? 163.971 156.711 131.041 1.00 11.58 250 ALA B O 1
ATOM 5321 N N . PHE B 2 253 ? 162.786 156.722 129.128 1.00 14.24 251 PHE B N 1
ATOM 5322 C CA . PHE B 2 253 ? 162.845 155.270 128.999 1.00 5.52 251 PHE B CA 1
ATOM 5323 C C . PHE B 2 253 ? 164.116 154.776 128.315 1.00 3.70 251 PHE B C 1
ATOM 5324 O O . PHE B 2 253 ? 164.697 153.774 128.744 1.00 10.35 251 PHE B O 1
ATOM 5332 N N . LEU B 2 254 ? 164.561 155.456 127.266 1.00 5.55 252 LEU B N 1
ATOM 5333 C CA . LEU B 2 254 ? 165.603 154.936 126.396 1.00 11.09 252 LEU B CA 1
ATOM 5334 C C . LEU B 2 254 ? 166.985 155.043 127.038 1.00 13.44 252 LEU B C 1
ATOM 5335 O O . LEU B 2 254 ? 167.194 155.829 127.965 1.00 15.37 252 LEU B O 1
ATOM 5340 N N . PRO B 2 255 ? 167.946 154.244 126.565 1.00 16.97 253 PRO B N 1
ATOM 5341 C CA . PRO B 2 255 ? 169.322 154.351 127.069 1.00 14.76 253 PRO B CA 1
ATOM 5342 C C . PRO B 2 255 ? 169.906 155.739 126.843 1.00 17.47 253 PRO B C 1
ATOM 5343 O O . PRO B 2 255 ? 169.351 156.584 126.138 1.00 22.67 253 PRO B O 1
ATOM 5347 N N . GLU B 2 256 ? 171.063 155.964 127.459 1.00 19.39 254 GLU B N 1
ATOM 5348 C CA . GLU B 2 256 ? 171.690 157.278 127.429 1.00 19.45 254 GLU B CA 1
ATOM 5349 C C . GLU B 2 256 ? 172.265 157.569 126.048 1.00 19.40 254 GLU B C 1
ATOM 5350 O O . GLU B 2 256 ? 172.960 156.733 125.463 1.00 21.20 254 GLU B O 1
ATOM 5356 N N . GLY B 2 257 ? 171.981 158.762 125.535 1.00 18.34 255 GLY B N 1
ATOM 5357 C CA . GLY B 2 257 ? 172.468 159.161 124.226 1.00 20.46 255 GLY B CA 1
ATOM 5358 C C . GLY B 2 257 ? 171.898 158.359 123.076 1.00 25.02 255 GLY B C 1
ATOM 5359 O O . GLY B 2 257 ? 172.626 158.041 122.127 1.00 22.64 255 GLY B O 1
ATOM 5360 N N . GLU B 2 258 ? 170.611 158.027 123.134 1.00 25.01 256 GLU B N 1
ATOM 5361 C CA . GLU B 2 258 ? 169.954 157.224 122.115 1.00 23.78 256 GLU B CA 1
ATOM 5362 C C . GLU B 2 258 ? 168.765 157.985 121.548 1.00 24.87 256 GLU B C 1
ATOM 5363 O O . GLU B 2 258 ? 168.018 158.630 122.291 1.00 28.87 256 GLU B O 1
ATOM 5369 N N . ASP B 2 259 ? 168.592 157.908 120.232 1.00 15.59 257 ASP B N 1
ATOM 5370 C CA . ASP B 2 259 ? 167.487 158.576 119.564 1.00 14.19 257 ASP B CA 1
ATOM 5371 C C . ASP B 2 259 ? 166.284 157.635 119.485 1.00 21.36 257 ASP B C 1
ATOM 5372 O O . ASP B 2 259 ? 166.281 156.542 120.055 1.00 20.61 257 ASP B O 1
ATOM 5377 N N . ARG B 2 260 ? 165.248 158.054 118.763 1.00 21.41 258 ARG B N 1
ATOM 5378 C CA . ARG B 2 260 ? 163.989 157.328 118.695 1.00 12.55 258 ARG B CA 1
ATOM 5379 C C . ARG B 2 260 ? 163.954 156.297 117.574 1.00 11.47 258 ARG B C 1
ATOM 5380 O O . ARG B 2 260 ? 162.901 155.697 117.334 1.00 17.64 258 ARG B O 1
ATOM 5388 N N . GLU B 2 261 ? 165.070 156.081 116.884 1.00 14.86 259 GLU B N 1
ATOM 5389 C CA . GLU B 2 261 ? 165.203 154.979 115.943 1.00 16.96 259 GLU B CA 1
ATOM 5390 C C . GLU B 2 261 ? 165.680 153.698 116.615 1.00 17.37 259 GLU B C 1
ATOM 5391 O O . GLU B 2 261 ? 165.931 152.705 115.924 1.00 17.38 259 GLU B O 1
ATOM 5397 N N . HIS B 2 262 ? 165.820 153.710 117.936 1.00 14.92 260 HIS B N 1
ATOM 5398 C CA . HIS B 2 262 ? 166.164 152.505 118.671 1.00 12.51 260 HIS B CA 1
ATOM 5399 C C . HIS B 2 262 ? 165.059 151.465 118.498 1.00 12.05 260 HIS B C 1
ATOM 5400 O O . HIS B 2 262 ? 163.876 151.822 118.441 1.00 18.55 260 HIS B O 1
ATOM 5407 N N . PRO B 2 263 ? 165.402 150.177 118.401 1.00 15.54 261 PRO B N 1
ATOM 5408 C CA . PRO B 2 263 ? 164.364 149.153 118.192 1.00 11.71 261 PRO B CA 1
ATOM 5409 C C . PRO B 2 263 ? 163.307 149.113 119.282 1.00 11.59 261 PRO B C 1
ATOM 5410 O O . PRO B 2 263 ? 162.173 148.704 119.005 1.00 14.62 261 PRO B O 1
ATOM 5414 N N . ALA B 2 264 ? 163.634 149.519 120.510 1.00 12.08 262 ALA B N 1
ATOM 5415 C CA . ALA B 2 264 ? 162.632 149.593 121.566 1.00 8.33 262 ALA B CA 1
ATOM 5416 C C . ALA B 2 264 ? 161.613 150.701 121.332 1.00 13.18 262 ALA B C 1
ATOM 5417 O O . ALA B 2 264 ? 160.555 150.689 121.968 1.00 13.73 262 ALA B O 1
ATOM 5419 N N . CYS B 2 265 ? 161.906 151.652 120.445 1.00 11.47 263 CYS B N 1
ATOM 5420 C CA . CYS B 2 265 ? 160.971 152.704 120.064 1.00 10.06 263 CYS B CA 1
ATOM 5421 C C . CYS B 2 265 ? 160.289 152.413 118.734 1.00 12.34 263 CYS B C 1
ATOM 5422 O O . CYS B 2 265 ? 159.059 152.443 118.645 1.00 12.22 263 CYS B O 1
ATOM 5425 N N . ASN B 2 266 ? 161.072 152.127 117.695 1.00 13.15 264 ASN B N 1
ATOM 5426 C CA . ASN B 2 266 ? 160.547 151.807 116.372 1.00 10.57 264 ASN B CA 1
ATOM 5427 C C . ASN B 2 266 ? 160.793 150.334 116.076 1.00 15.16 264 ASN B C 1
ATOM 5428 O O . ASN B 2 266 ? 161.934 149.942 115.785 1.00 15.09 264 ASN B O 1
ATOM 5433 N N . PRO B 2 267 ? 159.770 149.477 116.145 1.00 18.05 265 PRO B N 1
ATOM 5434 C CA . PRO B 2 267 ? 159.986 148.053 115.839 1.00 14.42 265 PRO B CA 1
ATOM 5435 C C . PRO B 2 267 ? 160.376 147.791 114.395 1.00 12.69 265 PRO B C 1
ATOM 5436 O O . PRO B 2 267 ? 160.951 146.733 114.112 1.00 14.89 265 PRO B O 1
ATOM 5440 N N . PHE B 2 268 ? 160.088 148.710 113.476 1.00 17.13 266 PHE B N 1
ATOM 5441 C CA . PHE B 2 268 ? 160.407 148.549 112.062 1.00 15.73 266 PHE B CA 1
ATOM 5442 C C . PHE B 2 268 ? 161.460 149.555 111.609 1.00 18.87 266 PHE B C 1
ATOM 5443 O O . PHE B 2 268 ? 161.421 150.061 110.486 1.00 21.39 266 PHE B O 1
ATOM 5451 N N . SER B 2 269 ? 162.408 149.856 112.488 1.00 21.92 267 SER B N 1
ATOM 5452 C CA . SER B 2 269 ? 163.535 150.707 112.156 1.00 16.69 267 SER B CA 1
ATOM 5453 C C . SER B 2 269 ? 164.573 149.920 111.362 1.00 21.72 267 SER B C 1
ATOM 5454 O O . SER B 2 269 ? 164.554 148.686 111.352 1.00 22.86 267 SER B O 1
ATOM 5457 N N . PRO B 2 270 ? 165.484 150.610 110.669 1.00 26.25 268 PRO B N 1
ATOM 5458 C CA . PRO B 2 270 ? 166.570 149.889 109.985 1.00 24.10 268 PRO B CA 1
ATOM 5459 C C . PRO B 2 270 ? 167.418 149.047 110.922 1.00 21.60 268 PRO B C 1
ATOM 5460 O O . PRO B 2 270 ? 167.936 148.005 110.505 1.00 22.28 268 PRO B O 1
ATOM 5464 N N . ARG B 2 271 ? 167.577 149.468 112.177 1.00 24.50 269 ARG B N 1
ATOM 5465 C CA . ARG B 2 271 ? 168.303 148.676 113.161 1.00 22.11 269 ARG B CA 1
ATOM 5466 C C . ARG B 2 271 ? 167.454 147.571 113.776 1.00 25.35 269 ARG B C 1
ATOM 5467 O O . ARG B 2 271 ? 167.991 146.742 114.519 1.00 25.19 269 ARG B O 1
ATOM 5475 N N . GLY B 2 272 ? 166.151 147.538 113.489 1.00 23.13 270 GLY B N 1
ATOM 5476 C CA . GLY B 2 272 ? 165.298 146.489 114.002 1.00 20.64 270 GLY B CA 1
ATOM 5477 C C . GLY B 2 272 ? 165.484 145.174 113.269 1.00 24.24 270 GLY B C 1
ATOM 5478 O O . GLY B 2 272 ? 166.165 145.080 112.250 1.00 26.08 270 GLY B O 1
ATOM 5479 N N . LYS B 2 273 ? 164.856 144.136 113.811 1.00 27.42 271 LYS B N 1
ATOM 5480 C CA . LYS B 2 273 ? 164.943 142.792 113.258 1.00 28.88 271 LYS B CA 1
ATOM 5481 C C . LYS B 2 273 ? 163.765 142.524 112.332 1.00 32.38 271 LYS B C 1
ATOM 5482 O O . LYS B 2 273 ? 162.631 142.922 112.619 1.00 28.25 271 LYS B O 1
ATOM 5488 N N . SER B 2 274 ? 164.042 141.848 111.220 1.00 30.87 272 SER B N 1
ATOM 5489 C CA . SER B 2 274 ? 162.995 141.509 110.267 1.00 27.15 272 SER B CA 1
ATOM 5490 C C . SER B 2 274 ? 162.072 140.442 110.841 1.00 26.33 272 SER B C 1
ATOM 5491 O O . SER B 2 274 ? 162.523 139.464 111.444 1.00 24.18 272 SER B O 1
ATOM 5494 N N . LEU B 2 275 ? 160.770 140.634 110.647 1.00 26.66 273 LEU B N 1
ATOM 5495 C CA . LEU B 2 275 ? 159.761 139.692 111.109 1.00 24.15 273 LEU B CA 1
ATOM 5496 C C . LEU B 2 275 ? 159.350 138.690 110.038 1.00 24.76 273 LEU B C 1
ATOM 5497 O O . LEU B 2 275 ? 158.453 137.878 110.282 1.00 22.37 273 LEU B O 1
ATOM 5502 N N . GLU B 2 276 ? 159.978 138.728 108.867 1.00 22.84 274 GLU B N 1
ATOM 5503 C CA . GLU B 2 276 ? 159.634 137.816 107.786 1.00 25.71 274 GLU B CA 1
ATOM 5504 C C . GLU B 2 276 ? 160.202 136.430 108.065 1.00 28.09 274 GLU B C 1
ATOM 5505 O O . GLU B 2 276 ? 161.383 136.289 108.400 1.00 27.34 274 GLU B O 1
ATOM 5511 N N . GLY B 2 277 ? 159.364 135.409 107.919 1.00 26.89 275 GLY B N 1
ATOM 5512 C CA . GLY B 2 277 ? 159.776 134.046 108.214 1.00 24.63 275 GLY B CA 1
ATOM 5513 C C . GLY B 2 277 ? 160.077 133.802 109.676 1.00 29.06 275 GLY B C 1
ATOM 5514 O O . GLY B 2 277 ? 161.067 133.133 109.999 1.00 31.73 275 GLY B O 1
ATOM 5515 N N . VAL B 2 278 ? 159.245 134.327 110.571 1.00 24.17 276 VAL B N 1
ATOM 5516 C CA . VAL B 2 278 ? 159.462 134.238 112.009 1.00 22.06 276 VAL B CA 1
ATOM 5517 C C . VAL B 2 278 ? 158.170 133.772 112.667 1.00 22.95 276 VAL B C 1
ATOM 5518 O O . VAL B 2 278 ? 157.077 134.205 112.287 1.00 25.95 276 VAL B O 1
ATOM 5522 N N . SER B 2 279 ? 158.296 132.874 113.643 1.00 23.38 277 SER B N 1
ATOM 5523 C CA . SER B 2 279 ? 157.145 132.380 114.395 1.00 22.48 277 SER B CA 1
ATOM 5524 C C . SER B 2 279 ? 156.602 133.507 115.264 1.00 25.26 277 SER B C 1
ATOM 5525 O O . SER B 2 279 ? 157.182 133.849 116.296 1.00 23.15 277 SER B O 1
ATOM 5528 N N . PHE B 2 280 ? 155.481 134.090 114.845 1.00 19.89 278 PHE B N 1
ATOM 5529 C CA . PHE B 2 280 ? 154.842 135.174 115.570 1.00 9.12 278 PHE B CA 1
ATOM 5530 C C . PHE B 2 280 ? 153.363 134.863 115.757 1.00 12.12 278 PHE B C 1
ATOM 5531 O O . PHE B 2 280 ? 152.729 134.297 114.860 1.00 22.20 278 PHE B O 1
ATOM 5539 N N . PRO B 2 281 ? 152.790 135.211 116.906 1.00 14.14 279 PRO B N 1
ATOM 5540 C CA . PRO B 2 281 ? 151.359 134.971 117.120 1.00 11.17 279 PRO B CA 1
ATOM 5541 C C . PRO B 2 281 ? 150.498 135.918 116.296 1.00 11.38 279 PRO B C 1
ATOM 5542 O O . PRO B 2 281 ? 150.955 136.941 115.783 1.00 18.83 279 PRO B O 1
ATOM 5546 N N . LYS B 2 282 ? 149.225 135.551 116.168 1.00 13.24 280 LYS B N 1
ATOM 5547 C CA . LYS B 2 282 ? 148.262 136.416 115.500 1.00 8.98 280 LYS B CA 1
ATOM 5548 C C . LYS B 2 282 ? 147.936 137.618 116.379 1.00 6.93 280 LYS B C 1
ATOM 5549 O O . LYS B 2 282 ? 147.768 137.492 117.596 1.00 10.84 280 LYS B O 1
ATOM 5555 N N . SER B 2 283 ? 147.835 138.787 115.755 1.00 9.94 281 SER B N 1
ATOM 5556 C CA . SER B 2 283 ? 147.728 140.049 116.468 1.00 9.98 281 SER B CA 1
ATOM 5557 C C . SER B 2 283 ? 146.369 140.697 116.243 1.00 6.99 281 SER B C 1
ATOM 5558 O O . SER B 2 283 ? 145.750 140.545 115.186 1.00 8.93 281 SER B O 1
ATOM 5561 N N . LEU B 2 284 ? 145.915 141.423 117.262 1.00 9.40 282 LEU B N 1
ATOM 5562 C CA . LEU B 2 284 ? 144.715 142.248 117.197 1.00 8.23 282 LEU B CA 1
ATOM 5563 C C . LEU B 2 284 ? 145.094 143.629 117.716 1.00 6.33 282 LEU B C 1
ATOM 5564 O O . LEU B 2 284 ? 145.293 143.809 118.922 1.00 5.36 282 LEU B O 1
ATOM 5569 N N . VAL B 2 285 ? 145.196 144.596 116.809 1.00 8.25 283 VAL B N 1
ATOM 5570 C CA . VAL B 2 285 ? 145.651 145.946 117.124 1.00 12.92 283 VAL B CA 1
ATOM 5571 C C . VAL B 2 285 ? 144.457 146.883 117.023 1.00 4.96 283 VAL B C 1
ATOM 5572 O O . VAL B 2 285 ? 143.764 146.906 115.999 1.00 6.58 283 VAL B O 1
ATOM 5576 N N . VAL B 2 286 ? 144.215 147.658 118.079 1.00 0.00 284 VAL B N 1
ATOM 5577 C CA . VAL B 2 286 ? 143.128 148.630 118.116 1.00 10.09 284 VAL B CA 1
ATOM 5578 C C . VAL B 2 286 ? 143.731 150.028 118.080 1.00 9.68 284 VAL B C 1
ATOM 5579 O O . VAL B 2 286 ? 144.635 150.342 118.864 1.00 11.65 284 VAL B O 1
ATOM 5583 N N . VAL B 2 287 ? 143.233 150.864 117.169 1.00 12.43 285 VAL B N 1
ATOM 5584 C CA . VAL B 2 287 ? 143.762 152.203 116.940 1.00 8.53 285 VAL B CA 1
ATOM 5585 C C . VAL B 2 287 ? 142.631 153.211 117.094 1.00 8.35 285 VAL B C 1
ATOM 5586 O O . VAL B 2 287 ? 141.552 153.032 116.520 1.00 9.93 285 VAL B O 1
ATOM 5590 N N . ALA B 2 288 ? 142.878 154.266 117.869 1.00 13.87 286 ALA B N 1
ATOM 5591 C CA . ALA B 2 288 ? 141.911 155.339 118.061 1.00 12.07 286 ALA B CA 1
ATOM 5592 C C . ALA B 2 288 ? 142.158 156.460 117.060 1.00 16.59 286 ALA B C 1
ATOM 5593 O O . ALA B 2 288 ? 143.305 156.813 116.773 1.00 15.64 286 ALA B O 1
ATOM 5595 N N . GLY B 2 289 ? 141.069 157.018 116.528 1.00 15.75 287 GLY B N 1
ATOM 5596 C CA . GLY B 2 289 ? 141.192 158.019 115.481 1.00 15.43 287 GLY B CA 1
ATOM 5597 C C . GLY B 2 289 ? 141.683 159.367 115.967 1.00 18.91 287 GLY B C 1
ATOM 5598 O O . GLY B 2 289 ? 142.383 160.073 115.235 1.00 17.48 287 GLY B O 1
ATOM 5599 N N . LEU B 2 290 ? 141.329 159.750 117.194 1.00 20.65 288 LEU B N 1
ATOM 5600 C CA . LEU B 2 290 ? 141.681 161.055 117.741 1.00 13.70 288 LEU B CA 1
ATOM 5601 C C . LEU B 2 290 ? 142.904 160.993 118.649 1.00 17.90 288 LEU B C 1
ATOM 5602 O O . LEU B 2 290 ? 142.981 161.728 119.638 1.00 22.38 288 LEU B O 1
ATOM 5607 N N . ASP B 2 291 ? 143.859 160.124 118.332 1.00 22.56 289 ASP B N 1
ATOM 5608 C CA . ASP B 2 291 ? 145.127 160.040 119.040 1.00 19.08 289 ASP B CA 1
ATOM 5609 C C . ASP B 2 291 ? 146.237 160.552 118.131 1.00 19.20 289 ASP B C 1
ATOM 5610 O O . ASP B 2 291 ? 146.268 160.233 116.939 1.00 21.03 289 ASP B O 1
ATOM 5615 N N . LEU B 2 292 ? 147.144 161.353 118.693 1.00 17.68 290 LEU B N 1
ATOM 5616 C CA . LEU B 2 292 ? 148.134 162.043 117.874 1.00 16.65 290 LEU B CA 1
ATOM 5617 C C . LEU B 2 292 ? 149.252 161.135 117.380 1.00 11.87 290 LEU B C 1
ATOM 5618 O O . LEU B 2 292 ? 149.994 161.538 116.479 1.00 18.30 290 LEU B O 1
ATOM 5623 N N . ILE B 2 293 ? 149.394 159.933 117.929 1.00 19.20 291 ILE B N 1
ATOM 5624 C CA . ILE B 2 293 ? 150.377 158.975 117.439 1.00 17.64 291 ILE B CA 1
ATOM 5625 C C . ILE B 2 293 ? 149.710 157.844 116.653 1.00 14.19 291 ILE B C 1
ATOM 5626 O O . ILE B 2 293 ? 150.278 156.761 116.525 1.00 18.42 291 ILE B O 1
ATOM 5631 N N . ARG B 2 294 ? 148.514 158.089 116.110 1.00 18.06 292 ARG B N 1
ATOM 5632 C CA . ARG B 2 294 ? 147.801 157.063 115.356 1.00 15.49 292 ARG B CA 1
ATOM 5633 C C . ARG B 2 294 ? 148.562 156.640 114.105 1.00 15.01 292 ARG B C 1
ATOM 5634 O O . ARG B 2 294 ? 148.424 155.496 113.654 1.00 12.69 292 ARG B O 1
ATOM 5642 N N . ASP B 2 295 ? 149.367 157.539 113.534 1.00 17.55 293 ASP B N 1
ATOM 5643 C CA . ASP B 2 295 ? 150.120 157.204 112.329 1.00 12.99 293 ASP B CA 1
ATOM 5644 C C . ASP B 2 295 ? 151.134 156.099 112.595 1.00 14.65 293 ASP B C 1
ATOM 5645 O O . ASP B 2 295 ? 151.297 155.190 111.774 1.00 17.30 293 ASP B O 1
ATOM 5650 N N . TRP B 2 296 ? 151.822 156.158 113.739 1.00 15.64 294 TRP B N 1
ATOM 5651 C CA . TRP B 2 296 ? 152.785 155.115 114.081 1.00 14.83 294 TRP B CA 1
ATOM 5652 C C . TRP B 2 296 ? 152.097 153.769 114.280 1.00 11.15 294 TRP B C 1
ATOM 5653 O O . TRP B 2 296 ? 152.629 152.727 113.883 1.00 9.71 294 TRP B O 1
ATOM 5664 N N . GLN B 2 297 ? 150.912 153.771 114.894 1.00 14.29 295 GLN B N 1
ATOM 5665 C CA . GLN B 2 297 ? 150.178 152.526 115.103 1.00 12.76 295 GLN B CA 1
ATOM 5666 C C . GLN B 2 297 ? 149.695 151.935 113.781 1.00 14.69 295 GLN B C 1
ATOM 5667 O O . GLN B 2 297 ? 149.775 150.715 113.567 1.00 15.42 295 GLN B O 1
ATOM 5673 N N . LEU B 2 298 ? 149.198 152.784 112.878 1.00 12.96 296 LEU B N 1
ATOM 5674 C CA . LEU B 2 298 ? 148.804 152.305 111.557 1.00 11.07 296 LEU B CA 1
ATOM 5675 C C . LEU B 2 298 ? 150.005 151.758 110.795 1.00 8.76 296 LEU B C 1
ATOM 5676 O O . LEU B 2 298 ? 149.897 150.742 110.095 1.00 13.04 296 LEU B O 1
ATOM 5681 N N . ALA B 2 299 ? 151.159 152.417 110.920 1.00 10.39 297 ALA B N 1
ATOM 5682 C CA . ALA B 2 299 ? 152.372 151.919 110.281 1.00 11.41 297 ALA B CA 1
ATOM 5683 C C . ALA B 2 299 ? 152.800 150.580 110.869 1.00 14.50 297 ALA B C 1
ATOM 5684 O O . ALA B 2 299 ? 153.287 149.709 110.143 1.00 14.54 297 ALA B O 1
ATOM 5686 N N . TYR B 2 300 ? 152.639 150.402 112.183 1.00 14.84 298 TYR B N 1
ATOM 5687 C CA . TYR B 2 300 ? 152.949 149.117 112.805 1.00 9.94 298 TYR B CA 1
ATOM 5688 C C . TYR B 2 300 ? 152.049 148.012 112.264 1.00 12.15 298 TYR B C 1
ATOM 5689 O O . TYR B 2 300 ? 152.518 146.907 111.961 1.00 10.10 298 TYR B O 1
ATOM 5698 N N . ALA B 2 301 ? 150.749 148.293 112.139 1.00 18.61 299 ALA B N 1
ATOM 5699 C CA . ALA B 2 301 ? 149.834 147.299 111.582 1.00 7.44 299 ALA B CA 1
ATOM 5700 C C . ALA B 2 301 ? 150.190 146.967 110.135 1.00 14.69 299 ALA B C 1
ATOM 5701 O O . ALA B 2 301 ? 150.177 145.795 109.734 1.00 13.11 299 ALA B O 1
ATOM 5703 N N . GLU B 2 302 ? 150.518 147.988 109.340 1.00 17.74 300 GLU B N 1
ATOM 5704 C CA . GLU B 2 302 ? 150.903 147.755 107.951 1.00 10.87 300 GLU B CA 1
ATOM 5705 C C . GLU B 2 302 ? 152.192 146.948 107.860 1.00 16.40 300 GLU B C 1
ATOM 5706 O O . GLU B 2 302 ? 152.336 146.092 106.980 1.00 19.99 300 GLU B O 1
ATOM 5712 N N . GLY B 2 303 ? 153.148 147.216 108.751 1.00 15.62 301 GLY B N 1
ATOM 5713 C CA . GLY B 2 303 ? 154.380 146.446 108.758 1.00 9.88 301 GLY B CA 1
ATOM 5714 C C . GLY B 2 303 ? 154.161 145.001 109.156 1.00 14.67 301 GLY B C 1
ATOM 5715 O O . GLY B 2 303 ? 154.813 144.097 108.627 1.00 20.27 301 GLY B O 1
ATOM 5716 N N . LEU B 2 304 ? 153.252 144.762 110.105 1.00 17.45 302 LEU B N 1
ATOM 5717 C CA . LEU B 2 304 ? 152.879 143.389 110.433 1.00 12.05 302 LEU B CA 1
ATOM 5718 C C . LEU B 2 304 ? 152.258 142.689 109.233 1.00 10.82 302 LEU B C 1
ATOM 5719 O O . LEU B 2 304 ? 152.576 141.529 108.946 1.00 15.03 302 LEU B O 1
ATOM 5724 N N . LYS B 2 305 ? 151.367 143.381 108.518 1.00 19.43 303 LYS B N 1
ATOM 5725 C CA . LYS B 2 305 ? 150.722 142.774 107.356 1.00 18.92 303 LYS B CA 1
ATOM 5726 C C . LYS B 2 305 ? 151.727 142.482 106.246 1.00 19.14 303 LYS B C 1
ATOM 5727 O O . LYS B 2 305 ? 151.647 141.442 105.583 1.00 23.09 303 LYS B O 1
ATOM 5733 N N . LYS B 2 306 ? 152.684 143.388 106.031 1.00 21.00 304 LYS B N 1
ATOM 5734 C CA . LYS B 2 306 ? 153.643 143.220 104.943 1.00 19.32 304 LYS B CA 1
ATOM 5735 C C . LYS B 2 306 ? 154.624 142.085 105.219 1.00 21.43 304 LYS B C 1
ATOM 5736 O O . LYS B 2 306 ? 155.072 141.412 104.283 1.00 24.19 304 LYS B O 1
ATOM 5742 N N . ALA B 2 307 ? 154.954 141.844 106.490 1.00 24.51 305 ALA B N 1
ATOM 5743 C CA . ALA B 2 307 ? 155.904 140.798 106.850 1.00 20.71 305 ALA B CA 1
ATOM 5744 C C . ALA B 2 307 ? 155.355 139.393 106.643 1.00 19.85 305 ALA B C 1
ATOM 5745 O O . ALA B 2 307 ? 156.117 138.428 106.763 1.00 19.80 305 ALA B O 1
ATOM 5747 N N . GLY B 2 308 ? 154.067 139.251 106.344 1.00 20.43 306 GLY B N 1
ATOM 5748 C CA . GLY B 2 308 ? 153.471 137.942 106.178 1.00 15.82 306 GLY B CA 1
ATOM 5749 C C . GLY B 2 308 ? 152.779 137.394 107.403 1.00 20.64 306 GLY B C 1
ATOM 5750 O O . GLY B 2 308 ? 152.488 136.194 107.445 1.00 22.88 306 GLY B O 1
ATOM 5751 N N . GLN B 2 309 ? 152.510 138.228 108.401 1.00 14.75 307 GLN B N 1
ATOM 5752 C CA . GLN B 2 309 ? 151.863 137.806 109.632 1.00 14.80 307 GLN B CA 1
ATOM 5753 C C . GLN B 2 309 ? 150.371 138.117 109.586 1.00 13.50 307 GLN B C 1
ATOM 5754 O O . GLN B 2 309 ? 149.914 138.986 108.841 1.00 15.55 307 GLN B O 1
ATOM 5760 N N . GLU B 2 310 ? 149.612 137.385 110.397 1.00 12.45 308 GLU B N 1
ATOM 5761 C CA . GLU B 2 310 ? 148.172 137.577 110.498 1.00 10.22 308 GLU B CA 1
ATOM 5762 C C . GLU B 2 310 ? 147.871 138.661 111.524 1.00 13.70 308 GLU B C 1
ATOM 5763 O O . GLU B 2 310 ? 148.334 138.588 112.667 1.00 17.60 308 GLU B O 1
ATOM 5769 N N . VAL B 2 311 ? 147.097 139.662 111.115 1.00 15.85 309 VAL B N 1
ATOM 5770 C CA . VAL B 2 311 ? 146.798 140.807 111.970 1.00 14.09 309 VAL B CA 1
ATOM 5771 C C . VAL B 2 311 ? 145.410 141.326 111.625 1.00 8.59 309 VAL B C 1
ATOM 5772 O O . VAL B 2 311 ? 145.067 141.474 110.448 1.00 13.15 309 VAL B O 1
ATOM 5776 N N . LYS B 2 312 ? 144.610 141.594 112.652 1.00 10.92 310 LYS B N 1
ATOM 5777 C CA . LYS B 2 312 ? 143.316 142.246 112.504 1.00 9.71 310 LYS B CA 1
ATOM 5778 C C . LYS B 2 312 ? 143.414 143.658 113.064 1.00 11.37 310 LYS B C 1
ATOM 5779 O O . LYS B 2 312 ? 143.879 143.851 114.192 1.00 12.33 310 LYS B O 1
ATOM 5785 N N . LEU B 2 313 ? 142.978 144.637 112.279 1.00 11.32 311 LEU B N 1
ATOM 5786 C CA . LEU B 2 313 ? 143.089 146.043 112.640 1.00 9.11 311 LEU B CA 1
ATOM 5787 C C . LEU B 2 313 ? 141.710 146.612 112.938 1.00 13.03 311 LEU B C 1
ATOM 5788 O O . LEU B 2 313 ? 140.790 146.486 112.123 1.00 15.84 311 LEU B O 1
ATOM 5793 N N . MET B 2 314 ? 141.573 147.235 114.106 1.00 13.53 312 MET B N 1
ATOM 5794 C CA . MET B 2 314 ? 140.343 147.896 114.527 1.00 10.20 312 MET B CA 1
ATOM 5795 C C . MET B 2 314 ? 140.622 149.390 114.631 1.00 12.64 312 MET B C 1
ATOM 5796 O O . MET B 2 314 ? 141.299 149.836 115.562 1.00 12.63 312 MET B O 1
ATOM 5801 N N . HIS B 2 315 ? 140.102 150.160 113.679 1.00 17.60 313 HIS B N 1
ATOM 5802 C CA . HIS B 2 315 ? 140.300 151.604 113.635 1.00 10.72 313 HIS B CA 1
ATOM 5803 C C . HIS B 2 315 ? 138.997 152.284 114.037 1.00 13.78 313 HIS B C 1
ATOM 5804 O O . HIS B 2 315 ? 138.020 152.263 113.282 1.00 15.40 313 HIS B O 1
ATOM 5811 N N . LEU B 2 316 ? 138.987 152.884 115.225 1.00 16.39 314 LEU B N 1
ATOM 5812 C CA . LEU B 2 316 ? 137.851 153.658 115.713 1.00 17.20 314 LEU B CA 1
ATOM 5813 C C . LEU B 2 316 ? 138.129 155.125 115.411 1.00 18.93 314 LEU B C 1
ATOM 5814 O O . LEU B 2 316 ? 138.997 155.742 116.036 1.00 22.68 314 LEU B O 1
ATOM 5819 N N . GLU B 2 317 ? 137.383 155.683 114.455 1.00 18.44 315 GLU B N 1
ATOM 5820 C CA . GLU B 2 317 ? 137.756 156.968 113.875 1.00 22.45 315 GLU B CA 1
ATOM 5821 C C . GLU B 2 317 ? 137.511 158.134 114.826 1.00 25.47 315 GLU B C 1
ATOM 5822 O O . GLU B 2 317 ? 138.187 159.164 114.721 1.00 23.76 315 GLU B O 1
ATOM 5828 N N . LYS B 2 318 ? 136.563 158.003 115.753 1.00 21.56 316 LYS B N 1
ATOM 5829 C CA . LYS B 2 318 ? 136.176 159.103 116.629 1.00 24.07 316 LYS B CA 1
ATOM 5830 C C . LYS B 2 318 ? 136.506 158.826 118.094 1.00 21.07 316 LYS B C 1
ATOM 5831 O O . LYS B 2 318 ? 135.869 159.380 118.993 1.00 24.55 316 LYS B O 1
ATOM 5837 N N . ALA B 2 319 ? 137.501 157.984 118.352 1.00 14.15 317 ALA B N 1
ATOM 5838 C CA . ALA B 2 319 ? 137.867 157.596 119.705 1.00 13.61 317 ALA B CA 1
ATOM 5839 C C . ALA B 2 319 ? 139.158 158.284 120.132 1.00 17.01 317 ALA B C 1
ATOM 5840 O O . ALA B 2 319 ? 140.025 158.586 119.307 1.00 12.07 317 ALA B O 1
ATOM 5842 N N . THR B 2 320 ? 139.274 158.527 121.433 1.00 15.71 318 THR B N 1
ATOM 5843 C CA . THR B 2 320 ? 140.453 159.123 122.042 1.00 13.74 318 THR B CA 1
ATOM 5844 C C . THR B 2 320 ? 141.138 158.099 122.942 1.00 14.54 318 THR B C 1
ATOM 5845 O O . THR B 2 320 ? 140.750 156.930 123.005 1.00 16.64 318 THR B O 1
ATOM 5849 N N . VAL B 2 321 ? 142.177 158.553 123.645 1.00 18.00 319 VAL B N 1
ATOM 5850 C CA . VAL B 2 321 ? 142.878 157.684 124.580 1.00 19.98 319 VAL B CA 1
ATOM 5851 C C . VAL B 2 321 ? 141.999 157.418 125.797 1.00 20.52 319 VAL B C 1
ATOM 5852 O O . VAL B 2 321 ? 141.226 158.278 126.241 1.00 15.86 319 VAL B O 1
ATOM 5856 N N . GLY B 2 322 ? 142.117 156.212 126.342 1.00 15.61 320 GLY B N 1
ATOM 5857 C CA . GLY B 2 322 ? 141.368 155.834 127.528 1.00 12.64 320 GLY B CA 1
ATOM 5858 C C . GLY B 2 322 ? 139.869 155.731 127.340 1.00 15.54 320 GLY B C 1
ATOM 5859 O O . GLY B 2 322 ? 139.110 156.097 128.247 1.00 20.28 320 GLY B O 1
ATOM 5860 N N . PHE B 2 323 ? 139.420 155.242 126.185 1.00 10.46 321 PHE B N 1
ATOM 5861 C CA . PHE B 2 323 ? 138.000 154.999 125.968 1.00 10.57 321 PHE B CA 1
ATOM 5862 C C . PHE B 2 323 ? 137.515 153.723 126.642 1.00 15.91 321 PHE B C 1
ATOM 5863 O O . PHE B 2 323 ? 136.302 153.518 126.748 1.00 15.90 321 PHE B O 1
ATOM 5871 N N . TYR B 2 324 ? 138.431 152.871 127.093 1.00 16.18 322 TYR B N 1
ATOM 5872 C CA . TYR B 2 324 ? 138.107 151.594 127.710 1.00 10.89 322 TYR B CA 1
ATOM 5873 C C . TYR B 2 324 ? 138.076 151.654 129.231 1.00 10.37 322 TYR B C 1
ATOM 5874 O O . TYR B 2 324 ? 137.805 150.634 129.870 1.00 17.08 322 TYR B O 1
ATOM 5883 N N . LEU B 2 325 ? 138.351 152.816 129.826 1.00 8.60 323 LEU B N 1
ATOM 5884 C CA . LEU B 2 325 ? 138.352 152.931 131.278 1.00 10.55 323 LEU B CA 1
ATOM 5885 C C . LEU B 2 325 ? 136.955 153.100 131.859 1.00 13.68 323 LEU B C 1
ATOM 5886 O O . LEU B 2 325 ? 136.771 152.895 133.063 1.00 14.02 323 LEU B O 1
ATOM 5891 N N . LEU B 2 326 ? 135.972 153.464 131.037 1.00 13.52 324 LEU B N 1
ATOM 5892 C CA . LEU B 2 326 ? 134.595 153.613 131.478 1.00 11.93 324 LEU B CA 1
ATOM 5893 C C . LEU B 2 326 ? 133.662 152.916 130.497 1.00 15.68 324 LEU B C 1
ATOM 5894 O O . LEU B 2 326 ? 133.840 153.032 129.279 1.00 15.50 324 LEU B O 1
ATOM 5899 N N . PRO B 2 327 ? 132.659 152.181 130.995 1.00 17.41 325 PRO B N 1
ATOM 5900 C CA . PRO B 2 327 ? 131.710 151.477 130.125 1.00 16.14 325 PRO B CA 1
ATOM 5901 C C . PRO B 2 327 ? 130.496 152.322 129.743 1.00 16.77 325 PRO B C 1
ATOM 5902 O O . PRO B 2 327 ? 129.345 151.928 129.960 1.00 21.99 325 PRO B O 1
ATOM 5906 N N . ASN B 2 328 ? 130.743 153.499 129.164 1.00 17.12 326 ASN B N 1
ATOM 5907 C CA . ASN B 2 328 ? 129.671 154.419 128.797 1.00 15.08 326 ASN B CA 1
ATOM 5908 C C . ASN B 2 328 ? 129.721 154.818 127.325 1.00 20.07 326 ASN B C 1
ATOM 5909 O O . ASN B 2 328 ? 129.089 155.804 126.935 1.00 22.87 326 ASN B O 1
ATOM 5914 N N . ASN B 2 329 ? 130.453 154.073 126.498 1.00 18.67 327 ASN B N 1
ATOM 5915 C CA . ASN B 2 329 ? 130.581 154.391 125.084 1.00 13.69 327 ASN B CA 1
ATOM 5916 C C . ASN B 2 329 ? 130.494 153.112 124.262 1.00 18.04 327 ASN B C 1
ATOM 5917 O O . ASN B 2 329 ? 130.657 152.004 124.778 1.00 20.07 327 ASN B O 1
ATOM 5922 N N . ASN B 2 330 ? 130.232 153.285 122.963 1.00 20.29 328 ASN B N 1
ATOM 5923 C CA . ASN B 2 330 ? 130.102 152.141 122.065 1.00 18.42 328 ASN B CA 1
ATOM 5924 C C . ASN B 2 330 ? 131.452 151.511 121.748 1.00 17.34 328 ASN B C 1
ATOM 5925 O O . ASN B 2 330 ? 131.524 150.306 121.471 1.00 21.37 328 ASN B O 1
ATOM 5930 N N . HIS B 2 331 ? 132.525 152.307 121.776 1.00 17.29 329 HIS B N 1
ATOM 5931 C CA . HIS B 2 331 ? 133.852 151.774 121.486 1.00 13.66 329 HIS B CA 1
ATOM 5932 C C . HIS B 2 331 ? 134.235 150.689 122.484 1.00 17.75 329 HIS B C 1
ATOM 5933 O O . HIS B 2 331 ? 134.784 149.650 122.101 1.00 22.35 329 HIS B O 1
ATOM 5940 N N . PHE B 2 332 ? 133.949 150.916 123.768 1.00 14.68 330 PHE B N 1
ATOM 5941 C CA . PHE B 2 332 ? 134.255 149.925 124.796 1.00 15.33 330 PHE B CA 1
ATOM 5942 C C . PHE B 2 332 ? 133.536 148.609 124.524 1.00 16.08 330 PHE B C 1
ATOM 5943 O O . PHE B 2 332 ? 134.149 147.534 124.555 1.00 15.50 330 PHE B O 1
ATOM 5951 N N . HIS B 2 333 ? 132.231 148.677 124.248 1.00 16.18 331 HIS B N 1
ATOM 5952 C CA . HIS B 2 333 ? 131.454 147.464 124.022 1.00 18.22 331 HIS B CA 1
ATOM 5953 C C . HIS B 2 333 ? 131.935 146.719 122.783 1.00 20.99 331 HIS B C 1
ATOM 5954 O O . HIS B 2 333 ? 132.073 145.489 122.804 1.00 21.63 331 HIS B O 1
ATOM 5961 N N . ASN B 2 334 ? 132.205 147.446 121.695 1.00 17.25 332 ASN B N 1
ATOM 5962 C CA . ASN B 2 334 ? 132.673 146.795 120.475 1.00 12.71 332 ASN B CA 1
ATOM 5963 C C . ASN B 2 334 ? 134.037 146.145 120.678 1.00 14.73 332 ASN B C 1
ATOM 5964 O O . ASN B 2 334 ? 134.267 145.013 120.233 1.00 17.98 332 ASN B O 1
ATOM 5969 N N . VAL B 2 335 ? 134.956 146.843 121.347 1.00 18.57 333 VAL B N 1
ATOM 5970 C CA . VAL B 2 335 ? 136.284 146.282 121.566 1.00 16.83 333 VAL B CA 1
ATOM 5971 C C . VAL B 2 335 ? 136.200 145.051 122.459 1.00 14.89 333 VAL B C 1
ATOM 5972 O O . VAL B 2 335 ? 136.902 144.060 122.234 1.00 16.58 333 VAL B O 1
ATOM 5976 N N . MET B 2 336 ? 135.332 145.084 123.475 1.00 23.89 334 MET B N 1
ATOM 5977 C CA . MET B 2 336 ? 135.148 143.909 124.322 1.00 15.47 334 MET B CA 1
ATOM 5978 C C . MET B 2 336 ? 134.582 142.737 123.527 1.00 19.35 334 MET B C 1
ATOM 5979 O O . MET B 2 336 ? 135.014 141.591 123.706 1.00 20.56 334 MET B O 1
ATOM 5984 N N . ASP B 2 337 ? 133.617 143.006 122.643 1.00 16.05 335 ASP B N 1
ATOM 5985 C CA . ASP B 2 337 ? 133.063 141.952 121.796 1.00 11.67 335 ASP B CA 1
ATOM 5986 C C . ASP B 2 337 ? 134.145 141.311 120.934 1.00 16.20 335 ASP B C 1
ATOM 5987 O O . ASP B 2 337 ? 134.255 140.079 120.860 1.00 17.81 335 ASP B O 1
ATOM 5992 N N . GLU B 2 338 ? 134.956 142.139 120.270 1.00 19.05 336 GLU B N 1
ATOM 5993 C CA . GLU B 2 338 ? 136.007 141.599 119.411 1.00 13.52 336 GLU B CA 1
ATOM 5994 C C . GLU B 2 338 ? 137.078 140.861 120.208 1.00 13.29 336 GLU B C 1
ATOM 5995 O O . GLU B 2 338 ? 137.595 139.841 119.747 1.00 15.55 336 GLU B O 1
ATOM 6001 N N . ILE B 2 339 ? 137.426 141.344 121.404 1.00 13.43 337 ILE B N 1
ATOM 6002 C CA . ILE B 2 339 ? 138.409 140.629 122.220 1.00 15.00 337 ILE B CA 1
ATOM 6003 C C . ILE B 2 339 ? 137.869 139.266 122.637 1.00 13.46 337 ILE B C 1
ATOM 6004 O O . ILE B 2 339 ? 138.582 138.253 122.584 1.00 11.21 337 ILE B O 1
ATOM 6009 N N . SER B 2 340 ? 136.600 139.217 123.057 1.00 17.40 338 SER B N 1
ATOM 6010 C CA . SER B 2 340 ? 135.996 137.947 123.446 1.00 14.33 338 SER B CA 1
ATOM 6011 C C . SER B 2 340 ? 135.958 136.973 122.276 1.00 15.67 338 SER B C 1
ATOM 6012 O O . SER B 2 340 ? 136.237 135.780 122.444 1.00 20.40 338 SER B O 1
ATOM 6015 N N . ALA B 2 341 ? 135.609 137.459 121.081 1.00 15.41 339 ALA B N 1
ATOM 6016 C CA . ALA B 2 341 ? 135.636 136.591 119.908 1.00 12.28 339 ALA B CA 1
ATOM 6017 C C . ALA B 2 341 ? 137.058 136.176 119.543 1.00 16.42 339 ALA B C 1
ATOM 6018 O O . ALA B 2 341 ? 137.263 135.095 118.981 1.00 19.40 339 ALA B O 1
ATOM 6020 N N . PHE B 2 342 ? 138.045 137.019 119.853 1.00 19.34 340 PHE B N 1
ATOM 6021 C CA . PHE B 2 342 ? 139.428 136.732 119.489 1.00 12.07 340 PHE B CA 1
ATOM 6022 C C . PHE B 2 342 ? 140.029 135.651 120.379 1.00 14.48 340 PHE B C 1
ATOM 6023 O O . PHE B 2 342 ? 140.759 134.778 119.894 1.00 13.25 340 PHE B O 1
ATOM 6031 N N . VAL B 2 343 ? 139.743 135.691 121.679 1.00 15.02 341 VAL B N 1
ATOM 6032 C CA . VAL B 2 343 ? 140.374 134.736 122.587 1.00 12.32 341 VAL B CA 1
ATOM 6033 C C . VAL B 2 343 ? 139.629 133.403 122.645 1.00 18.85 341 VAL B C 1
ATOM 6034 O O . VAL B 2 343 ? 140.239 132.370 122.942 1.00 18.67 341 VAL B O 1
ATOM 6038 N N . ASN B 2 344 ? 138.325 133.392 122.363 1.00 19.41 342 ASN B N 1
ATOM 6039 C CA . ASN B 2 344 ? 137.519 132.179 122.431 1.00 12.20 342 ASN B CA 1
ATOM 6040 C C . ASN B 2 344 ? 137.263 131.572 121.056 1.00 15.47 342 ASN B C 1
ATOM 6041 O O . ASN B 2 344 ? 136.252 130.891 120.857 1.00 21.57 342 ASN B O 1
ATOM 6046 N N . ALA B 2 345 ? 138.162 131.801 120.105 1.00 15.61 343 ALA B N 1
ATOM 6047 C CA . ALA B 2 345 ? 138.012 131.255 118.762 1.00 17.52 343 ALA B CA 1
ATOM 6048 C C . ALA B 2 345 ? 138.247 129.748 118.756 1.00 17.68 343 ALA B C 1
ATOM 6049 O O . ALA B 2 345 ? 139.355 129.282 119.017 1.00 24.54 343 ALA B O 1
#

Radius of gyration: 28.47 Å; Cα contacts (8 Å, |Δi|>4): 1300; chains: 2; bounding box: 47×69×86 Å

GO terms:
  GO:0005634 nucleus (C, IDA)
  GO:0045893 positive regulation of DNA-templated transcription (P, IDA)
  GO:0009409 response to cold (P, IDA)
  GO:0010029 regulation of seed germination (P, IEP)
  GO:2000033 regulation of seed dormancy process (P, IEP)
  GO:0005515 protein binding (F, IPI)
  GO:0003700 DNA-binding transcription factor activity (F, IDA)
  GO:0010218 response to far red light (P, IEP)
  GO:1990841 promoter-specific chromatin binding (F, IDA)
  GO:0005634 nucleus (C, TAS)
  GO:0003700 DNA-binding transcription factor activity (F, TAS)
  GO:0009740 gibberellic acid mediated signaling pathway (P, TAS)
  GO:0006355 regulation of DNA-templated transcription (P, TAS)
  GO:0042176 regulation of protein catabolic process (P, IMP)
  GO:0033206 meiotic cytokinesis (P, IMP)
  GO:0000976 transcription cis-regulatory region binding (F, IPI)
  GO:1990841 promoter-specific chromatin binding (F, IPI)
  GO:0009739 response to gibberellin (P, IGI)
  GO:0009938 negative regulation of gibberellic acid mediated signaling pathway (P, IGI)
  GO:0010628 positive regulation of gene expression (P, IGI)